Protein AF-A0A433J6X7-F1 (afdb_monomer_lite)

Sequence (1084 aa):
MSDTLIGTTTNDAATISTTDGSLLLVTGIETLIGNAIGTDVATLGGTSGNTILVDLIETLTGSATLDVVGTFSTVGATILVSSIETLIGNTGLDVYSVTAGSTMLVSALETLIGVGSSTDIITLGSAGSTIVVGALETLTGSAVTDVVTLAAGGNTSVVFSVETLTGGAGADTILLGGSVGSTILASNLESLVGGTGKDVVTFAAGGNSTVVVGIETLVGGTGNDAVTLTSGGTVLVSALETLIGGVATVDIVTLTGAGNTLLVSALETLVGSAGNDVVSLTGGSTLSVSAVETLIGAGAGFDIVTLTGTGSTTFVSALETLTGTAGSDVVTLGTIGNTLALNAIETLTGGLGLDAVWFGSAGNTVLVSGVETLGGNAGTDIVYVGSAGSTMVIGFVDVLVGSDTAIDAIALTNIAGPNTLVIRGVETLVGGSTAVDTITLANTGNTLLVASIETLVGGTATDIVTLGGTAGNTLLISSIETLTGSSATDVAVLSAAGNTLLASGIETITGGAGNDLVFLGTAGGALLVTGTEILVGGTGTDIVSLGSAGNSIIVRDLETLTGGVGTDLVTLGNTGNTLLVSSIESLVGGTATDAVTLGTLGNTLVVSALETLTGGVGTDVVSLGSAGSTLVVSALDTLTGGAGTDIIRIGVTTGSNLLASSIETLVGNTGADIVTLGSAGNTLLALVLETITGGAGTDLVFLGSAGSSLLVSAVELLIGGTGTDVVTLGGANNTIIVRDLETVTGSGGIDTVTLGNTGNTLVVSALETLVGGTGTDVVAIGTVGGALLVSSVETLTGNTGVDTITLGSAGNTLLTSALETITGGAGTDLVFLGTAGGALQVSAVELLIGNTGTDVVTLAGNGNTIVVRDLETLTGSAGNDLVTLGNTGNTLAVSALETLVGGTGTDAISINVTTGSNLLVSAIETLTGNTGADIVTLGSAGNTLVVSALETLTGGAGTDVIRIGVTTGSDLLVSSVETLVGNTGADIVTLGSAGNTLLALALETITGGAGTDLVFLGSAGNSLLVSAVELLIGGTGTDVVTLGGANNTIIVRDLETVTGSGGIDTVTLGNTGNTLVVSALETL

Radius of gyration: 75.36 Å; chains: 1; bounding box: 162×43×221 Å

Structure (mmCIF, N/CA/C/O backbone):
data_AF-A0A433J6X7-F1
#
_entry.id   AF-A0A433J6X7-F1
#
loop_
_atom_site.group_PDB
_atom_site.id
_atom_site.type_symbol
_atom_site.label_atom_id
_atom_site.label_alt_id
_atom_site.label_comp_id
_atom_site.label_asym_id
_atom_site.label_entity_id
_atom_site.label_seq_id
_atom_site.pdbx_PDB_ins_code
_atom_site.Cartn_x
_atom_site.Cartn_y
_atom_site.Cartn_z
_atom_site.occupancy
_atom_site.B_iso_or_equiv
_atom_site.auth_seq_id
_atom_site.auth_comp_id
_atom_site.auth_asym_id
_atom_site.auth_atom_id
_atom_site.pdbx_PDB_model_num
ATOM 1 N N . MET A 1 1 ? 90.018 -2.720 -103.490 1.00 42.97 1 MET A N 1
ATOM 2 C CA . MET A 1 1 ? 90.395 -2.564 -104.921 1.00 42.97 1 MET A CA 1
ATOM 3 C C . MET A 1 1 ? 90.869 -1.121 -105.059 1.00 42.97 1 MET A C 1
ATOM 5 O O . MET A 1 1 ? 91.549 -0.717 -104.139 1.00 42.97 1 MET A O 1
ATOM 9 N N . SER A 1 2 ? 90.629 -0.360 -106.129 1.00 43.78 2 SER A N 1
ATOM 10 C CA . SER A 1 2 ? 90.836 1.106 -106.087 1.00 43.78 2 SER A CA 1
ATOM 11 C C . SER A 1 2 ? 90.013 1.718 -104.940 1.00 43.78 2 SER A C 1
ATOM 13 O O . SER A 1 2 ? 88.855 1.324 -104.831 1.00 43.78 2 SER A O 1
ATOM 15 N N . ASP A 1 3 ? 90.561 2.683 -104.182 1.00 50.06 3 ASP A N 1
ATOM 16 C CA . ASP A 1 3 ? 89.903 3.426 -103.070 1.00 50.06 3 ASP A CA 1
ATOM 17 C C . ASP A 1 3 ? 88.594 4.137 -103.480 1.00 50.06 3 ASP A C 1
ATOM 19 O O . ASP A 1 3 ? 87.866 4.726 -102.692 1.00 50.06 3 ASP A O 1
ATOM 23 N N . THR A 1 4 ? 88.287 4.156 -104.769 1.00 52.91 4 THR A N 1
ATOM 24 C CA . THR A 1 4 ? 86.989 4.554 -105.301 1.00 52.91 4 THR A CA 1
ATOM 25 C C . THR A 1 4 ? 86.819 3.813 -106.615 1.00 52.91 4 THR A C 1
ATOM 27 O O . THR A 1 4 ? 87.676 3.925 -107.505 1.00 52.91 4 THR A O 1
ATOM 30 N N . LEU A 1 5 ? 85.743 3.041 -106.764 1.00 48.72 5 LEU A N 1
ATOM 31 C CA . LEU A 1 5 ? 85.405 2.419 -108.041 1.00 48.72 5 LEU A CA 1
ATOM 32 C C . LEU A 1 5 ? 84.326 3.258 -108.725 1.00 48.72 5 LEU A C 1
ATOM 34 O O . LEU A 1 5 ? 83.132 3.027 -108.572 1.00 48.72 5 LEU A O 1
ATOM 38 N N . ILE A 1 6 ? 84.777 4.257 -109.486 1.00 51.56 6 ILE A N 1
ATOM 39 C CA . ILE A 1 6 ? 83.922 5.060 -110.364 1.00 51.56 6 ILE A CA 1
ATOM 40 C C . ILE A 1 6 ? 83.945 4.405 -111.747 1.00 51.56 6 ILE A C 1
ATOM 42 O O . ILE A 1 6 ? 84.995 4.355 -112.392 1.00 51.56 6 ILE A O 1
ATOM 46 N N . GLY A 1 7 ? 82.804 3.898 -112.220 1.00 51.53 7 GLY A N 1
ATOM 47 C CA . GLY A 1 7 ? 82.701 3.316 -113.561 1.00 51.53 7 GLY A CA 1
ATOM 48 C C . GLY A 1 7 ? 83.131 4.313 -114.647 1.00 51.53 7 GLY A C 1
ATOM 49 O O . GLY A 1 7 ? 82.587 5.414 -114.736 1.00 51.53 7 GLY A O 1
ATOM 50 N N . THR A 1 8 ? 84.107 3.943 -115.487 1.00 43.16 8 THR A N 1
ATOM 51 C CA . THR A 1 8 ? 84.549 4.769 -116.628 1.00 43.16 8 THR A CA 1
ATOM 52 C C . THR A 1 8 ? 83.905 4.308 -117.937 1.00 43.16 8 THR A C 1
ATOM 54 O O . THR A 1 8 ? 83.460 3.173 -118.085 1.00 43.16 8 THR A O 1
ATOM 57 N N . THR A 1 9 ? 83.811 5.229 -118.894 1.00 43.25 9 THR A N 1
ATOM 58 C CA . THR A 1 9 ? 82.735 5.348 -119.893 1.00 43.25 9 THR A CA 1
ATOM 59 C C . THR A 1 9 ? 82.607 4.268 -120.979 1.00 43.25 9 THR A C 1
ATOM 61 O O . THR A 1 9 ? 81.863 4.505 -121.924 1.00 43.25 9 THR A O 1
ATOM 64 N N . THR A 1 10 ? 83.258 3.099 -120.905 1.00 44.28 10 THR A N 1
ATOM 65 C CA . THR A 1 10 ? 83.070 2.048 -121.942 1.00 44.28 10 THR A CA 1
ATOM 66 C C . THR A 1 10 ? 83.214 0.572 -121.511 1.00 44.28 10 THR A C 1
ATOM 68 O O . THR A 1 10 ? 83.176 -0.283 -122.391 1.00 44.28 10 THR A O 1
ATOM 71 N N . ASN A 1 11 ? 83.336 0.225 -120.219 1.00 39.50 11 ASN A N 1
ATOM 72 C CA . ASN A 1 11 ? 83.055 -1.143 -119.729 1.00 39.50 11 ASN A CA 1
ATOM 73 C C . ASN A 1 11 ? 82.967 -1.194 -118.187 1.00 39.50 11 ASN A C 1
ATOM 75 O O . ASN A 1 11 ? 83.739 -0.528 -117.501 1.00 39.50 11 ASN A O 1
ATOM 79 N N . ASP A 1 12 ? 82.018 -1.995 -117.707 1.00 38.94 12 ASP A N 1
ATOM 80 C CA . ASP A 1 12 ? 81.380 -2.085 -116.383 1.00 38.94 12 ASP A CA 1
ATOM 81 C C . ASP A 1 12 ? 82.255 -2.029 -115.114 1.00 38.94 12 ASP A C 1
ATOM 83 O O . ASP A 1 12 ? 83.321 -2.641 -115.023 1.00 38.94 12 ASP A O 1
ATOM 87 N N . ALA A 1 13 ? 81.687 -1.417 -114.064 1.00 42.56 13 ALA A N 1
ATOM 88 C CA . ALA A 1 13 ? 81.957 -1.769 -112.671 1.00 42.56 13 ALA A CA 1
ATOM 89 C C . ALA A 1 13 ? 80.937 -2.851 -112.249 1.00 42.56 13 ALA A C 1
ATOM 91 O O . ALA A 1 13 ? 79.881 -2.546 -111.718 1.00 42.56 13 ALA A O 1
ATOM 92 N N . ALA A 1 14 ? 81.268 -4.111 -112.552 1.00 46.28 14 ALA A N 1
ATOM 93 C CA . ALA A 1 14 ? 80.671 -5.336 -112.003 1.00 46.28 14 ALA A CA 1
ATOM 94 C C . ALA A 1 14 ? 79.199 -5.691 -112.344 1.00 46.28 14 ALA A C 1
ATOM 96 O O . ALA A 1 14 ? 78.417 -6.010 -111.456 1.00 46.28 14 ALA A O 1
ATOM 97 N N . THR A 1 15 ? 78.851 -5.848 -113.628 1.00 43.19 15 THR A N 1
ATOM 98 C CA . THR A 1 15 ? 77.709 -6.713 -113.998 1.00 43.19 15 THR A CA 1
ATOM 99 C C . THR A 1 15 ? 78.079 -8.180 -113.735 1.00 43.19 15 THR A C 1
ATOM 101 O O . THR A 1 15 ? 78.700 -8.832 -114.578 1.00 43.19 15 THR A O 1
ATOM 104 N N . ILE A 1 16 ? 77.750 -8.726 -112.560 1.00 49.72 16 ILE A N 1
ATOM 105 C CA . ILE A 1 16 ? 78.043 -10.131 -112.223 1.00 49.72 16 ILE A CA 1
ATOM 106 C C . ILE A 1 16 ? 76.757 -10.959 -112.316 1.00 49.72 16 ILE A C 1
ATOM 108 O O . ILE A 1 16 ? 76.089 -11.241 -111.327 1.00 49.72 16 ILE A O 1
ATOM 112 N N . SER A 1 17 ? 76.422 -11.384 -113.538 1.00 48.16 17 SER A N 1
ATOM 113 C CA . SER A 1 17 ? 75.384 -12.395 -113.770 1.00 48.16 17 SER A CA 1
ATOM 114 C C . SER A 1 17 ? 75.904 -13.755 -113.309 1.00 48.16 17 SER A C 1
ATOM 116 O O . SER A 1 17 ? 76.693 -14.395 -114.008 1.00 48.16 17 SER A O 1
ATOM 118 N N . THR A 1 18 ? 75.469 -14.211 -112.139 1.00 49.81 18 THR A N 1
ATOM 119 C CA . THR A 1 18 ? 75.793 -15.556 -111.652 1.00 49.81 18 THR A CA 1
ATOM 120 C C . THR A 1 18 ? 74.778 -16.590 -112.153 1.00 49.81 18 THR A C 1
ATOM 122 O O . THR A 1 18 ? 73.614 -16.278 -112.382 1.00 49.81 18 THR A O 1
ATOM 125 N N . THR A 1 19 ? 75.218 -17.828 -112.386 1.00 54.22 19 THR A N 1
ATOM 126 C CA . THR A 1 19 ? 74.332 -18.977 -112.658 1.00 54.22 19 THR A CA 1
ATOM 127 C C . THR A 1 19 ? 73.937 -19.664 -111.347 1.00 54.22 19 THR A C 1
ATOM 129 O O . THR A 1 19 ? 74.709 -19.611 -110.394 1.00 54.22 19 THR A O 1
ATOM 132 N N . ASP A 1 20 ? 72.761 -20.298 -111.308 1.00 56.09 20 ASP A N 1
ATOM 133 C CA . ASP A 1 20 ? 72.077 -20.858 -110.123 1.00 56.09 20 ASP A CA 1
ATOM 134 C C . ASP A 1 20 ? 72.981 -21.338 -108.957 1.00 56.09 20 ASP A C 1
ATOM 136 O O . ASP A 1 20 ? 73.880 -22.160 -109.146 1.00 56.09 20 ASP A O 1
ATOM 140 N N . GLY A 1 21 ? 72.682 -20.881 -107.731 1.00 55.00 21 GLY A N 1
ATOM 141 C CA . GLY A 1 21 ? 73.318 -21.342 -106.485 1.00 55.00 21 GLY A CA 1
ATOM 142 C C . GLY A 1 21 ? 74.651 -20.664 -106.152 1.00 55.00 21 GLY A C 1
ATOM 143 O O . GLY A 1 21 ? 75.475 -21.230 -105.434 1.00 55.00 21 GLY A O 1
ATOM 144 N N . SER A 1 22 ? 74.889 -19.474 -106.699 1.00 57.78 22 SER A N 1
ATOM 145 C CA . SER A 1 22 ? 76.156 -18.755 -106.548 1.00 57.78 22 SER A CA 1
ATOM 146 C C . SER A 1 22 ? 76.176 -17.824 -105.329 1.00 57.78 22 SER A C 1
ATOM 148 O O . SER A 1 22 ? 75.171 -17.191 -105.004 1.00 57.78 22 SER A O 1
ATOM 150 N N . LEU A 1 23 ? 77.353 -17.711 -104.697 1.00 60.97 23 LEU A N 1
ATOM 151 C CA . LEU A 1 23 ? 77.685 -16.677 -103.713 1.00 60.97 23 LEU A CA 1
ATOM 152 C C . LEU A 1 23 ? 78.416 -15.538 -104.428 1.00 60.97 23 LEU A C 1
ATOM 154 O O . LEU A 1 23 ? 79.509 -15.744 -104.962 1.00 60.97 23 LEU A O 1
ATOM 158 N N . LEU A 1 24 ? 77.830 -14.346 -104.416 1.00 60.50 24 LEU A N 1
ATOM 159 C CA . LEU A 1 24 ? 78.501 -13.128 -104.856 1.00 60.50 24 LEU A CA 1
ATOM 160 C C . LEU A 1 24 ? 79.017 -12.383 -103.624 1.00 60.50 24 LEU A C 1
ATOM 162 O O . LEU A 1 24 ? 78.221 -11.889 -102.832 1.00 60.50 24 LEU A O 1
ATOM 166 N N . LEU A 1 25 ? 80.342 -12.324 -103.475 1.00 59.25 25 LEU A N 1
ATOM 167 C CA . LEU A 1 25 ? 81.013 -11.558 -102.427 1.00 59.25 25 LEU A CA 1
ATOM 168 C C . LEU A 1 25 ? 81.534 -10.242 -103.010 1.00 59.25 25 LEU A C 1
ATOM 170 O O . LEU A 1 25 ? 82.442 -10.257 -103.846 1.00 59.25 25 LEU A O 1
ATOM 174 N N . VAL A 1 26 ? 80.985 -9.119 -102.556 1.00 61.56 26 VAL A N 1
ATOM 175 C CA . VAL A 1 26 ? 81.491 -7.774 -102.857 1.00 61.56 26 VAL A CA 1
ATOM 176 C C . VAL A 1 26 ? 82.130 -7.243 -101.581 1.00 61.56 26 VAL A C 1
ATOM 178 O O . VAL A 1 26 ? 81.411 -6.976 -100.627 1.00 61.56 26 VAL A O 1
ATOM 181 N N . THR A 1 27 ? 83.466 -7.138 -101.545 1.00 59.56 27 THR A N 1
ATOM 182 C CA . THR A 1 27 ? 84.178 -6.668 -100.347 1.00 59.56 27 THR A CA 1
ATOM 183 C C . THR A 1 27 ? 85.426 -5.827 -100.609 1.00 59.56 27 THR A C 1
ATOM 185 O O . THR A 1 27 ? 86.105 -6.011 -101.625 1.00 59.56 27 THR A O 1
ATOM 188 N N . GLY A 1 28 ? 85.730 -4.903 -99.687 1.00 56.72 28 GLY A N 1
ATOM 189 C CA . GLY A 1 28 ? 86.932 -4.061 -99.689 1.00 56.72 28 GLY A CA 1
ATOM 190 C C . GLY A 1 28 ? 86.891 -2.934 -100.724 1.00 56.72 28 GLY A C 1
ATOM 191 O O . GLY A 1 28 ? 87.849 -2.773 -101.498 1.00 56.72 28 GLY A O 1
ATOM 192 N N . ILE A 1 29 ? 85.757 -2.227 -100.795 1.00 61.44 29 ILE A N 1
ATOM 193 C CA . ILE A 1 29 ? 85.531 -1.078 -101.683 1.00 61.44 29 ILE A CA 1
ATOM 194 C C . ILE A 1 29 ? 85.068 0.101 -100.826 1.00 61.44 29 ILE A C 1
ATOM 196 O O . ILE A 1 29 ? 83.939 0.097 -100.371 1.00 61.44 29 ILE A O 1
ATOM 200 N N . GLU A 1 30 ? 85.890 1.133 -100.662 1.00 59.06 30 GLU A N 1
ATOM 201 C CA . GLU A 1 30 ? 85.561 2.311 -99.846 1.00 59.06 30 GLU A CA 1
ATOM 202 C C . GLU A 1 30 ? 84.332 3.058 -100.393 1.00 59.06 30 GLU A C 1
ATOM 204 O O . GLU A 1 30 ? 83.426 3.432 -99.660 1.00 59.06 30 GLU A O 1
ATOM 209 N N . THR A 1 31 ? 84.219 3.238 -101.709 1.00 58.09 31 THR A N 1
ATOM 210 C CA . THR A 1 31 ? 83.037 3.881 -102.304 1.00 58.09 31 THR A CA 1
ATOM 211 C C . THR A 1 31 ? 82.685 3.252 -103.645 1.00 58.09 31 THR A C 1
ATOM 213 O O . THR A 1 31 ? 83.509 3.218 -104.571 1.00 58.09 31 THR A O 1
ATOM 216 N N . LEU A 1 32 ? 81.440 2.780 -103.761 1.00 58.25 32 LEU A N 1
ATOM 217 C CA . LEU A 1 32 ? 80.873 2.234 -104.991 1.00 58.25 32 LEU A CA 1
ATOM 218 C C . LEU A 1 32 ? 79.751 3.151 -105.488 1.00 58.25 32 LEU A C 1
ATOM 220 O O . LEU A 1 32 ? 78.683 3.251 -104.888 1.00 58.25 32 LEU A O 1
ATOM 224 N N . ILE A 1 33 ? 80.012 3.838 -106.601 1.00 55.75 33 ILE A N 1
ATOM 225 C CA . ILE A 1 33 ? 79.071 4.779 -107.218 1.00 55.75 33 ILE A CA 1
ATOM 226 C C . ILE A 1 33 ? 78.652 4.210 -108.573 1.00 55.75 33 ILE A C 1
ATOM 228 O O . ILE A 1 33 ? 79.492 4.027 -109.461 1.00 55.75 33 ILE A O 1
ATOM 232 N N . GLY A 1 34 ? 77.354 3.948 -108.743 1.00 55.91 34 GLY A N 1
ATOM 233 C CA . GLY A 1 34 ? 76.790 3.498 -110.019 1.00 55.91 34 GLY A CA 1
ATOM 234 C C . GLY A 1 34 ? 77.022 4.518 -111.141 1.00 55.91 34 GLY A C 1
ATOM 235 O O . GLY A 1 34 ? 76.962 5.730 -110.924 1.00 55.91 34 GLY A O 1
ATOM 236 N N . ASN A 1 35 ? 77.307 4.050 -112.362 1.00 50.50 35 ASN A N 1
ATOM 237 C CA . ASN A 1 35 ? 77.487 4.953 -113.502 1.00 50.50 35 ASN A CA 1
ATOM 238 C C . ASN A 1 35 ? 76.128 5.556 -113.941 1.00 50.50 35 ASN A C 1
ATOM 240 O O . ASN A 1 35 ? 75.067 4.991 -113.694 1.00 50.50 35 ASN A O 1
ATOM 244 N N . ALA A 1 36 ? 76.150 6.703 -114.628 1.00 49.53 36 ALA A N 1
ATOM 245 C CA . ALA A 1 36 ? 74.934 7.389 -115.086 1.00 49.53 36 ALA A CA 1
ATOM 246 C C . ALA A 1 36 ? 74.251 6.750 -116.321 1.00 49.53 36 ALA A C 1
ATOM 248 O O . ALA A 1 36 ? 73.270 7.292 -116.826 1.00 49.53 36 ALA A O 1
ATOM 249 N N . ILE A 1 37 ? 74.804 5.667 -116.877 1.00 46.56 37 ILE A N 1
ATOM 250 C CA . ILE A 1 37 ? 74.426 5.077 -118.166 1.00 46.56 37 ILE A CA 1
ATOM 251 C C . ILE A 1 37 ? 74.623 3.537 -118.169 1.00 46.56 37 ILE A C 1
ATOM 253 O O . ILE A 1 37 ? 75.452 3.006 -118.907 1.00 46.56 37 ILE A O 1
ATOM 257 N N . GLY A 1 38 ? 73.820 2.822 -117.369 1.00 53.34 38 GLY A N 1
ATOM 258 C CA . GLY A 1 38 ? 73.194 1.566 -117.810 1.00 53.34 38 GLY A CA 1
ATOM 259 C C . GLY A 1 38 ? 73.732 0.203 -117.346 1.00 53.34 38 GLY A C 1
ATOM 260 O O . GLY A 1 38 ? 73.978 -0.615 -118.224 1.00 53.34 38 GLY A O 1
ATOM 261 N N . THR A 1 39 ? 73.763 -0.071 -116.034 1.00 52.22 39 THR A N 1
ATOM 262 C CA . THR A 1 39 ? 73.478 -1.379 -115.371 1.00 52.22 39 THR A CA 1
ATOM 263 C C . THR A 1 39 ? 73.326 -1.158 -113.851 1.00 52.22 39 THR A C 1
ATOM 265 O O . THR A 1 39 ? 73.968 -0.240 -113.334 1.00 52.22 39 THR A O 1
ATOM 268 N N . ASP A 1 40 ? 72.494 -1.948 -113.141 1.00 52.31 40 ASP A N 1
ATOM 269 C CA . ASP A 1 40 ? 72.389 -1.898 -111.662 1.00 52.31 40 ASP A CA 1
ATOM 270 C C . ASP A 1 40 ? 73.768 -2.136 -111.018 1.00 52.31 40 ASP A C 1
ATOM 272 O O . ASP A 1 40 ? 74.639 -2.762 -111.629 1.00 52.31 40 ASP A O 1
ATOM 276 N N . VAL A 1 41 ? 73.974 -1.683 -109.775 1.00 52.31 41 VAL A N 1
ATOM 277 C CA . VAL A 1 41 ? 75.239 -1.950 -109.063 1.00 52.31 41 VAL A CA 1
ATOM 278 C C . VAL A 1 41 ? 75.388 -3.445 -108.753 1.00 52.31 41 VAL A C 1
ATOM 280 O O . VAL A 1 41 ? 76.490 -3.987 -108.834 1.00 52.31 41 VAL A O 1
ATOM 283 N N . ALA A 1 42 ? 74.277 -4.127 -108.459 1.00 55.28 42 ALA A N 1
ATOM 284 C CA . ALA A 1 42 ? 74.218 -5.580 -108.374 1.00 55.28 42 ALA A CA 1
ATOM 285 C C . ALA A 1 42 ? 72.825 -6.107 -108.761 1.00 55.28 42 ALA A C 1
ATOM 287 O O . ALA A 1 42 ? 71.846 -5.884 -108.049 1.00 55.28 42 ALA A O 1
ATOM 288 N N . THR A 1 43 ? 72.746 -6.859 -109.863 1.00 52.44 43 THR A N 1
ATOM 289 C CA . THR A 1 43 ? 71.520 -7.543 -110.306 1.00 52.44 43 THR A CA 1
ATOM 290 C C . THR A 1 43 ? 71.638 -9.053 -110.103 1.00 52.44 43 THR A C 1
ATOM 292 O O . THR A 1 43 ? 72.563 -9.680 -110.624 1.00 52.44 43 THR A O 1
ATOM 295 N N . LEU A 1 44 ? 70.671 -9.678 -109.421 1.00 54.12 44 LEU A N 1
ATOM 296 C CA . LEU A 1 44 ? 70.545 -11.143 -109.391 1.00 54.12 44 LEU A CA 1
ATOM 297 C C . LEU A 1 44 ? 69.494 -11.638 -110.387 1.00 54.12 44 LEU A C 1
ATOM 299 O O . LEU A 1 44 ? 68.301 -11.375 -110.228 1.00 54.12 44 LEU A O 1
ATOM 303 N N . GLY A 1 45 ? 69.928 -12.455 -111.347 1.00 54.72 45 GLY A N 1
ATOM 304 C CA . GLY A 1 45 ? 69.056 -13.306 -112.159 1.00 54.72 45 GLY A CA 1
ATOM 305 C C . GLY A 1 45 ? 69.323 -14.787 -111.873 1.00 54.72 45 GLY A C 1
ATOM 306 O O . GLY A 1 45 ? 70.476 -15.194 -111.780 1.00 54.72 45 GLY A O 1
ATOM 307 N N . GLY A 1 46 ? 68.277 -15.602 -111.713 1.00 53.44 46 GLY A N 1
ATOM 308 C CA . GLY A 1 46 ? 68.393 -17.048 -111.476 1.00 53.44 46 GLY A CA 1
ATOM 309 C C . GLY A 1 46 ? 67.072 -17.676 -111.026 1.00 53.44 46 GLY A C 1
ATOM 310 O O . GLY A 1 46 ? 66.157 -16.962 -110.626 1.00 53.44 46 GLY A O 1
ATOM 311 N N . THR A 1 47 ? 66.957 -19.004 -111.112 1.00 52.47 47 THR A N 1
ATOM 312 C CA . THR A 1 47 ? 65.725 -19.743 -110.747 1.00 52.47 47 THR A CA 1
ATOM 313 C C . THR A 1 47 ? 65.811 -20.446 -109.387 1.00 52.47 47 THR A C 1
ATOM 315 O O . THR A 1 47 ? 64.862 -21.114 -108.983 1.00 52.47 47 THR A O 1
ATOM 318 N N . SER A 1 48 ? 66.941 -20.316 -108.680 1.00 58.00 48 SER A N 1
ATOM 319 C CA . SER A 1 48 ? 67.220 -20.944 -107.379 1.00 58.00 48 SER A CA 1
ATOM 320 C C . SER A 1 48 ? 67.958 -19.981 -106.435 1.00 58.00 48 SER A C 1
ATOM 322 O O . SER A 1 48 ? 68.639 -19.071 -106.903 1.00 58.00 48 SER A O 1
ATOM 324 N N . GLY A 1 49 ? 67.815 -20.188 -105.118 1.00 60.84 49 GLY A N 1
ATOM 325 C CA . GLY A 1 49 ? 68.232 -19.270 -104.049 1.00 60.84 49 GLY A CA 1
ATOM 326 C C . GLY A 1 49 ? 69.705 -18.865 -104.064 1.00 60.84 49 GLY A C 1
ATOM 327 O O . GLY A 1 49 ? 70.577 -19.598 -103.603 1.00 60.84 49 GLY A O 1
ATOM 328 N N . ASN A 1 50 ? 69.962 -17.674 -104.592 1.00 60.66 50 ASN A N 1
ATOM 329 C CA . ASN A 1 50 ? 71.281 -17.059 -104.637 1.00 60.66 50 ASN A CA 1
ATOM 330 C C . ASN A 1 50 ? 71.537 -16.243 -103.361 1.00 60.66 50 ASN A C 1
ATOM 332 O O . ASN A 1 50 ? 70.595 -15.698 -102.775 1.00 60.66 50 ASN A O 1
ATOM 336 N N . THR A 1 51 ? 72.810 -16.128 -102.970 1.00 60.94 51 THR A N 1
ATOM 337 C CA . THR A 1 51 ? 73.239 -15.291 -101.842 1.00 60.94 51 THR A CA 1
ATOM 338 C C . THR A 1 51 ? 74.171 -14.185 -102.323 1.00 60.94 51 THR A C 1
ATOM 340 O O . THR A 1 51 ? 75.206 -14.469 -102.928 1.00 60.94 51 THR A O 1
ATOM 343 N N . ILE A 1 52 ? 73.826 -12.928 -102.042 1.00 61.84 52 ILE A N 1
ATOM 344 C CA . ILE A 1 52 ? 74.790 -11.819 -102.103 1.00 61.84 52 ILE A CA 1
ATOM 345 C C . ILE A 1 52 ? 75.264 -11.541 -100.689 1.00 61.84 52 ILE A C 1
ATOM 347 O O . ILE A 1 52 ? 74.435 -11.424 -99.793 1.00 61.84 52 ILE A O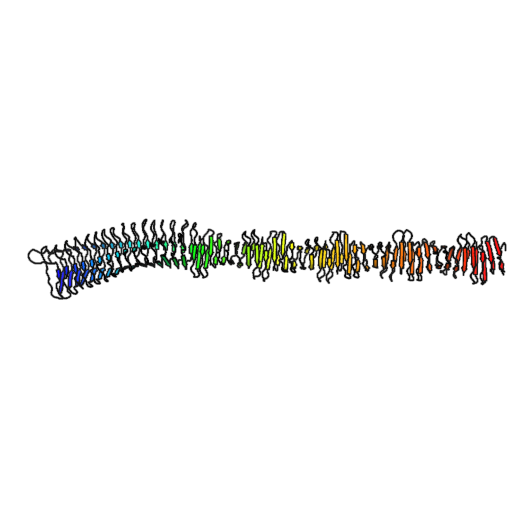 1
ATOM 351 N N . LEU A 1 53 ? 76.578 -11.421 -100.525 1.00 60.31 53 LEU A N 1
ATOM 352 C CA . LEU A 1 53 ? 77.197 -10.789 -99.372 1.00 60.31 53 LEU A CA 1
ATOM 353 C C . LEU A 1 53 ? 77.865 -9.493 -99.854 1.00 60.31 53 LEU A C 1
ATOM 355 O O . LEU A 1 53 ? 78.859 -9.538 -100.585 1.00 60.31 53 LEU A O 1
ATOM 359 N N . VAL A 1 54 ? 77.280 -8.353 -99.491 1.00 61.97 54 VAL A N 1
ATOM 360 C CA . VAL A 1 54 ? 77.907 -7.030 -99.632 1.00 61.97 54 VAL A CA 1
ATOM 361 C C . VAL A 1 54 ? 78.539 -6.706 -98.283 1.00 61.97 54 VAL A C 1
ATOM 363 O O . VAL A 1 54 ? 77.796 -6.632 -97.313 1.00 61.97 54 VAL A O 1
ATOM 366 N N . ASP A 1 55 ? 79.869 -6.598 -98.210 1.00 58.16 55 ASP A N 1
ATOM 367 C CA . ASP A 1 55 ? 80.615 -6.540 -96.939 1.00 58.16 55 ASP A CA 1
ATOM 368 C C . ASP A 1 55 ? 81.839 -5.602 -97.005 1.00 58.16 55 ASP A C 1
ATOM 370 O O . ASP A 1 55 ? 82.657 -5.762 -97.903 1.00 58.16 55 ASP A O 1
ATOM 374 N N . LEU A 1 56 ? 82.035 -4.662 -96.070 1.00 53.69 56 LEU A N 1
ATOM 375 C CA . LEU A 1 56 ? 83.050 -3.576 -96.110 1.00 53.69 56 LEU A CA 1
ATOM 376 C C . LEU A 1 56 ? 82.876 -2.586 -97.284 1.00 53.69 56 LEU A C 1
ATOM 378 O O . LEU A 1 56 ? 83.698 -2.576 -98.215 1.00 53.69 56 LEU A O 1
ATOM 382 N N . ILE A 1 57 ? 81.837 -1.742 -97.234 1.00 60.34 57 ILE A N 1
ATOM 383 C CA . ILE A 1 57 ? 81.670 -0.602 -98.159 1.00 60.34 57 ILE A CA 1
ATOM 384 C C . ILE A 1 57 ? 81.335 0.690 -97.398 1.00 60.34 57 ILE A C 1
ATOM 386 O O . ILE A 1 57 ? 80.225 0.798 -96.900 1.00 60.34 57 ILE A O 1
ATOM 390 N N . GLU A 1 58 ? 82.206 1.713 -97.382 1.00 57.81 58 GLU A N 1
ATOM 391 C CA . GLU A 1 58 ? 81.920 2.950 -96.613 1.00 57.81 58 GLU A CA 1
ATOM 392 C C . GLU A 1 58 ? 80.728 3.733 -97.188 1.00 57.81 58 GLU A C 1
ATOM 394 O O . GLU A 1 58 ? 79.948 4.346 -96.461 1.00 57.81 58 GLU A O 1
ATOM 399 N N . THR A 1 59 ? 80.562 3.773 -98.513 1.00 57.69 59 THR A N 1
ATOM 400 C CA . THR A 1 59 ? 79.407 4.448 -99.126 1.00 57.69 59 THR A CA 1
ATOM 401 C C . THR A 1 59 ? 78.957 3.782 -100.419 1.00 57.69 59 THR A C 1
ATOM 403 O O . THR A 1 59 ? 79.729 3.629 -101.373 1.00 57.69 59 THR A O 1
ATOM 406 N N . LEU A 1 60 ? 77.666 3.451 -100.479 1.00 59.88 60 LEU A N 1
ATOM 407 C CA . LEU A 1 60 ? 76.996 2.954 -101.677 1.00 59.88 60 LEU A CA 1
ATOM 408 C C . LEU A 1 60 ? 75.898 3.945 -102.094 1.00 59.88 60 LEU A C 1
ATOM 410 O O . LEU A 1 60 ? 75.041 4.334 -101.300 1.00 59.88 60 LEU A O 1
ATOM 414 N N . THR A 1 61 ? 75.947 4.411 -103.343 1.00 57.47 61 THR A N 1
ATOM 415 C CA . THR A 1 61 ? 75.007 5.417 -103.871 1.00 57.47 61 THR A CA 1
ATOM 416 C C . THR A 1 61 ? 74.460 4.979 -105.229 1.00 57.47 61 THR A C 1
ATOM 418 O O . THR A 1 61 ? 75.225 4.672 -106.150 1.00 57.47 61 THR A O 1
ATOM 421 N N . GLY A 1 62 ? 73.129 4.956 -105.359 1.00 57.31 62 GLY A N 1
ATOM 422 C CA . GLY A 1 62 ? 72.420 4.532 -106.573 1.00 57.31 62 GLY A CA 1
ATOM 423 C C . GLY A 1 62 ? 72.516 5.506 -107.753 1.00 57.31 62 GLY A C 1
ATOM 424 O O . GLY A 1 62 ? 72.766 6.704 -107.592 1.00 57.31 62 GLY A O 1
ATOM 425 N N . SER A 1 63 ? 72.278 4.993 -108.966 1.00 54.72 63 SER A N 1
ATOM 426 C CA . SER A 1 63 ? 72.206 5.802 -110.195 1.00 54.72 63 SER A CA 1
ATOM 427 C C . SER A 1 63 ? 70.805 6.398 -110.405 1.00 54.72 63 SER A C 1
ATOM 429 O O . SER A 1 63 ? 69.833 5.943 -109.814 1.00 54.72 63 SER A O 1
ATOM 431 N N . ALA A 1 64 ? 70.679 7.404 -111.277 1.00 53.41 64 ALA A N 1
ATOM 432 C CA . ALA A 1 64 ? 69.423 8.130 -111.514 1.00 53.41 64 ALA A CA 1
ATOM 433 C C . ALA A 1 64 ? 68.296 7.316 -112.183 1.00 53.41 64 ALA A C 1
ATOM 435 O O . ALA A 1 64 ? 67.226 7.868 -112.433 1.00 53.41 64 ALA A O 1
ATOM 436 N N . THR A 1 65 ? 68.531 6.050 -112.546 1.00 51.31 65 THR A N 1
ATOM 437 C CA . THR A 1 65 ? 67.599 5.281 -113.389 1.00 51.31 65 THR A CA 1
ATOM 438 C C . THR A 1 65 ? 67.350 3.836 -112.961 1.00 51.31 65 THR A C 1
ATOM 440 O O . THR A 1 65 ? 66.533 3.197 -113.616 1.00 51.31 65 THR A O 1
ATOM 443 N N . LEU A 1 66 ? 68.041 3.303 -111.943 1.00 55.16 66 LEU A N 1
ATOM 444 C CA . LEU A 1 66 ? 68.010 1.876 -111.558 1.00 55.16 66 LEU A CA 1
ATOM 445 C C . LEU A 1 66 ? 68.306 1.673 -110.051 1.00 55.16 66 LEU A C 1
ATOM 447 O O . LEU A 1 66 ? 69.075 2.467 -109.498 1.00 55.16 66 LEU A O 1
ATOM 451 N N . ASP A 1 67 ? 67.706 0.643 -109.425 1.00 55.97 67 ASP A N 1
ATOM 452 C CA . ASP A 1 67 ? 67.820 0.311 -107.984 1.00 55.97 67 ASP A CA 1
ATOM 453 C C . ASP A 1 67 ? 69.284 0.055 -107.565 1.00 55.97 67 ASP A C 1
ATOM 455 O O . ASP A 1 67 ? 70.129 -0.343 -108.376 1.00 55.97 67 ASP A O 1
ATOM 459 N N . VAL A 1 68 ? 69.609 0.250 -106.279 1.00 56.75 68 VAL A N 1
ATOM 460 C CA . VAL A 1 68 ? 70.960 -0.058 -105.765 1.00 56.75 68 VAL A CA 1
ATOM 461 C C . VAL A 1 68 ? 71.199 -1.570 -105.761 1.00 56.75 68 VAL A C 1
ATOM 463 O O . VAL A 1 68 ? 72.238 -2.036 -106.236 1.00 56.75 68 VAL A O 1
ATOM 466 N N . VAL A 1 69 ? 70.223 -2.338 -105.268 1.00 58.81 69 VAL A N 1
ATOM 467 C CA . VAL A 1 69 ? 70.226 -3.805 -105.304 1.00 58.81 69 VAL A CA 1
ATOM 468 C C . VAL A 1 69 ? 68.821 -4.308 -105.638 1.00 58.81 69 VAL A C 1
ATOM 470 O O . VAL A 1 69 ? 67.879 -4.139 -104.862 1.00 58.81 69 VAL A O 1
ATOM 473 N N . GLY A 1 70 ? 68.692 -4.972 -106.788 1.00 56.03 70 GLY A N 1
ATOM 474 C CA . GLY A 1 70 ? 67.432 -5.535 -107.278 1.00 56.03 70 GLY A CA 1
ATOM 475 C C . GLY A 1 70 ? 67.476 -7.061 -107.390 1.00 56.03 70 GLY A C 1
ATOM 476 O O . GLY A 1 70 ? 68.431 -7.643 -107.919 1.00 56.03 70 GLY A O 1
ATOM 477 N N . THR A 1 71 ? 66.417 -7.730 -106.925 1.00 56.97 71 THR A N 1
ATOM 478 C CA . THR A 1 71 ? 66.190 -9.163 -107.186 1.00 56.97 71 THR A CA 1
ATOM 479 C C . THR A 1 71 ? 65.058 -9.351 -108.181 1.00 56.97 71 THR A C 1
ATOM 481 O O . THR A 1 71 ? 63.966 -8.834 -107.992 1.00 56.97 71 THR A O 1
ATOM 484 N N . PHE A 1 72 ? 65.293 -10.149 -109.225 1.00 55.53 72 PHE A N 1
ATOM 485 C CA . PHE A 1 72 ? 64.245 -10.564 -110.167 1.00 55.53 72 PHE A CA 1
ATOM 486 C C . PHE A 1 72 ? 63.871 -12.053 -110.009 1.00 55.53 72 PHE A C 1
ATOM 488 O O . PHE A 1 72 ? 63.277 -12.647 -110.910 1.00 55.53 72 PHE A O 1
ATOM 495 N N . SER A 1 73 ? 64.243 -12.693 -108.890 1.00 54.34 73 SER A N 1
ATOM 496 C CA . SER A 1 73 ? 64.040 -14.136 -108.680 1.00 54.34 73 SER A CA 1
ATOM 497 C C . SER A 1 73 ? 62.644 -14.453 -108.146 1.00 54.34 73 SER A C 1
ATOM 499 O O . SER A 1 73 ? 62.134 -13.796 -107.241 1.00 54.34 73 SER A O 1
ATOM 501 N N . THR A 1 74 ? 62.033 -15.509 -108.682 1.00 52.00 74 THR A N 1
ATOM 502 C CA . THR A 1 74 ? 60.692 -15.966 -108.297 1.00 52.00 74 THR A CA 1
ATOM 503 C C . THR A 1 74 ? 60.670 -16.900 -107.083 1.00 52.00 74 THR A C 1
ATOM 505 O O . THR A 1 74 ? 59.576 -17.294 -106.688 1.00 52.00 74 THR A O 1
ATOM 508 N N . VAL A 1 75 ? 61.822 -17.296 -106.511 1.00 56.75 75 VAL A N 1
ATOM 509 C CA . VAL A 1 75 ? 61.884 -18.135 -105.292 1.00 56.75 75 VAL A CA 1
ATOM 510 C C . VAL A 1 75 ? 63.199 -17.926 -104.507 1.00 56.75 75 VAL A C 1
ATOM 512 O O . VAL A 1 75 ? 64.273 -18.271 -105.003 1.00 56.75 75 VAL A O 1
ATOM 515 N N . GLY A 1 76 ? 63.108 -17.450 -103.255 1.00 60.50 76 GLY A N 1
ATOM 516 C CA . GLY A 1 76 ? 64.055 -17.752 -102.165 1.00 60.50 76 GLY A CA 1
ATOM 517 C C . GLY A 1 76 ? 65.478 -17.191 -102.248 1.00 60.50 76 GLY A C 1
ATOM 518 O O . GLY A 1 76 ? 66.419 -17.942 -102.000 1.00 60.50 76 GLY A O 1
ATOM 519 N N . ALA A 1 77 ? 65.669 -15.913 -102.587 1.00 60.59 77 ALA A N 1
ATOM 520 C CA . ALA A 1 77 ? 66.993 -15.283 -102.506 1.00 60.59 77 ALA A CA 1
ATOM 521 C C . ALA A 1 77 ? 67.312 -14.825 -101.069 1.00 60.59 77 ALA A C 1
ATOM 523 O O . ALA A 1 77 ? 66.421 -14.342 -100.369 1.00 60.59 77 ALA A O 1
ATOM 524 N N . THR A 1 78 ? 68.577 -14.943 -100.648 1.00 62.28 78 THR A N 1
ATOM 525 C CA . THR A 1 78 ? 69.072 -14.323 -99.407 1.00 62.28 78 THR A CA 1
ATOM 526 C C . THR A 1 78 ? 70.005 -13.174 -99.760 1.00 62.28 78 THR A C 1
ATOM 528 O O . THR A 1 78 ? 71.079 -13.399 -100.312 1.00 62.28 78 THR A O 1
ATOM 531 N N . ILE A 1 79 ? 69.631 -11.942 -99.441 1.00 65.00 79 ILE A N 1
ATOM 532 C CA . ILE A 1 79 ? 70.550 -10.802 -99.534 1.00 65.00 79 ILE A CA 1
ATOM 533 C C . ILE A 1 79 ? 71.114 -10.560 -98.138 1.00 65.00 79 ILE A C 1
ATOM 535 O O . ILE A 1 79 ? 70.343 -10.280 -97.228 1.00 65.00 79 ILE A O 1
ATOM 539 N N . LEU A 1 80 ? 72.431 -10.693 -97.974 1.00 61.97 80 LEU A N 1
ATOM 540 C CA . LEU A 1 80 ? 73.158 -10.252 -96.789 1.00 61.97 80 LEU A CA 1
ATOM 541 C C . LEU A 1 80 ? 73.911 -8.963 -97.121 1.00 61.97 80 LEU A C 1
ATOM 543 O O . LEU A 1 80 ? 74.757 -8.929 -98.017 1.00 61.97 80 LEU A O 1
ATOM 547 N N . VAL A 1 81 ? 73.600 -7.912 -96.381 1.00 63.03 81 VAL A N 1
ATOM 548 C CA . VAL A 1 81 ? 74.280 -6.621 -96.447 1.00 63.03 81 VAL A CA 1
ATOM 549 C C . VAL A 1 81 ? 74.895 -6.390 -95.077 1.00 63.03 81 VAL A C 1
ATOM 551 O O . VAL A 1 81 ? 74.156 -6.295 -94.097 1.00 63.03 81 VAL A O 1
ATOM 554 N N . SER A 1 82 ? 76.226 -6.352 -95.002 1.00 61.81 82 SER A N 1
ATOM 555 C CA . SER A 1 82 ? 76.958 -6.125 -93.761 1.00 61.81 82 SER A CA 1
ATOM 556 C C . SER A 1 82 ? 78.080 -5.100 -93.864 1.00 61.81 82 SER A C 1
ATOM 558 O O . SER A 1 82 ? 78.630 -4.892 -94.938 1.00 61.81 82 SER A O 1
ATOM 560 N N . SER A 1 83 ? 78.416 -4.443 -92.750 1.00 58.66 83 SER A N 1
ATOM 561 C CA . SER A 1 83 ? 79.562 -3.523 -92.641 1.00 58.66 83 SER A CA 1
ATOM 562 C C . SER A 1 83 ? 79.575 -2.439 -93.728 1.00 58.66 83 SER A C 1
ATOM 564 O O . SER A 1 83 ? 80.509 -2.364 -94.534 1.00 58.66 83 SER A O 1
ATOM 566 N N . ILE A 1 84 ? 78.501 -1.647 -93.776 1.00 62.25 84 ILE A N 1
ATOM 567 C CA . ILE A 1 84 ? 78.370 -0.494 -94.676 1.00 62.25 84 ILE A CA 1
ATOM 568 C C . ILE A 1 84 ? 78.191 0.776 -93.840 1.00 62.25 84 ILE A C 1
ATOM 570 O O . ILE A 1 84 ? 77.188 0.879 -93.154 1.00 62.25 84 ILE A O 1
ATOM 574 N N . GLU A 1 85 ? 79.068 1.777 -93.931 1.00 60.00 85 GLU A N 1
ATOM 575 C CA . GLU A 1 85 ? 78.900 3.002 -93.129 1.00 60.00 85 GLU A CA 1
ATOM 576 C C . GLU A 1 85 ? 77.702 3.861 -93.574 1.00 60.00 85 GLU A C 1
ATOM 578 O O . GLU A 1 85 ? 76.988 4.439 -92.754 1.00 60.00 85 GLU A O 1
ATOM 583 N N . THR A 1 86 ? 77.434 4.012 -94.875 1.00 59.69 86 THR A N 1
ATOM 584 C CA . THR A 1 86 ? 76.282 4.814 -95.326 1.00 59.69 86 THR A CA 1
ATOM 585 C C . THR A 1 86 ? 75.681 4.325 -96.638 1.00 59.69 86 THR A C 1
ATOM 587 O O . THR A 1 86 ? 76.363 4.182 -97.657 1.00 59.69 86 THR A O 1
ATOM 590 N N . LEU A 1 87 ? 74.358 4.155 -96.646 1.00 62.31 87 LEU A N 1
ATOM 591 C CA . LEU A 1 87 ? 73.588 3.828 -97.843 1.00 62.31 87 LEU A CA 1
ATOM 592 C C . LEU A 1 87 ? 72.563 4.932 -98.137 1.00 62.31 87 LEU A C 1
ATOM 594 O O . LEU A 1 87 ? 71.718 5.260 -97.303 1.00 62.31 87 LEU A O 1
ATOM 598 N N . ILE A 1 88 ? 72.660 5.522 -99.332 1.00 58.34 88 ILE A N 1
ATOM 599 C CA . ILE A 1 88 ? 71.862 6.689 -99.737 1.00 58.34 88 ILE A CA 1
ATOM 600 C C . ILE A 1 88 ? 71.089 6.370 -101.023 1.00 58.34 88 ILE A C 1
ATOM 602 O O . ILE A 1 88 ? 71.688 6.032 -102.050 1.00 58.34 88 ILE A O 1
ATOM 606 N N . GLY A 1 89 ? 69.758 6.504 -100.970 1.00 58.22 89 GLY A N 1
ATOM 607 C CA . GLY A 1 89 ? 68.871 6.371 -102.137 1.00 58.22 89 GLY A CA 1
ATOM 608 C C . GLY A 1 89 ? 69.013 7.505 -103.166 1.00 58.22 89 GLY A C 1
ATOM 609 O O . GLY A 1 89 ? 69.730 8.475 -102.952 1.00 58.22 89 GLY A O 1
ATOM 610 N N . ASN A 1 90 ? 68.348 7.392 -104.316 1.00 52.00 90 ASN A N 1
ATOM 611 C CA . ASN A 1 90 ? 68.386 8.376 -105.408 1.00 52.00 90 ASN A CA 1
ATOM 612 C C . ASN A 1 90 ? 66.957 8.692 -105.898 1.00 52.00 90 ASN A C 1
ATOM 614 O O . ASN A 1 90 ? 66.058 7.870 -105.782 1.00 52.00 90 ASN A O 1
ATOM 618 N N . THR A 1 91 ? 66.779 9.880 -106.482 1.00 46.66 91 THR A N 1
ATOM 619 C CA . THR A 1 91 ? 65.600 10.504 -107.118 1.00 46.66 91 THR A CA 1
ATOM 620 C C . THR A 1 91 ? 64.761 9.706 -108.145 1.00 46.66 91 THR A C 1
ATOM 622 O O . THR A 1 91 ? 64.120 10.329 -108.992 1.00 46.66 91 THR A O 1
ATOM 625 N N . GLY A 1 92 ? 64.674 8.375 -108.097 1.00 53.22 92 GLY A N 1
ATOM 626 C CA . GLY A 1 92 ? 63.778 7.669 -109.018 1.00 53.22 92 GLY A CA 1
ATOM 627 C C . GLY A 1 92 ? 63.389 6.223 -108.730 1.00 53.22 92 GLY A C 1
ATOM 628 O O . GLY A 1 92 ? 62.413 5.805 -109.346 1.00 53.22 92 GLY A O 1
ATOM 629 N N . LEU A 1 93 ? 64.097 5.474 -107.876 1.00 55.31 93 LEU A N 1
ATOM 630 C CA . LEU A 1 93 ? 63.899 4.027 -107.663 1.00 55.31 93 LEU A CA 1
ATOM 631 C C . LEU A 1 93 ? 64.351 3.574 -106.250 1.00 55.31 93 LEU A C 1
ATOM 633 O O . LEU A 1 93 ? 65.013 4.353 -105.557 1.00 55.31 93 LEU A O 1
ATOM 637 N N . ASP A 1 94 ? 63.930 2.381 -105.806 1.00 55.84 94 ASP A N 1
ATOM 638 C CA . ASP A 1 94 ? 64.060 1.895 -104.419 1.00 55.84 94 ASP A CA 1
ATOM 639 C C . ASP A 1 94 ? 65.537 1.585 -104.070 1.00 55.84 94 ASP A C 1
ATOM 641 O O . ASP A 1 94 ? 66.354 1.243 -104.933 1.00 55.84 94 ASP A O 1
ATOM 645 N N . VAL A 1 95 ? 65.926 1.675 -102.788 1.00 57.69 95 VAL A N 1
ATOM 646 C CA . VAL A 1 95 ? 67.268 1.205 -102.365 1.00 57.69 95 VAL A CA 1
ATOM 647 C C . VAL A 1 95 ? 67.330 -0.323 -102.471 1.00 57.69 95 VAL A C 1
ATOM 649 O O . VAL A 1 95 ? 68.317 -0.872 -102.968 1.00 57.69 95 VAL A O 1
ATOM 652 N N . TYR A 1 96 ? 66.249 -0.995 -102.068 1.00 63.84 96 TYR A N 1
ATOM 653 C CA . TYR A 1 96 ? 66.080 -2.439 -102.162 1.00 63.84 96 TYR A CA 1
ATOM 654 C C . TYR A 1 96 ? 64.662 -2.823 -102.605 1.00 63.84 96 TYR A C 1
ATOM 656 O O . TYR A 1 96 ? 63.682 -2.498 -101.936 1.00 63.84 96 TYR A O 1
ATOM 664 N N . SER A 1 97 ? 64.555 -3.623 -103.669 1.00 57.09 97 SER A N 1
ATOM 665 C CA . SER A 1 97 ? 63.293 -4.247 -104.089 1.00 57.09 97 SER A CA 1
ATOM 666 C C . SER A 1 97 ? 63.400 -5.773 -104.047 1.00 57.09 97 SER A C 1
ATOM 668 O O . SER A 1 97 ? 64.271 -6.381 -104.687 1.00 57.09 97 SER A O 1
ATOM 670 N N . VAL A 1 98 ? 62.526 -6.408 -103.258 1.00 63.06 98 VAL A N 1
ATOM 671 C CA . VAL A 1 98 ? 62.553 -7.857 -103.017 1.00 63.06 98 VAL A CA 1
ATOM 672 C C . VAL A 1 98 ? 61.309 -8.538 -103.588 1.00 63.06 98 VAL A C 1
ATOM 674 O O . VAL A 1 98 ? 60.180 -8.308 -103.142 1.00 63.06 98 VAL A O 1
ATOM 677 N N . THR A 1 99 ? 61.517 -9.445 -104.547 1.00 58.94 99 THR A N 1
ATOM 678 C CA . THR A 1 99 ? 60.460 -10.292 -105.122 1.00 58.94 99 THR A CA 1
ATOM 679 C C . THR A 1 99 ? 60.152 -11.528 -104.257 1.00 58.94 99 THR A C 1
ATOM 681 O O . THR A 1 99 ? 60.963 -11.968 -103.439 1.00 58.94 99 THR A O 1
ATOM 684 N N . ALA A 1 100 ? 58.937 -12.065 -104.426 1.00 60.31 100 ALA A N 1
ATOM 685 C CA . ALA A 1 100 ? 58.259 -13.063 -103.583 1.00 60.31 100 ALA A CA 1
ATOM 686 C C . ALA A 1 100 ? 59.137 -14.168 -102.938 1.00 60.31 100 ALA A C 1
ATOM 688 O O . ALA A 1 100 ? 59.885 -14.869 -103.622 1.00 60.31 100 ALA A O 1
ATOM 689 N N . GLY A 1 101 ? 58.952 -14.387 -101.626 1.00 59.91 101 GLY A N 1
ATOM 690 C CA . GLY A 1 101 ? 59.492 -15.529 -100.874 1.00 59.91 101 GLY A CA 1
ATOM 691 C C . GLY A 1 101 ? 60.976 -15.439 -100.508 1.00 59.91 101 GLY A C 1
ATOM 692 O O . GLY A 1 101 ? 61.609 -16.474 -100.305 1.00 59.91 101 GLY A O 1
ATOM 693 N N . SER A 1 102 ? 61.543 -14.234 -100.472 1.00 65.88 102 SER A N 1
ATOM 694 C CA . SER A 1 102 ? 62.976 -13.993 -100.247 1.00 65.88 102 SER A CA 1
ATOM 695 C C . SER A 1 102 ? 63.255 -13.442 -98.840 1.00 65.88 102 SER A C 1
ATOM 697 O O . SER A 1 102 ? 62.364 -12.885 -98.191 1.00 65.88 102 SER A O 1
ATOM 699 N N . THR A 1 103 ? 64.497 -13.605 -98.371 1.00 64.31 103 THR A N 1
ATOM 700 C CA . THR A 1 103 ? 64.975 -13.085 -97.082 1.00 64.31 103 THR A CA 1
ATOM 701 C C . THR A 1 103 ? 66.040 -12.017 -97.296 1.00 64.31 103 THR A C 1
ATOM 703 O O . THR A 1 103 ? 67.036 -12.253 -97.974 1.00 64.31 103 THR A O 1
ATOM 706 N N . MET A 1 104 ? 65.866 -10.854 -96.684 1.00 69.62 104 MET A N 1
ATOM 707 C CA . MET A 1 104 ? 66.891 -9.813 -96.644 1.00 69.62 104 MET A CA 1
ATOM 708 C C . MET A 1 104 ? 67.402 -9.673 -95.217 1.00 69.62 104 MET A C 1
ATOM 710 O O . MET A 1 104 ? 66.602 -9.504 -94.304 1.00 69.62 104 MET A O 1
ATOM 714 N N . LEU A 1 105 ? 68.716 -9.770 -95.034 1.00 63.38 105 LEU A N 1
ATOM 715 C CA . LEU A 1 105 ? 69.406 -9.513 -93.778 1.00 63.38 105 LEU A CA 1
ATOM 716 C C . LEU A 1 105 ? 70.303 -8.287 -93.972 1.00 63.38 105 LEU A C 1
ATOM 718 O O . LEU A 1 105 ? 71.247 -8.331 -94.760 1.00 63.38 105 LEU A O 1
ATOM 722 N N . VAL A 1 106 ? 70.010 -7.206 -93.262 1.00 65.38 106 VAL A N 1
ATOM 723 C CA . VAL A 1 106 ? 70.863 -6.014 -93.188 1.00 65.38 106 VAL A CA 1
ATOM 724 C C . VAL A 1 106 ? 71.453 -5.984 -91.780 1.00 65.38 106 VAL A C 1
ATOM 726 O O . VAL A 1 106 ? 70.684 -6.047 -90.827 1.00 65.38 106 VAL A O 1
ATOM 729 N N . SER A 1 107 ? 72.780 -5.956 -91.621 1.00 59.28 107 SER A N 1
ATOM 730 C CA . SER A 1 107 ? 73.439 -5.950 -90.302 1.00 59.28 107 SER A CA 1
ATOM 731 C C . SER A 1 107 ? 74.684 -5.061 -90.255 1.00 59.28 107 SER A C 1
ATOM 733 O O . SER A 1 107 ? 75.502 -5.193 -91.150 1.00 59.28 107 SER A O 1
ATOM 735 N N . ALA A 1 108 ? 74.925 -4.272 -89.204 1.00 56.62 108 ALA A N 1
ATOM 736 C CA . ALA A 1 108 ? 76.111 -3.398 -89.085 1.00 56.62 108 ALA A CA 1
ATOM 737 C C . ALA A 1 108 ? 76.174 -2.338 -90.203 1.00 56.62 108 ALA A C 1
ATOM 739 O O . ALA A 1 108 ? 77.091 -2.334 -91.028 1.00 56.62 108 ALA A O 1
ATOM 740 N N . LEU A 1 109 ? 75.135 -1.504 -90.261 1.00 62.41 109 LEU A N 1
ATOM 741 C CA . LEU A 1 109 ? 75.019 -0.364 -91.171 1.00 62.41 109 LEU A CA 1
ATOM 742 C C . LEU A 1 109 ? 74.959 0.908 -90.317 1.00 62.41 109 LEU A C 1
ATOM 744 O O . LEU A 1 109 ? 74.010 1.016 -89.561 1.00 62.41 109 LEU A O 1
ATOM 748 N N . GLU A 1 110 ? 75.890 1.864 -90.401 1.00 59.19 110 GLU A N 1
ATOM 749 C CA . GLU A 1 110 ? 75.817 3.055 -89.524 1.00 59.19 110 GLU A CA 1
ATOM 750 C C . GLU A 1 110 ? 74.639 3.986 -89.884 1.00 59.19 110 GLU A C 1
ATOM 752 O O . GLU A 1 110 ? 73.971 4.541 -89.010 1.00 59.19 110 GLU A O 1
ATOM 757 N N . THR A 1 111 ? 74.343 4.225 -91.168 1.00 60.44 111 THR A N 1
ATOM 758 C CA . THR A 1 111 ? 73.242 5.138 -91.543 1.00 60.44 111 THR A CA 1
ATOM 759 C C . THR A 1 111 ? 72.558 4.766 -92.862 1.00 60.44 111 THR A C 1
ATOM 761 O O . THR A 1 111 ? 73.201 4.624 -93.905 1.00 60.44 111 THR A O 1
ATOM 764 N N . LEU A 1 112 ? 71.220 4.692 -92.844 1.00 63.56 112 LEU A N 1
ATOM 765 C CA . LEU A 1 112 ? 70.378 4.490 -94.031 1.00 63.56 112 LEU A CA 1
ATOM 766 C C . LEU A 1 112 ? 69.439 5.687 -94.239 1.00 63.56 112 LEU A C 1
ATOM 768 O O . LEU A 1 112 ? 68.588 5.974 -93.394 1.00 63.56 112 LEU A O 1
ATOM 772 N N . ILE A 1 113 ? 69.588 6.383 -95.373 1.00 59.34 113 ILE A N 1
ATOM 773 C CA . ILE A 1 113 ? 68.844 7.617 -95.681 1.00 59.34 113 ILE A CA 1
ATOM 774 C C . ILE A 1 113 ? 68.134 7.495 -97.034 1.00 59.34 113 ILE A C 1
ATOM 776 O O . ILE A 1 113 ? 68.768 7.355 -98.085 1.00 59.34 113 ILE A O 1
ATOM 780 N N . GLY A 1 114 ? 66.808 7.638 -97.028 1.00 58.94 114 GLY A N 1
ATOM 781 C CA . GLY A 1 114 ? 66.025 7.843 -98.247 1.00 58.94 114 GLY A CA 1
ATOM 782 C C . GLY A 1 114 ? 66.104 9.302 -98.702 1.00 58.94 114 GLY A C 1
ATOM 783 O O . GLY A 1 114 ? 65.712 10.204 -97.965 1.00 58.94 114 GLY A O 1
ATOM 784 N N . VAL A 1 115 ? 66.591 9.564 -99.919 1.00 49.88 115 VAL A N 1
ATOM 785 C CA . VAL A 1 115 ? 66.576 10.911 -100.519 1.00 49.88 115 VAL A CA 1
ATOM 786 C C . VAL A 1 115 ? 65.890 10.870 -101.887 1.00 49.88 115 VAL A C 1
ATOM 788 O O . VAL A 1 115 ? 66.464 10.454 -102.890 1.00 49.88 115 VAL A O 1
ATOM 791 N N . GLY A 1 116 ? 64.625 11.289 -101.950 1.00 54.38 116 GLY A N 1
ATOM 792 C CA . GLY A 1 116 ? 63.867 11.266 -103.202 1.00 54.38 116 GLY A CA 1
ATOM 793 C C . GLY A 1 116 ? 62.373 11.521 -103.027 1.00 54.38 116 GLY A C 1
ATOM 794 O O . GLY A 1 116 ? 61.865 11.547 -101.915 1.00 54.38 116 GLY A O 1
ATOM 795 N N . SER A 1 117 ? 61.674 11.762 -104.137 1.00 48.78 117 SER A N 1
ATOM 796 C CA . SER A 1 117 ? 60.286 12.246 -104.167 1.00 48.78 117 SER A CA 1
ATOM 797 C C . SER A 1 117 ? 59.247 11.222 -104.654 1.00 48.78 117 SER A C 1
ATOM 799 O O . SER A 1 117 ? 58.139 11.641 -104.987 1.00 48.78 117 SER A O 1
ATOM 801 N N . SER A 1 118 ? 59.577 9.927 -104.788 1.00 51.97 118 SER A N 1
ATOM 802 C CA . SER A 1 118 ? 58.636 8.971 -105.411 1.00 51.97 118 SER A CA 1
ATOM 803 C C . SER A 1 118 ? 58.812 7.464 -105.146 1.00 51.97 118 SER A C 1
ATOM 805 O O . SER A 1 118 ? 58.054 6.713 -105.756 1.00 51.97 118 SER A O 1
ATOM 807 N N . THR A 1 119 ? 59.758 6.995 -104.323 1.00 53.47 119 THR A N 1
ATOM 808 C CA . THR A 1 119 ? 60.058 5.547 -104.168 1.00 53.47 119 THR A CA 1
ATOM 809 C C . THR A 1 119 ? 60.574 5.196 -102.766 1.00 53.47 119 THR A C 1
ATOM 811 O O . THR A 1 119 ? 61.221 6.036 -102.141 1.00 53.47 119 THR A O 1
ATOM 814 N N . ASP A 1 120 ? 60.272 3.989 -102.278 1.00 56.47 120 ASP A N 1
ATOM 815 C CA . ASP A 1 120 ? 60.483 3.547 -100.889 1.00 56.47 120 ASP A CA 1
ATOM 816 C C . ASP A 1 120 ? 61.937 3.085 -100.664 1.00 56.47 120 ASP A C 1
ATOM 818 O O . ASP A 1 120 ? 62.657 2.740 -101.603 1.00 56.47 120 ASP A O 1
ATOM 822 N N . ILE A 1 121 ? 62.429 3.076 -99.417 1.00 58.22 121 ILE A N 1
ATOM 823 C CA . ILE A 1 121 ? 63.786 2.545 -99.154 1.00 58.22 121 ILE A CA 1
ATOM 824 C C . ILE A 1 121 ? 63.789 1.026 -99.374 1.00 58.22 121 ILE A C 1
ATOM 826 O O . ILE A 1 121 ? 64.695 0.500 -100.027 1.00 58.22 121 ILE A O 1
ATOM 830 N N . ILE A 1 122 ? 62.770 0.325 -98.867 1.00 64.31 122 ILE A N 1
ATOM 831 C CA . ILE A 1 122 ? 62.617 -1.123 -99.015 1.00 64.31 122 ILE A CA 1
ATOM 832 C C . ILE A 1 122 ? 61.167 -1.484 -99.349 1.00 64.31 122 ILE A C 1
ATOM 834 O O . ILE A 1 122 ? 60.267 -1.281 -98.532 1.00 64.31 122 ILE A O 1
ATOM 838 N N . THR A 1 123 ? 60.962 -2.145 -100.490 1.00 59.44 123 THR A N 1
ATOM 839 C CA . THR A 1 123 ? 59.657 -2.702 -100.883 1.00 59.44 123 THR A CA 1
ATOM 840 C C . THR A 1 123 ? 59.678 -4.231 -100.845 1.00 59.44 123 THR A C 1
ATOM 842 O O . THR A 1 123 ? 60.475 -4.879 -101.534 1.00 59.44 123 THR A O 1
ATOM 845 N N . LEU A 1 124 ? 58.762 -4.838 -100.082 1.00 62.44 124 LEU A N 1
ATOM 846 C CA . LEU A 1 124 ? 58.557 -6.293 -100.044 1.00 62.44 124 LEU A CA 1
ATOM 847 C C . LEU A 1 124 ? 57.322 -6.687 -100.863 1.00 62.44 124 LEU A C 1
ATOM 849 O O . LEU A 1 124 ? 56.199 -6.272 -100.568 1.00 62.44 124 LEU A O 1
ATOM 853 N N . GLY A 1 125 ? 57.525 -7.528 -101.883 1.00 58.62 125 GLY A N 1
ATOM 854 C CA . GLY A 1 125 ? 56.457 -8.044 -102.741 1.00 58.62 125 GLY A CA 1
ATOM 855 C C . GLY A 1 125 ? 55.459 -8.985 -102.044 1.00 58.62 125 GLY A C 1
ATOM 856 O O . GLY A 1 125 ? 55.606 -9.381 -100.888 1.00 58.62 125 GLY A O 1
ATOM 857 N N . SER A 1 126 ? 54.418 -9.379 -102.780 1.00 55.03 126 SER A N 1
ATOM 858 C CA . SER A 1 126 ? 53.334 -10.233 -102.278 1.00 55.03 126 SER A CA 1
ATOM 859 C C . SER A 1 126 ? 53.722 -11.721 -102.275 1.00 55.03 126 SER A C 1
ATOM 861 O O . SER A 1 126 ? 53.671 -12.347 -103.330 1.00 55.03 126 SER A O 1
ATOM 863 N N . ALA A 1 127 ? 54.135 -12.269 -101.114 1.00 60.81 127 ALA A N 1
ATOM 864 C CA . ALA A 1 127 ? 54.022 -13.689 -100.692 1.00 60.81 127 ALA A CA 1
ATOM 865 C C . ALA A 1 127 ? 55.044 -14.083 -99.591 1.00 60.81 127 ALA A C 1
ATOM 867 O O . ALA A 1 127 ? 55.997 -14.813 -99.868 1.00 60.81 127 ALA A O 1
ATOM 868 N N . GLY A 1 128 ? 54.832 -13.663 -98.339 1.00 60.91 128 GLY A N 1
ATOM 869 C CA . GLY A 1 128 ? 55.557 -14.192 -97.169 1.00 60.91 128 GLY A CA 1
ATOM 870 C C . GLY A 1 128 ? 57.068 -13.924 -97.128 1.00 60.91 128 GLY A C 1
ATOM 871 O O . GLY A 1 128 ? 57.827 -14.757 -96.633 1.00 60.91 128 GLY A O 1
ATOM 872 N N . SER A 1 129 ? 57.525 -12.795 -97.667 1.00 66.38 129 SER A N 1
ATOM 873 C CA . SER A 1 129 ? 58.930 -12.384 -97.595 1.00 66.38 129 SER A CA 1
ATOM 874 C C . SER A 1 129 ? 59.301 -11.944 -96.173 1.00 66.38 129 SER A C 1
ATOM 876 O O . SER A 1 129 ? 58.467 -11.407 -95.438 1.00 66.38 129 SER A O 1
ATOM 878 N N . THR A 1 130 ? 60.557 -12.179 -95.781 1.00 62.69 130 THR A N 1
ATOM 879 C CA . THR A 1 130 ? 61.089 -11.765 -94.472 1.00 62.69 130 THR A CA 1
ATOM 880 C C . THR A 1 130 ? 62.199 -10.743 -94.660 1.00 62.69 130 THR A C 1
ATOM 882 O O . THR A 1 130 ? 63.183 -11.029 -95.341 1.00 62.69 130 THR A O 1
ATOM 885 N N . ILE A 1 131 ? 62.082 -9.580 -94.031 1.00 67.94 131 ILE A N 1
ATOM 886 C CA . ILE A 1 131 ? 63.225 -8.686 -93.853 1.00 67.94 131 ILE A CA 1
ATOM 887 C C . ILE A 1 131 ? 63.666 -8.709 -92.401 1.00 67.94 131 ILE A C 1
ATOM 889 O O . ILE A 1 131 ? 62.834 -8.715 -91.498 1.00 67.94 131 ILE A O 1
ATOM 893 N N . VAL A 1 132 ? 64.974 -8.735 -92.190 1.00 62.88 132 VAL A N 1
ATOM 894 C CA . VAL A 1 132 ? 65.591 -8.579 -90.884 1.00 62.88 132 VAL A CA 1
ATOM 895 C C . VAL A 1 132 ? 66.612 -7.445 -90.989 1.00 62.88 132 VAL A C 1
ATOM 897 O O . VAL A 1 132 ? 67.603 -7.569 -91.707 1.00 62.88 132 VAL A O 1
ATOM 900 N N . VAL A 1 133 ? 66.356 -6.332 -90.310 1.00 64.75 133 VAL A N 1
ATOM 901 C CA . VAL A 1 133 ? 67.267 -5.184 -90.201 1.00 64.75 133 VAL A CA 1
ATOM 902 C C . VAL A 1 133 ? 67.836 -5.179 -88.786 1.00 64.75 133 VAL A C 1
ATOM 904 O O . VAL A 1 133 ? 67.071 -5.137 -87.830 1.00 64.75 133 VAL A O 1
ATOM 907 N N . GLY A 1 134 ? 69.156 -5.282 -88.660 1.00 60.19 134 GLY A N 1
ATOM 908 C CA . GLY A 1 134 ? 69.888 -5.474 -87.410 1.00 60.19 134 GLY A CA 1
ATOM 909 C C . GLY A 1 134 ? 71.045 -4.485 -87.234 1.00 60.19 134 GLY A C 1
ATOM 910 O O . GLY A 1 134 ? 71.694 -4.172 -88.225 1.00 60.19 134 GLY A O 1
ATOM 911 N N . ALA A 1 135 ? 71.383 -4.064 -86.011 1.00 54.94 135 ALA A N 1
ATOM 912 C CA . ALA A 1 135 ? 72.614 -3.304 -85.703 1.00 54.94 135 ALA A CA 1
ATOM 913 C C . ALA A 1 135 ? 72.818 -2.055 -86.598 1.00 54.94 135 ALA A C 1
ATOM 915 O O . ALA A 1 135 ? 73.730 -2.035 -87.427 1.00 54.94 135 ALA A O 1
ATOM 916 N N . LEU A 1 136 ? 71.928 -1.064 -86.464 1.00 59.72 136 LEU A N 1
ATOM 917 C CA . LEU A 1 136 ? 71.918 0.175 -87.261 1.00 59.72 136 LEU A CA 1
ATOM 918 C C . LEU A 1 136 ? 71.844 1.417 -86.361 1.00 59.72 136 LEU A C 1
ATOM 920 O O . LEU A 1 136 ? 70.890 1.541 -85.599 1.00 59.72 136 LEU A O 1
ATOM 924 N N . GLU A 1 137 ? 72.784 2.365 -86.453 1.00 59.59 137 GLU A N 1
ATOM 925 C CA . GLU A 1 137 ? 72.748 3.567 -85.601 1.00 59.59 137 GLU A CA 1
ATOM 926 C C . GLU A 1 137 ? 71.567 4.503 -85.921 1.00 59.59 137 GLU A C 1
ATOM 928 O O . GLU A 1 137 ? 70.924 5.025 -85.011 1.00 59.59 137 GLU A O 1
ATOM 933 N N . THR A 1 138 ? 71.244 4.772 -87.193 1.00 59.97 138 THR A N 1
ATOM 934 C CA . THR A 1 138 ? 70.127 5.684 -87.533 1.00 59.97 138 THR A CA 1
ATOM 935 C C . THR A 1 138 ? 69.415 5.313 -88.834 1.00 59.97 138 THR A C 1
ATOM 937 O O . THR A 1 138 ? 70.031 5.199 -89.898 1.00 59.97 138 THR A O 1
ATOM 940 N N . LEU A 1 139 ? 68.081 5.221 -88.767 1.00 63.97 139 LEU A N 1
ATOM 941 C CA . LEU A 1 139 ? 67.192 5.007 -89.913 1.00 63.97 139 LEU A CA 1
ATOM 942 C C . LEU A 1 139 ? 66.205 6.178 -90.050 1.00 63.97 139 LEU A C 1
ATOM 944 O O . LEU A 1 139 ? 65.437 6.462 -89.130 1.00 63.97 139 LEU A O 1
ATOM 948 N N . THR A 1 140 ? 66.241 6.891 -91.183 1.00 58.66 140 THR A N 1
ATOM 949 C CA . THR A 1 140 ? 65.452 8.126 -91.392 1.00 58.66 140 THR A CA 1
ATOM 950 C C . THR A 1 140 ? 64.671 8.102 -92.712 1.00 58.66 140 THR A C 1
ATOM 952 O O . THR A 1 140 ? 65.260 7.957 -93.787 1.00 58.66 140 THR A O 1
ATOM 955 N N . GLY A 1 141 ? 63.345 8.289 -92.638 1.00 58.28 141 GLY A N 1
ATOM 956 C CA . GLY A 1 141 ? 62.457 8.460 -93.801 1.00 58.28 141 GLY A CA 1
ATOM 957 C C . GLY A 1 141 ? 62.454 9.887 -94.377 1.00 58.28 141 GLY A C 1
ATOM 958 O O . GLY A 1 141 ? 62.865 10.841 -93.717 1.00 58.28 141 GLY A O 1
ATOM 959 N N . SER A 1 142 ? 61.981 10.061 -95.619 1.00 54.56 142 SER A N 1
ATOM 960 C CA . SER A 1 142 ? 61.911 11.374 -96.295 1.00 54.56 142 SER A CA 1
ATOM 961 C C . SER A 1 142 ? 60.488 11.963 -96.306 1.00 54.56 142 SER A C 1
ATOM 963 O O . SER A 1 142 ? 59.550 11.386 -95.767 1.00 54.56 142 SER A O 1
ATOM 965 N N . ALA A 1 143 ? 60.296 13.143 -96.907 1.00 49.69 143 ALA A N 1
ATOM 966 C CA . ALA A 1 143 ? 59.007 13.843 -96.937 1.00 49.69 143 ALA A CA 1
ATOM 967 C C . ALA A 1 143 ? 57.909 13.170 -97.795 1.00 49.69 143 ALA A C 1
ATOM 969 O O . ALA A 1 143 ? 56.783 13.658 -97.794 1.00 49.69 143 ALA A O 1
ATOM 970 N N . VAL A 1 144 ? 58.218 12.120 -98.570 1.00 50.38 144 VAL A N 1
ATOM 971 C CA . VAL A 1 144 ? 57.265 11.506 -99.524 1.00 50.38 144 VAL A CA 1
ATOM 972 C C . VAL A 1 144 ? 57.417 9.979 -99.663 1.00 50.38 144 VAL A C 1
ATOM 974 O O . VAL A 1 144 ? 56.725 9.390 -100.484 1.00 50.38 144 VAL A O 1
ATOM 977 N N . THR A 1 145 ? 58.340 9.341 -98.936 1.00 50.53 145 THR A N 1
ATOM 978 C CA . THR A 1 145 ? 58.774 7.950 -99.191 1.00 50.53 145 THR A CA 1
ATOM 979 C C . THR A 1 145 ? 58.785 7.137 -97.900 1.00 50.53 145 THR A C 1
ATOM 981 O O . THR A 1 145 ? 59.406 7.596 -96.933 1.00 50.53 145 THR A O 1
ATOM 984 N N . ASP A 1 146 ? 58.173 5.950 -97.904 1.00 54.81 146 ASP A N 1
ATOM 985 C CA . ASP A 1 146 ? 58.140 5.054 -96.745 1.00 54.81 146 ASP A CA 1
ATOM 986 C C . ASP A 1 146 ? 59.512 4.350 -96.584 1.00 54.81 146 ASP A C 1
ATOM 988 O O . ASP A 1 146 ? 60.229 4.101 -97.563 1.00 54.81 146 ASP A O 1
ATOM 992 N N . VAL A 1 147 ? 59.944 4.049 -95.349 1.00 57.31 147 VAL A N 1
ATOM 993 C CA . VAL A 1 147 ? 61.218 3.322 -95.132 1.00 57.31 147 VAL A CA 1
ATOM 994 C C . VAL A 1 147 ? 61.045 1.835 -95.451 1.00 57.31 147 VAL A C 1
ATOM 996 O O . VAL A 1 147 ? 61.884 1.245 -96.131 1.00 57.31 147 VAL A O 1
ATOM 999 N N . VAL A 1 148 ? 59.950 1.226 -94.995 1.00 61.56 148 VAL A N 1
ATOM 1000 C CA . VAL A 1 148 ? 59.589 -0.155 -95.342 1.00 61.56 148 VAL A CA 1
ATOM 1001 C C . VAL A 1 148 ? 58.112 -0.230 -95.725 1.00 61.56 148 VAL A C 1
ATOM 1003 O O . VAL A 1 148 ? 57.243 -0.011 -94.883 1.00 61.56 148 VAL A O 1
ATOM 1006 N N . THR A 1 149 ? 57.826 -0.651 -96.957 1.00 56.97 149 THR A N 1
ATOM 1007 C CA . THR A 1 149 ? 56.461 -0.961 -97.408 1.00 56.97 149 THR A CA 1
ATOM 1008 C C . THR A 1 149 ? 56.272 -2.471 -97.522 1.00 56.97 149 THR A C 1
ATOM 1010 O O . THR A 1 149 ? 56.935 -3.161 -98.305 1.00 56.97 149 THR A O 1
ATOM 1013 N N . LEU A 1 150 ? 55.331 -3.008 -96.743 1.00 59.59 150 LEU A N 1
ATOM 1014 C CA . LEU A 1 150 ? 54.939 -4.419 -96.770 1.00 59.59 150 LEU A CA 1
ATOM 1015 C C . LEU A 1 150 ? 53.660 -4.573 -97.604 1.00 59.59 150 LEU A C 1
ATOM 1017 O O . LEU A 1 150 ? 52.582 -4.169 -97.167 1.00 59.59 150 LEU A O 1
ATOM 1021 N N . ALA A 1 151 ? 53.745 -5.191 -98.787 1.00 55.03 151 ALA A N 1
ATOM 1022 C CA . ALA A 1 151 ? 52.555 -5.545 -99.568 1.00 55.03 151 ALA A CA 1
ATOM 1023 C C . ALA A 1 151 ? 51.772 -6.721 -98.937 1.00 55.03 151 ALA A C 1
ATOM 1025 O O . ALA A 1 151 ? 52.257 -7.413 -98.041 1.00 55.03 151 ALA A O 1
ATOM 1026 N N . ALA A 1 152 ? 50.558 -6.987 -99.426 1.00 53.59 152 ALA A N 1
ATOM 1027 C CA . ALA A 1 152 ? 49.683 -8.037 -98.900 1.00 53.59 152 ALA A CA 1
ATOM 1028 C C . ALA A 1 152 ? 50.290 -9.455 -99.023 1.00 53.59 152 ALA A C 1
ATOM 1030 O O . ALA A 1 152 ? 50.771 -9.825 -100.098 1.00 53.59 152 ALA A O 1
ATOM 1031 N N . GLY A 1 153 ? 50.186 -10.279 -97.963 1.00 57.38 153 GLY A N 1
ATOM 1032 C CA . GLY A 1 153 ? 50.511 -11.716 -98.027 1.00 57.38 153 GLY A CA 1
ATOM 1033 C C . GLY A 1 153 ? 51.262 -12.344 -96.842 1.00 57.38 153 GLY A C 1
ATOM 1034 O O . GLY A 1 153 ? 52.015 -13.284 -97.088 1.00 57.38 153 GLY A O 1
ATOM 1035 N N . GLY A 1 154 ? 51.085 -11.873 -95.598 1.00 57.12 154 GLY A N 1
ATOM 1036 C CA . GLY A 1 154 ? 51.716 -12.477 -94.410 1.00 57.12 154 GLY A CA 1
ATOM 1037 C C . GLY A 1 154 ? 53.227 -12.248 -94.307 1.00 57.12 154 GLY A C 1
ATOM 1038 O O . GLY A 1 154 ? 53.971 -13.171 -93.987 1.00 57.12 154 GLY A O 1
ATOM 1039 N N . ASN A 1 155 ? 53.686 -11.044 -94.650 1.00 62.81 155 ASN A N 1
ATOM 1040 C CA . ASN A 1 155 ? 55.104 -10.690 -94.614 1.00 62.81 155 ASN A CA 1
ATOM 1041 C C . ASN A 1 155 ? 55.570 -10.436 -93.169 1.00 62.81 155 ASN A C 1
ATOM 1043 O O . ASN A 1 155 ? 54.813 -9.892 -92.359 1.00 62.81 155 ASN A O 1
ATOM 1047 N N . THR A 1 156 ? 56.825 -10.789 -92.872 1.00 60.19 156 THR A N 1
ATOM 1048 C CA . THR A 1 156 ? 57.443 -10.559 -91.557 1.00 60.19 156 THR A CA 1
ATOM 1049 C C . THR A 1 156 ? 58.559 -9.529 -91.687 1.00 60.19 156 THR A C 1
ATOM 1051 O O . THR A 1 156 ? 59.534 -9.757 -92.403 1.00 60.19 156 THR A O 1
ATOM 1054 N N . SER A 1 157 ? 58.439 -8.406 -90.983 1.00 63.72 157 SER A N 1
ATOM 1055 C CA . SER A 1 157 ? 59.535 -7.447 -90.816 1.00 63.72 157 SER A CA 1
ATOM 1056 C C . SER A 1 157 ? 60.091 -7.574 -89.405 1.00 63.72 157 SER A C 1
ATOM 1058 O O . SER A 1 157 ? 59.340 -7.471 -88.439 1.00 63.72 157 SER A O 1
ATOM 1060 N N . VAL A 1 158 ? 61.387 -7.840 -89.280 1.00 60.44 158 VAL A N 1
ATOM 1061 C CA . VAL A 1 158 ? 62.097 -7.880 -88.002 1.00 60.44 158 VAL A CA 1
ATOM 1062 C C . VAL A 1 158 ? 63.100 -6.733 -87.988 1.00 60.44 158 VAL A C 1
ATOM 1064 O O . VAL A 1 158 ? 64.014 -6.706 -88.803 1.00 60.44 158 VAL A O 1
ATOM 1067 N N . VAL A 1 159 ? 62.949 -5.788 -87.071 1.00 65.25 159 VAL A N 1
ATOM 1068 C CA . VAL A 1 159 ? 63.921 -4.717 -86.825 1.00 65.25 159 VAL A CA 1
ATOM 1069 C C . VAL A 1 159 ? 64.515 -4.966 -85.446 1.00 65.25 159 VAL A C 1
ATOM 1071 O O . VAL A 1 159 ? 63.763 -5.072 -84.483 1.00 65.25 159 VAL A O 1
ATOM 1074 N N . PHE A 1 160 ? 65.832 -5.116 -85.324 1.00 59.03 160 PHE A N 1
ATOM 1075 C CA . PHE A 1 160 ? 66.462 -5.383 -84.034 1.00 59.03 160 PHE A CA 1
ATOM 1076 C C . PHE A 1 160 ? 67.770 -4.608 -83.818 1.00 59.03 160 PHE A C 1
ATOM 1078 O O . PHE A 1 160 ? 68.550 -4.457 -84.747 1.00 59.03 160 PHE A O 1
ATOM 1085 N N . SER A 1 161 ? 68.048 -4.130 -82.602 1.00 53.00 161 SER A N 1
ATOM 1086 C CA . SER A 1 161 ? 69.285 -3.388 -82.281 1.00 53.00 161 SER A CA 1
ATOM 1087 C C . SER A 1 161 ? 69.492 -2.151 -83.173 1.00 53.00 161 SER A C 1
ATOM 1089 O O . SER A 1 161 ? 70.491 -2.069 -83.885 1.00 53.00 161 SER A O 1
ATOM 1091 N N . VAL A 1 162 ? 68.530 -1.224 -83.188 1.00 60.41 162 VAL A N 1
ATOM 1092 C CA . VAL A 1 162 ? 68.629 0.038 -83.950 1.00 60.41 162 VAL A CA 1
ATOM 1093 C C . VAL A 1 162 ? 68.594 1.223 -82.974 1.00 60.41 162 VAL A C 1
ATOM 1095 O O . VAL A 1 162 ? 67.668 1.321 -82.184 1.00 60.41 162 VAL A O 1
ATOM 1098 N N . GLU A 1 163 ? 69.579 2.124 -82.988 1.00 60.38 163 GLU A N 1
ATOM 1099 C CA . GLU A 1 163 ? 69.691 3.171 -81.948 1.00 60.38 163 GLU A CA 1
ATOM 1100 C C . GLU A 1 163 ? 68.599 4.251 -82.098 1.00 60.38 163 GLU A C 1
ATOM 1102 O O . GLU A 1 163 ? 68.006 4.710 -81.129 1.00 60.38 163 GLU A O 1
ATOM 1107 N N . THR A 1 164 ? 68.279 4.703 -83.313 1.00 60.50 164 THR A N 1
ATOM 1108 C CA . THR A 1 164 ? 67.213 5.706 -83.500 1.00 60.50 164 THR A CA 1
ATOM 1109 C C . THR A 1 164 ? 66.453 5.517 -84.808 1.00 60.50 164 THR A C 1
ATOM 1111 O O . THR A 1 164 ? 67.035 5.504 -85.897 1.00 60.50 164 THR A O 1
ATOM 1114 N N . LEU A 1 165 ? 65.122 5.445 -84.708 1.00 63.25 165 LEU A N 1
ATOM 1115 C CA . LEU A 1 165 ? 64.198 5.411 -85.841 1.00 63.25 165 LEU A CA 1
ATOM 1116 C C . LEU A 1 165 ? 63.332 6.680 -85.835 1.00 63.25 165 LEU A C 1
ATOM 1118 O O . LEU A 1 165 ? 62.555 6.904 -84.911 1.00 63.25 165 LEU A O 1
ATOM 1122 N N . THR A 1 166 ? 63.479 7.533 -86.856 1.00 59.22 166 THR A N 1
ATOM 1123 C CA . THR A 1 166 ? 62.786 8.839 -86.930 1.00 59.22 166 THR A CA 1
ATOM 1124 C C . THR A 1 166 ? 61.873 8.930 -88.156 1.00 59.22 166 THR A C 1
ATOM 1126 O O . THR A 1 166 ? 62.313 8.687 -89.283 1.00 59.22 166 THR A O 1
ATOM 1129 N N . GLY A 1 167 ? 60.608 9.316 -87.945 1.00 58.09 167 GLY A N 1
ATOM 1130 C CA . GLY A 1 167 ? 59.628 9.553 -89.014 1.00 58.09 167 GLY A CA 1
ATOM 1131 C C . GLY A 1 167 ? 59.879 10.840 -89.816 1.00 58.09 167 GLY A C 1
ATOM 1132 O O . GLY A 1 167 ? 60.334 11.853 -89.282 1.00 58.09 167 GLY A O 1
ATOM 1133 N N . GLY A 1 168 ? 59.573 10.808 -91.117 1.00 51.97 168 GLY A N 1
ATOM 1134 C CA . GLY A 1 168 ? 59.726 11.936 -92.046 1.00 51.97 168 GLY A CA 1
ATOM 1135 C C . GLY A 1 168 ? 58.522 12.894 -92.095 1.00 51.97 168 GLY A C 1
ATOM 1136 O O . GLY A 1 168 ? 57.547 12.762 -91.362 1.00 51.97 168 GLY A O 1
ATOM 1137 N N . ALA A 1 169 ? 58.577 13.892 -92.985 1.00 49.44 169 ALA A N 1
ATOM 1138 C CA . ALA A 1 169 ? 57.588 14.977 -93.076 1.00 49.44 169 ALA A CA 1
ATOM 1139 C C . ALA A 1 169 ? 56.323 14.668 -93.915 1.00 49.44 169 ALA A C 1
ATOM 1141 O O . ALA A 1 169 ? 55.505 15.568 -94.108 1.00 49.44 169 ALA A O 1
ATOM 1142 N N . GLY A 1 170 ? 56.126 13.443 -94.427 1.00 52.03 170 GLY A N 1
ATOM 1143 C CA . GLY A 1 170 ? 54.929 13.161 -95.240 1.00 52.03 170 GLY A CA 1
ATOM 1144 C C . GLY A 1 170 ? 54.578 11.711 -95.600 1.00 52.03 170 GLY A C 1
ATOM 1145 O O . GLY A 1 170 ? 53.606 11.534 -96.334 1.00 52.03 170 GLY A O 1
ATOM 1146 N N . ALA A 1 171 ? 55.286 10.699 -95.092 1.00 52.28 171 ALA A N 1
ATOM 1147 C CA . ALA A 1 171 ? 54.973 9.278 -95.296 1.00 52.28 171 ALA A CA 1
ATOM 1148 C C . ALA A 1 171 ? 55.436 8.443 -94.082 1.00 52.28 171 ALA A C 1
ATOM 1150 O O . ALA A 1 171 ? 56.219 8.956 -93.274 1.00 52.28 171 ALA A O 1
ATOM 1151 N N . ASP A 1 172 ? 54.927 7.218 -93.947 1.00 53.16 172 ASP A N 1
ATOM 1152 C CA . ASP A 1 172 ? 55.061 6.390 -92.749 1.00 53.16 172 ASP A CA 1
ATOM 1153 C C . ASP A 1 172 ? 56.451 5.731 -92.690 1.00 53.16 172 ASP A C 1
ATOM 1155 O O . ASP A 1 172 ? 57.038 5.368 -93.710 1.00 53.16 172 ASP A O 1
ATOM 1159 N N . THR A 1 173 ? 57.025 5.525 -91.500 1.00 55.44 173 THR A N 1
ATOM 1160 C CA . THR A 1 173 ? 58.297 4.777 -91.416 1.00 55.44 173 THR A CA 1
ATOM 1161 C C . THR A 1 173 ? 58.080 3.316 -91.826 1.00 55.44 173 THR A C 1
ATOM 1163 O O . THR A 1 173 ? 58.887 2.748 -92.561 1.00 55.44 173 THR A O 1
ATOM 1166 N N . ILE A 1 174 ? 56.968 2.702 -91.413 1.00 60.16 174 ILE A N 1
ATOM 1167 C CA . ILE A 1 174 ? 56.558 1.377 -91.891 1.00 60.16 174 ILE A CA 1
ATOM 1168 C C . ILE A 1 174 ? 55.070 1.382 -92.256 1.00 60.16 174 ILE A C 1
ATOM 1170 O O . ILE A 1 174 ? 54.210 1.516 -91.385 1.00 60.16 174 ILE A O 1
ATOM 1174 N N . LEU A 1 175 ? 54.762 1.143 -93.533 1.00 55.72 175 LEU A N 1
ATOM 1175 C CA . LEU A 1 175 ? 53.394 1.012 -94.037 1.00 55.72 175 LEU A CA 1
ATOM 1176 C C . LEU A 1 175 ? 53.051 -0.459 -94.320 1.00 55.72 175 LEU A C 1
ATOM 1178 O O . LEU A 1 175 ? 53.708 -1.133 -95.121 1.00 55.72 175 LEU A O 1
ATOM 1182 N N . LEU A 1 176 ? 51.971 -0.968 -93.714 1.00 57.81 176 LEU A N 1
ATOM 1183 C CA . LEU A 1 176 ? 51.426 -2.296 -94.028 1.00 57.81 176 LEU A CA 1
ATOM 1184 C C . LEU A 1 176 ? 50.216 -2.192 -94.961 1.00 57.81 176 LEU A C 1
ATOM 1186 O O . LEU A 1 176 ? 49.084 -1.939 -94.537 1.00 57.81 176 LEU A O 1
ATOM 1190 N N . GLY A 1 177 ? 50.440 -2.443 -96.249 1.00 50.38 177 GLY A N 1
ATOM 1191 C CA . GLY A 1 177 ? 49.401 -2.431 -97.270 1.00 50.38 177 GLY A CA 1
ATOM 1192 C C . GLY A 1 177 ? 48.704 -3.785 -97.420 1.00 50.38 177 GLY A C 1
ATOM 1193 O O . GLY A 1 177 ? 49.200 -4.669 -98.114 1.00 50.38 177 GLY A O 1
ATOM 1194 N N . GLY A 1 178 ? 47.497 -3.933 -96.867 1.00 54.28 178 GLY A N 1
ATOM 1195 C CA . GLY A 1 178 ? 46.550 -4.978 -97.283 1.00 54.28 178 GLY A CA 1
ATOM 1196 C C . GLY A 1 178 ? 46.055 -5.946 -96.203 1.00 54.28 178 GLY A C 1
ATOM 1197 O O . GLY A 1 178 ? 46.429 -5.888 -95.037 1.00 54.28 178 GLY A O 1
ATOM 1198 N N . SER A 1 179 ? 45.148 -6.828 -96.626 1.00 48.00 179 SER A N 1
ATOM 1199 C CA . SER A 1 179 ? 44.095 -7.438 -95.805 1.00 48.00 179 SER A CA 1
ATOM 1200 C C . SER A 1 179 ? 44.404 -8.798 -95.157 1.00 48.00 179 SER A C 1
ATOM 1202 O O . SER A 1 179 ? 43.466 -9.537 -94.854 1.00 48.00 179 SER A O 1
ATOM 1204 N N . VAL A 1 180 ? 45.675 -9.171 -94.946 1.00 54.97 180 VAL A N 1
ATOM 1205 C CA . VAL A 1 180 ? 46.001 -10.449 -94.273 1.00 54.97 180 VAL A CA 1
ATOM 1206 C C . VAL A 1 180 ? 47.382 -10.477 -93.590 1.00 54.97 180 VAL A C 1
ATOM 1208 O O . VAL A 1 180 ? 48.403 -10.617 -94.266 1.00 54.97 180 VAL A O 1
ATOM 1211 N N . GLY A 1 181 ? 47.369 -10.464 -92.249 1.00 57.78 181 GLY A N 1
ATOM 1212 C CA . GLY A 1 181 ? 48.263 -11.230 -91.361 1.00 57.78 181 GLY A CA 1
ATOM 1213 C C . GLY A 1 181 ? 49.765 -10.932 -91.365 1.00 57.78 181 GLY A C 1
ATOM 1214 O O . GLY A 1 181 ? 50.539 -11.855 -91.122 1.00 57.78 181 GLY A O 1
ATOM 1215 N N . SER A 1 182 ? 50.192 -9.706 -91.662 1.00 61.25 182 SER A N 1
ATOM 1216 C CA . SER A 1 182 ? 51.615 -9.341 -91.583 1.00 61.25 182 SER A CA 1
ATOM 1217 C C . SER A 1 182 ? 52.046 -9.075 -90.133 1.00 61.25 182 SER A C 1
ATOM 1219 O O . SER A 1 182 ? 51.262 -8.531 -89.347 1.00 61.25 182 SER A O 1
ATOM 1221 N N . THR A 1 183 ? 53.293 -9.433 -89.799 1.00 60.66 183 THR A N 1
ATOM 1222 C CA . THR A 1 183 ? 53.869 -9.255 -88.454 1.00 60.66 183 THR A CA 1
ATOM 1223 C C . THR A 1 183 ? 55.092 -8.342 -88.493 1.00 60.66 183 THR A C 1
ATOM 1225 O O . THR A 1 183 ? 56.027 -8.601 -89.253 1.00 60.66 183 THR A O 1
ATOM 1228 N N . ILE A 1 184 ? 55.125 -7.307 -87.648 1.00 64.69 184 ILE A N 1
ATOM 1229 C CA . ILE A 1 184 ? 56.358 -6.551 -87.363 1.00 64.69 184 ILE A CA 1
ATOM 1230 C C . ILE A 1 184 ? 56.851 -6.935 -85.971 1.00 64.69 184 ILE A C 1
ATOM 1232 O O . ILE A 1 184 ? 56.095 -6.837 -85.004 1.00 64.69 184 ILE A O 1
ATOM 1236 N N . LEU A 1 185 ? 58.108 -7.366 -85.881 1.00 62.69 185 LEU A N 1
ATOM 1237 C CA . LEU A 1 185 ? 58.835 -7.537 -84.627 1.00 62.69 185 LEU A CA 1
ATOM 1238 C C . LEU A 1 185 ? 59.902 -6.442 -84.553 1.00 62.69 185 LEU A C 1
ATOM 1240 O O . LEU A 1 185 ? 60.850 -6.477 -85.332 1.00 62.69 185 LEU A O 1
ATOM 1244 N N . ALA A 1 186 ? 59.758 -5.484 -83.644 1.00 62.75 186 ALA A N 1
ATOM 1245 C CA . ALA A 1 186 ? 60.793 -4.495 -83.343 1.00 62.75 186 ALA A CA 1
ATOM 1246 C C . ALA A 1 186 ? 61.404 -4.819 -81.973 1.00 62.75 186 ALA A C 1
ATOM 1248 O O . ALA A 1 186 ? 60.641 -4.969 -81.018 1.00 62.75 186 ALA A O 1
ATOM 1249 N N . SER A 1 187 ? 62.734 -4.954 -81.854 1.00 57.62 187 SER A N 1
ATOM 1250 C CA . SER A 1 187 ? 63.364 -5.227 -80.553 1.00 57.62 187 SER A CA 1
ATOM 1251 C C . SER A 1 187 ? 64.746 -4.618 -80.290 1.00 57.62 187 SER A C 1
ATOM 1253 O O . SER A 1 187 ? 65.599 -4.697 -81.164 1.00 57.62 187 SER A O 1
ATOM 1255 N N . ASN A 1 188 ? 65.033 -4.137 -79.076 1.00 54.31 188 ASN A N 1
ATOM 1256 C CA . ASN A 1 188 ? 66.258 -3.391 -78.710 1.00 54.31 188 ASN A CA 1
ATOM 1257 C C . ASN A 1 188 ? 66.403 -2.089 -79.531 1.00 54.31 188 ASN A C 1
ATOM 1259 O O . ASN A 1 188 ? 67.278 -2.006 -80.396 1.00 54.31 188 ASN A O 1
ATOM 1263 N N . LEU A 1 189 ? 65.496 -1.126 -79.350 1.00 58.97 189 LEU A N 1
ATOM 1264 C CA . LEU A 1 189 ? 65.509 0.163 -80.050 1.00 58.97 189 LEU A CA 1
ATOM 1265 C C . LEU A 1 189 ? 65.659 1.335 -79.067 1.00 58.97 189 LEU A C 1
ATOM 1267 O O . LEU A 1 189 ? 64.678 1.677 -78.421 1.00 58.97 189 LEU A O 1
ATOM 1271 N N . GLU A 1 190 ? 66.794 2.039 -79.044 1.00 60.91 190 GLU A N 1
ATOM 1272 C CA . GLU A 1 190 ? 67.013 3.112 -78.048 1.00 60.91 190 GLU A CA 1
ATOM 1273 C C . GLU A 1 190 ? 65.980 4.252 -78.170 1.00 60.91 190 GLU A C 1
ATOM 1275 O O . GLU A 1 190 ? 65.465 4.757 -77.170 1.00 60.91 190 GLU A O 1
ATOM 1280 N N . SER A 1 191 ? 65.576 4.645 -79.387 1.00 61.84 191 SER A N 1
ATOM 1281 C CA . SER A 1 191 ? 64.463 5.589 -79.535 1.00 61.84 191 SER A CA 1
ATOM 1282 C C . SER A 1 191 ? 63.649 5.471 -80.827 1.00 61.84 191 SER A C 1
ATOM 1284 O O . SER A 1 191 ? 64.193 5.393 -81.932 1.00 61.84 191 SER A O 1
ATOM 1286 N N . LEU A 1 192 ? 62.319 5.540 -80.688 1.00 64.44 192 LEU A N 1
ATOM 1287 C CA . LEU A 1 192 ? 61.359 5.702 -81.784 1.00 64.44 192 LEU A CA 1
ATOM 1288 C C . LEU A 1 192 ? 60.715 7.094 -81.699 1.00 64.44 192 LEU A C 1
ATOM 1290 O O . LEU A 1 192 ? 60.009 7.394 -80.737 1.00 64.44 192 LEU A O 1
ATOM 1294 N N . VAL A 1 193 ? 60.941 7.949 -82.700 1.00 60.78 193 VAL A N 1
ATOM 1295 C CA . VAL A 1 193 ? 60.501 9.357 -82.673 1.00 60.78 193 VAL A CA 1
ATOM 1296 C C . VAL A 1 193 ? 59.582 9.673 -83.855 1.00 60.78 193 VAL A C 1
ATOM 1298 O O . VAL A 1 193 ? 59.958 9.512 -85.021 1.00 60.78 193 VAL A O 1
ATOM 1301 N N . GLY A 1 194 ? 58.376 10.166 -83.559 1.00 59.47 194 GLY A N 1
ATOM 1302 C CA . GLY A 1 194 ? 57.419 10.644 -84.559 1.00 59.47 194 GLY A CA 1
ATOM 1303 C C . GLY A 1 194 ? 57.890 11.889 -85.324 1.00 59.47 194 GLY A C 1
ATOM 1304 O O . GLY A 1 194 ? 58.547 12.774 -84.775 1.00 59.47 194 GLY A O 1
ATOM 1305 N N . GLY A 1 195 ? 57.541 11.966 -86.611 1.00 54.78 195 GLY A N 1
ATOM 1306 C CA . GLY A 1 195 ? 57.907 13.067 -87.509 1.00 54.78 195 GLY A CA 1
ATOM 1307 C C . GLY A 1 195 ? 56.922 14.247 -87.524 1.00 54.78 195 GLY A C 1
ATOM 1308 O O . GLY A 1 195 ? 56.020 14.374 -86.695 1.00 54.78 195 GLY A O 1
ATOM 1309 N N . THR A 1 196 ? 57.096 15.143 -88.501 1.00 49.66 196 THR A N 1
ATOM 1310 C CA . THR A 1 196 ? 56.163 16.250 -88.809 1.00 49.66 196 THR A CA 1
ATOM 1311 C C . THR A 1 196 ? 55.067 15.856 -89.822 1.00 49.66 196 THR A C 1
ATOM 1313 O O . THR A 1 196 ? 54.216 16.689 -90.130 1.00 49.66 196 THR A O 1
ATOM 1316 N N . GLY A 1 197 ? 55.110 14.625 -90.361 1.00 57.25 197 GLY A N 1
ATOM 1317 C CA . GLY A 1 197 ? 54.168 14.036 -91.331 1.00 57.25 197 GLY A CA 1
ATOM 1318 C C . GLY A 1 197 ? 53.295 12.914 -90.747 1.00 57.25 197 GLY A C 1
ATOM 1319 O O . GLY A 1 197 ? 52.976 12.984 -89.568 1.00 57.25 197 GLY A O 1
ATOM 1320 N N . LYS A 1 198 ? 52.907 11.921 -91.576 1.00 51.44 198 LYS A N 1
ATOM 1321 C CA . LYS A 1 198 ? 52.082 10.744 -91.201 1.00 51.44 198 LYS A CA 1
ATOM 1322 C C . LYS A 1 198 ? 52.796 9.750 -90.250 1.00 51.44 198 LYS A C 1
ATOM 1324 O O . LYS A 1 198 ? 53.974 9.941 -89.952 1.00 51.44 198 LYS A O 1
ATOM 1329 N N . ASP A 1 199 ? 52.047 8.757 -89.756 1.00 55.81 199 ASP A N 1
ATOM 1330 C CA . ASP A 1 199 ? 52.353 7.889 -88.608 1.00 55.81 199 ASP A CA 1
ATOM 1331 C C . ASP A 1 199 ? 53.680 7.109 -88.739 1.00 55.81 199 ASP A C 1
ATOM 1333 O O . ASP A 1 199 ? 54.099 6.718 -89.822 1.00 55.81 199 ASP A O 1
ATOM 1337 N N . VAL A 1 200 ? 54.358 6.801 -87.625 1.00 57.25 200 VAL A N 1
ATOM 1338 C CA . VAL A 1 200 ? 55.580 5.964 -87.673 1.00 57.25 200 VAL A CA 1
ATOM 1339 C C . VAL A 1 200 ? 55.249 4.535 -88.134 1.00 57.25 200 VAL A C 1
ATOM 1341 O O . VAL A 1 200 ? 56.018 3.936 -88.889 1.00 57.25 200 VAL A O 1
ATOM 1344 N N . VAL A 1 201 ? 54.089 4.004 -87.726 1.00 60.34 201 VAL A N 1
ATOM 1345 C CA . VAL A 1 201 ? 53.538 2.723 -88.197 1.00 60.34 201 VAL A CA 1
ATOM 1346 C C . VAL A 1 201 ? 52.021 2.829 -88.416 1.00 60.34 201 VAL A C 1
ATOM 1348 O O . VAL A 1 201 ? 51.269 3.021 -87.459 1.00 60.34 201 VAL A O 1
ATOM 1351 N N . THR A 1 202 ? 51.553 2.593 -89.649 1.00 55.00 202 THR A N 1
ATOM 1352 C CA . THR A 1 202 ? 50.113 2.555 -89.990 1.00 55.00 202 THR A CA 1
ATOM 1353 C C . THR A 1 202 ? 49.649 1.143 -90.354 1.00 55.00 202 THR A C 1
ATOM 1355 O O . THR A 1 202 ? 50.197 0.505 -91.261 1.00 55.00 202 THR A O 1
ATOM 1358 N N . PHE A 1 203 ? 48.561 0.667 -89.732 1.00 58.03 203 PHE A N 1
ATOM 1359 C CA . PHE A 1 203 ? 47.896 -0.588 -90.112 1.00 58.03 203 PHE A CA 1
ATOM 1360 C C . PHE A 1 203 ? 46.644 -0.365 -90.959 1.00 58.03 203 PHE A C 1
ATOM 1362 O O . PHE A 1 203 ? 45.664 0.234 -90.506 1.00 58.03 203 PHE A O 1
ATOM 1369 N N . ALA A 1 204 ? 46.598 -0.979 -92.142 1.00 53.16 204 ALA A N 1
ATOM 1370 C CA . ALA A 1 204 ? 45.345 -1.213 -92.858 1.00 53.16 204 ALA A CA 1
ATOM 1371 C C . ALA A 1 204 ? 44.528 -2.367 -92.226 1.00 53.16 204 ALA A C 1
ATOM 1373 O O . ALA A 1 204 ? 45.068 -3.239 -91.542 1.00 53.16 204 ALA A O 1
ATOM 1374 N N . ALA A 1 205 ? 43.218 -2.392 -92.489 1.00 50.16 205 ALA A N 1
ATOM 1375 C CA . ALA A 1 205 ? 42.282 -3.409 -91.999 1.00 50.16 205 ALA A CA 1
ATOM 1376 C C . ALA A 1 205 ? 42.686 -4.852 -92.388 1.00 50.16 205 ALA A C 1
ATOM 1378 O O . ALA A 1 205 ? 42.935 -5.108 -93.567 1.00 50.16 205 ALA A O 1
ATOM 1379 N N . GLY A 1 206 ? 42.673 -5.811 -91.440 1.00 55.34 206 GLY A N 1
ATOM 1380 C CA . GLY A 1 206 ? 42.861 -7.241 -91.769 1.00 55.34 206 GLY A CA 1
ATOM 1381 C C . GLY A 1 206 ? 43.584 -8.170 -90.775 1.00 55.34 206 GLY A C 1
ATOM 1382 O O . GLY A 1 206 ? 44.099 -9.195 -91.221 1.00 55.34 206 GLY A O 1
ATOM 1383 N N . GLY A 1 207 ? 43.639 -7.879 -89.467 1.00 55.53 207 GLY A N 1
ATOM 1384 C CA . GLY A 1 207 ? 44.212 -8.823 -88.485 1.00 55.53 207 GLY A CA 1
ATOM 1385 C C . GLY A 1 207 ? 45.738 -8.786 -88.339 1.00 55.53 207 GLY A C 1
ATOM 1386 O O . GLY A 1 207 ? 46.349 -9.816 -88.065 1.00 55.53 207 GLY A O 1
ATOM 1387 N N . ASN A 1 208 ? 46.361 -7.632 -88.580 1.00 61.09 208 ASN A N 1
ATOM 1388 C CA . ASN A 1 208 ? 47.812 -7.458 -88.469 1.00 61.09 208 ASN A CA 1
ATOM 1389 C C . ASN A 1 208 ? 48.255 -7.406 -86.994 1.00 61.09 208 ASN A C 1
ATOM 1391 O O . ASN A 1 208 ? 47.532 -6.870 -86.150 1.00 61.09 208 ASN A O 1
ATOM 1395 N N . SER A 1 209 ? 49.434 -7.961 -86.692 1.00 59.59 209 SER A N 1
ATOM 1396 C CA . SER A 1 209 ? 49.991 -7.983 -85.334 1.00 59.59 209 SER A CA 1
ATOM 1397 C C . SER A 1 209 ? 51.363 -7.330 -85.301 1.00 59.59 209 SER A C 1
ATOM 1399 O O . SER A 1 209 ? 52.211 -7.632 -86.138 1.00 59.59 209 SER A O 1
ATOM 1401 N N . THR A 1 210 ? 51.616 -6.482 -84.311 1.00 61.34 210 THR A N 1
ATOM 1402 C CA . THR A 1 210 ? 52.972 -6.003 -84.035 1.00 61.34 210 THR A CA 1
ATOM 1403 C C . THR A 1 210 ? 53.385 -6.232 -82.613 1.00 61.34 210 THR A C 1
ATOM 1405 O O . THR A 1 210 ? 52.588 -6.166 -81.681 1.00 61.34 210 THR A O 1
ATOM 1408 N N . VAL A 1 211 ? 54.664 -6.552 -82.486 1.00 59.03 211 VAL A N 1
ATOM 1409 C CA . VAL A 1 211 ? 55.325 -6.866 -81.236 1.00 59.03 211 VAL A CA 1
ATOM 1410 C C . VAL A 1 211 ? 56.535 -5.951 -81.152 1.00 59.03 211 VAL A C 1
ATOM 1412 O O . VAL A 1 211 ? 57.465 -6.059 -81.949 1.00 59.03 211 VAL A O 1
ATOM 1415 N N . VAL A 1 212 ? 56.477 -5.013 -80.220 1.00 62.88 212 VAL A N 1
ATOM 1416 C CA . VAL A 1 212 ? 57.510 -4.026 -79.921 1.00 62.88 212 VAL A CA 1
ATOM 1417 C C . VAL A 1 212 ? 58.093 -4.388 -78.553 1.00 62.88 212 VAL A C 1
ATOM 1419 O O . VAL A 1 212 ? 57.360 -4.387 -77.566 1.00 62.88 212 VAL A O 1
ATOM 1422 N N . VAL A 1 213 ? 59.372 -4.773 -78.490 1.00 56.00 213 VAL A N 1
ATOM 1423 C CA . VAL A 1 213 ? 60.002 -5.353 -77.285 1.00 56.00 213 VAL A CA 1
ATOM 1424 C C . VAL A 1 213 ? 61.372 -4.734 -76.999 1.00 56.00 213 VAL A C 1
ATOM 1426 O O . VAL A 1 213 ? 62.291 -4.961 -77.771 1.00 56.00 213 VAL A O 1
ATOM 1429 N N . GLY A 1 214 ? 61.576 -4.057 -75.868 1.00 53.25 214 GLY A N 1
ATOM 1430 C CA . GLY A 1 214 ? 62.886 -3.475 -75.532 1.00 53.25 214 GLY A CA 1
ATOM 1431 C C . GLY A 1 214 ? 63.141 -2.191 -76.313 1.00 53.25 214 GLY A C 1
ATOM 1432 O O . GLY A 1 214 ? 63.986 -2.197 -77.198 1.00 53.25 214 GLY A O 1
ATOM 1433 N N . ILE A 1 215 ? 62.339 -1.150 -76.095 1.00 59.69 215 ILE A N 1
ATOM 1434 C CA . ILE A 1 215 ? 62.574 0.182 -76.674 1.00 59.69 215 ILE A CA 1
ATOM 1435 C C . ILE A 1 215 ? 62.842 1.141 -75.522 1.00 59.69 215 ILE A C 1
ATOM 1437 O O . ILE A 1 215 ? 61.997 1.211 -74.651 1.00 59.69 215 ILE A O 1
ATOM 1441 N N . GLU A 1 216 ? 63.909 1.931 -75.523 1.00 59.19 216 GLU A N 1
ATOM 1442 C CA . GLU A 1 216 ? 64.224 2.778 -74.367 1.00 59.19 216 GLU A CA 1
ATOM 1443 C C . GLU A 1 216 ? 63.351 4.044 -74.288 1.00 59.19 216 GLU A C 1
ATOM 1445 O O . GLU A 1 216 ? 62.935 4.480 -73.212 1.00 59.19 216 GLU A O 1
ATOM 1450 N N . THR A 1 217 ? 62.989 4.661 -75.415 1.00 61.31 217 THR A N 1
ATOM 1451 C CA . THR A 1 217 ? 62.057 5.804 -75.414 1.00 61.31 217 THR A CA 1
ATOM 1452 C C . THR A 1 217 ? 61.228 5.901 -76.695 1.00 61.31 217 THR A C 1
ATOM 1454 O O . THR A 1 217 ? 61.767 6.028 -77.796 1.00 61.31 217 THR A O 1
ATOM 1457 N N . LEU A 1 218 ? 59.900 5.953 -76.562 1.00 64.19 218 LEU A N 1
ATOM 1458 C CA . LEU A 1 218 ? 58.969 6.222 -77.667 1.00 64.19 218 LEU A CA 1
ATOM 1459 C C . LEU A 1 218 ? 58.319 7.607 -77.484 1.00 64.19 218 LEU A C 1
ATOM 1461 O O . LEU A 1 218 ? 57.717 7.891 -76.448 1.00 64.19 218 LEU A O 1
ATOM 1465 N N . VAL A 1 219 ? 58.460 8.481 -78.487 1.00 60.56 219 VAL A N 1
ATOM 1466 C CA . VAL A 1 219 ? 58.001 9.885 -78.442 1.00 60.56 219 VAL A CA 1
ATOM 1467 C C . VAL A 1 219 ? 57.069 10.201 -79.616 1.00 60.56 219 VAL A C 1
ATOM 1469 O O . VAL A 1 219 ? 57.427 9.981 -80.777 1.00 60.56 219 VAL A O 1
ATOM 1472 N N . GLY A 1 220 ? 55.892 10.769 -79.328 1.00 58.50 220 GLY A N 1
ATOM 1473 C CA . GLY A 1 220 ? 54.947 11.255 -80.346 1.00 58.50 220 GLY A CA 1
ATOM 1474 C C . GLY A 1 220 ? 55.460 12.463 -81.154 1.00 58.50 220 GLY A C 1
ATOM 1475 O O . GLY A 1 220 ? 56.225 13.288 -80.653 1.00 58.50 220 GLY A O 1
ATOM 1476 N N . GLY A 1 221 ? 55.039 12.572 -82.420 1.00 52.44 221 GLY A N 1
ATOM 1477 C CA . GLY A 1 221 ? 55.442 13.639 -83.349 1.00 52.44 221 GLY A CA 1
ATOM 1478 C C . GLY A 1 221 ? 54.587 14.914 -83.264 1.00 52.44 221 GLY A C 1
ATOM 1479 O O . GLY A 1 221 ? 53.696 15.043 -82.431 1.00 52.44 221 GLY A O 1
ATOM 1480 N N . THR A 1 222 ? 54.849 15.886 -84.147 1.00 48.81 222 THR A N 1
ATOM 1481 C CA . THR A 1 222 ? 54.076 17.156 -84.221 1.00 48.81 222 THR A CA 1
ATOM 1482 C C . THR A 1 222 ? 52.960 17.140 -85.274 1.00 48.81 222 THR A C 1
ATOM 1484 O O . THR A 1 222 ? 52.204 18.107 -85.368 1.00 48.81 222 THR A O 1
ATOM 1487 N N . GLY A 1 223 ? 52.883 16.073 -86.080 1.00 52.25 223 GLY A N 1
ATOM 1488 C CA . GLY A 1 223 ? 51.958 15.933 -87.205 1.00 52.25 223 GLY A CA 1
ATOM 1489 C C . GLY A 1 223 ? 50.892 14.856 -87.020 1.00 52.25 223 GLY A C 1
ATOM 1490 O O . GLY A 1 223 ? 49.736 15.164 -87.288 1.00 52.25 223 GLY A O 1
ATOM 1491 N N . ASN A 1 224 ? 51.261 13.649 -86.559 1.00 54.59 224 ASN A N 1
ATOM 1492 C CA . ASN A 1 224 ? 50.395 12.460 -86.488 1.00 54.59 224 ASN A CA 1
ATOM 1493 C C . ASN A 1 224 ? 50.889 11.379 -85.473 1.00 54.59 224 ASN A C 1
ATOM 1495 O O . ASN A 1 224 ? 51.963 11.557 -84.887 1.00 54.59 224 ASN A O 1
ATOM 1499 N N . ASP A 1 225 ? 50.096 10.309 -85.255 1.00 56.16 225 ASP A N 1
ATOM 1500 C CA . ASP A 1 225 ? 50.243 9.283 -84.202 1.00 56.16 225 ASP A CA 1
ATOM 1501 C C . ASP A 1 225 ? 51.527 8.441 -84.361 1.00 56.16 225 ASP A C 1
ATOM 1503 O O . ASP A 1 225 ? 52.038 8.240 -85.463 1.00 56.16 225 ASP A O 1
ATOM 1507 N N . ALA A 1 226 ? 52.078 7.883 -83.275 1.00 56.03 226 ALA A N 1
ATOM 1508 C CA . ALA A 1 226 ? 53.188 6.929 -83.411 1.00 56.03 226 ALA A CA 1
ATOM 1509 C C . ALA A 1 226 ? 52.705 5.585 -83.989 1.00 56.03 226 ALA A C 1
ATOM 1511 O O . ALA A 1 226 ? 53.423 4.949 -84.766 1.00 56.03 226 ALA A O 1
ATOM 1512 N N . VAL A 1 227 ? 51.486 5.160 -83.629 1.00 62.28 227 VAL A N 1
ATOM 1513 C CA . VAL A 1 227 ? 50.869 3.915 -84.105 1.00 62.28 227 VAL A CA 1
ATOM 1514 C C . VAL A 1 227 ? 49.360 4.090 -84.327 1.00 62.28 227 VAL A C 1
ATOM 1516 O O . VAL A 1 227 ? 48.622 4.324 -83.371 1.00 62.28 227 VAL A O 1
ATOM 1519 N N . THR A 1 228 ? 48.871 3.857 -85.552 1.00 56.81 228 THR A N 1
ATOM 1520 C CA . THR A 1 228 ? 47.425 3.895 -85.873 1.00 56.81 228 THR A CA 1
ATOM 1521 C C . THR A 1 228 ? 46.889 2.535 -86.317 1.00 56.81 228 THR A C 1
ATOM 1523 O O . THR A 1 228 ? 47.364 1.937 -87.287 1.00 56.81 228 THR A O 1
ATOM 1526 N N . LEU A 1 229 ? 45.829 2.058 -85.656 1.00 62.34 229 LEU A N 1
ATOM 1527 C CA . LEU A 1 229 ? 45.094 0.833 -86.002 1.00 62.34 229 LEU A CA 1
ATOM 1528 C C . LEU A 1 229 ? 43.719 1.176 -86.597 1.00 62.34 229 LEU A C 1
ATOM 1530 O O . LEU A 1 229 ? 43.004 1.999 -86.034 1.00 62.34 229 LEU A O 1
ATOM 1534 N N . THR A 1 230 ? 43.323 0.541 -87.711 1.00 55.69 230 THR A N 1
ATOM 1535 C CA . THR A 1 230 ? 42.056 0.854 -88.423 1.00 55.69 230 THR A CA 1
ATOM 1536 C C . THR A 1 230 ? 40.952 -0.217 -88.354 1.00 55.69 230 THR A C 1
ATOM 1538 O O . THR A 1 230 ? 39.782 0.123 -88.539 1.00 55.69 230 THR A O 1
ATOM 1541 N N . SER A 1 231 ? 41.276 -1.499 -88.089 1.00 58.94 231 SER A N 1
ATOM 1542 C CA . SER A 1 231 ? 40.334 -2.531 -87.587 1.00 58.94 231 SER A CA 1
ATOM 1543 C C . SER A 1 231 ? 41.005 -3.897 -87.334 1.00 58.94 231 SER A C 1
ATOM 1545 O O . SER A 1 231 ? 41.707 -4.410 -88.218 1.00 58.94 231 SER A O 1
ATOM 1547 N N . GLY A 1 232 ? 40.667 -4.554 -86.219 1.00 58.66 232 GLY A N 1
ATOM 1548 C CA . GLY A 1 232 ? 41.010 -5.947 -85.906 1.00 58.66 232 GLY A CA 1
ATOM 1549 C C . GLY A 1 232 ? 42.489 -6.259 -85.644 1.00 58.66 232 GLY A C 1
ATOM 1550 O O . GLY A 1 232 ? 42.861 -7.422 -85.771 1.00 58.66 232 GLY A O 1
ATOM 1551 N N . GLY A 1 233 ? 43.342 -5.269 -85.361 1.00 63.53 233 GLY A N 1
ATOM 1552 C CA . GLY A 1 233 ? 44.782 -5.483 -85.140 1.00 63.53 233 GLY A CA 1
ATOM 1553 C C . GLY A 1 233 ? 45.179 -5.615 -83.665 1.00 63.53 233 GLY A C 1
ATOM 1554 O O . GLY A 1 233 ? 44.460 -5.149 -82.779 1.00 63.53 233 GLY A O 1
ATOM 1555 N N . THR A 1 234 ? 46.335 -6.235 -83.405 1.00 63.09 234 THR A N 1
ATOM 1556 C CA . THR A 1 234 ? 46.927 -6.345 -82.058 1.00 63.09 234 THR A CA 1
ATOM 1557 C C . THR A 1 234 ? 48.305 -5.696 -82.011 1.00 63.09 234 THR A C 1
ATOM 1559 O O . THR A 1 234 ? 49.195 -6.110 -82.753 1.00 63.09 234 THR A O 1
ATOM 1562 N N . VAL A 1 235 ? 48.500 -4.730 -81.113 1.00 67.75 235 VAL A N 1
ATOM 1563 C CA . VAL A 1 235 ? 49.813 -4.137 -80.809 1.00 67.75 235 VAL A CA 1
ATOM 1564 C C . VAL A 1 235 ? 50.223 -4.592 -79.414 1.00 67.75 235 VAL A C 1
ATOM 1566 O O . VAL A 1 235 ? 49.458 -4.425 -78.468 1.00 67.75 235 VAL A O 1
ATOM 1569 N N . LEU A 1 236 ? 51.409 -5.181 -79.290 1.00 65.88 236 LEU A N 1
ATOM 1570 C CA . LEU A 1 236 ? 52.051 -5.506 -78.020 1.00 65.88 236 LEU A CA 1
ATOM 1571 C C . LEU A 1 236 ? 53.276 -4.607 -77.841 1.00 65.88 236 LEU A C 1
ATOM 1573 O O . LEU A 1 236 ? 54.168 -4.631 -78.685 1.00 65.88 236 LEU A O 1
ATOM 1577 N N . VAL A 1 237 ? 53.323 -3.859 -76.743 1.00 67.00 237 VAL A N 1
ATOM 1578 C CA . VAL A 1 237 ? 54.470 -3.060 -76.299 1.00 67.00 237 VAL A CA 1
ATOM 1579 C C . VAL A 1 237 ? 54.971 -3.653 -74.988 1.00 67.00 237 VAL A C 1
ATOM 1581 O O . VAL A 1 237 ? 54.196 -3.763 -74.037 1.00 67.00 237 VAL A O 1
ATOM 1584 N N . SER A 1 238 ? 56.241 -4.056 -74.924 1.00 58.62 238 SER A N 1
ATOM 1585 C CA . SER A 1 238 ? 56.822 -4.573 -73.682 1.00 58.62 238 SER A CA 1
ATOM 1586 C C . SER A 1 238 ? 58.277 -4.191 -73.443 1.00 58.62 238 SER A C 1
ATOM 1588 O O . SER A 1 238 ? 59.029 -4.151 -74.412 1.00 58.62 238 SER A O 1
ATOM 1590 N N . ALA A 1 239 ? 58.678 -4.011 -72.177 1.00 56.31 239 ALA A N 1
ATOM 1591 C CA . ALA A 1 239 ? 60.025 -3.571 -71.782 1.00 56.31 239 ALA A CA 1
ATOM 1592 C C . ALA A 1 239 ? 60.384 -2.223 -72.429 1.00 56.31 239 ALA A C 1
ATOM 1594 O O . ALA A 1 239 ? 61.245 -2.167 -73.302 1.00 56.31 239 ALA A O 1
ATOM 1595 N N . LEU A 1 240 ? 59.627 -1.178 -72.093 1.00 61.91 240 LEU A N 1
ATOM 1596 C CA . LEU A 1 240 ? 59.836 0.180 -72.603 1.00 61.91 240 LEU A CA 1
ATOM 1597 C C . LEU A 1 240 ? 60.097 1.119 -71.428 1.00 61.91 240 LEU A C 1
ATOM 1599 O O . LEU A 1 240 ? 59.203 1.253 -70.608 1.00 61.91 240 LEU A O 1
ATOM 1603 N N . GLU A 1 241 ? 61.241 1.802 -71.350 1.00 62.59 241 GLU A N 1
ATOM 1604 C CA . GLU A 1 241 ? 61.540 2.653 -70.187 1.00 62.59 241 GLU A CA 1
ATOM 1605 C C . GLU A 1 241 ? 60.644 3.892 -70.106 1.00 62.59 241 GLU A C 1
ATOM 1607 O O . GLU A 1 241 ? 60.197 4.288 -69.026 1.00 62.59 241 GLU A O 1
ATOM 1612 N N . THR A 1 242 ? 60.371 4.576 -71.221 1.00 62.72 242 THR A N 1
ATOM 1613 C CA . THR A 1 242 ? 59.521 5.776 -71.175 1.00 62.72 242 THR A CA 1
ATOM 1614 C C . THR A 1 242 ? 58.696 5.995 -72.441 1.00 62.72 242 THR A C 1
ATOM 1616 O O . THR A 1 242 ? 59.209 5.992 -73.561 1.00 62.72 242 THR A O 1
ATOM 1619 N N . LEU A 1 243 ? 57.403 6.275 -72.254 1.00 65.62 243 LEU A N 1
ATOM 1620 C CA . LEU A 1 243 ? 56.478 6.698 -73.306 1.00 65.62 243 LEU A CA 1
ATOM 1621 C C . LEU A 1 243 ? 56.002 8.138 -73.044 1.00 65.62 243 LEU A C 1
ATOM 1623 O O . LEU A 1 243 ? 55.439 8.417 -71.984 1.00 65.62 243 LEU A O 1
ATOM 1627 N N . ILE A 1 244 ? 56.245 9.063 -73.984 1.00 61.44 244 ILE A N 1
ATOM 1628 C CA . ILE A 1 244 ? 55.946 10.503 -73.820 1.00 61.44 244 ILE A CA 1
ATOM 1629 C C . ILE A 1 244 ? 55.074 11.023 -74.972 1.00 61.44 244 ILE A C 1
ATOM 1631 O O . ILE A 1 244 ? 55.421 10.867 -76.147 1.00 61.44 244 ILE A O 1
ATOM 1635 N N . GLY A 1 245 ? 53.966 11.695 -74.640 1.00 59.94 245 GLY A N 1
ATOM 1636 C CA . GLY A 1 245 ? 53.083 12.351 -75.616 1.00 59.94 245 GLY A CA 1
ATOM 1637 C C . GLY A 1 245 ? 53.736 13.519 -76.376 1.00 59.94 245 GLY A C 1
ATOM 1638 O O . GLY A 1 245 ? 54.646 14.188 -75.879 1.00 59.94 245 GLY A O 1
ATOM 1639 N N . GLY A 1 246 ? 53.263 13.792 -77.598 1.00 55.56 246 GLY A N 1
ATOM 1640 C CA . GLY A 1 246 ? 53.751 14.884 -78.458 1.00 55.56 246 GLY A CA 1
ATOM 1641 C C . GLY A 1 246 ? 53.206 16.274 -78.083 1.00 55.56 246 GLY A C 1
ATOM 1642 O O . GLY A 1 246 ? 52.255 16.414 -77.325 1.00 55.56 246 GLY A O 1
ATOM 1643 N N . VAL A 1 247 ? 53.796 17.352 -78.611 1.00 50.72 247 VAL A N 1
ATOM 1644 C CA . VAL A 1 247 ? 53.427 18.754 -78.283 1.00 50.72 247 VAL A CA 1
ATOM 1645 C C . VAL A 1 247 ? 52.315 19.357 -79.174 1.00 50.72 247 VAL A C 1
ATOM 1647 O O . VAL A 1 247 ? 52.135 20.576 -79.184 1.00 50.72 247 VAL A O 1
ATOM 1650 N N . ALA A 1 248 ? 51.593 18.542 -79.954 1.00 53.50 248 ALA A N 1
ATOM 1651 C CA . ALA A 1 248 ? 50.527 18.966 -80.877 1.00 53.50 248 ALA A CA 1
ATOM 1652 C C . ALA A 1 248 ? 49.364 17.945 -80.927 1.00 53.50 248 ALA A C 1
ATOM 1654 O O . ALA A 1 248 ? 49.457 16.898 -80.306 1.00 53.50 248 ALA A O 1
ATOM 1655 N N . THR A 1 249 ? 48.292 18.280 -81.661 1.00 49.00 249 THR A N 1
ATOM 1656 C CA . THR A 1 249 ? 46.914 17.726 -81.642 1.00 49.00 249 THR A CA 1
ATOM 1657 C C . THR A 1 249 ? 46.731 16.241 -82.018 1.00 49.00 249 THR A C 1
ATOM 1659 O O . THR A 1 249 ? 45.776 15.927 -82.737 1.00 49.00 249 THR A O 1
ATOM 1662 N N . VAL A 1 250 ? 47.607 15.322 -81.609 1.00 50.72 250 VAL A N 1
ATOM 1663 C CA . VAL A 1 250 ? 47.524 13.906 -82.005 1.00 50.72 250 VAL A CA 1
ATOM 1664 C C . VAL A 1 250 ? 47.951 12.961 -80.878 1.00 50.72 250 VAL A C 1
ATOM 1666 O O . VAL A 1 250 ? 48.823 13.317 -80.086 1.00 50.72 250 VAL A O 1
ATOM 1669 N N . ASP A 1 251 ? 47.315 11.788 -80.814 1.00 58.72 251 ASP A N 1
ATOM 1670 C CA . ASP A 1 251 ? 47.507 10.776 -79.773 1.00 58.72 251 ASP A CA 1
ATOM 1671 C C . ASP A 1 251 ? 48.794 9.946 -80.037 1.00 58.72 251 ASP A C 1
ATOM 1673 O O . ASP A 1 251 ? 49.390 10.009 -81.114 1.00 58.72 251 ASP A O 1
ATOM 1677 N N . ILE A 1 252 ? 49.310 9.179 -79.062 1.00 58.69 252 ILE A N 1
ATOM 1678 C CA . ILE A 1 252 ? 50.465 8.279 -79.321 1.00 58.69 252 ILE A CA 1
ATOM 1679 C C . ILE A 1 252 ? 49.993 7.020 -80.053 1.00 58.69 252 ILE A C 1
ATOM 1681 O O . ILE A 1 252 ? 50.631 6.576 -81.014 1.00 58.69 252 ILE A O 1
ATOM 1685 N N . VAL A 1 253 ? 48.891 6.433 -79.577 1.00 62.41 253 VAL A N 1
ATOM 1686 C CA . VAL A 1 253 ? 48.258 5.262 -80.184 1.00 62.41 253 VAL A CA 1
ATOM 1687 C C . VAL A 1 253 ? 46.768 5.515 -80.390 1.00 62.41 253 VAL A C 1
ATOM 1689 O O . VAL A 1 253 ? 45.994 5.536 -79.429 1.00 62.41 253 VAL A O 1
ATOM 1692 N N . THR A 1 254 ? 46.348 5.602 -81.651 1.00 59.97 254 THR A N 1
ATOM 1693 C CA . THR A 1 254 ? 44.931 5.717 -82.015 1.00 59.97 254 THR A CA 1
ATOM 1694 C C . THR A 1 254 ? 44.394 4.388 -82.541 1.00 59.97 254 THR A C 1
ATOM 1696 O O . THR A 1 254 ? 44.853 3.834 -83.544 1.00 59.97 254 THR A O 1
ATOM 1699 N N . LEU A 1 255 ? 43.354 3.871 -81.884 1.00 63.19 255 LEU A N 1
ATOM 1700 C CA . LEU A 1 255 ? 42.628 2.672 -82.297 1.00 63.19 255 LEU A CA 1
ATOM 1701 C C . LEU A 1 255 ? 41.291 3.074 -82.927 1.00 63.19 255 LEU A C 1
ATOM 1703 O O . LEU A 1 255 ? 40.289 3.255 -82.231 1.00 63.19 255 LEU A O 1
ATOM 1707 N N . THR A 1 256 ? 41.267 3.196 -84.254 1.00 54.69 256 THR A N 1
ATOM 1708 C CA . THR A 1 256 ? 40.039 3.385 -85.036 1.00 54.69 256 THR A CA 1
ATOM 1709 C C . THR A 1 256 ? 39.448 2.035 -85.452 1.00 54.69 256 THR A C 1
ATOM 1711 O O . THR A 1 256 ? 40.147 1.162 -85.955 1.00 54.69 256 THR A O 1
ATOM 1714 N N . GLY A 1 257 ? 38.159 1.803 -85.183 1.00 58.31 257 GLY A N 1
ATOM 1715 C CA . GLY A 1 257 ? 37.441 0.583 -85.581 1.00 58.31 257 GLY A CA 1
ATOM 1716 C C . GLY A 1 257 ? 37.289 -0.489 -84.489 1.00 58.31 257 GLY A C 1
ATOM 1717 O O . GLY A 1 257 ? 37.905 -0.434 -83.427 1.00 58.31 257 GLY A O 1
ATOM 1718 N N . ALA A 1 258 ? 36.424 -1.477 -84.751 1.00 59.25 258 ALA A N 1
ATOM 1719 C CA . ALA A 1 258 ? 36.070 -2.520 -83.784 1.00 59.25 258 ALA A CA 1
ATOM 1720 C C . ALA A 1 258 ? 37.065 -3.686 -83.737 1.00 59.25 258 ALA A C 1
ATOM 1722 O O . ALA A 1 258 ? 37.601 -4.101 -84.768 1.00 59.25 258 ALA A O 1
ATOM 1723 N N . GLY A 1 259 ? 37.254 -4.250 -82.537 1.00 62.62 259 GLY A N 1
ATOM 1724 C CA . GLY A 1 259 ? 38.034 -5.470 -82.316 1.00 62.62 259 GLY A CA 1
ATOM 1725 C C . GLY A 1 259 ? 39.553 -5.290 -82.315 1.00 62.62 259 GLY A C 1
ATOM 1726 O O . GLY A 1 259 ? 40.258 -6.278 -82.503 1.00 62.62 259 GLY A O 1
ATOM 1727 N N . ASN A 1 260 ? 40.069 -4.070 -82.137 1.00 68.06 260 ASN A N 1
ATOM 1728 C CA . ASN A 1 260 ? 41.503 -3.874 -81.938 1.00 68.06 260 ASN A CA 1
ATOM 1729 C C . ASN A 1 260 ? 41.912 -4.179 -80.482 1.00 68.06 260 ASN A C 1
ATOM 1731 O O . ASN A 1 260 ? 41.116 -3.997 -79.557 1.00 68.06 260 ASN A O 1
ATOM 1735 N N . THR A 1 261 ? 43.157 -4.613 -80.268 1.00 65.50 261 THR A N 1
ATOM 1736 C CA . THR A 1 261 ? 43.730 -4.854 -78.931 1.00 65.50 261 THR A CA 1
ATOM 1737 C C . THR A 1 261 ? 45.103 -4.194 -78.792 1.00 65.50 261 THR A C 1
ATOM 1739 O O . THR A 1 261 ? 46.013 -4.521 -79.548 1.00 65.50 261 THR A O 1
ATOM 1742 N N . LEU A 1 262 ? 45.277 -3.301 -77.815 1.00 72.75 262 LEU A N 1
ATOM 1743 C CA . LEU A 1 262 ? 46.587 -2.780 -77.404 1.00 72.75 262 LEU A CA 1
ATOM 1744 C C . LEU A 1 262 ? 46.977 -3.424 -76.070 1.00 72.75 262 LEU A C 1
ATOM 1746 O O . LEU A 1 262 ? 46.235 -3.314 -75.097 1.00 72.75 262 LEU A O 1
ATOM 1750 N N . LEU A 1 263 ? 48.116 -4.109 -76.034 1.00 69.25 263 LEU A N 1
ATOM 1751 C CA . LEU A 1 263 ? 48.710 -4.698 -74.837 1.00 69.25 263 LEU A CA 1
ATOM 1752 C C . LEU A 1 263 ? 49.995 -3.929 -74.512 1.00 69.25 263 LEU A C 1
ATOM 1754 O O . LEU A 1 263 ? 50.901 -3.890 -75.338 1.00 69.25 263 LEU A O 1
ATOM 1758 N N . VAL A 1 264 ? 50.085 -3.336 -73.327 1.00 72.19 264 VAL A N 1
ATOM 1759 C CA . VAL A 1 264 ? 51.277 -2.649 -72.813 1.00 72.19 264 VAL A CA 1
ATOM 1760 C C . VAL A 1 264 ? 51.715 -3.363 -71.540 1.00 72.19 264 VAL A C 1
ATOM 1762 O O . VAL A 1 264 ? 50.892 -3.555 -70.645 1.00 72.19 264 VAL A O 1
ATOM 1765 N N . SER A 1 265 ? 52.976 -3.786 -71.442 1.00 63.88 265 SER A N 1
ATOM 1766 C CA . SER A 1 265 ? 53.468 -4.467 -70.239 1.00 63.88 265 SER A CA 1
ATOM 1767 C C . SER A 1 265 ? 54.930 -4.201 -69.893 1.00 63.88 265 SER A C 1
ATOM 1769 O O . SER A 1 265 ? 55.736 -4.222 -70.810 1.00 63.88 265 SER A O 1
ATOM 1771 N N . ALA A 1 266 ? 55.309 -4.088 -68.614 1.00 61.00 266 ALA A N 1
ATOM 1772 C CA . ALA A 1 266 ? 56.693 -3.784 -68.197 1.00 61.00 266 ALA A CA 1
ATOM 1773 C C . ALA A 1 266 ? 57.177 -2.437 -68.772 1.00 61.00 266 ALA A C 1
ATOM 1775 O O . ALA A 1 266 ? 58.019 -2.417 -69.668 1.00 61.00 266 ALA A O 1
ATOM 1776 N N . LEU A 1 267 ? 56.550 -1.342 -68.334 1.00 64.06 267 LEU A N 1
ATOM 1777 C CA . LEU A 1 267 ? 56.849 0.030 -68.768 1.00 64.06 267 LEU A CA 1
ATOM 1778 C C . LEU A 1 267 ? 57.123 0.909 -67.543 1.00 64.06 267 LEU A C 1
ATOM 1780 O O . LEU A 1 267 ? 56.213 1.105 -66.745 1.00 64.06 267 LEU A O 1
ATOM 1784 N N . GLU A 1 268 ? 58.321 1.481 -67.419 1.00 63.41 268 GLU A N 1
ATOM 1785 C CA . GLU A 1 268 ? 58.714 2.229 -66.218 1.00 63.41 268 GLU A CA 1
ATOM 1786 C C . GLU A 1 268 ? 57.937 3.541 -66.052 1.00 63.41 268 GLU A C 1
ATOM 1788 O O . GLU A 1 268 ? 57.485 3.887 -64.959 1.00 63.41 268 GLU A O 1
ATOM 1793 N N . THR A 1 269 ? 57.761 4.336 -67.109 1.00 64.31 269 THR A N 1
ATOM 1794 C CA . THR A 1 269 ? 56.999 5.588 -66.988 1.00 64.31 269 THR A CA 1
ATOM 1795 C C . THR A 1 269 ? 56.225 5.931 -68.249 1.00 64.31 269 THR A C 1
ATOM 1797 O O . THR A 1 269 ? 56.768 6.001 -69.351 1.00 64.31 269 THR A O 1
ATOM 1800 N N . LEU A 1 270 ? 54.944 6.247 -68.074 1.00 67.00 270 LEU A N 1
ATOM 1801 C CA . LEU A 1 270 ? 54.096 6.782 -69.129 1.00 67.00 270 LEU A CA 1
ATOM 1802 C C . LEU A 1 270 ? 53.579 8.175 -68.740 1.00 67.00 270 LEU A C 1
ATOM 1804 O O . LEU A 1 270 ? 52.942 8.352 -67.700 1.00 67.00 270 LEU A O 1
ATOM 1808 N N . VAL A 1 271 ? 53.881 9.175 -69.574 1.00 62.22 271 VAL A N 1
ATOM 1809 C CA . VAL A 1 271 ? 53.587 10.593 -69.309 1.00 62.22 271 VAL A CA 1
ATOM 1810 C C . VAL A 1 271 ? 52.739 11.184 -70.437 1.00 62.22 271 VAL A C 1
ATOM 1812 O O . VAL A 1 271 ? 53.143 11.166 -71.603 1.00 62.22 271 VAL A O 1
ATOM 1815 N N . GLY A 1 272 ? 51.579 11.755 -70.092 1.00 58.88 272 GLY A N 1
ATOM 1816 C CA . GLY A 1 272 ? 50.787 12.580 -71.017 1.00 58.88 272 GLY A CA 1
ATOM 1817 C C . GLY A 1 272 ? 51.505 13.885 -71.399 1.00 58.88 272 GLY A C 1
ATOM 1818 O O . GLY A 1 272 ? 52.493 14.265 -70.776 1.00 58.88 272 GLY A O 1
ATOM 1819 N N . SER A 1 273 ? 51.036 14.603 -72.418 1.00 52.12 273 SER A N 1
ATOM 1820 C CA . SER A 1 273 ? 51.627 15.879 -72.854 1.00 52.12 273 SER A CA 1
ATOM 1821 C C . SER A 1 273 ? 50.566 16.957 -73.080 1.00 52.12 273 SER A C 1
ATOM 1823 O O . SER A 1 273 ? 49.370 16.691 -73.120 1.00 52.12 273 SER A O 1
ATOM 1825 N N . ALA A 1 274 ? 51.009 18.208 -73.239 1.00 51.25 274 ALA A N 1
ATOM 1826 C CA . ALA A 1 274 ? 50.152 19.397 -73.262 1.00 51.25 274 ALA A CA 1
ATOM 1827 C C . ALA A 1 274 ? 49.300 19.580 -74.542 1.00 51.25 274 ALA A C 1
ATOM 1829 O O . ALA A 1 274 ? 49.146 20.713 -75.007 1.00 51.25 274 ALA A O 1
ATOM 1830 N N . GLY A 1 275 ? 48.748 18.518 -75.132 1.00 52.47 275 GLY A N 1
ATOM 1831 C CA . GLY A 1 275 ? 47.990 18.683 -76.368 1.00 52.47 275 GLY A CA 1
ATOM 1832 C C . GLY A 1 275 ? 47.214 17.516 -76.965 1.00 52.47 275 GLY A C 1
ATOM 1833 O O . GLY A 1 275 ? 46.755 17.774 -78.073 1.00 52.47 275 GLY A O 1
ATOM 1834 N N . ASN A 1 276 ? 47.094 16.330 -76.330 1.00 55.25 276 ASN A N 1
ATOM 1835 C CA . ASN A 1 276 ? 46.102 15.252 -76.597 1.00 55.25 276 ASN A CA 1
ATOM 1836 C C . ASN A 1 276 ? 46.432 13.938 -75.827 1.00 55.25 276 ASN A C 1
ATOM 1838 O O . ASN A 1 276 ? 47.421 13.905 -75.091 1.00 55.25 276 ASN A O 1
ATOM 1842 N N . ASP A 1 277 ? 45.603 12.890 -75.980 1.00 57.81 277 ASP A N 1
ATOM 1843 C CA . ASP A 1 277 ? 45.589 11.669 -75.158 1.00 57.81 277 ASP A CA 1
ATOM 1844 C C . ASP A 1 277 ? 46.726 10.680 -75.511 1.00 57.81 277 ASP A C 1
ATOM 1846 O O . ASP A 1 277 ? 47.209 10.620 -76.639 1.00 57.81 277 ASP A O 1
ATOM 1850 N N . VAL A 1 278 ? 47.179 9.837 -74.570 1.00 58.66 278 VAL A N 1
ATOM 1851 C CA . VAL A 1 278 ? 48.187 8.794 -74.886 1.00 58.66 278 VAL A CA 1
ATOM 1852 C C . VAL A 1 278 ? 47.559 7.691 -75.742 1.00 58.66 278 VAL A C 1
ATOM 1854 O O . VAL A 1 278 ? 48.156 7.248 -76.728 1.00 58.66 278 VAL A O 1
ATOM 1857 N N . VAL A 1 279 ? 46.367 7.224 -75.356 1.00 64.56 279 VAL A N 1
ATOM 1858 C CA . VAL A 1 279 ? 45.635 6.169 -76.068 1.00 64.56 279 VAL A CA 1
ATOM 1859 C C . VAL A 1 279 ? 44.180 6.574 -76.276 1.00 64.56 279 VAL A C 1
ATOM 1861 O O . VAL A 1 279 ? 43.432 6.748 -75.312 1.00 64.56 279 VAL A O 1
ATOM 1864 N N . SER A 1 280 ? 43.751 6.611 -77.539 1.00 61.06 280 SER A N 1
ATOM 1865 C CA . SER A 1 280 ? 42.368 6.900 -77.931 1.00 61.06 280 SER A CA 1
ATOM 1866 C C . SER A 1 280 ? 41.691 5.670 -78.543 1.00 61.06 280 SER A C 1
ATOM 1868 O O . SER A 1 280 ? 42.179 5.061 -79.501 1.00 61.06 280 SER A O 1
ATOM 1870 N N . LEU A 1 281 ? 40.546 5.268 -77.977 1.00 65.81 281 LEU A N 1
ATOM 1871 C CA . LEU A 1 281 ? 39.803 4.056 -78.356 1.00 65.81 281 LEU A CA 1
ATOM 1872 C C . LEU A 1 281 ? 38.449 4.411 -78.997 1.00 65.81 281 LEU A C 1
ATOM 1874 O O . LEU A 1 281 ? 37.472 4.710 -78.300 1.00 65.81 281 LEU A O 1
ATOM 1878 N N . THR A 1 282 ? 38.337 4.277 -80.324 1.00 58.28 282 THR A N 1
ATOM 1879 C CA . THR A 1 282 ? 37.081 4.504 -81.066 1.00 58.28 282 THR A CA 1
ATOM 1880 C C . THR A 1 282 ? 36.518 3.189 -81.634 1.00 58.28 282 THR A C 1
ATOM 1882 O O . THR A 1 282 ? 36.935 2.696 -82.678 1.00 58.28 282 THR A O 1
ATOM 1885 N N . GLY A 1 283 ? 35.511 2.615 -80.957 1.00 61.56 283 GLY A N 1
ATOM 1886 C CA . GLY A 1 283 ? 34.618 1.595 -81.538 1.00 61.56 283 GLY A CA 1
ATOM 1887 C C . GLY A 1 283 ? 34.664 0.166 -80.975 1.00 61.56 283 GLY A C 1
ATOM 1888 O O . GLY A 1 283 ? 34.583 -0.761 -81.769 1.00 61.56 283 GLY A O 1
ATOM 1889 N N . GLY A 1 284 ? 34.728 -0.059 -79.656 1.00 63.38 284 GLY A N 1
ATOM 1890 C CA . GLY A 1 284 ? 34.658 -1.414 -79.076 1.00 63.38 284 GLY A CA 1
ATOM 1891 C C . GLY A 1 284 ? 35.996 -2.158 -79.114 1.00 63.38 284 GLY A C 1
ATOM 1892 O O . GLY A 1 284 ? 36.065 -3.314 -79.532 1.00 63.38 284 GLY A O 1
ATOM 1893 N N . SER A 1 285 ? 37.068 -1.454 -78.748 1.00 71.12 285 SER A N 1
ATOM 1894 C CA . SER A 1 285 ? 38.445 -1.967 -78.702 1.00 71.12 285 SER A CA 1
ATOM 1895 C C . SER A 1 285 ? 38.878 -2.265 -77.260 1.00 71.12 285 SER A C 1
ATOM 1897 O O . SER A 1 285 ? 38.271 -1.759 -76.312 1.00 71.12 285 SER A O 1
ATOM 1899 N N . THR A 1 286 ? 39.921 -3.084 -77.093 1.00 69.00 286 THR A N 1
ATOM 1900 C CA . THR A 1 286 ? 40.473 -3.461 -75.782 1.00 69.00 286 THR A CA 1
ATOM 1901 C C . THR A 1 286 ? 41.863 -2.859 -75.568 1.00 69.00 286 THR A C 1
ATOM 1903 O O . THR A 1 286 ? 42.763 -3.098 -76.368 1.00 69.00 286 THR A O 1
ATOM 1906 N N . LEU A 1 287 ? 42.059 -2.126 -74.473 1.00 74.25 287 LEU A N 1
ATOM 1907 C CA . LEU A 1 287 ? 43.378 -1.727 -73.969 1.00 74.25 287 LEU A CA 1
ATOM 1908 C C . LEU A 1 287 ? 43.703 -2.563 -72.729 1.00 74.25 287 LEU A C 1
ATOM 1910 O O . LEU A 1 287 ? 42.870 -2.666 -71.836 1.00 74.25 287 LEU A O 1
ATOM 1914 N N . SER A 1 288 ? 44.888 -3.159 -72.657 1.00 71.62 288 SER A N 1
ATOM 1915 C CA . SER A 1 288 ? 45.394 -3.822 -71.455 1.00 71.62 288 SER A CA 1
ATOM 1916 C C . SER A 1 288 ? 46.764 -3.258 -71.112 1.00 71.62 288 SER A C 1
ATOM 1918 O O . SER A 1 288 ? 47.681 -3.372 -71.917 1.00 71.62 288 SER A O 1
ATOM 1920 N N . VAL A 1 289 ? 46.914 -2.696 -69.921 1.00 71.12 289 VAL A N 1
ATOM 1921 C CA . VAL A 1 289 ? 48.175 -2.189 -69.372 1.00 71.12 289 VAL A CA 1
ATOM 1922 C C . VAL A 1 289 ? 48.526 -3.037 -68.151 1.00 71.12 289 VAL A C 1
ATOM 1924 O O . VAL A 1 289 ? 47.664 -3.238 -67.299 1.00 71.12 289 VAL A O 1
ATOM 1927 N N . SER A 1 290 ? 49.741 -3.581 -68.057 1.00 63.31 290 SER A N 1
ATOM 1928 C CA . SER A 1 290 ? 50.137 -4.415 -66.915 1.00 63.31 290 SER A CA 1
ATOM 1929 C C . SER A 1 290 ? 51.586 -4.220 -66.472 1.00 63.31 290 SER A C 1
ATOM 1931 O O . SER A 1 290 ? 52.453 -4.165 -67.327 1.00 63.31 290 SER A O 1
ATOM 1933 N N . ALA A 1 291 ? 51.891 -4.266 -65.170 1.00 60.59 291 ALA A N 1
ATOM 1934 C CA . ALA A 1 291 ? 53.274 -4.171 -64.667 1.00 60.59 291 ALA A CA 1
ATOM 1935 C C . ALA A 1 291 ? 53.961 -2.876 -65.139 1.00 60.59 291 ALA A C 1
ATOM 1937 O O . ALA A 1 291 ? 54.894 -2.921 -65.931 1.00 60.59 291 ALA A O 1
ATOM 1938 N N . VAL A 1 292 ? 53.416 -1.729 -64.743 1.00 64.75 292 VAL A N 1
ATOM 1939 C CA . VAL A 1 292 ? 53.916 -0.391 -65.104 1.00 64.75 292 VAL A CA 1
ATOM 1940 C C . VAL A 1 292 ? 54.220 0.350 -63.807 1.00 64.75 292 VAL A C 1
ATOM 1942 O O . VAL A 1 292 ? 53.402 0.302 -62.897 1.00 64.75 292 VAL A O 1
ATOM 1945 N N . GLU A 1 293 ? 55.356 1.024 -63.676 1.00 64.06 293 GLU A N 1
ATOM 1946 C CA . GLU A 1 293 ? 55.738 1.651 -62.405 1.00 64.06 293 GLU A CA 1
ATOM 1947 C C . GLU A 1 293 ? 54.962 2.959 -62.174 1.00 64.06 293 GLU A C 1
ATOM 1949 O O . GLU A 1 293 ? 54.340 3.145 -61.129 1.00 64.06 293 GLU A O 1
ATOM 1954 N N . THR A 1 294 ? 54.918 3.895 -63.130 1.00 63.75 294 THR A N 1
ATOM 1955 C CA . THR A 1 294 ? 54.192 5.166 -62.919 1.00 63.75 294 THR A CA 1
ATOM 1956 C C . THR A 1 294 ? 53.486 5.697 -64.165 1.00 63.75 294 THR A C 1
ATOM 1958 O O . THR A 1 294 ? 54.057 5.777 -65.252 1.00 63.75 294 THR A O 1
ATOM 1961 N N . LEU A 1 295 ? 52.241 6.147 -63.980 1.00 66.12 295 LEU A N 1
ATOM 1962 C CA . LEU A 1 295 ? 51.418 6.779 -65.008 1.00 66.12 295 LEU A CA 1
ATOM 1963 C C . LEU A 1 295 ? 50.969 8.182 -64.552 1.00 66.12 295 LEU A C 1
ATOM 1965 O O . LEU A 1 295 ? 50.271 8.322 -63.544 1.00 66.12 295 LEU A O 1
ATOM 1969 N N . ILE A 1 296 ? 51.395 9.227 -65.276 1.00 61.81 296 ILE A N 1
ATOM 1970 C CA . ILE A 1 296 ? 51.209 10.641 -64.891 1.00 61.81 296 ILE A CA 1
ATOM 1971 C C . ILE A 1 296 ? 50.534 11.426 -66.024 1.00 61.81 296 ILE A C 1
ATOM 1973 O O . ILE A 1 296 ? 51.069 11.514 -67.131 1.00 61.81 296 ILE A O 1
ATOM 1977 N N . GLY A 1 297 ? 49.394 12.068 -65.753 1.00 59.44 297 GLY A N 1
ATOM 1978 C CA . GLY A 1 297 ? 48.806 13.039 -66.691 1.00 59.44 297 GLY A CA 1
ATOM 1979 C C . GLY A 1 297 ? 49.603 14.343 -66.639 1.00 59.44 297 GLY A C 1
ATOM 1980 O O . GLY A 1 297 ? 49.958 14.762 -65.544 1.00 59.44 297 GLY A O 1
ATOM 1981 N N . ALA A 1 298 ? 49.909 15.022 -67.750 1.00 51.88 298 ALA A N 1
ATOM 1982 C CA . ALA A 1 298 ? 50.651 16.292 -67.701 1.00 51.88 298 ALA A CA 1
ATOM 1983 C C . ALA A 1 298 ? 50.001 17.401 -68.542 1.00 51.88 298 ALA A C 1
ATOM 1985 O O . ALA A 1 298 ? 49.895 17.293 -69.759 1.00 51.88 298 ALA A O 1
ATOM 1986 N N . GLY A 1 299 ? 49.669 18.522 -67.891 1.00 53.84 299 GLY A N 1
ATOM 1987 C CA . GLY A 1 299 ? 49.141 19.732 -68.537 1.00 53.84 299 GLY A CA 1
ATOM 1988 C C . GLY A 1 299 ? 47.625 19.889 -68.396 1.00 53.84 299 GLY A C 1
ATOM 1989 O O . GLY A 1 299 ? 46.945 18.976 -67.944 1.00 53.84 299 GLY A O 1
ATOM 1990 N N . ALA A 1 300 ? 47.109 21.071 -68.747 1.00 49.03 300 ALA A N 1
ATOM 1991 C CA . ALA A 1 300 ? 45.697 21.419 -68.596 1.00 49.03 300 ALA A CA 1
ATOM 1992 C C . ALA A 1 300 ? 44.880 21.033 -69.842 1.00 49.03 300 ALA A C 1
ATOM 1994 O O . ALA A 1 300 ? 45.053 21.664 -70.888 1.00 49.03 300 ALA A O 1
ATOM 1995 N N . GLY A 1 301 ? 43.965 20.068 -69.704 1.00 51.88 301 GLY A N 1
ATOM 1996 C CA . GLY A 1 301 ? 42.790 19.896 -70.563 1.00 51.88 301 GLY A CA 1
ATOM 1997 C C . GLY A 1 301 ? 42.557 18.531 -71.225 1.00 51.88 301 GLY A C 1
ATOM 1998 O O . GLY A 1 301 ? 41.603 18.478 -71.998 1.00 51.88 301 GLY A O 1
ATOM 1999 N N . PHE A 1 302 ? 43.386 17.492 -71.020 1.00 53.34 302 PHE A N 1
ATOM 2000 C CA . PHE A 1 302 ? 43.384 16.268 -71.860 1.00 53.34 302 PHE A CA 1
ATOM 2001 C C . PHE A 1 302 ? 43.846 14.991 -71.128 1.00 53.34 302 PHE A C 1
ATOM 2003 O O . PHE A 1 302 ? 44.784 15.052 -70.334 1.00 53.34 302 PHE A O 1
ATOM 2010 N N . ASP A 1 303 ? 43.246 13.836 -71.436 1.00 57.62 303 ASP A N 1
ATOM 2011 C CA . ASP A 1 303 ? 43.251 12.638 -70.584 1.00 57.62 303 ASP A CA 1
ATOM 2012 C C . ASP A 1 303 ? 44.342 11.617 -70.972 1.00 57.62 303 ASP A C 1
ATOM 2014 O O . ASP A 1 303 ? 44.845 11.609 -72.088 1.00 57.62 303 ASP A O 1
ATOM 2018 N N . ILE A 1 304 ? 44.761 10.703 -70.084 1.00 58.53 304 ILE A N 1
ATOM 2019 C CA . ILE A 1 304 ? 45.744 9.662 -70.483 1.00 58.53 304 ILE A CA 1
ATOM 2020 C C . ILE A 1 304 ? 45.082 8.613 -71.390 1.00 58.53 304 ILE A C 1
ATOM 2022 O O . ILE A 1 304 ? 45.665 8.187 -72.391 1.00 58.53 304 ILE A O 1
ATOM 2026 N N . VAL A 1 305 ? 43.868 8.180 -71.038 1.00 64.19 305 VAL A N 1
ATOM 2027 C CA . VAL A 1 305 ? 43.090 7.203 -71.808 1.00 64.19 305 VAL A CA 1
ATOM 2028 C C . VAL A 1 305 ? 41.666 7.711 -72.012 1.00 64.19 305 VAL A C 1
ATOM 2030 O O . VAL A 1 305 ? 40.898 7.803 -71.052 1.00 64.19 305 VAL A O 1
ATOM 2033 N N . THR A 1 306 ? 41.264 7.909 -73.269 1.00 60.31 306 THR A N 1
ATOM 2034 C CA . THR A 1 306 ? 39.899 8.341 -73.616 1.00 60.31 306 THR A CA 1
ATOM 2035 C C . THR A 1 306 ? 39.146 7.256 -74.380 1.00 60.31 306 THR A C 1
ATOM 2037 O O . THR A 1 306 ? 39.534 6.808 -75.464 1.00 60.31 306 THR A O 1
ATOM 2040 N N . LEU A 1 307 ? 38.003 6.834 -73.830 1.00 64.38 307 LEU A N 1
ATOM 2041 C CA . LEU A 1 307 ? 37.097 5.856 -74.431 1.00 64.38 307 LEU A CA 1
ATOM 2042 C C . LEU A 1 307 ? 35.877 6.575 -75.019 1.00 64.38 307 LEU A C 1
ATOM 2044 O O . LEU A 1 307 ? 34.882 6.806 -74.332 1.00 64.38 307 LEU A O 1
ATOM 2048 N N . THR A 1 308 ? 35.917 6.914 -76.309 1.00 57.31 308 THR A N 1
ATOM 2049 C CA . THR A 1 308 ? 34.806 7.621 -76.979 1.00 57.31 308 THR A CA 1
ATOM 2050 C C . THR A 1 308 ? 33.818 6.686 -77.692 1.00 57.31 308 THR A C 1
ATOM 2052 O O . THR A 1 308 ? 32.673 7.071 -77.930 1.00 57.31 308 THR A O 1
ATOM 2055 N N . GLY A 1 309 ? 34.198 5.440 -78.007 1.00 59.72 309 GLY A N 1
ATOM 2056 C CA . GLY A 1 309 ? 33.316 4.448 -78.651 1.00 59.72 309 GLY A CA 1
ATOM 2057 C C . GLY A 1 309 ? 32.413 3.660 -77.689 1.00 59.72 309 GLY A C 1
ATOM 2058 O O . GLY A 1 309 ? 32.697 3.579 -76.504 1.00 59.72 309 GLY A O 1
ATOM 2059 N N . THR A 1 310 ? 31.341 3.037 -78.199 1.00 62.62 310 THR A N 1
ATOM 2060 C CA . THR A 1 310 ? 30.467 2.144 -77.408 1.00 62.62 310 THR A CA 1
ATOM 2061 C C . THR A 1 310 ? 31.115 0.772 -77.201 1.00 62.62 310 THR A C 1
ATOM 2063 O O . THR A 1 310 ? 31.523 0.154 -78.188 1.00 62.62 310 THR A O 1
ATOM 2066 N N . GLY A 1 311 ? 31.122 0.245 -75.972 1.00 64.94 311 GLY A N 1
ATOM 2067 C CA . GLY A 1 311 ? 31.528 -1.141 -75.689 1.00 64.94 311 GLY A CA 1
ATOM 2068 C C . GLY A 1 311 ? 33.037 -1.398 -75.618 1.00 64.94 311 GLY A C 1
ATOM 2069 O O . GLY A 1 311 ? 33.452 -2.548 -75.745 1.00 64.94 311 GLY A O 1
ATOM 2070 N N . SER A 1 312 ? 33.862 -0.360 -75.473 1.00 73.06 312 SER A N 1
ATOM 2071 C CA . SER A 1 312 ? 35.312 -0.501 -75.299 1.00 73.06 312 SER A CA 1
ATOM 2072 C C . SER A 1 312 ? 35.653 -0.962 -73.873 1.00 73.06 312 SER A C 1
ATOM 2074 O O . SER A 1 312 ? 34.942 -0.652 -72.913 1.00 73.06 312 SER A O 1
ATOM 2076 N N . THR A 1 313 ? 36.747 -1.713 -73.725 1.00 68.00 313 THR A N 1
ATOM 2077 C CA . THR A 1 313 ? 37.194 -2.262 -72.433 1.00 68.00 313 THR A CA 1
ATOM 2078 C C . THR A 1 313 ? 38.650 -1.897 -72.152 1.00 68.00 313 THR A C 1
ATOM 2080 O O . THR A 1 313 ? 39.514 -2.241 -72.956 1.00 68.00 313 THR A O 1
ATOM 2083 N N . THR A 1 314 ? 38.946 -1.298 -71.003 1.00 73.50 314 THR A N 1
ATOM 2084 C CA . THR A 1 314 ? 40.324 -1.046 -70.555 1.00 73.50 314 THR A CA 1
ATOM 2085 C C . THR A 1 314 ? 40.622 -1.868 -69.304 1.00 73.50 314 THR A C 1
ATOM 2087 O O . THR A 1 314 ? 39.870 -1.807 -68.337 1.00 73.50 314 THR A O 1
ATOM 2090 N N . PHE A 1 315 ? 41.712 -2.630 -69.315 1.00 68.88 315 PHE A N 1
ATOM 2091 C CA . PHE A 1 315 ? 42.255 -3.352 -68.166 1.00 68.88 315 PHE A CA 1
ATOM 2092 C C . PHE A 1 315 ? 43.586 -2.712 -67.765 1.00 68.88 315 PHE A C 1
ATOM 2094 O O . PHE A 1 315 ? 44.463 -2.559 -68.608 1.00 68.88 315 PHE A O 1
ATOM 2101 N N . VAL A 1 316 ? 43.753 -2.350 -66.499 1.00 70.50 316 VAL A N 1
ATOM 2102 C CA . VAL A 1 316 ? 45.023 -1.887 -65.928 1.00 70.50 316 VAL A CA 1
ATOM 2103 C C . VAL A 1 316 ? 45.329 -2.776 -64.731 1.00 70.50 316 VAL A C 1
ATOM 2105 O O . VAL A 1 316 ? 44.493 -2.877 -63.835 1.00 70.50 316 VAL A O 1
ATOM 2108 N N . SER A 1 317 ? 46.479 -3.448 -64.716 1.00 62.56 317 SER A N 1
ATOM 2109 C CA . SER A 1 317 ? 46.864 -4.349 -63.625 1.00 62.56 317 SER A CA 1
ATOM 2110 C C . SER A 1 317 ? 48.308 -4.166 -63.151 1.00 62.56 317 SER A C 1
ATOM 2112 O O . SER A 1 317 ? 49.177 -3.919 -63.974 1.00 62.56 317 SER A O 1
ATOM 2114 N N . ALA A 1 318 ? 48.612 -4.371 -61.866 1.00 58.56 318 ALA A N 1
ATOM 2115 C CA . ALA A 1 318 ? 49.992 -4.321 -61.349 1.00 58.56 318 ALA A CA 1
ATOM 2116 C C . ALA A 1 318 ? 50.689 -2.973 -61.651 1.00 58.56 318 ALA A C 1
ATOM 2118 O O . ALA A 1 318 ? 51.706 -2.950 -62.338 1.00 58.56 318 ALA A O 1
ATOM 2119 N N . LEU A 1 319 ? 50.097 -1.854 -61.223 1.00 65.31 319 LEU A N 1
ATOM 2120 C CA . LEU A 1 319 ? 50.617 -0.495 -61.453 1.00 65.31 319 LEU A CA 1
ATOM 2121 C C . LEU A 1 319 ? 51.012 0.155 -60.120 1.00 65.31 319 LEU A C 1
ATOM 2123 O O . LEU A 1 319 ? 50.156 0.261 -59.253 1.00 65.31 319 LEU A O 1
ATOM 2127 N N . GLU A 1 320 ? 52.243 0.642 -59.931 1.00 64.69 320 GLU A N 1
ATOM 2128 C CA . GLU A 1 320 ? 52.622 1.178 -58.605 1.00 64.69 320 GLU A CA 1
ATOM 2129 C C . GLU A 1 320 ? 51.931 2.526 -58.310 1.00 64.69 320 GLU A C 1
ATOM 2131 O O . GLU A 1 320 ? 51.430 2.762 -57.210 1.00 64.69 320 GLU A O 1
ATOM 2136 N N . THR A 1 321 ? 51.875 3.459 -59.269 1.00 65.31 321 THR A N 1
ATOM 2137 C CA . THR A 1 321 ? 51.242 4.775 -59.043 1.00 65.31 321 THR A CA 1
ATOM 2138 C C . THR A 1 321 ? 50.514 5.329 -60.268 1.00 65.31 321 THR A C 1
ATOM 2140 O O . THR A 1 321 ? 51.078 5.432 -61.359 1.00 65.31 321 THR A O 1
ATOM 2143 N N . LEU A 1 322 ? 49.268 5.769 -60.057 1.00 68.81 322 LEU A N 1
ATOM 2144 C CA . LEU A 1 322 ? 48.432 6.470 -61.033 1.00 68.81 322 LEU A CA 1
ATOM 2145 C C . LEU A 1 322 ? 48.035 7.859 -60.498 1.00 68.81 322 LEU A C 1
ATOM 2147 O O . LEU A 1 322 ? 47.332 7.956 -59.489 1.00 68.81 322 LEU A O 1
ATOM 2151 N N . THR A 1 323 ? 48.472 8.933 -61.167 1.00 64.38 323 THR A N 1
ATOM 2152 C CA . THR A 1 323 ? 48.320 10.314 -60.661 1.00 64.38 323 THR A CA 1
ATOM 2153 C C . THR A 1 323 ? 47.782 11.277 -61.723 1.00 64.38 323 THR A C 1
ATOM 2155 O O . THR A 1 323 ? 48.392 11.457 -62.782 1.00 64.38 323 THR A O 1
ATOM 2158 N N . GLY A 1 324 ? 46.672 11.960 -61.417 1.00 59.19 324 GLY A N 1
ATOM 2159 C CA . GLY A 1 324 ? 46.157 13.090 -62.207 1.00 59.19 324 GLY A CA 1
ATOM 2160 C C . GLY A 1 324 ? 46.900 14.404 -61.914 1.00 59.19 324 GLY A C 1
ATOM 2161 O O . GLY A 1 324 ? 47.385 14.620 -60.803 1.00 59.19 324 GLY A O 1
ATOM 2162 N N . THR A 1 325 ? 46.994 15.320 -62.887 1.00 52.56 325 THR A N 1
ATOM 2163 C CA . THR A 1 325 ? 47.536 16.682 -62.668 1.00 52.56 325 THR A CA 1
ATOM 2164 C C . THR A 1 325 ? 46.523 17.767 -63.039 1.00 52.56 325 THR A C 1
ATOM 2166 O O . THR A 1 325 ? 45.358 17.482 -63.294 1.00 52.56 325 THR A O 1
ATOM 2169 N N . ALA A 1 326 ? 46.919 19.042 -62.961 1.00 52.00 326 ALA A N 1
ATOM 2170 C CA . ALA A 1 326 ? 45.978 20.152 -63.017 1.00 52.00 326 ALA A CA 1
ATOM 2171 C C . ALA A 1 326 ? 45.269 20.279 -64.379 1.00 52.00 326 ALA A C 1
ATOM 2173 O O . ALA A 1 326 ? 45.877 20.734 -65.348 1.00 52.00 326 ALA A O 1
ATOM 2174 N N . GLY A 1 327 ? 43.968 19.962 -64.399 1.00 54.84 327 GLY A N 1
ATOM 2175 C CA . GLY A 1 327 ? 43.054 20.181 -65.522 1.00 54.84 327 GLY A CA 1
ATOM 2176 C C . GLY A 1 327 ? 42.845 19.003 -66.478 1.00 54.84 327 GLY A C 1
ATOM 2177 O O . GLY A 1 327 ? 42.364 19.268 -67.573 1.00 54.84 327 GLY A O 1
ATOM 2178 N N . SER A 1 328 ? 43.191 17.766 -66.108 1.00 52.44 328 SER A N 1
ATOM 2179 C CA . SER A 1 328 ? 43.105 16.582 -66.984 1.00 52.44 328 SER A CA 1
ATOM 2180 C C . SER A 1 328 ? 42.717 15.322 -66.201 1.00 52.44 328 SER A C 1
ATOM 2182 O O . SER A 1 328 ? 43.317 15.091 -65.146 1.00 52.44 328 SER A O 1
ATOM 2184 N N . ASP A 1 329 ? 41.775 14.515 -66.710 1.00 58.03 329 ASP A N 1
ATOM 2185 C CA . ASP A 1 329 ? 41.388 13.243 -66.094 1.00 58.03 329 ASP A CA 1
ATOM 2186 C C . ASP A 1 329 ? 42.385 12.131 -66.479 1.00 58.03 329 ASP A C 1
ATOM 2188 O O . ASP A 1 329 ? 43.054 12.176 -67.510 1.00 58.03 329 ASP A O 1
ATOM 2192 N N . VAL A 1 330 ? 42.552 11.093 -65.656 1.00 58.66 330 VAL A N 1
ATOM 2193 C CA . VAL A 1 330 ? 43.457 9.984 -66.022 1.00 58.66 330 VAL A CA 1
ATOM 2194 C C . VAL A 1 330 ? 42.772 9.002 -66.981 1.00 58.66 330 VAL A C 1
ATOM 2196 O O . VAL A 1 330 ? 43.391 8.534 -67.938 1.00 58.66 330 VAL A O 1
ATOM 2199 N N . VAL A 1 331 ? 41.487 8.709 -66.768 1.00 65.81 331 VAL A N 1
ATOM 2200 C CA . VAL A 1 331 ? 40.668 7.914 -67.695 1.00 65.81 331 VAL A CA 1
ATOM 2201 C C . VAL A 1 331 ? 39.289 8.546 -67.884 1.00 65.81 331 VAL A C 1
ATOM 2203 O O . VAL A 1 331 ? 38.535 8.668 -66.920 1.00 65.81 331 VAL A O 1
ATOM 2206 N N . THR A 1 332 ? 38.899 8.815 -69.132 1.00 62.03 332 THR A N 1
ATOM 2207 C CA . THR A 1 332 ? 37.570 9.355 -69.474 1.00 62.03 332 THR A CA 1
ATOM 2208 C C . THR A 1 332 ? 36.720 8.354 -70.250 1.00 62.03 332 THR A C 1
ATOM 2210 O O . THR A 1 332 ? 37.109 7.825 -71.295 1.00 62.03 332 THR A O 1
ATOM 2213 N N . LEU A 1 333 ? 35.500 8.111 -69.762 1.00 65.44 333 LEU A N 1
ATOM 2214 C CA . LEU A 1 333 ? 34.506 7.209 -70.358 1.00 65.44 333 LEU A CA 1
ATOM 2215 C C . LEU A 1 333 ? 33.382 8.028 -71.026 1.00 65.44 333 LEU A C 1
ATOM 2217 O O . LEU A 1 333 ? 32.451 8.492 -70.364 1.00 65.44 333 LEU A O 1
ATOM 2221 N N . GLY A 1 334 ? 33.456 8.218 -72.348 1.00 58.19 334 GLY A N 1
ATOM 2222 C CA . GLY A 1 334 ? 32.648 9.200 -73.088 1.00 58.19 334 GLY A CA 1
ATOM 2223 C C . GLY A 1 334 ? 31.259 8.755 -73.584 1.00 58.19 334 GLY A C 1
ATOM 2224 O O . GLY A 1 334 ? 30.377 9.599 -73.723 1.00 58.19 334 GLY A O 1
ATOM 2225 N N . THR A 1 335 ? 31.013 7.466 -73.862 1.00 62.16 335 THR A N 1
ATOM 2226 C CA . THR A 1 335 ? 29.705 6.951 -74.357 1.00 62.16 335 THR A CA 1
ATOM 2227 C C . THR A 1 335 ? 29.218 5.718 -73.573 1.00 62.16 335 THR A C 1
ATOM 2229 O O . THR A 1 335 ? 29.878 5.303 -72.628 1.00 62.16 335 THR A O 1
ATOM 2232 N N . ILE A 1 336 ? 28.037 5.166 -73.904 1.00 63.25 336 ILE A N 1
ATOM 2233 C CA . ILE A 1 336 ? 27.357 4.074 -73.168 1.00 63.25 336 ILE A CA 1
ATOM 2234 C C . ILE A 1 336 ? 28.079 2.721 -73.347 1.00 63.25 336 ILE A C 1
ATOM 2236 O O . ILE A 1 336 ? 28.359 2.312 -74.478 1.00 63.25 336 ILE A O 1
ATOM 2240 N N . GLY A 1 337 ? 28.258 1.973 -72.249 1.00 63.88 337 GLY A N 1
ATOM 2241 C CA . GLY A 1 337 ? 28.614 0.546 -72.254 1.00 63.88 337 GLY A CA 1
ATOM 2242 C C . GLY A 1 337 ? 30.109 0.229 -72.181 1.00 63.88 337 GLY A C 1
ATOM 2243 O O . GLY A 1 337 ? 30.496 -0.887 -72.517 1.00 63.88 337 GLY A O 1
ATOM 2244 N N . ASN A 1 338 ? 30.945 1.186 -71.783 1.00 71.25 338 ASN A N 1
ATOM 2245 C CA . ASN A 1 338 ? 32.380 0.983 -71.598 1.00 71.25 338 ASN A CA 1
ATOM 2246 C C . ASN A 1 338 ? 32.693 0.347 -70.234 1.00 71.25 338 ASN A C 1
ATOM 2248 O O . ASN A 1 338 ? 32.004 0.616 -69.244 1.00 71.25 338 ASN A O 1
ATOM 2252 N N . THR A 1 339 ? 33.749 -0.473 -70.184 1.00 70.25 339 THR A N 1
ATOM 2253 C CA . THR A 1 339 ? 34.228 -1.126 -68.952 1.00 70.25 339 THR A CA 1
ATOM 2254 C C . THR A 1 339 ? 35.679 -0.747 -68.666 1.00 70.25 339 THR A C 1
ATOM 2256 O O . THR A 1 339 ? 36.544 -1.002 -69.499 1.00 70.25 339 THR A O 1
ATOM 2259 N N . LEU A 1 340 ? 35.968 -0.210 -67.480 1.00 74.81 340 LEU A N 1
ATOM 2260 C CA . LEU A 1 340 ? 37.334 -0.036 -66.966 1.00 74.81 340 LEU A CA 1
ATOM 2261 C C . LEU A 1 340 ? 37.552 -0.995 -65.792 1.00 74.81 340 LEU A C 1
ATOM 2263 O O . LEU A 1 340 ? 36.764 -1.012 -64.852 1.00 74.81 340 LEU A O 1
ATOM 2267 N N . ALA A 1 341 ? 38.614 -1.788 -65.826 1.00 71.38 341 ALA A N 1
ATOM 2268 C CA . ALA A 1 341 ? 39.011 -2.655 -64.727 1.00 71.38 341 ALA A CA 1
ATOM 2269 C C . ALA A 1 341 ? 40.429 -2.294 -64.271 1.00 71.38 341 ALA A C 1
ATOM 2271 O O . ALA A 1 341 ? 41.372 -2.434 -65.041 1.00 71.38 341 ALA A O 1
ATOM 2272 N N . LEU A 1 342 ? 40.564 -1.840 -63.029 1.00 71.81 342 LEU A N 1
ATOM 2273 C CA . LEU A 1 342 ? 41.818 -1.531 -62.348 1.00 71.81 342 LEU A CA 1
ATOM 2274 C C . LEU A 1 342 ? 42.107 -2.646 -61.333 1.00 71.81 342 LEU A C 1
ATOM 2276 O O . LEU A 1 342 ? 41.232 -2.980 -60.532 1.00 71.81 342 LEU A O 1
ATOM 2280 N N . ASN A 1 343 ? 43.298 -3.244 -61.348 1.00 66.69 343 ASN A N 1
ATOM 2281 C CA . ASN A 1 343 ? 43.654 -4.330 -60.438 1.00 66.69 343 ASN A CA 1
ATOM 2282 C C . ASN A 1 343 ? 45.087 -4.223 -59.893 1.00 66.69 343 ASN A C 1
ATOM 2284 O O . ASN A 1 343 ? 45.980 -3.893 -60.657 1.00 66.69 343 ASN A O 1
ATOM 2288 N N . ALA A 1 344 ? 45.339 -4.570 -58.627 1.00 63.81 344 ALA A N 1
ATOM 2289 C CA . ALA A 1 344 ? 46.704 -4.609 -58.072 1.00 63.81 344 ALA A CA 1
ATOM 2290 C C . ALA A 1 344 ? 47.460 -3.276 -58.284 1.00 63.81 344 ALA A C 1
ATOM 2292 O O . ALA A 1 344 ? 48.476 -3.263 -58.968 1.00 63.81 344 ALA A O 1
ATOM 2293 N N . ILE A 1 345 ? 46.911 -2.149 -57.815 1.00 67.31 345 ILE A N 1
ATOM 2294 C CA . ILE A 1 345 ? 47.542 -0.821 -57.966 1.00 67.31 345 ILE A CA 1
ATOM 2295 C C . ILE A 1 345 ? 47.989 -0.324 -56.587 1.00 67.31 345 ILE A C 1
ATOM 2297 O O . ILE A 1 345 ? 47.138 -0.254 -55.716 1.00 67.31 345 ILE A O 1
ATOM 2301 N N . GLU A 1 346 ? 49.240 0.083 -56.357 1.00 65.88 346 GLU A N 1
ATOM 2302 C CA . GLU A 1 346 ? 49.633 0.545 -55.008 1.00 65.88 346 GLU A CA 1
ATOM 2303 C C . GLU A 1 346 ? 48.959 1.873 -54.615 1.00 65.88 346 GLU A C 1
ATOM 2305 O O . GLU A 1 346 ? 48.485 2.041 -53.489 1.00 65.88 346 GLU A O 1
ATOM 2310 N N . THR A 1 347 ? 48.922 2.873 -55.503 1.00 65.25 347 THR A N 1
ATOM 2311 C CA . THR A 1 347 ? 48.347 4.191 -55.171 1.00 65.25 347 THR A CA 1
ATOM 2312 C C . THR A 1 347 ? 47.652 4.866 -56.356 1.00 65.25 347 THR A C 1
ATOM 2314 O O . THR A 1 347 ? 48.243 5.052 -57.420 1.00 65.25 347 THR A O 1
ATOM 2317 N N . LEU A 1 348 ? 46.403 5.306 -56.149 1.00 68.94 348 LEU A N 1
ATOM 2318 C CA . LEU A 1 348 ? 45.629 6.140 -57.078 1.00 68.94 348 LEU A CA 1
ATOM 2319 C C . LEU A 1 348 ? 45.319 7.502 -56.438 1.00 68.94 348 LEU A C 1
ATOM 2321 O O . LEU A 1 348 ? 44.685 7.554 -55.382 1.00 68.94 348 LEU A O 1
ATOM 2325 N N . THR A 1 349 ? 45.730 8.602 -57.081 1.00 63.75 349 THR A N 1
ATOM 2326 C CA . THR A 1 349 ? 45.482 9.971 -56.582 1.00 63.75 349 THR A CA 1
ATOM 2327 C C . THR A 1 349 ? 44.951 10.932 -57.653 1.00 63.75 349 THR A C 1
ATOM 2329 O O . THR A 1 349 ? 45.428 10.945 -58.790 1.00 63.75 349 THR A O 1
ATOM 2332 N N . GLY A 1 350 ? 43.960 11.756 -57.285 1.00 59.47 350 GLY A N 1
ATOM 2333 C CA . GLY A 1 350 ? 43.439 12.856 -58.118 1.00 59.47 350 GLY A CA 1
ATOM 2334 C C . GLY A 1 350 ? 44.379 14.073 -58.162 1.00 59.47 350 GLY A C 1
ATOM 2335 O O . GLY A 1 350 ? 45.280 14.192 -57.332 1.00 59.47 350 GLY A O 1
ATOM 2336 N N . GLY A 1 351 ? 44.199 14.983 -59.128 1.00 53.06 351 GLY A N 1
ATOM 2337 C CA . GLY A 1 351 ? 45.006 16.206 -59.314 1.00 53.06 351 GLY A CA 1
ATOM 2338 C C . GLY A 1 351 ? 44.223 17.505 -59.070 1.00 53.06 351 GLY A C 1
ATOM 2339 O O . GLY A 1 351 ? 43.008 17.484 -58.953 1.00 53.06 351 GLY A O 1
ATOM 2340 N N . LEU A 1 352 ? 44.893 18.668 -59.041 1.00 50.38 352 LEU A N 1
ATOM 2341 C CA . LEU A 1 352 ? 44.245 19.979 -58.838 1.00 50.38 352 LEU A CA 1
ATOM 2342 C C . LEU A 1 352 ? 43.334 20.384 -60.023 1.00 50.38 352 LEU A C 1
ATOM 2344 O O . LEU A 1 352 ? 43.770 21.102 -60.922 1.00 50.38 352 LEU A O 1
ATOM 2348 N N . GLY A 1 353 ? 42.063 19.986 -60.016 1.00 52.62 353 GLY A N 1
ATOM 2349 C CA . GLY A 1 353 ? 41.001 20.587 -60.837 1.00 52.62 353 GLY A CA 1
ATOM 2350 C C . GLY A 1 353 ? 40.213 19.693 -61.809 1.00 52.62 353 GLY A C 1
ATOM 2351 O O . GLY A 1 353 ? 39.250 20.233 -62.339 1.00 52.62 353 GLY A O 1
ATOM 2352 N N . LEU A 1 354 ? 40.565 18.412 -62.029 1.00 55.03 354 LEU A N 1
ATOM 2353 C CA . LEU A 1 354 ? 39.696 17.329 -62.560 1.00 55.03 354 LEU A CA 1
ATOM 2354 C C . LEU A 1 354 ? 40.041 15.927 -61.956 1.00 55.03 354 LEU A C 1
ATOM 2356 O O . LEU A 1 354 ? 41.055 15.797 -61.260 1.00 55.03 354 LEU A O 1
ATOM 2360 N N . ASP A 1 355 ? 39.185 14.920 -62.180 1.00 56.91 355 ASP A N 1
ATOM 2361 C CA . ASP A 1 355 ? 39.076 13.636 -61.456 1.00 56.91 355 ASP A CA 1
ATOM 2362 C C . ASP A 1 355 ? 40.054 12.552 -61.978 1.00 56.91 355 ASP A C 1
ATOM 2364 O O . ASP A 1 355 ? 40.559 12.622 -63.092 1.00 56.91 355 ASP A O 1
ATOM 2368 N N . ALA A 1 356 ? 40.372 11.490 -61.220 1.00 56.59 356 ALA A N 1
ATOM 2369 C CA . ALA A 1 356 ? 41.217 10.409 -61.771 1.00 56.59 356 ALA A CA 1
ATOM 2370 C C . ALA A 1 356 ? 40.447 9.533 -62.788 1.00 56.59 356 ALA A C 1
ATOM 2372 O O . ALA A 1 356 ? 41.026 9.004 -63.735 1.00 56.59 356 ALA A O 1
ATOM 2373 N N . VAL A 1 357 ? 39.129 9.388 -62.636 1.00 62.50 357 VAL A N 1
ATOM 2374 C CA . VAL A 1 357 ? 38.262 8.710 -63.614 1.00 62.50 357 VAL A CA 1
ATOM 2375 C C . VAL A 1 357 ? 36.958 9.495 -63.801 1.00 62.50 357 VAL A C 1
ATOM 2377 O O . VAL A 1 357 ? 36.191 9.645 -62.849 1.00 62.50 357 VAL A O 1
ATOM 2380 N N . TRP A 1 358 ? 36.655 9.916 -65.034 1.00 59.59 358 TRP A N 1
ATOM 2381 C CA . TRP A 1 358 ? 35.462 10.709 -65.372 1.00 59.59 358 TRP A CA 1
ATOM 2382 C C . TRP A 1 358 ? 34.413 9.926 -66.182 1.00 59.59 358 TRP A C 1
ATOM 2384 O O . TRP A 1 358 ? 34.723 9.234 -67.159 1.00 59.59 358 TRP A O 1
ATOM 2394 N N . PHE A 1 359 ? 33.127 10.082 -65.833 1.00 62.00 359 PHE A N 1
ATOM 2395 C CA . PHE A 1 359 ? 31.991 9.480 -66.547 1.00 62.00 359 PHE A CA 1
ATOM 2396 C C . PHE A 1 359 ? 31.165 10.521 -67.323 1.00 62.00 359 PHE A C 1
ATOM 2398 O O . PHE A 1 359 ? 30.389 11.282 -66.744 1.00 62.00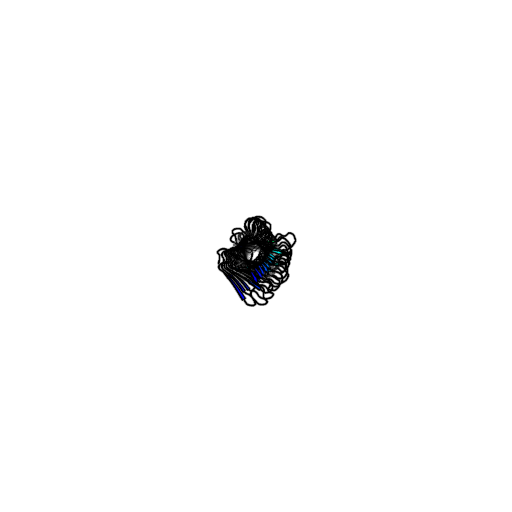 359 PHE A O 1
ATOM 2405 N N . GLY A 1 360 ? 31.221 10.484 -68.658 1.00 55.41 360 GLY A N 1
ATOM 2406 C CA . GLY A 1 360 ? 30.480 11.411 -69.525 1.00 55.41 360 GLY A CA 1
ATOM 2407 C C . GLY A 1 360 ? 29.044 10.997 -69.897 1.00 55.41 360 GLY A C 1
ATOM 2408 O O . GLY A 1 360 ? 28.298 11.824 -70.421 1.00 55.41 360 GLY A O 1
ATOM 2409 N N . SER A 1 361 ? 28.629 9.733 -69.700 1.00 58.66 361 SER A N 1
ATOM 2410 C CA . SER A 1 361 ? 27.317 9.197 -70.142 1.00 58.66 361 SER A CA 1
ATOM 2411 C C . SER A 1 361 ? 26.878 7.917 -69.398 1.00 58.66 361 SER A C 1
ATOM 2413 O O . SER A 1 361 ? 27.702 7.234 -68.796 1.00 58.66 361 SER A O 1
ATOM 2415 N N . ALA A 1 362 ? 25.574 7.594 -69.451 1.00 60.31 362 ALA A N 1
ATOM 2416 C CA . ALA A 1 362 ? 24.931 6.510 -68.689 1.00 60.31 362 ALA A CA 1
ATOM 2417 C C . ALA A 1 362 ? 25.414 5.093 -69.073 1.00 60.31 362 ALA A C 1
ATOM 2419 O O . ALA A 1 362 ? 25.663 4.825 -70.245 1.00 60.31 362 ALA A O 1
ATOM 2420 N N . GLY A 1 363 ? 25.444 4.149 -68.120 1.00 61.72 363 GLY A N 1
ATOM 2421 C CA . GLY A 1 363 ? 25.610 2.709 -68.395 1.00 61.72 363 GLY A CA 1
ATOM 2422 C C . GLY A 1 363 ? 27.051 2.194 -68.516 1.00 61.72 363 GLY A C 1
ATOM 2423 O O . GLY A 1 363 ? 27.270 1.170 -69.162 1.00 61.72 363 GLY A O 1
ATOM 2424 N N . ASN A 1 364 ? 28.027 2.889 -67.929 1.00 68.25 364 ASN A N 1
ATOM 2425 C CA . ASN A 1 364 ? 29.427 2.447 -67.859 1.00 68.25 364 ASN A CA 1
ATOM 2426 C C . ASN A 1 364 ? 29.702 1.633 -66.580 1.00 68.25 364 ASN A C 1
ATOM 2428 O O . ASN A 1 364 ? 29.031 1.826 -65.562 1.00 68.25 364 ASN A O 1
ATOM 2432 N N . THR A 1 365 ? 30.680 0.720 -66.633 1.00 67.44 365 THR A N 1
ATOM 2433 C CA . THR A 1 365 ? 31.065 -0.143 -65.498 1.00 67.44 365 THR A CA 1
ATOM 2434 C C . THR A 1 365 ? 32.536 0.057 -65.131 1.00 67.44 365 THR A C 1
ATOM 2436 O O . THR A 1 365 ? 33.399 -0.038 -65.999 1.00 67.44 365 THR A O 1
ATOM 2439 N N . VAL A 1 366 ? 32.841 0.277 -63.849 1.00 71.25 366 VAL A N 1
ATOM 2440 C CA . VAL A 1 366 ? 34.225 0.319 -63.343 1.00 71.25 366 VAL A CA 1
ATOM 2441 C C . VAL A 1 366 ? 34.419 -0.727 -62.252 1.00 71.25 366 VAL A C 1
ATOM 2443 O O . VAL A 1 366 ? 33.611 -0.818 -61.328 1.00 71.25 366 VAL A O 1
ATOM 2446 N N . LEU A 1 367 ? 35.479 -1.526 -62.364 1.00 68.94 367 LEU A N 1
ATOM 2447 C CA . LEU A 1 367 ? 35.889 -2.515 -61.371 1.00 68.94 367 LEU A CA 1
ATOM 2448 C C . LEU A 1 367 ? 37.276 -2.137 -60.859 1.00 68.94 367 LEU A C 1
ATOM 2450 O O . LEU A 1 367 ? 38.239 -2.248 -61.602 1.00 68.94 367 LEU A O 1
ATOM 2454 N N . VAL A 1 368 ? 37.395 -1.724 -59.604 1.00 70.00 368 VAL A N 1
ATOM 2455 C CA . VAL A 1 368 ? 38.683 -1.492 -58.938 1.00 70.00 368 VAL A CA 1
ATOM 2456 C C . VAL A 1 368 ? 38.904 -2.638 -57.962 1.00 70.00 368 VAL A C 1
ATOM 2458 O O . VAL A 1 368 ? 38.008 -2.930 -57.176 1.00 70.00 368 VAL A O 1
ATOM 2461 N N . SER A 1 369 ? 40.036 -3.341 -58.019 1.00 63.12 369 SER A N 1
ATOM 2462 C CA . SER A 1 369 ? 40.285 -4.471 -57.121 1.00 63.12 369 SER A CA 1
ATOM 2463 C C . SER A 1 369 ? 41.741 -4.615 -56.680 1.00 63.12 369 SER A C 1
ATOM 2465 O O . SER A 1 369 ? 42.597 -4.772 -57.535 1.00 63.12 369 SER A O 1
ATOM 2467 N N . GLY A 1 370 ? 42.032 -4.746 -55.387 1.00 57.81 370 GLY A N 1
ATOM 2468 C CA . GLY A 1 370 ? 43.409 -4.937 -54.909 1.00 57.81 370 GLY A CA 1
ATOM 2469 C C . GLY A 1 370 ? 44.212 -3.647 -55.027 1.00 57.81 370 GLY A C 1
ATOM 2470 O O . GLY A 1 370 ? 45.181 -3.631 -55.765 1.00 57.81 370 GLY A O 1
ATOM 2471 N N . VAL A 1 371 ? 43.750 -2.551 -54.431 1.00 65.75 371 VAL A N 1
ATOM 2472 C CA . VAL A 1 371 ? 44.453 -1.257 -54.498 1.00 65.75 371 VAL A CA 1
ATOM 2473 C C . VAL A 1 371 ? 44.804 -0.807 -53.087 1.00 65.75 371 VAL A C 1
ATOM 2475 O O . VAL A 1 371 ? 43.893 -0.644 -52.290 1.00 65.75 371 VAL A O 1
ATOM 2478 N N . GLU A 1 372 ? 46.074 -0.612 -52.734 1.00 63.66 372 GLU A N 1
ATOM 2479 C CA . GLU A 1 372 ? 46.445 -0.306 -51.342 1.00 63.66 372 GLU A CA 1
ATOM 2480 C C . GLU A 1 372 ? 45.912 1.064 -50.873 1.00 63.66 372 GLU A C 1
ATOM 2482 O O . GLU A 1 372 ? 45.466 1.203 -49.734 1.00 63.66 372 GLU A O 1
ATOM 2487 N N . THR A 1 373 ? 45.925 2.112 -51.706 1.00 63.69 373 THR A N 1
ATOM 2488 C CA . THR A 1 373 ? 45.384 3.431 -51.310 1.00 63.69 373 THR A CA 1
ATOM 2489 C C . THR A 1 373 ? 44.737 4.205 -52.465 1.00 63.69 373 THR A C 1
ATOM 2491 O O . THR A 1 373 ? 45.367 4.470 -53.489 1.00 63.69 373 THR A O 1
ATOM 2494 N N . LEU A 1 374 ? 43.493 4.657 -52.261 1.00 66.50 374 LEU A N 1
ATOM 2495 C CA . LEU A 1 374 ? 42.813 5.689 -53.060 1.00 66.50 374 LEU A CA 1
ATOM 2496 C C . LEU A 1 374 ? 42.739 6.988 -52.241 1.00 66.50 374 LEU A C 1
ATOM 2498 O O . LEU A 1 374 ? 42.015 7.040 -51.245 1.00 66.50 374 LEU A O 1
ATOM 2502 N N . GLY A 1 375 ? 43.470 8.032 -52.648 1.00 58.84 375 GLY A N 1
ATOM 2503 C CA . GLY A 1 375 ? 43.526 9.314 -51.927 1.00 58.84 375 GLY A CA 1
ATOM 2504 C C . GLY A 1 375 ? 43.150 10.528 -52.785 1.00 58.84 375 GLY A C 1
ATOM 2505 O O . GLY A 1 375 ? 43.772 10.781 -53.816 1.00 58.84 375 GLY A O 1
ATOM 2506 N N . GLY A 1 376 ? 42.153 11.306 -52.350 1.00 56.00 376 GLY A N 1
ATOM 2507 C CA . GLY A 1 376 ? 41.791 12.593 -52.963 1.00 56.00 376 GLY A CA 1
ATOM 2508 C C . GLY A 1 376 ? 42.691 13.751 -52.502 1.00 56.00 376 GLY A C 1
ATOM 2509 O O . GLY A 1 376 ? 43.318 13.684 -51.442 1.00 56.00 376 GLY A O 1
ATOM 2510 N N . ASN A 1 377 ? 42.753 14.841 -53.274 1.00 49.09 377 ASN A N 1
ATOM 2511 C CA . ASN A 1 377 ? 43.388 16.101 -52.863 1.00 49.09 377 ASN A CA 1
ATOM 2512 C C . ASN A 1 377 ? 42.428 17.296 -53.015 1.00 49.09 377 ASN A C 1
ATOM 2514 O O . ASN A 1 377 ? 41.294 17.153 -53.462 1.00 49.09 377 ASN A O 1
ATOM 2518 N N . ALA A 1 378 ? 42.863 18.479 -52.569 1.00 45.22 378 ALA A N 1
ATOM 2519 C CA . ALA A 1 378 ? 42.023 19.673 -52.526 1.00 45.22 378 ALA A CA 1
ATOM 2520 C C . ALA A 1 378 ? 41.629 20.150 -53.940 1.00 45.22 378 ALA A C 1
ATOM 2522 O O . ALA A 1 378 ? 42.389 20.862 -54.599 1.00 45.22 378 ALA A O 1
ATOM 2523 N N . GLY A 1 379 ? 40.422 19.793 -54.378 1.00 50.78 379 GLY A N 1
ATOM 2524 C CA . GLY A 1 379 ? 39.768 20.337 -55.570 1.00 50.78 379 GLY A CA 1
ATOM 2525 C C . GLY A 1 379 ? 38.956 19.361 -56.435 1.00 50.78 379 GLY A C 1
ATOM 2526 O O . GLY A 1 379 ? 38.252 19.873 -57.304 1.00 50.78 379 GLY A O 1
ATOM 2527 N N . THR A 1 380 ? 39.063 18.031 -56.260 1.00 50.03 380 THR A N 1
ATOM 2528 C CA . THR A 1 380 ? 38.561 17.008 -57.215 1.00 50.03 380 THR A CA 1
ATOM 2529 C C . THR A 1 380 ? 38.260 15.631 -56.610 1.00 50.03 380 THR A C 1
ATOM 2531 O O . THR A 1 380 ? 38.972 15.179 -55.710 1.00 50.03 380 THR A O 1
ATOM 2534 N N . ASP A 1 381 ? 37.248 14.937 -57.142 1.00 56.44 381 ASP A N 1
ATOM 2535 C CA . ASP A 1 381 ? 36.865 13.579 -56.739 1.00 56.44 381 ASP A CA 1
ATOM 2536 C C . ASP A 1 381 ? 37.822 12.551 -57.401 1.00 56.44 381 ASP A C 1
ATOM 2538 O O . ASP A 1 381 ? 38.336 12.770 -58.495 1.00 56.44 381 ASP A O 1
ATOM 2542 N N . ILE A 1 382 ? 38.121 11.393 -56.787 1.00 55.91 382 ILE A N 1
ATOM 2543 C CA . ILE A 1 382 ? 38.981 10.387 -57.468 1.00 55.91 382 ILE A CA 1
ATOM 2544 C C . ILE A 1 382 ? 38.213 9.777 -58.641 1.00 55.91 382 ILE A C 1
ATOM 2546 O O . ILE A 1 382 ? 38.780 9.517 -59.701 1.00 55.91 382 ILE A O 1
ATOM 2550 N N . VAL A 1 383 ? 36.912 9.550 -58.455 1.00 59.31 383 VAL A N 1
ATOM 2551 C CA . VAL A 1 383 ? 36.037 9.038 -59.503 1.00 59.31 383 VAL A CA 1
ATOM 2552 C C . VAL A 1 383 ? 34.679 9.736 -59.476 1.00 59.31 383 VAL A C 1
ATOM 2554 O O . VAL A 1 383 ? 33.957 9.651 -58.481 1.00 59.31 383 VAL A O 1
ATOM 2557 N N . TYR A 1 384 ? 34.304 10.359 -60.595 1.00 56.38 384 TYR A N 1
ATOM 2558 C CA . TYR A 1 384 ? 33.053 11.105 -60.754 1.00 56.38 384 TYR A CA 1
ATOM 2559 C C . TYR A 1 384 ? 32.015 10.336 -61.574 1.00 56.38 384 TYR A C 1
ATOM 2561 O O . TYR A 1 384 ? 32.192 10.117 -62.771 1.00 56.38 384 TYR A O 1
ATOM 2569 N N . VAL A 1 385 ? 30.875 9.976 -60.973 1.00 58.62 385 VAL A N 1
ATOM 2570 C CA . VAL A 1 385 ? 29.794 9.239 -61.660 1.00 58.62 385 VAL A CA 1
ATOM 2571 C C . VAL A 1 385 ? 28.586 10.149 -61.933 1.00 58.62 385 VAL A C 1
ATOM 2573 O O . VAL A 1 385 ? 27.621 10.175 -61.171 1.00 58.62 385 VAL A O 1
ATOM 2576 N N . GLY A 1 386 ? 28.600 10.882 -63.052 1.00 50.19 386 GLY A N 1
ATOM 2577 C CA . GLY A 1 386 ? 27.611 11.940 -63.336 1.00 50.19 386 GLY A CA 1
ATOM 2578 C C . GLY A 1 386 ? 26.265 11.534 -63.964 1.00 50.19 386 GLY A C 1
ATOM 2579 O O . GLY A 1 386 ? 25.419 12.398 -64.202 1.00 50.19 386 GLY A O 1
ATOM 2580 N N . SER A 1 387 ? 26.017 10.258 -64.296 1.00 54.50 387 SER A N 1
ATOM 2581 C CA . SER A 1 387 ? 24.799 9.862 -65.038 1.00 54.50 387 SER A CA 1
ATOM 2582 C C . SER A 1 387 ? 24.219 8.499 -64.641 1.00 54.50 387 SER A C 1
ATOM 2584 O O . SER A 1 387 ? 24.951 7.571 -64.302 1.00 54.50 387 SER A O 1
ATOM 2586 N N . ALA A 1 388 ? 22.882 8.403 -64.686 1.00 54.78 388 ALA A N 1
ATOM 2587 C CA . ALA A 1 388 ? 22.088 7.296 -64.147 1.00 54.78 388 ALA A CA 1
ATOM 2588 C C . ALA A 1 388 ? 22.416 5.925 -64.769 1.00 54.78 388 ALA A C 1
ATOM 2590 O O . ALA A 1 388 ? 22.535 5.802 -65.987 1.00 54.78 388 ALA A O 1
ATOM 2591 N N . GLY A 1 389 ? 22.464 4.877 -63.940 1.00 57.19 389 GLY A N 1
ATOM 2592 C CA . GLY A 1 389 ? 22.638 3.485 -64.379 1.00 57.19 389 GLY A CA 1
ATOM 2593 C C . GLY A 1 389 ? 24.092 3.041 -64.570 1.00 57.19 389 GLY A C 1
ATOM 2594 O O . GLY A 1 389 ? 24.328 1.980 -65.145 1.00 57.19 389 GLY A O 1
ATOM 2595 N N . SER A 1 390 ? 25.059 3.831 -64.103 1.00 62.34 390 SER A N 1
ATOM 2596 C CA . SER A 1 390 ? 26.474 3.441 -64.053 1.00 62.34 390 SER A CA 1
ATOM 2597 C C . SER A 1 390 ? 26.759 2.624 -62.782 1.00 62.34 390 SER A C 1
ATOM 2599 O O . SER A 1 390 ? 26.163 2.879 -61.733 1.00 62.34 390 SER A O 1
ATOM 2601 N N . THR A 1 391 ? 27.638 1.619 -62.872 1.00 60.81 391 THR A N 1
ATOM 2602 C CA . THR A 1 391 ? 27.996 0.734 -61.743 1.00 60.81 391 THR A CA 1
ATOM 2603 C C . THR A 1 391 ? 29.488 0.832 -61.444 1.00 60.81 391 THR A C 1
ATOM 2605 O O . THR A 1 391 ? 30.310 0.593 -62.329 1.00 60.81 391 THR A O 1
ATOM 2608 N N . MET A 1 392 ? 29.838 1.125 -60.193 1.00 70.19 392 MET A N 1
ATOM 2609 C CA . MET A 1 392 ? 31.207 1.034 -59.692 1.00 70.19 392 MET A CA 1
ATOM 2610 C C . MET A 1 392 ? 31.298 -0.066 -58.639 1.00 70.19 392 MET A C 1
ATOM 2612 O O . MET A 1 392 ? 30.512 -0.101 -57.692 1.00 70.19 392 MET A O 1
ATOM 2616 N N . VAL A 1 393 ? 32.275 -0.954 -58.792 1.00 65.38 393 VAL A N 1
ATOM 2617 C CA . VAL A 1 393 ? 32.611 -1.976 -57.800 1.00 65.38 393 VAL A CA 1
ATOM 2618 C C . VAL A 1 393 ? 34.053 -1.769 -57.368 1.00 65.38 393 VAL A C 1
ATOM 2620 O O . VAL A 1 393 ? 34.948 -1.805 -58.206 1.00 65.38 393 VAL A O 1
ATOM 2623 N N . ILE A 1 394 ? 34.278 -1.589 -56.072 1.00 67.56 394 ILE A N 1
ATOM 2624 C CA . ILE A 1 394 ? 35.604 -1.517 -55.457 1.00 67.56 394 ILE A CA 1
ATOM 2625 C C . ILE A 1 394 ? 35.777 -2.751 -54.579 1.00 67.56 394 ILE A C 1
ATOM 2627 O O . ILE A 1 394 ? 34.889 -3.073 -53.797 1.00 67.56 394 ILE A O 1
ATOM 2631 N N . GLY A 1 395 ? 36.877 -3.480 -54.727 1.00 61.94 395 GLY A N 1
ATOM 2632 C CA . GLY A 1 395 ? 37.168 -4.696 -53.976 1.00 61.94 395 GLY A CA 1
ATOM 2633 C C . GLY A 1 395 ? 38.586 -4.710 -53.416 1.00 61.94 395 GLY A C 1
ATOM 2634 O O . GLY A 1 395 ? 39.506 -4.352 -54.129 1.00 61.94 395 GLY A O 1
ATOM 2635 N N . PHE A 1 396 ? 38.806 -5.195 -52.197 1.00 57.66 396 PHE A N 1
ATOM 2636 C CA . PHE A 1 396 ? 40.147 -5.387 -51.631 1.00 57.66 396 PHE A CA 1
ATOM 2637 C C . PHE A 1 396 ? 40.995 -4.097 -51.699 1.00 57.66 396 PHE A C 1
ATOM 2639 O O . PHE A 1 396 ? 42.021 -4.081 -52.374 1.00 57.66 396 PHE A O 1
ATOM 2646 N N . VAL A 1 397 ? 40.511 -2.998 -51.111 1.00 62.72 397 VAL A N 1
ATOM 2647 C CA . VAL A 1 397 ? 41.230 -1.709 -51.079 1.00 62.72 397 VAL A CA 1
ATOM 2648 C C . VAL A 1 397 ? 41.499 -1.315 -49.636 1.00 62.72 397 VAL A C 1
ATOM 2650 O O . VAL A 1 397 ? 40.546 -1.005 -48.934 1.00 62.72 397 VAL A O 1
ATOM 2653 N N . ASP A 1 398 ? 42.759 -1.274 -49.198 1.00 58.16 398 ASP A N 1
ATOM 2654 C CA . ASP A 1 398 ? 43.066 -1.089 -47.768 1.00 58.16 398 ASP A CA 1
ATOM 2655 C C . ASP A 1 398 ? 42.553 0.267 -47.234 1.00 58.16 398 ASP A C 1
ATOM 2657 O O . ASP A 1 398 ? 42.009 0.360 -46.127 1.00 58.16 398 ASP A O 1
ATOM 2661 N N . VAL A 1 399 ? 42.708 1.345 -48.018 1.00 60.16 399 VAL A N 1
ATOM 2662 C CA . VAL A 1 399 ? 42.382 2.719 -47.595 1.00 60.16 399 VAL A CA 1
ATOM 2663 C C . VAL A 1 399 ? 41.712 3.530 -48.717 1.00 60.16 399 VAL A C 1
ATOM 2665 O O . VAL A 1 399 ? 42.302 3.745 -49.776 1.00 60.16 399 VAL A O 1
ATOM 2668 N N . LEU A 1 400 ? 40.506 4.055 -48.458 1.00 67.56 400 LEU A N 1
ATOM 2669 C CA . LEU A 1 400 ? 39.779 5.009 -49.309 1.00 67.56 400 LEU A CA 1
ATOM 2670 C C . LEU A 1 400 ? 39.570 6.338 -48.555 1.00 67.56 400 LEU A C 1
ATOM 2672 O O . LEU A 1 400 ? 38.821 6.388 -47.578 1.00 67.56 400 LEU A O 1
ATOM 2676 N N . VAL A 1 401 ? 40.240 7.414 -48.985 1.00 58.62 401 VAL A N 1
ATOM 2677 C CA . VAL A 1 401 ? 40.297 8.708 -48.267 1.00 58.62 401 VAL A CA 1
ATOM 2678 C C . VAL A 1 401 ? 39.819 9.871 -49.144 1.00 58.62 401 VAL A C 1
ATOM 2680 O O . VAL A 1 401 ? 40.426 10.162 -50.177 1.00 58.62 401 VAL A O 1
ATOM 2683 N N . GLY A 1 402 ? 38.762 10.562 -48.703 1.00 55.94 402 GLY A N 1
ATOM 2684 C CA . GLY A 1 402 ? 38.304 11.860 -49.221 1.00 55.94 402 GLY A CA 1
ATOM 2685 C C . GLY A 1 402 ? 39.081 13.045 -48.627 1.00 55.94 402 GLY A C 1
ATOM 2686 O O . GLY A 1 402 ? 39.869 12.875 -47.693 1.00 55.94 402 GLY A O 1
ATOM 2687 N N . SER A 1 403 ? 38.893 14.256 -49.168 1.00 47.19 403 SER A N 1
ATOM 2688 C CA . SER A 1 403 ? 39.609 15.460 -48.702 1.00 47.19 403 SER A CA 1
ATOM 2689 C C . SER A 1 403 ? 38.725 16.398 -47.868 1.00 47.19 403 SER A C 1
ATOM 2691 O O . SER A 1 403 ? 37.499 16.388 -47.938 1.00 47.19 403 SER A O 1
ATOM 2693 N N . ASP A 1 404 ? 39.360 17.245 -47.058 1.00 41.88 404 ASP A N 1
ATOM 2694 C CA . ASP A 1 404 ? 38.740 18.091 -46.029 1.00 41.88 404 ASP A CA 1
ATOM 2695 C C . ASP A 1 404 ? 37.909 19.276 -46.564 1.00 41.88 404 ASP A C 1
ATOM 2697 O O . ASP A 1 404 ? 37.281 19.997 -45.779 1.00 41.88 404 ASP A O 1
ATOM 2701 N N . THR A 1 405 ? 37.845 19.459 -47.886 1.00 44.91 405 THR A N 1
ATOM 2702 C CA . THR A 1 405 ? 37.147 20.569 -48.547 1.00 44.91 405 THR A CA 1
ATOM 2703 C C . THR A 1 405 ? 36.114 20.070 -49.562 1.00 44.91 405 THR A C 1
ATOM 2705 O O . THR A 1 405 ? 36.355 20.099 -50.753 1.00 44.91 405 THR A O 1
ATOM 2708 N N . ALA A 1 406 ? 34.925 19.677 -49.097 1.00 45.66 406 ALA A N 1
ATOM 2709 C CA . ALA A 1 406 ? 33.734 19.449 -49.936 1.00 45.66 406 ALA A CA 1
ATOM 2710 C C . ALA A 1 406 ? 33.799 18.355 -51.022 1.00 45.66 406 ALA A C 1
ATOM 2712 O O . ALA A 1 406 ? 32.998 18.407 -51.955 1.00 45.66 406 ALA A O 1
ATOM 2713 N N . ILE A 1 407 ? 34.739 17.416 -50.923 1.00 46.41 407 ILE A N 1
ATOM 2714 C CA . ILE A 1 407 ? 35.107 16.513 -52.019 1.00 46.41 407 ILE A CA 1
ATOM 2715 C C . ILE A 1 407 ? 35.233 15.083 -51.499 1.00 46.41 407 ILE A C 1
ATOM 2717 O O . ILE A 1 407 ? 35.996 14.823 -50.558 1.00 46.41 407 ILE A O 1
ATOM 2721 N N . ASP A 1 408 ? 34.524 14.172 -52.157 1.00 50.91 408 ASP A N 1
ATOM 2722 C CA . ASP A 1 408 ? 34.405 12.773 -51.770 1.00 50.91 408 ASP A CA 1
ATOM 2723 C C . ASP A 1 408 ? 35.524 11.973 -52.458 1.00 50.91 408 ASP A C 1
ATOM 2725 O O . ASP A 1 408 ? 35.985 12.307 -53.552 1.00 50.91 408 ASP A O 1
ATOM 2729 N N . ALA A 1 409 ? 35.983 10.867 -51.863 1.00 51.88 409 ALA A N 1
ATOM 2730 C CA . ALA A 1 409 ? 36.884 9.968 -52.595 1.00 51.88 409 ALA A CA 1
ATOM 2731 C C . ALA A 1 409 ? 36.193 9.419 -53.862 1.00 51.88 409 ALA A C 1
ATOM 2733 O O . ALA A 1 409 ? 36.847 9.117 -54.856 1.00 51.88 409 ALA A O 1
ATOM 2734 N N . ILE A 1 410 ? 34.861 9.296 -53.828 1.00 56.06 410 ILE A N 1
ATOM 2735 C CA . ILE A 1 410 ? 34.004 8.871 -54.936 1.00 56.06 410 ILE A CA 1
ATOM 2736 C C . ILE A 1 410 ? 32.709 9.683 -54.863 1.00 56.06 410 ILE A C 1
ATOM 2738 O O . ILE A 1 410 ? 31.893 9.438 -53.976 1.00 56.06 410 ILE A O 1
ATOM 2742 N N . ALA A 1 411 ? 32.474 10.587 -55.813 1.00 50.25 411 ALA A N 1
ATOM 2743 C CA . ALA A 1 411 ? 31.239 11.365 -55.854 1.00 50.25 411 ALA A CA 1
ATOM 2744 C C . ALA A 1 411 ? 30.162 10.693 -56.721 1.00 50.25 411 ALA A C 1
ATOM 2746 O O . ALA A 1 411 ? 30.336 10.433 -57.919 1.00 50.25 411 ALA A O 1
ATOM 2747 N N . LEU A 1 412 ? 28.984 10.473 -56.128 1.00 51.12 412 LEU A N 1
ATOM 2748 C CA . LEU A 1 412 ? 27.771 10.014 -56.814 1.00 51.12 412 LEU A CA 1
ATOM 2749 C C . LEU A 1 412 ? 26.757 11.166 -56.933 1.00 51.12 412 LEU A C 1
ATOM 2751 O O . LEU A 1 412 ? 25.766 11.216 -56.203 1.00 51.12 412 LEU A O 1
ATOM 2755 N N . THR A 1 413 ? 26.952 12.105 -57.864 1.00 44.56 413 THR A N 1
ATOM 2756 C CA . THR A 1 413 ? 25.984 13.207 -58.042 1.00 44.56 413 THR A CA 1
ATOM 2757 C C . THR A 1 413 ? 24.753 12.764 -58.853 1.00 44.56 413 THR A C 1
ATOM 2759 O O . THR A 1 413 ? 24.829 12.317 -59.997 1.00 44.56 413 THR A O 1
ATOM 2762 N N . ASN A 1 414 ? 23.566 12.858 -58.246 1.00 42.88 414 ASN A N 1
ATOM 2763 C CA . ASN A 1 414 ? 22.301 12.405 -58.832 1.00 42.88 414 ASN A CA 1
ATOM 2764 C C . ASN A 1 414 ? 21.687 13.471 -59.755 1.00 42.88 414 ASN A C 1
ATOM 2766 O O . ASN A 1 414 ? 21.041 14.401 -59.272 1.00 42.88 414 ASN A O 1
ATOM 2770 N N . ILE A 1 415 ? 21.826 13.320 -61.078 1.00 39.34 415 ILE A N 1
ATOM 2771 C CA . ILE A 1 415 ? 21.078 14.157 -62.038 1.00 39.34 415 ILE A CA 1
ATOM 2772 C C . ILE A 1 415 ? 19.886 13.416 -62.686 1.00 39.34 415 ILE A C 1
ATOM 2774 O O . ILE A 1 415 ? 18.992 14.087 -63.200 1.00 39.34 415 ILE A O 1
ATOM 2778 N N . ALA A 1 416 ? 19.759 12.075 -62.619 1.00 41.47 416 ALA A N 1
ATOM 2779 C CA . ALA A 1 416 ? 18.584 11.396 -63.212 1.00 41.47 416 ALA A CA 1
ATOM 2780 C C . ALA A 1 416 ? 18.287 9.918 -62.819 1.00 41.47 416 ALA A C 1
ATOM 2782 O O . ALA A 1 416 ? 17.645 9.223 -63.609 1.00 41.47 416 ALA A O 1
ATOM 2783 N N . GLY A 1 417 ? 18.709 9.384 -61.662 1.00 47.16 417 GLY A N 1
ATOM 2784 C CA . GLY A 1 417 ? 18.397 7.988 -61.264 1.00 47.16 417 GLY A CA 1
ATOM 2785 C C . GLY A 1 417 ? 19.446 7.327 -60.352 1.00 47.16 417 GLY A C 1
ATOM 2786 O O . GLY A 1 417 ? 20.506 7.917 -60.158 1.00 47.16 417 GLY A O 1
ATOM 2787 N N . PRO A 1 418 ? 19.176 6.134 -59.771 1.00 46.75 418 PRO A N 1
ATOM 2788 C CA . PRO A 1 418 ? 20.091 5.502 -58.817 1.00 46.75 418 PRO A CA 1
ATOM 2789 C C . PRO A 1 418 ? 21.371 4.998 -59.503 1.00 46.75 418 PRO A C 1
ATOM 2791 O O . PRO A 1 418 ? 21.303 4.222 -60.458 1.00 46.75 418 PRO A O 1
ATOM 2794 N N . ASN A 1 419 ? 22.526 5.422 -58.987 1.00 48.78 419 ASN A N 1
ATOM 2795 C CA . ASN A 1 419 ? 23.844 4.845 -59.264 1.00 48.78 419 ASN A CA 1
ATOM 2796 C C . ASN A 1 419 ? 24.221 3.907 -58.106 1.00 48.78 419 ASN A C 1
ATOM 2798 O O . ASN A 1 419 ? 23.804 4.141 -56.972 1.00 48.78 419 ASN A O 1
ATOM 2802 N N . THR A 1 420 ? 24.977 2.840 -58.370 1.00 52.50 420 THR A N 1
ATOM 2803 C CA . THR A 1 420 ? 25.376 1.861 -57.342 1.00 52.50 420 THR A CA 1
ATOM 2804 C C . THR A 1 420 ? 26.898 1.844 -57.197 1.00 52.50 420 THR A C 1
ATOM 2806 O O . THR A 1 420 ? 27.595 1.458 -58.137 1.00 52.50 420 THR A O 1
ATOM 2809 N N . LEU A 1 421 ? 27.393 2.241 -56.018 1.00 63.59 421 LEU A N 1
ATOM 2810 C CA . LEU A 1 421 ? 28.761 1.997 -55.551 1.00 63.59 421 LEU A CA 1
ATOM 2811 C C . LEU A 1 421 ? 28.732 0.789 -54.614 1.00 63.59 421 LEU A C 1
ATOM 2813 O O . LEU A 1 421 ? 28.067 0.829 -53.583 1.00 63.59 421 LEU A O 1
ATOM 2817 N N . VAL A 1 422 ? 29.426 -0.282 -54.992 1.00 61.12 422 VAL A N 1
ATOM 2818 C CA . VAL A 1 422 ? 29.564 -1.497 -54.182 1.00 61.12 422 VAL A CA 1
ATOM 2819 C C . VAL A 1 422 ? 31.004 -1.607 -53.713 1.00 61.12 422 VAL A C 1
ATOM 2821 O O . VAL A 1 422 ? 31.901 -1.759 -54.539 1.00 61.12 422 VAL A O 1
ATOM 2824 N N . ILE A 1 423 ? 31.222 -1.586 -52.402 1.00 66.38 423 ILE A N 1
ATOM 2825 C CA . ILE A 1 423 ? 32.553 -1.738 -51.804 1.00 66.38 423 ILE A CA 1
ATOM 2826 C C . ILE A 1 423 ? 32.696 -3.142 -51.188 1.00 66.38 423 ILE A C 1
ATOM 2828 O O . ILE A 1 423 ? 31.774 -3.634 -50.537 1.00 66.38 423 ILE A O 1
ATOM 2832 N N . ARG A 1 424 ? 33.834 -3.813 -51.404 1.00 62.34 424 ARG A N 1
ATOM 2833 C CA . ARG A 1 424 ? 34.188 -5.129 -50.839 1.00 62.34 424 ARG A CA 1
ATOM 2834 C C . ARG A 1 424 ? 35.572 -5.051 -50.211 1.00 62.34 424 ARG A C 1
ATOM 2836 O O . ARG A 1 424 ? 36.478 -4.587 -50.884 1.00 62.34 424 ARG A O 1
ATOM 2843 N N . GLY A 1 425 ? 35.759 -5.581 -49.002 1.00 58.91 425 GLY A N 1
ATOM 2844 C CA . GLY A 1 425 ? 37.092 -5.687 -48.385 1.00 58.91 425 GLY A CA 1
ATOM 2845 C C . GLY A 1 425 ? 37.842 -4.356 -48.371 1.00 58.91 425 GLY A C 1
ATOM 2846 O O . GLY A 1 425 ? 38.921 -4.282 -48.940 1.00 58.91 425 GLY A O 1
ATOM 2847 N N . VAL A 1 426 ? 37.191 -3.310 -47.857 1.00 66.44 426 VAL A N 1
ATOM 2848 C CA . VAL A 1 426 ? 37.821 -2.010 -47.619 1.00 66.44 426 VAL A CA 1
ATOM 2849 C C . VAL A 1 426 ? 37.890 -1.774 -46.131 1.00 66.44 426 VAL A C 1
ATOM 2851 O O . VAL A 1 426 ? 36.857 -1.774 -45.468 1.00 66.44 426 VAL A O 1
ATOM 2854 N N . GLU A 1 427 ? 39.099 -1.602 -45.615 1.00 68.12 427 GLU A N 1
ATOM 2855 C CA . GLU A 1 427 ? 39.369 -1.541 -44.186 1.00 68.12 427 GLU A CA 1
ATOM 2856 C C . GLU A 1 427 ? 39.168 -0.129 -43.629 1.00 68.12 427 GLU A C 1
ATOM 2858 O O . GLU A 1 427 ? 38.723 0.003 -42.491 1.00 68.12 427 GLU A O 1
ATOM 2863 N N . THR A 1 428 ? 39.466 0.927 -44.396 1.00 69.44 428 THR A N 1
ATOM 2864 C CA . THR A 1 428 ? 39.291 2.330 -43.968 1.00 69.44 428 THR A CA 1
ATOM 2865 C C . THR A 1 428 ? 38.573 3.171 -45.021 1.00 69.44 428 THR A C 1
ATOM 2867 O O . THR A 1 428 ? 38.963 3.183 -46.186 1.00 69.44 428 THR A O 1
ATOM 2870 N N . LEU A 1 429 ? 37.560 3.921 -44.589 1.00 72.56 429 LEU A N 1
ATOM 2871 C CA . LEU A 1 429 ? 36.710 4.778 -45.403 1.00 72.56 429 LEU A CA 1
ATOM 2872 C C . LEU A 1 429 ? 36.551 6.152 -44.743 1.00 72.56 429 LEU A C 1
ATOM 2874 O O . LEU A 1 429 ? 36.028 6.263 -43.636 1.00 72.56 429 LEU A O 1
ATOM 2878 N N . VAL A 1 430 ? 36.988 7.210 -45.416 1.00 67.69 430 VAL A N 1
ATOM 2879 C CA . VAL A 1 430 ? 36.869 8.585 -44.911 1.00 67.69 430 VAL A CA 1
ATOM 2880 C C . VAL A 1 430 ? 36.174 9.449 -45.959 1.00 67.69 430 VAL A C 1
ATOM 2882 O O . VAL A 1 430 ? 36.672 9.532 -47.081 1.00 67.69 430 VAL A O 1
ATOM 2885 N N . GLY A 1 431 ? 35.044 10.067 -45.609 1.00 65.88 431 GLY A N 1
ATOM 2886 C CA . GLY A 1 431 ? 34.282 10.963 -46.489 1.00 65.88 431 GLY A CA 1
ATOM 2887 C C . GLY A 1 431 ? 34.632 12.446 -46.353 1.00 65.88 431 GLY A C 1
ATOM 2888 O O . GLY A 1 431 ? 35.604 12.821 -45.682 1.00 65.88 431 GLY A O 1
ATOM 2889 N N . GLY A 1 432 ? 33.849 13.285 -47.035 1.00 57.38 432 GLY A N 1
ATOM 2890 C CA . GLY A 1 432 ? 34.029 14.736 -47.127 1.00 57.38 432 GLY A CA 1
ATOM 2891 C C . GLY A 1 432 ? 33.286 15.515 -46.031 1.00 57.38 432 GLY A C 1
ATOM 2892 O O . GLY A 1 432 ? 32.385 15.021 -45.374 1.00 57.38 432 GLY A O 1
ATOM 2893 N N . SER A 1 433 ? 33.654 16.780 -45.794 1.00 53.88 433 SER A N 1
ATOM 2894 C CA . SER A 1 433 ? 33.107 17.572 -44.669 1.00 53.88 433 SER A CA 1
ATOM 2895 C C . SER A 1 433 ? 31.815 18.358 -44.964 1.00 53.88 433 SER A C 1
ATOM 2897 O O . SER A 1 433 ? 31.295 19.025 -44.064 1.00 53.88 433 SER A O 1
ATOM 2899 N N . THR A 1 434 ? 31.310 18.364 -46.207 1.00 53.62 434 THR A N 1
ATOM 2900 C CA . THR A 1 434 ? 30.170 19.231 -46.590 1.00 53.62 434 THR A CA 1
ATOM 2901 C C . THR A 1 434 ? 29.135 18.627 -47.544 1.00 53.62 434 THR A C 1
ATOM 2903 O O . THR A 1 434 ? 28.093 19.257 -47.742 1.00 53.62 434 THR A O 1
ATOM 2906 N N . ALA A 1 435 ? 29.414 17.489 -48.183 1.00 56.53 435 ALA A N 1
ATOM 2907 C CA . ALA A 1 435 ? 28.444 16.759 -49.002 1.00 56.53 435 ALA A CA 1
ATOM 2908 C C . ALA A 1 435 ? 27.754 15.679 -48.149 1.00 56.53 435 ALA A C 1
ATOM 2910 O O . ALA A 1 435 ? 28.143 15.470 -47.011 1.00 56.53 435 ALA A O 1
ATOM 2911 N N . VAL A 1 436 ? 26.675 15.074 -48.655 1.00 63.50 436 VAL A N 1
ATOM 2912 C CA . VAL A 1 436 ? 26.021 13.938 -47.983 1.00 63.50 436 VAL A CA 1
ATOM 2913 C C . VAL A 1 436 ? 26.503 12.670 -48.669 1.00 63.50 436 VAL A C 1
ATOM 2915 O O . VAL A 1 436 ? 26.027 12.344 -49.760 1.00 63.50 436 VAL A O 1
ATOM 2918 N N . ASP A 1 437 ? 27.410 11.958 -48.021 1.00 68.69 437 ASP A N 1
ATOM 2919 C CA . ASP A 1 437 ? 27.963 10.705 -48.508 1.00 68.69 437 ASP A CA 1
ATOM 2920 C C . ASP A 1 437 ? 26.970 9.554 -48.304 1.00 68.69 437 ASP A C 1
ATOM 2922 O O . ASP A 1 437 ? 26.414 9.362 -47.222 1.00 68.69 437 ASP A O 1
ATOM 2926 N N . THR A 1 438 ? 26.717 8.764 -49.354 1.00 75.38 438 THR A N 1
ATOM 2927 C CA . THR A 1 438 ? 25.906 7.533 -49.281 1.00 75.38 438 THR A CA 1
ATOM 2928 C C . THR A 1 438 ? 26.669 6.351 -49.859 1.00 75.38 438 THR A C 1
ATOM 2930 O O . THR A 1 438 ? 26.948 6.312 -51.057 1.00 75.38 438 THR A O 1
ATOM 2933 N N . ILE A 1 439 ? 26.946 5.346 -49.027 1.00 77.31 439 ILE A N 1
ATOM 2934 C CA . ILE A 1 439 ? 27.751 4.176 -49.399 1.00 77.31 439 ILE A CA 1
ATOM 2935 C C . ILE A 1 439 ? 26.962 2.889 -49.181 1.00 77.31 439 ILE A C 1
ATOM 2937 O O . ILE A 1 439 ? 26.278 2.740 -48.175 1.00 77.31 439 ILE A O 1
ATOM 2941 N N . THR A 1 440 ? 27.056 1.948 -50.126 1.00 79.31 440 THR A N 1
ATOM 2942 C CA . THR A 1 440 ? 26.481 0.601 -49.999 1.00 79.31 440 THR A CA 1
ATOM 2943 C C . THR A 1 440 ? 27.584 -0.457 -49.969 1.00 79.31 440 THR A C 1
ATOM 2945 O O . THR A 1 440 ? 28.397 -0.572 -50.889 1.00 79.31 440 THR A O 1
ATOM 2948 N N . LEU A 1 441 ? 27.614 -1.247 -48.903 1.00 79.94 441 LEU A N 1
ATOM 2949 C CA . LEU A 1 441 ? 28.535 -2.356 -48.721 1.00 79.94 441 LEU A CA 1
ATOM 2950 C C . LEU A 1 441 ? 28.053 -3.588 -49.492 1.00 79.94 441 LEU A C 1
ATOM 2952 O O . LEU A 1 441 ? 26.864 -3.789 -49.748 1.00 79.94 441 LEU A O 1
ATOM 2956 N N . ALA A 1 442 ? 28.992 -4.434 -49.896 1.00 71.81 442 ALA A N 1
ATOM 2957 C CA . ALA A 1 442 ? 28.656 -5.681 -50.561 1.00 71.81 442 ALA A CA 1
ATOM 2958 C C . ALA A 1 442 ? 28.073 -6.724 -49.603 1.00 71.81 442 ALA A C 1
ATOM 2960 O O . ALA A 1 442 ? 28.337 -6.720 -48.409 1.00 71.81 442 ALA A O 1
ATOM 2961 N N . ASN A 1 443 ? 27.386 -7.719 -50.173 1.00 76.94 443 ASN A N 1
ATOM 2962 C CA . ASN A 1 443 ? 26.774 -8.861 -49.474 1.00 76.94 443 ASN A CA 1
ATOM 2963 C C . ASN A 1 443 ? 27.778 -9.889 -48.891 1.00 76.94 443 ASN A C 1
ATOM 2965 O O . ASN A 1 443 ? 27.492 -11.086 -48.827 1.00 76.94 443 ASN A O 1
ATOM 2969 N N . THR A 1 444 ? 28.975 -9.447 -48.521 1.00 75.19 444 THR A N 1
ATOM 2970 C CA . THR A 1 444 ? 29.997 -10.192 -47.770 1.00 75.19 444 THR A CA 1
ATOM 2971 C C . THR A 1 444 ? 30.125 -9.592 -46.380 1.00 75.19 444 THR A C 1
ATOM 2973 O O . THR A 1 444 ? 29.720 -8.459 -46.205 1.00 75.19 444 THR A O 1
ATOM 2976 N N . GLY A 1 445 ? 30.658 -10.318 -45.393 1.00 74.94 445 GLY A N 1
ATOM 2977 C CA . GLY A 1 445 ? 30.883 -9.694 -44.088 1.00 74.94 445 GLY A CA 1
ATOM 2978 C C . GLY A 1 445 ? 31.996 -8.655 -44.192 1.00 74.94 445 GLY A C 1
ATOM 2979 O O . GLY A 1 445 ? 33.091 -9.007 -44.641 1.00 74.94 445 GLY A O 1
ATOM 2980 N N . ASN A 1 446 ? 31.712 -7.403 -43.840 1.00 79.19 446 ASN A N 1
ATOM 2981 C CA . ASN A 1 446 ? 32.666 -6.304 -43.958 1.00 79.19 446 ASN A CA 1
ATOM 2982 C C . ASN A 1 446 ? 33.120 -5.820 -42.569 1.00 79.19 446 ASN A C 1
ATOM 2984 O O . ASN A 1 446 ? 32.323 -5.769 -41.639 1.00 79.19 446 ASN A O 1
ATOM 2988 N N . THR A 1 447 ? 34.395 -5.442 -42.430 1.00 83.19 447 THR A N 1
ATOM 2989 C CA . THR A 1 447 ? 34.943 -4.810 -41.216 1.00 83.19 447 THR A CA 1
ATOM 2990 C C . THR A 1 447 ? 35.616 -3.501 -41.616 1.00 83.19 447 THR A C 1
ATOM 2992 O O . THR A 1 447 ? 36.601 -3.553 -42.346 1.00 83.19 447 THR A O 1
ATOM 2995 N N . LEU A 1 448 ? 35.101 -2.353 -41.165 1.00 82.69 448 LEU A N 1
ATOM 2996 C CA . LEU A 1 448 ? 35.523 -1.029 -41.638 1.00 82.69 448 LEU A CA 1
ATOM 2997 C C . LEU A 1 448 ? 35.803 -0.048 -40.495 1.00 82.69 448 LEU A C 1
ATOM 2999 O O . LEU A 1 448 ? 35.092 -0.034 -39.492 1.00 82.69 448 LEU A O 1
ATOM 3003 N N . LEU A 1 449 ? 36.773 0.839 -40.700 1.00 84.31 449 LEU A N 1
ATOM 3004 C CA . LEU A 1 449 ? 36.922 2.116 -40.009 1.00 84.31 449 LEU A CA 1
ATOM 3005 C C . LEU A 1 449 ? 36.299 3.218 -40.879 1.00 84.31 449 LEU A C 1
ATOM 3007 O O . LEU A 1 449 ? 36.752 3.427 -41.997 1.00 84.31 449 LEU A O 1
ATOM 3011 N N . VAL A 1 450 ? 35.283 3.922 -40.386 1.00 84.94 450 VAL A N 1
ATOM 3012 C CA . VAL A 1 450 ? 34.523 4.949 -41.111 1.00 84.94 450 VAL A CA 1
ATOM 3013 C C . VAL A 1 450 ? 34.679 6.305 -40.424 1.00 84.94 450 VAL A C 1
ATOM 3015 O O . VAL A 1 450 ? 34.553 6.388 -39.209 1.00 84.94 450 VAL A O 1
ATOM 3018 N N . ALA A 1 451 ? 34.916 7.382 -41.166 1.00 81.88 451 ALA A N 1
ATOM 3019 C CA . ALA A 1 451 ? 34.872 8.747 -40.635 1.00 81.88 451 ALA A CA 1
ATOM 3020 C C . ALA A 1 451 ? 34.244 9.705 -41.653 1.00 81.88 451 ALA A C 1
ATOM 3022 O O . ALA A 1 451 ? 34.443 9.522 -42.851 1.00 81.88 451 ALA A O 1
ATOM 3023 N N . SER A 1 452 ? 33.523 10.728 -41.184 1.00 75.75 452 SER A N 1
ATOM 3024 C CA . SER A 1 452 ? 32.917 11.759 -42.050 1.00 75.75 452 SER A CA 1
ATOM 3025 C C . SER A 1 452 ? 32.014 11.191 -43.161 1.00 75.75 452 SER A C 1
ATOM 3027 O O . SER A 1 452 ? 32.151 11.586 -44.305 1.00 75.75 452 SER A O 1
ATOM 3029 N N . ILE A 1 453 ? 31.148 10.220 -42.848 1.00 79.12 453 ILE A N 1
ATOM 3030 C CA . ILE A 1 453 ? 30.148 9.670 -43.783 1.00 79.12 453 ILE A CA 1
ATOM 3031 C C . ILE A 1 453 ? 28.753 9.874 -43.191 1.00 79.12 453 ILE A C 1
ATOM 3033 O O . ILE A 1 453 ? 28.539 9.560 -42.019 1.00 79.12 453 ILE A O 1
ATOM 3037 N N . GLU A 1 454 ? 27.791 10.332 -43.996 1.00 85.31 454 GLU A N 1
ATOM 3038 C CA . GLU A 1 454 ? 26.421 10.597 -43.539 1.00 85.31 454 GLU A CA 1
ATOM 3039 C C . GLU A 1 454 ? 25.482 9.399 -43.675 1.00 85.31 454 GLU A C 1
ATOM 3041 O O . GLU A 1 454 ? 24.557 9.278 -42.878 1.00 85.31 454 GLU A O 1
ATOM 3046 N N . THR A 1 455 ? 25.641 8.531 -44.680 1.00 86.56 455 THR A N 1
ATOM 3047 C CA . THR A 1 455 ? 24.768 7.364 -44.904 1.00 86.56 455 THR A CA 1
ATOM 3048 C C . THR A 1 455 ? 25.559 6.112 -45.290 1.00 86.56 455 THR A C 1
ATOM 3050 O O . THR A 1 455 ? 26.277 6.090 -46.289 1.00 86.56 455 THR A O 1
ATOM 3053 N N . LEU A 1 456 ? 25.360 5.022 -44.546 1.00 88.69 456 LEU A N 1
ATOM 3054 C CA . LEU A 1 456 ? 25.977 3.720 -44.788 1.00 88.69 456 LEU A CA 1
ATOM 3055 C C . LEU A 1 456 ? 24.924 2.607 -44.826 1.00 88.69 456 LEU A C 1
ATOM 3057 O O . LEU A 1 456 ? 24.186 2.370 -43.873 1.00 88.69 456 LEU A O 1
ATOM 3061 N N . VAL A 1 457 ? 24.868 1.894 -45.942 1.00 88.50 457 VAL A N 1
ATOM 3062 C CA . VAL A 1 457 ? 23.966 0.766 -46.174 1.00 88.50 457 VAL A CA 1
ATOM 3063 C C . VAL A 1 457 ? 24.798 -0.507 -46.213 1.00 88.50 457 VAL A C 1
ATOM 3065 O O . VAL A 1 457 ? 25.638 -0.660 -47.091 1.00 88.50 457 VAL A O 1
ATOM 3068 N N . GLY A 1 458 ? 24.586 -1.412 -45.271 1.00 85.62 458 GLY A N 1
ATOM 3069 C CA . GLY A 1 458 ? 25.235 -2.712 -45.223 1.00 85.62 458 GLY A CA 1
ATOM 3070 C C . GLY A 1 458 ? 24.697 -3.714 -46.243 1.00 85.62 458 GLY A C 1
ATOM 3071 O O . GLY A 1 458 ? 23.712 -3.475 -46.952 1.00 85.62 458 GLY A O 1
ATOM 3072 N N . GLY A 1 459 ? 25.384 -4.847 -46.323 1.00 80.56 459 GLY A N 1
ATOM 3073 C CA . GLY A 1 459 ? 25.017 -5.992 -47.142 1.00 80.56 459 GLY A CA 1
ATOM 3074 C C . GLY A 1 459 ? 24.108 -6.982 -46.407 1.00 80.56 459 GLY A C 1
ATOM 3075 O O . GLY A 1 459 ? 23.550 -6.721 -45.350 1.00 80.56 459 GLY A O 1
ATOM 3076 N N . THR A 1 460 ? 23.929 -8.174 -46.980 1.00 82.75 460 THR A N 1
ATOM 3077 C CA . THR A 1 460 ? 23.152 -9.261 -46.341 1.00 82.75 460 THR A CA 1
ATOM 3078 C C . THR A 1 460 ? 23.931 -10.081 -45.304 1.00 82.75 460 THR A C 1
ATOM 3080 O O . THR A 1 460 ? 23.385 -11.033 -44.746 1.00 82.75 460 THR A O 1
ATOM 3083 N N . ALA A 1 461 ? 25.227 -9.828 -45.154 1.00 85.25 461 ALA A N 1
ATOM 3084 C CA . ALA A 1 461 ? 26.114 -10.535 -44.235 1.00 85.25 461 ALA A CA 1
ATOM 3085 C C . ALA A 1 461 ? 26.560 -9.573 -43.128 1.00 85.25 461 ALA A C 1
ATOM 3087 O O . ALA A 1 461 ? 26.349 -8.381 -43.252 1.00 85.25 461 ALA A O 1
ATOM 3088 N N . THR A 1 462 ? 27.163 -10.100 -42.062 1.00 87.62 462 THR A N 1
ATOM 3089 C CA . THR A 1 462 ? 27.504 -9.304 -40.877 1.00 87.62 462 THR A CA 1
ATOM 3090 C C . THR A 1 462 ? 28.525 -8.209 -41.175 1.00 87.62 462 THR A C 1
ATOM 3092 O O . THR A 1 462 ? 29.668 -8.518 -41.518 1.00 87.62 462 THR A O 1
ATOM 3095 N N . ASP A 1 463 ? 28.126 -6.967 -40.935 1.00 89.75 463 ASP A N 1
ATOM 3096 C CA . ASP A 1 463 ? 28.930 -5.765 -41.099 1.00 89.75 463 ASP A CA 1
ATOM 3097 C C . ASP A 1 463 ? 29.340 -5.171 -39.743 1.00 89.75 463 ASP A C 1
ATOM 3099 O O . ASP A 1 463 ? 28.516 -4.936 -38.855 1.00 89.75 463 ASP A O 1
ATOM 3103 N N . ILE A 1 464 ? 30.644 -4.935 -39.584 1.00 91.38 464 ILE A N 1
ATOM 3104 C CA . ILE A 1 464 ? 31.288 -4.379 -38.392 1.00 91.38 464 ILE A CA 1
ATOM 3105 C C . ILE A 1 464 ? 31.924 -3.041 -38.761 1.00 91.38 464 ILE A C 1
ATOM 3107 O O . ILE A 1 464 ? 32.897 -2.982 -39.505 1.00 91.38 464 ILE A O 1
ATOM 3111 N N . VAL A 1 465 ? 31.406 -1.955 -38.203 1.00 92.62 465 VAL A N 1
ATOM 3112 C CA . VAL A 1 465 ? 31.845 -0.587 -38.481 1.00 92.62 465 VAL A CA 1
ATOM 3113 C C . VAL A 1 465 ? 32.414 0.028 -37.208 1.00 92.62 465 VAL A C 1
ATOM 3115 O O . VAL A 1 465 ? 31.808 -0.047 -36.146 1.00 92.62 465 VAL A O 1
ATOM 3118 N N . THR A 1 466 ? 33.585 0.644 -37.302 1.00 91.94 466 THR A N 1
ATOM 3119 C CA . THR A 1 466 ? 34.199 1.459 -36.249 1.00 91.94 466 THR A CA 1
ATOM 3120 C C . THR A 1 466 ? 34.249 2.901 -36.725 1.00 91.94 466 THR A C 1
ATOM 3122 O O . THR A 1 466 ? 34.708 3.145 -37.830 1.00 91.94 466 THR A O 1
ATOM 3125 N N . LEU A 1 467 ? 33.799 3.859 -35.926 1.00 90.75 467 LEU A N 1
ATOM 3126 C CA . LEU A 1 467 ? 33.841 5.277 -36.242 1.00 90.75 467 LEU A CA 1
ATOM 3127 C C . LEU A 1 467 ? 35.195 5.854 -35.821 1.00 90.75 467 LEU A C 1
ATOM 3129 O O . LEU A 1 467 ? 35.658 5.663 -34.696 1.00 90.75 467 LEU A O 1
ATOM 3133 N N . GLY A 1 468 ? 35.858 6.525 -36.755 1.00 82.00 468 GLY A N 1
ATOM 3134 C CA . GLY A 1 468 ? 37.154 7.164 -36.576 1.00 82.00 468 GLY A CA 1
ATOM 3135 C C . GLY A 1 468 ? 37.057 8.685 -36.479 1.00 82.00 468 GLY A C 1
ATOM 3136 O O . GLY A 1 468 ? 35.988 9.280 -36.582 1.00 82.00 468 GLY A O 1
ATOM 3137 N N . GLY A 1 469 ? 38.219 9.323 -36.321 1.00 77.12 469 GLY A N 1
ATOM 3138 C CA . GLY A 1 469 ? 38.349 10.781 -36.295 1.00 77.12 469 GLY A CA 1
ATOM 3139 C C . GLY A 1 469 ? 38.342 11.397 -34.891 1.00 77.12 469 GLY A C 1
ATOM 3140 O O . GLY A 1 469 ? 38.140 10.729 -33.881 1.00 77.12 469 GLY A O 1
ATOM 3141 N N . THR A 1 470 ? 38.640 12.699 -34.827 1.00 78.50 470 THR A N 1
ATOM 3142 C CA . THR A 1 470 ? 38.614 13.497 -33.583 1.00 78.50 470 THR A CA 1
ATOM 3143 C C . THR A 1 470 ? 37.350 14.350 -33.443 1.00 78.50 470 THR A C 1
ATOM 3145 O O . THR A 1 470 ? 37.182 15.024 -32.428 1.00 78.50 470 THR A O 1
ATOM 3148 N N . ALA A 1 471 ? 36.505 14.384 -34.477 1.00 80.31 471 ALA A N 1
ATOM 3149 C CA . ALA A 1 471 ? 35.205 15.046 -34.481 1.00 80.31 471 ALA A CA 1
ATOM 3150 C C . ALA A 1 471 ? 34.100 13.993 -34.320 1.00 80.31 471 ALA A C 1
ATOM 3152 O O . ALA A 1 471 ? 34.308 12.838 -34.673 1.00 80.31 471 ALA A O 1
ATOM 3153 N N . GLY A 1 472 ? 32.954 14.398 -33.774 1.00 84.12 472 GLY A N 1
ATOM 3154 C CA . GLY A 1 472 ? 31.799 13.514 -33.635 1.00 84.12 472 GLY A CA 1
ATOM 3155 C C . GLY A 1 472 ? 31.181 13.180 -34.989 1.00 84.12 472 GLY A C 1
ATOM 3156 O O . GLY A 1 472 ? 31.034 14.072 -35.827 1.00 84.12 472 GLY A O 1
ATOM 3157 N N . ASN A 1 473 ? 30.818 11.918 -35.200 1.00 88.19 473 ASN A N 1
ATOM 3158 C CA . ASN A 1 473 ? 30.198 11.437 -36.431 1.00 88.19 473 ASN A CA 1
ATOM 3159 C C . ASN A 1 473 ? 28.665 11.463 -36.311 1.00 88.19 473 ASN A C 1
ATOM 3161 O O . ASN A 1 473 ? 28.106 11.274 -35.234 1.00 88.19 473 ASN A O 1
ATOM 3165 N N . THR A 1 474 ? 27.955 11.681 -37.417 1.00 90.25 474 THR A N 1
ATOM 3166 C CA . THR A 1 474 ? 26.496 11.498 -37.498 1.00 90.25 474 THR A CA 1
ATOM 3167 C C . THR A 1 474 ? 26.181 10.644 -38.715 1.00 90.25 474 THR A C 1
ATOM 3169 O O . THR A 1 474 ? 26.341 11.111 -39.836 1.00 90.25 474 THR A O 1
ATOM 3172 N N . LEU A 1 475 ? 25.744 9.404 -38.491 1.00 91.38 475 LEU A N 1
ATOM 3173 C CA . LEU A 1 475 ? 25.640 8.384 -39.532 1.00 91.38 475 LEU A CA 1
ATOM 3174 C C . LEU A 1 475 ? 24.240 7.758 -39.578 1.00 91.38 475 LEU A C 1
ATOM 3176 O O . LEU A 1 475 ? 23.793 7.148 -38.607 1.00 91.38 475 LEU A O 1
ATOM 3180 N N . LEU A 1 476 ? 23.568 7.855 -40.725 1.00 92.44 476 LEU A N 1
ATOM 3181 C CA . LEU A 1 476 ? 22.386 7.068 -41.067 1.00 92.44 476 LEU A CA 1
ATOM 3182 C C . LEU A 1 476 ? 22.818 5.667 -41.510 1.00 92.44 476 LEU A C 1
ATOM 3184 O O . LEU A 1 476 ? 23.462 5.517 -42.544 1.00 92.44 476 LEU A O 1
ATOM 3188 N N . ILE A 1 477 ? 22.435 4.635 -40.767 1.00 93.69 477 ILE A N 1
ATOM 3189 C CA . ILE A 1 477 ? 22.767 3.245 -41.069 1.00 93.69 477 ILE A CA 1
ATOM 3190 C C . ILE A 1 477 ? 21.542 2.432 -41.482 1.00 93.69 477 ILE A C 1
ATOM 3192 O O . ILE A 1 477 ? 20.450 2.565 -40.930 1.00 93.69 477 ILE A O 1
ATOM 3196 N N . SER A 1 478 ? 21.740 1.533 -42.439 1.00 91.75 478 SER A N 1
ATOM 3197 C CA . SER A 1 478 ? 20.791 0.480 -42.808 1.00 91.75 478 SER A CA 1
ATOM 3198 C C . SER A 1 478 ? 21.544 -0.835 -42.859 1.00 91.75 478 SER A C 1
ATOM 3200 O O . SER A 1 478 ? 22.600 -0.870 -43.472 1.00 91.75 478 SER A O 1
ATOM 3202 N N . SER A 1 479 ? 21.004 -1.916 -42.293 1.00 91.00 479 SER A N 1
ATOM 3203 C CA . SER A 1 479 ? 21.615 -3.257 -42.399 1.00 91.00 479 SER A CA 1
ATOM 3204 C C . SER A 1 479 ? 23.071 -3.340 -41.901 1.00 91.00 479 SER A C 1
ATOM 3206 O O . SER A 1 479 ? 23.871 -4.040 -42.496 1.00 91.00 479 SER A O 1
ATOM 3208 N N . ILE A 1 480 ? 23.418 -2.608 -40.836 1.00 93.31 480 ILE A N 1
ATOM 3209 C CA . ILE A 1 480 ? 24.721 -2.710 -40.157 1.00 93.31 480 ILE A CA 1
ATOM 3210 C C . ILE A 1 480 ? 24.520 -3.410 -38.812 1.00 93.31 480 ILE A C 1
ATOM 3212 O O . ILE A 1 480 ? 23.728 -2.945 -37.992 1.00 93.31 480 ILE A O 1
ATOM 3216 N N . GLU A 1 481 ? 25.242 -4.506 -38.567 1.00 95.31 481 GLU A N 1
ATOM 3217 C CA . GLU A 1 481 ? 25.066 -5.326 -37.361 1.00 95.31 481 GLU A CA 1
ATOM 3218 C C . GLU A 1 481 ? 25.920 -4.882 -36.174 1.00 95.31 481 GLU A C 1
ATOM 3220 O O . GLU A 1 481 ? 25.554 -5.153 -35.032 1.00 95.31 481 GLU A O 1
ATOM 3225 N N . THR A 1 482 ? 27.076 -4.253 -36.386 1.00 95.06 482 THR A N 1
ATOM 3226 C CA . THR A 1 482 ? 27.935 -3.765 -35.297 1.00 95.06 482 THR A CA 1
ATOM 3227 C C . THR A 1 482 ? 28.478 -2.381 -35.614 1.00 95.06 482 THR A C 1
ATOM 3229 O O . THR A 1 482 ? 29.093 -2.182 -36.656 1.00 95.06 482 THR A O 1
ATOM 3232 N N . LEU A 1 483 ? 28.296 -1.440 -34.690 1.00 95.44 483 LEU A N 1
ATOM 3233 C CA . LEU A 1 483 ? 28.813 -0.079 -34.765 1.00 95.44 483 LEU A CA 1
ATOM 3234 C C . LEU A 1 483 ? 29.578 0.256 -33.481 1.00 95.44 483 LEU A C 1
ATOM 3236 O O . LEU A 1 483 ? 29.023 0.249 -32.385 1.00 95.44 483 LEU A O 1
ATOM 3240 N N . THR A 1 484 ? 30.861 0.560 -33.614 1.00 94.19 484 THR A N 1
ATOM 3241 C CA . THR A 1 484 ? 31.715 1.027 -32.518 1.00 94.19 484 THR A CA 1
ATOM 3242 C C . THR A 1 484 ? 32.017 2.500 -32.736 1.00 94.19 484 THR A C 1
ATOM 3244 O O . THR A 1 484 ? 32.476 2.849 -33.812 1.00 94.19 484 THR A O 1
ATOM 3247 N N . GLY A 1 485 ? 31.754 3.363 -31.765 1.00 92.12 485 GLY A N 1
ATOM 3248 C CA . GLY A 1 485 ? 32.053 4.784 -31.842 1.00 92.12 485 GLY A CA 1
ATOM 3249 C C . GLY A 1 485 ? 33.524 5.119 -31.610 1.00 92.12 485 GLY A C 1
ATOM 3250 O O . GLY A 1 485 ? 34.366 4.267 -31.308 1.00 92.12 485 GLY A O 1
ATOM 3251 N N . SER A 1 486 ? 33.805 6.400 -31.771 1.00 90.12 486 SER A N 1
ATOM 3252 C CA . SER A 1 486 ? 35.072 7.072 -31.542 1.00 90.12 486 SER A CA 1
ATOM 3253 C C . SER A 1 486 ? 35.167 7.578 -30.091 1.00 90.12 486 SER A C 1
ATOM 3255 O O . SER A 1 486 ? 34.402 7.197 -29.213 1.00 90.12 486 SER A O 1
ATOM 3257 N N . SER A 1 487 ? 36.152 8.434 -29.797 1.00 87.19 487 SER A N 1
ATOM 3258 C CA . SER A 1 487 ? 36.215 9.154 -28.514 1.00 87.19 487 SER A CA 1
ATOM 3259 C C . SER A 1 487 ? 35.412 10.463 -28.495 1.00 87.19 487 SER A C 1
ATOM 3261 O O . SER A 1 487 ? 35.401 11.155 -27.475 1.00 87.19 487 SER A O 1
ATOM 3263 N N . ALA A 1 488 ? 34.866 10.875 -29.640 1.00 89.69 488 ALA A N 1
ATOM 3264 C CA . ALA A 1 488 ? 34.025 12.058 -29.777 1.00 89.69 488 ALA A CA 1
ATOM 3265 C C . ALA A 1 488 ? 32.540 11.673 -29.665 1.00 89.69 488 ALA A C 1
ATOM 3267 O O . ALA A 1 488 ? 32.215 10.505 -29.556 1.00 89.69 488 ALA A O 1
ATOM 3268 N N . THR A 1 489 ? 31.641 12.661 -29.656 1.00 91.56 489 THR A N 1
ATOM 3269 C CA . THR A 1 489 ? 30.194 12.409 -29.561 1.00 91.56 489 THR A CA 1
ATOM 3270 C C . THR A 1 489 ? 29.644 11.906 -30.890 1.00 91.56 489 THR A C 1
ATOM 3272 O O . THR A 1 489 ? 29.517 12.689 -31.830 1.00 91.56 489 THR A O 1
ATOM 3275 N N . ASP A 1 490 ? 29.276 10.635 -30.948 1.00 93.62 490 ASP A N 1
ATOM 3276 C CA . ASP A 1 490 ? 28.775 9.969 -32.140 1.00 93.62 490 ASP A CA 1
ATOM 3277 C C . ASP A 1 490 ? 27.252 9.766 -32.100 1.00 93.62 490 ASP A C 1
ATOM 3279 O O . ASP A 1 490 ? 26.645 9.449 -31.073 1.00 93.62 490 ASP A O 1
ATOM 3283 N N . VAL A 1 491 ? 26.625 9.950 -33.262 1.00 95.19 491 VAL A N 1
ATOM 3284 C CA . VAL A 1 491 ? 25.183 9.827 -33.485 1.00 95.19 491 VAL A CA 1
ATOM 3285 C C . VAL A 1 491 ? 24.931 8.771 -34.558 1.00 95.19 491 VAL A C 1
ATOM 3287 O O . VAL A 1 491 ? 25.385 8.911 -35.692 1.00 95.19 491 VAL A O 1
ATOM 3290 N N . ALA A 1 492 ? 24.155 7.743 -34.230 1.00 95.88 492 ALA A N 1
ATOM 3291 C CA . ALA A 1 492 ? 23.664 6.752 -35.179 1.00 95.88 492 ALA A CA 1
ATOM 3292 C C . ALA A 1 492 ? 22.161 6.948 -35.417 1.00 95.88 492 ALA A C 1
ATOM 3294 O O . ALA A 1 492 ? 21.362 6.954 -34.482 1.00 95.88 492 ALA A O 1
ATOM 3295 N N . VAL A 1 493 ? 21.760 7.089 -36.675 1.00 96.12 493 VAL A N 1
ATOM 3296 C CA . VAL A 1 493 ? 20.356 7.128 -37.095 1.00 96.12 493 VAL A CA 1
ATOM 3297 C C . VAL A 1 493 ? 20.058 5.824 -37.823 1.00 96.12 493 VAL A C 1
ATOM 3299 O O . VAL A 1 493 ? 20.785 5.457 -38.733 1.00 96.12 493 VAL A O 1
ATOM 3302 N N . LEU A 1 494 ? 19.020 5.096 -37.436 1.00 95.44 494 LEU A N 1
ATOM 3303 C CA . LEU A 1 494 ? 18.655 3.823 -38.045 1.00 95.44 494 LEU A CA 1
ATOM 3304 C C . LEU A 1 494 ? 17.669 4.049 -39.196 1.00 95.44 494 LEU A C 1
ATOM 3306 O O . LEU A 1 494 ? 16.830 4.954 -39.175 1.00 95.44 494 LEU A O 1
ATOM 3310 N N . SER A 1 495 ? 17.783 3.227 -40.234 1.00 92.69 495 SER A N 1
ATOM 3311 C CA . SER A 1 495 ? 16.893 3.276 -41.392 1.00 92.69 495 SER A CA 1
ATOM 3312 C C . SER A 1 495 ? 15.442 2.953 -41.022 1.00 92.69 495 SER A C 1
ATOM 3314 O O . SER A 1 495 ? 15.163 2.358 -39.990 1.00 92.69 495 SER A O 1
ATOM 3316 N N . ALA A 1 496 ? 14.494 3.260 -41.912 1.00 92.12 496 ALA A N 1
ATOM 3317 C CA . ALA A 1 496 ? 13.080 2.935 -41.697 1.00 92.12 496 ALA A CA 1
ATOM 3318 C C . ALA A 1 496 ? 12.745 1.425 -41.742 1.00 92.12 496 ALA A C 1
ATOM 3320 O O . ALA A 1 496 ? 11.593 1.058 -41.505 1.00 92.12 496 ALA A O 1
ATOM 3321 N N . ALA A 1 497 ? 13.702 0.556 -42.092 1.00 89.94 497 ALA A N 1
ATOM 3322 C CA . ALA A 1 497 ? 13.553 -0.890 -41.932 1.00 89.94 497 ALA A CA 1
ATOM 3323 C C . ALA A 1 497 ? 13.677 -1.282 -40.447 1.00 89.94 497 ALA A C 1
ATOM 3325 O O . ALA A 1 497 ? 14.041 -0.456 -39.627 1.00 89.94 497 ALA A O 1
ATOM 3326 N N . GLY A 1 498 ? 13.356 -2.527 -40.083 1.00 90.44 498 GLY A N 1
ATOM 3327 C CA . GLY A 1 498 ? 13.685 -3.020 -38.740 1.00 90.44 498 GLY A CA 1
ATOM 3328 C C . GLY A 1 498 ? 15.167 -3.369 -38.669 1.00 90.44 498 GLY A C 1
ATOM 3329 O O . GLY A 1 498 ? 15.627 -4.190 -39.469 1.00 90.44 498 GLY A O 1
ATOM 3330 N N . ASN A 1 499 ? 15.907 -2.751 -37.751 1.00 93.19 499 ASN A N 1
ATOM 3331 C CA . ASN A 1 499 ? 17.353 -2.922 -37.631 1.00 93.19 499 ASN A CA 1
ATOM 3332 C C . ASN A 1 499 ? 17.706 -3.794 -36.411 1.00 93.19 499 ASN A C 1
ATOM 3334 O O . ASN A 1 499 ? 16.985 -3.844 -35.416 1.00 93.19 499 ASN A O 1
ATOM 3338 N N . THR A 1 500 ? 18.825 -4.518 -36.479 1.00 95.00 500 THR A N 1
ATOM 3339 C CA . THR A 1 500 ? 19.418 -5.216 -35.326 1.00 95.00 500 THR A CA 1
ATOM 3340 C C . THR A 1 500 ? 20.879 -4.809 -35.218 1.00 95.00 500 THR A C 1
ATOM 3342 O O . THR A 1 500 ? 21.664 -5.158 -36.093 1.00 95.00 500 THR A O 1
ATOM 3345 N N . LEU A 1 501 ? 21.230 -4.069 -34.166 1.00 96.31 501 LEU A N 1
ATOM 3346 C CA . LEU A 1 501 ? 22.522 -3.394 -34.031 1.00 96.31 501 LEU A CA 1
ATOM 3347 C C . LEU A 1 501 ? 23.189 -3.722 -32.692 1.00 96.31 501 LEU A C 1
ATOM 3349 O O . LEU A 1 501 ? 22.558 -3.599 -31.650 1.00 96.31 501 LEU A O 1
ATOM 3353 N N . LEU A 1 502 ? 24.480 -4.044 -32.702 1.00 96.44 502 LEU A N 1
ATOM 3354 C CA . LEU A 1 502 ? 25.364 -3.958 -31.539 1.00 96.44 502 LEU A CA 1
ATOM 3355 C C . LEU A 1 502 ? 26.097 -2.610 -31.561 1.00 96.44 502 LEU A C 1
ATOM 3357 O O . LEU A 1 502 ? 26.958 -2.397 -32.410 1.00 96.44 502 LEU A O 1
ATOM 3361 N N . ALA A 1 503 ? 25.772 -1.710 -30.637 1.00 95.88 503 ALA A N 1
ATOM 3362 C CA . ALA A 1 503 ? 26.360 -0.379 -30.524 1.00 95.88 503 ALA A CA 1
ATOM 3363 C C . ALA A 1 503 ? 27.320 -0.296 -29.327 1.00 95.88 503 ALA A C 1
ATOM 3365 O O . ALA A 1 503 ? 26.957 -0.629 -28.202 1.00 95.88 503 ALA A O 1
ATOM 3366 N N . SER A 1 504 ? 28.546 0.180 -29.535 1.00 94.31 504 SER A N 1
ATOM 3367 C CA . SER A 1 504 ? 29.536 0.366 -28.465 1.00 94.31 504 SER A CA 1
ATOM 3368 C C . SER A 1 504 ? 30.154 1.752 -28.555 1.00 94.31 504 SER A C 1
ATOM 3370 O O . SER A 1 504 ? 30.713 2.076 -29.589 1.00 94.31 504 SER A O 1
ATOM 3372 N N . GLY A 1 505 ? 30.115 2.552 -27.486 1.00 92.00 505 GLY A N 1
ATOM 3373 C CA . GLY A 1 505 ? 30.698 3.904 -27.495 1.00 92.00 505 GLY A CA 1
ATOM 3374 C C . GLY A 1 505 ? 29.970 4.893 -28.413 1.00 92.00 505 GLY A C 1
ATOM 3375 O O . GLY A 1 505 ? 30.618 5.738 -29.004 1.00 92.00 505 GLY A O 1
ATOM 3376 N N . ILE A 1 506 ? 28.653 4.739 -28.582 1.00 94.69 506 ILE A N 1
ATOM 3377 C CA . ILE A 1 506 ? 27.793 5.674 -29.322 1.00 94.69 506 ILE A CA 1
ATOM 3378 C C . ILE A 1 506 ? 26.979 6.478 -28.307 1.00 94.69 506 ILE A C 1
ATOM 3380 O O . ILE A 1 506 ? 26.333 5.888 -27.442 1.00 94.69 506 ILE A O 1
ATOM 3384 N N . GLU A 1 507 ? 26.974 7.806 -28.415 1.00 95.75 507 GLU A N 1
ATOM 3385 C CA . GLU A 1 507 ? 26.296 8.696 -27.463 1.00 95.75 507 GLU A CA 1
ATOM 3386 C C . GLU A 1 507 ? 24.835 8.969 -27.823 1.00 95.75 507 GLU A C 1
ATOM 3388 O O . GLU A 1 507 ? 24.049 9.346 -26.952 1.00 95.75 507 GLU A O 1
ATOM 3393 N N . THR A 1 508 ? 24.434 8.832 -29.089 1.00 96.31 508 THR A N 1
ATOM 3394 C CA . THR A 1 508 ? 23.036 9.023 -29.507 1.00 96.31 508 THR A CA 1
ATOM 3395 C C . THR A 1 508 ? 22.603 7.994 -30.541 1.00 96.31 508 THR A C 1
ATOM 3397 O O . THR A 1 508 ? 23.254 7.828 -31.567 1.00 96.31 508 THR A O 1
ATOM 3400 N N . ILE A 1 509 ? 21.457 7.352 -30.310 1.00 96.69 509 ILE A N 1
ATOM 3401 C CA . ILE A 1 509 ? 20.787 6.471 -31.269 1.00 96.69 509 ILE A CA 1
ATOM 3402 C C . ILE A 1 509 ? 19.381 7.005 -31.552 1.00 96.69 509 ILE A C 1
ATOM 3404 O O . ILE A 1 509 ? 18.590 7.266 -30.644 1.00 96.69 509 ILE A O 1
ATOM 3408 N N . THR A 1 510 ? 19.063 7.171 -32.831 1.00 95.81 510 THR A N 1
ATOM 3409 C CA . THR A 1 510 ? 17.720 7.510 -33.315 1.00 95.81 510 THR A CA 1
ATOM 3410 C C . THR A 1 510 ? 17.211 6.365 -34.173 1.00 95.81 510 THR A C 1
ATOM 3412 O O . THR A 1 510 ? 17.729 6.154 -35.262 1.00 95.81 510 THR A O 1
ATOM 3415 N N . GLY A 1 511 ? 16.225 5.620 -33.693 1.00 93.88 511 GLY A N 1
ATOM 3416 C CA . GLY A 1 511 ? 15.560 4.563 -34.442 1.00 93.88 511 GLY A CA 1
ATOM 3417 C C . GLY A 1 511 ? 14.704 5.085 -35.598 1.00 93.88 511 GLY A C 1
ATOM 3418 O O . GLY A 1 511 ? 14.394 6.278 -35.701 1.00 93.88 511 GLY A O 1
ATOM 3419 N N . GLY A 1 512 ? 14.364 4.168 -36.495 1.00 90.81 512 GLY A N 1
ATOM 3420 C CA . GLY A 1 512 ? 13.521 4.395 -37.655 1.00 90.81 512 GLY A CA 1
ATOM 3421 C C . GLY A 1 512 ? 12.042 4.119 -37.374 1.00 90.81 512 GLY A C 1
ATOM 3422 O O . GLY A 1 512 ? 11.562 4.170 -36.252 1.00 90.81 512 GLY A O 1
ATOM 3423 N N . ALA A 1 513 ? 11.278 3.864 -38.438 1.00 90.12 513 ALA A N 1
ATOM 3424 C CA . ALA A 1 513 ? 9.865 3.480 -38.338 1.00 90.12 513 ALA A CA 1
ATOM 3425 C C . ALA A 1 513 ? 9.649 1.957 -38.222 1.00 90.12 513 ALA A C 1
ATOM 3427 O O . ALA A 1 513 ? 8.512 1.511 -38.048 1.00 90.12 513 ALA A O 1
ATOM 3428 N N . GLY A 1 514 ? 10.704 1.165 -38.433 1.00 90.44 514 GLY A N 1
ATOM 3429 C CA . GLY A 1 514 ? 10.686 -0.284 -38.273 1.00 90.44 514 GLY A CA 1
ATOM 3430 C C . GLY A 1 514 ? 10.947 -0.683 -36.824 1.00 90.44 514 GLY A C 1
ATOM 3431 O O . GLY A 1 514 ? 11.255 0.160 -36.002 1.00 90.44 514 GLY A O 1
ATOM 3432 N N . ASN A 1 515 ? 10.825 -1.977 -36.519 1.00 93.25 515 ASN A N 1
ATOM 3433 C CA . ASN A 1 515 ? 11.145 -2.477 -35.183 1.00 93.25 515 ASN A CA 1
ATOM 3434 C C . ASN A 1 515 ? 12.664 -2.584 -35.023 1.00 93.25 515 ASN A C 1
ATOM 3436 O O . ASN A 1 515 ? 13.275 -3.487 -35.605 1.00 93.25 515 ASN A O 1
ATOM 3440 N N . ASP A 1 516 ? 13.236 -1.714 -34.207 1.00 96.31 516 ASP A N 1
ATOM 3441 C CA . ASP A 1 516 ? 14.663 -1.654 -33.942 1.00 96.31 516 ASP A CA 1
ATOM 3442 C C . ASP A 1 516 ? 15.034 -2.394 -32.653 1.00 96.31 516 ASP A C 1
ATOM 3444 O O . ASP A 1 516 ? 14.445 -2.199 -31.587 1.00 96.31 516 ASP A O 1
ATOM 3448 N N . LEU A 1 517 ? 16.041 -3.262 -32.764 1.00 96.31 517 LEU A N 1
ATOM 3449 C CA . LEU A 1 517 ? 16.658 -3.995 -31.663 1.00 96.31 517 LEU A CA 1
ATOM 3450 C C . LEU A 1 517 ? 18.120 -3.567 -31.527 1.00 96.31 517 LEU A C 1
ATOM 3452 O O . LEU A 1 517 ? 18.946 -3.872 -32.386 1.00 96.31 517 LEU A O 1
ATOM 3456 N N . VAL A 1 518 ? 18.451 -2.906 -30.425 1.00 97.12 518 VAL A N 1
ATOM 3457 C CA . VAL A 1 518 ? 19.802 -2.417 -30.140 1.00 97.12 518 VAL A CA 1
ATOM 3458 C C . VAL A 1 518 ? 20.375 -3.154 -28.932 1.00 97.12 518 VAL A C 1
ATOM 3460 O O . VAL A 1 518 ? 19.741 -3.231 -27.884 1.00 97.12 518 VAL A O 1
ATOM 3463 N N . PHE A 1 519 ? 21.587 -3.679 -29.071 1.00 96.88 519 PHE A N 1
ATOM 3464 C CA . PHE A 1 519 ? 22.412 -4.220 -27.995 1.00 96.88 519 PHE A CA 1
ATOM 3465 C C . PHE A 1 519 ? 23.539 -3.238 -27.684 1.00 96.88 519 PHE A C 1
ATOM 3467 O O . PHE A 1 519 ? 24.172 -2.732 -28.609 1.00 96.88 519 PHE A O 1
ATOM 3474 N N . LEU A 1 520 ? 23.827 -2.997 -26.410 1.00 95.88 520 LEU A N 1
ATOM 3475 C CA . LEU A 1 520 ? 24.959 -2.183 -25.980 1.00 95.88 520 LEU A CA 1
ATOM 3476 C C . LEU A 1 520 ? 26.206 -3.044 -25.761 1.00 95.88 520 LEU A C 1
ATOM 3478 O O . LEU A 1 520 ? 26.147 -4.198 -25.333 1.00 95.88 520 LEU A O 1
ATOM 3482 N N . GLY A 1 521 ? 27.359 -2.479 -26.110 1.00 92.12 521 GLY A N 1
ATOM 3483 C CA . GLY A 1 521 ? 28.662 -3.106 -25.929 1.00 92.12 521 GLY A CA 1
ATOM 3484 C C . GLY A 1 521 ? 29.070 -3.243 -24.459 1.00 92.12 521 GLY A C 1
ATOM 3485 O O . GLY A 1 521 ? 28.442 -2.734 -23.539 1.00 92.12 521 GLY A O 1
ATOM 3486 N N . THR A 1 522 ? 30.199 -3.905 -24.211 1.00 92.44 522 THR A N 1
ATOM 3487 C CA . THR A 1 522 ? 30.668 -4.205 -22.844 1.00 92.44 522 THR A CA 1
ATOM 3488 C C . THR A 1 522 ? 31.274 -3.012 -22.097 1.00 92.44 522 THR A C 1
ATOM 3490 O O . THR A 1 522 ? 31.612 -3.149 -20.924 1.00 92.44 522 THR A O 1
ATOM 3493 N N . ALA A 1 523 ? 31.502 -1.881 -22.771 1.00 87.25 523 ALA A N 1
ATOM 3494 C CA . ALA A 1 523 ? 32.177 -0.720 -22.191 1.00 87.25 523 ALA A CA 1
ATOM 3495 C C . ALA A 1 523 ? 31.292 0.064 -21.203 1.00 87.25 523 ALA A C 1
ATOM 3497 O O . ALA A 1 523 ? 31.828 0.736 -20.320 1.00 87.25 523 ALA A O 1
ATOM 3498 N N . GLY A 1 524 ? 29.965 -0.050 -21.328 1.00 85.50 524 GLY A N 1
ATOM 3499 C CA . GLY A 1 524 ? 29.022 0.868 -20.692 1.00 85.50 524 GLY A CA 1
ATOM 3500 C C . GLY A 1 524 ? 29.098 2.271 -21.303 1.00 85.50 524 GLY A C 1
ATOM 3501 O O . GLY A 1 524 ? 29.903 2.534 -22.202 1.00 85.50 524 GLY A O 1
ATOM 3502 N N . GLY A 1 525 ? 28.279 3.194 -20.807 1.00 88.25 525 GLY A N 1
ATOM 3503 C CA . GLY A 1 525 ? 28.293 4.582 -21.267 1.00 88.25 525 GLY A CA 1
ATOM 3504 C C . GLY A 1 525 ? 26.969 5.309 -21.084 1.00 88.25 525 GLY A C 1
ATOM 3505 O O . GLY A 1 525 ? 25.959 4.715 -20.710 1.00 88.25 525 GLY A O 1
ATOM 3506 N N . ALA A 1 526 ? 27.000 6.618 -21.340 1.00 93.12 526 ALA A N 1
ATOM 3507 C CA . ALA A 1 526 ? 25.801 7.439 -21.417 1.00 93.12 526 ALA A CA 1
ATOM 3508 C C . ALA A 1 526 ? 25.274 7.440 -22.858 1.00 93.12 526 ALA A C 1
ATOM 3510 O O . ALA A 1 526 ? 26.015 7.789 -23.773 1.00 93.12 526 ALA A O 1
ATOM 3511 N N . LEU A 1 527 ? 24.005 7.085 -23.046 1.00 96.44 527 LEU A N 1
ATOM 3512 C CA . LEU A 1 527 ? 23.365 6.989 -24.356 1.00 96.44 527 LEU A CA 1
ATOM 3513 C C . LEU A 1 527 ? 22.023 7.728 -24.360 1.00 96.44 527 LEU A C 1
ATOM 3515 O O . LEU A 1 527 ? 21.172 7.486 -23.507 1.00 96.44 527 LEU A O 1
ATOM 3519 N N . LEU A 1 528 ? 21.805 8.583 -25.358 1.00 96.94 528 LEU A N 1
ATOM 3520 C CA . LEU A 1 528 ? 20.497 9.148 -25.683 1.00 96.94 528 LEU A CA 1
ATOM 3521 C C . LEU A 1 528 ? 19.805 8.286 -26.747 1.00 96.94 528 LEU A C 1
ATOM 3523 O O . LEU A 1 528 ? 20.342 8.118 -27.838 1.00 96.94 528 LEU A O 1
ATOM 3527 N N . VAL A 1 529 ? 18.605 7.780 -26.465 1.00 96.88 529 VAL A N 1
ATOM 3528 C CA . VAL A 1 529 ? 17.833 6.936 -27.393 1.00 96.88 529 VAL A CA 1
ATOM 3529 C C . VAL A 1 529 ? 16.505 7.586 -27.748 1.00 96.88 529 VAL A C 1
ATOM 3531 O O . VAL A 1 529 ? 15.768 8.056 -26.885 1.00 96.88 529 VAL A O 1
ATOM 3534 N N . THR A 1 530 ? 16.166 7.577 -29.032 1.00 94.94 530 THR A N 1
ATOM 3535 C CA . THR A 1 530 ? 14.840 7.951 -29.543 1.00 94.94 530 THR A CA 1
ATOM 3536 C C . THR A 1 530 ? 14.359 6.908 -30.531 1.00 94.94 530 THR A C 1
ATOM 3538 O O . THR A 1 530 ? 15.163 6.410 -31.302 1.00 94.94 530 THR A O 1
ATOM 3541 N N . GLY A 1 531 ? 13.065 6.581 -30.533 1.00 92.12 531 GLY A N 1
ATOM 3542 C CA . GLY A 1 531 ? 12.459 5.761 -31.593 1.00 92.12 531 GLY A CA 1
ATOM 3543 C C . GLY A 1 531 ? 12.955 4.313 -31.701 1.00 92.12 531 GLY A C 1
ATOM 3544 O O . GLY A 1 531 ? 12.804 3.730 -32.758 1.00 92.12 531 GLY A O 1
ATOM 3545 N N . THR A 1 532 ? 13.574 3.750 -30.657 1.00 94.88 532 THR A N 1
ATOM 3546 C CA . THR A 1 532 ? 13.983 2.334 -30.610 1.00 94.88 532 THR A CA 1
ATOM 3547 C C . THR A 1 532 ? 12.985 1.510 -29.798 1.00 94.88 532 THR A C 1
ATOM 3549 O O . THR A 1 532 ? 12.631 1.895 -28.684 1.00 94.88 532 THR A O 1
ATOM 3552 N N . GLU A 1 533 ? 12.577 0.349 -30.315 1.00 96.00 533 GLU A N 1
ATOM 3553 C CA . GLU A 1 533 ? 11.579 -0.524 -29.681 1.00 96.00 533 GLU A CA 1
ATOM 3554 C C . GLU A 1 533 ? 12.174 -1.449 -28.621 1.00 96.00 533 GLU A C 1
ATOM 3556 O O . GLU A 1 533 ? 11.509 -1.734 -27.624 1.00 96.00 533 GLU A O 1
ATOM 3561 N N . ILE A 1 534 ? 13.389 -1.965 -28.834 1.00 96.50 534 ILE A N 1
ATOM 3562 C CA . ILE A 1 534 ? 14.052 -2.877 -27.898 1.00 96.50 534 ILE A CA 1
ATOM 3563 C C . ILE A 1 534 ? 15.504 -2.456 -27.691 1.00 96.50 534 ILE A C 1
ATOM 3565 O O . ILE A 1 534 ? 16.283 -2.403 -28.639 1.00 96.50 534 ILE A O 1
ATOM 3569 N N . LEU A 1 535 ? 15.883 -2.236 -26.434 1.00 96.88 535 LEU A N 1
ATOM 3570 C CA . LEU A 1 535 ? 17.243 -1.913 -26.025 1.00 96.88 535 LEU A CA 1
ATOM 3571 C C . LEU A 1 535 ? 17.734 -2.909 -24.973 1.00 96.88 535 LEU A C 1
ATOM 3573 O O . LEU A 1 535 ? 17.081 -3.141 -23.959 1.00 96.88 535 LEU A O 1
ATOM 3577 N N . VAL A 1 536 ? 18.888 -3.510 -25.216 1.00 96.50 536 VAL A N 1
ATOM 3578 C CA . VAL A 1 536 ? 19.503 -4.500 -24.332 1.00 96.50 536 VAL A CA 1
ATOM 3579 C C . VAL A 1 536 ? 20.876 -3.985 -23.929 1.00 96.50 536 VAL A C 1
ATOM 3581 O O . VAL A 1 536 ? 21.694 -3.704 -24.799 1.00 96.50 536 VAL A O 1
ATOM 3584 N N . GLY A 1 537 ? 21.118 -3.845 -22.632 1.00 94.56 537 GLY A N 1
ATOM 3585 C CA . GLY A 1 537 ? 22.407 -3.447 -22.084 1.00 94.56 537 GLY A CA 1
ATOM 3586 C C . GLY A 1 537 ? 23.485 -4.519 -22.247 1.00 94.56 537 GLY A C 1
ATOM 3587 O O . GLY A 1 537 ? 23.226 -5.665 -22.633 1.00 94.56 537 GLY A O 1
ATOM 3588 N N . GLY A 1 538 ? 24.721 -4.112 -21.997 1.00 92.06 538 GLY A N 1
ATOM 3589 C CA . GLY A 1 538 ? 25.900 -4.960 -21.965 1.00 92.06 538 GLY A CA 1
ATOM 3590 C C . GLY A 1 538 ? 26.283 -5.349 -20.537 1.00 92.06 538 GLY A C 1
ATOM 3591 O O . GLY A 1 538 ? 25.487 -5.360 -19.612 1.00 92.06 538 GLY A O 1
ATOM 3592 N N . THR A 1 539 ? 27.550 -5.717 -20.343 1.00 91.50 539 THR A N 1
ATOM 3593 C CA . THR A 1 539 ? 28.103 -5.999 -19.001 1.00 91.50 539 THR A CA 1
ATOM 3594 C C . THR A 1 539 ? 28.679 -4.761 -18.309 1.00 91.50 539 THR A C 1
ATOM 3596 O O . THR A 1 539 ? 29.178 -4.867 -17.187 1.00 91.50 539 THR A O 1
ATOM 3599 N N . GLY A 1 540 ? 28.768 -3.641 -19.031 1.00 91.44 540 GLY A N 1
ATOM 3600 C CA . GLY A 1 540 ? 29.229 -2.365 -18.492 1.00 91.44 540 GLY A CA 1
ATOM 3601 C C . GLY A 1 540 ? 28.104 -1.664 -17.737 1.00 91.44 540 GLY A C 1
ATOM 3602 O O . GLY A 1 540 ? 26.998 -2.169 -17.685 1.00 91.44 540 GLY A O 1
ATOM 3603 N N . THR A 1 541 ? 28.384 -0.507 -17.135 1.00 93.88 541 THR A N 1
ATOM 3604 C CA . THR A 1 541 ? 27.316 0.316 -16.549 1.00 93.88 541 THR A CA 1
ATOM 3605 C C . THR A 1 541 ? 26.653 1.137 -17.648 1.00 93.88 541 THR A C 1
ATOM 3607 O O . THR A 1 541 ? 27.254 2.085 -18.162 1.00 93.88 541 THR A O 1
ATOM 3610 N N . ASP A 1 542 ? 25.423 0.781 -17.985 1.00 95.69 542 ASP A N 1
ATOM 3611 C CA . ASP A 1 542 ? 24.625 1.409 -19.026 1.00 95.69 542 ASP A CA 1
ATOM 3612 C C . ASP A 1 542 ? 23.710 2.484 -18.432 1.00 95.69 542 ASP A C 1
ATOM 3614 O O . ASP A 1 542 ? 22.849 2.229 -17.583 1.00 95.69 542 ASP A O 1
ATOM 3618 N N . ILE A 1 543 ? 23.915 3.725 -18.882 1.00 96.69 543 ILE A N 1
ATOM 3619 C CA . ILE A 1 543 ? 23.152 4.903 -18.467 1.00 96.69 543 ILE A CA 1
ATOM 3620 C C . ILE A 1 543 ? 22.402 5.427 -19.688 1.00 96.69 543 ILE A C 1
ATOM 3622 O O . ILE A 1 543 ? 22.975 6.078 -20.557 1.00 96.69 543 ILE A O 1
ATOM 3626 N N . VAL A 1 544 ? 21.102 5.173 -19.752 1.00 97.50 544 VAL A N 1
ATOM 3627 C CA . VAL A 1 544 ? 20.277 5.519 -20.911 1.00 97.50 544 VAL A CA 1
ATOM 3628 C C . VAL A 1 544 ? 19.348 6.674 -20.576 1.00 97.50 544 VAL A C 1
ATOM 3630 O O . VAL A 1 544 ? 18.706 6.699 -19.529 1.00 97.50 544 VAL A O 1
ATOM 3633 N N . SER A 1 545 ? 19.257 7.642 -21.480 1.00 97.25 545 SER A N 1
ATOM 3634 C CA . SER A 1 545 ? 18.237 8.687 -21.472 1.00 97.25 545 SER A CA 1
ATOM 3635 C C . SER A 1 545 ? 17.344 8.532 -22.696 1.00 97.25 545 SER A C 1
ATOM 3637 O O . SER A 1 545 ? 17.843 8.365 -23.806 1.00 97.25 545 SER A O 1
ATOM 3639 N N . LEU A 1 546 ? 16.032 8.593 -22.513 1.00 97.00 546 LEU A N 1
ATOM 3640 C CA . LEU A 1 546 ? 15.075 8.612 -23.610 1.00 97.00 546 LEU A CA 1
ATOM 3641 C C . LEU A 1 546 ? 14.907 10.050 -24.112 1.00 97.00 546 LEU A C 1
ATOM 3643 O O . LEU A 1 546 ? 15.017 11.015 -23.352 1.00 97.00 546 LEU A O 1
ATOM 3647 N N . GLY A 1 547 ? 14.685 10.219 -25.413 1.00 93.56 547 GLY A N 1
ATOM 3648 C CA . GLY A 1 547 ? 14.495 11.549 -25.978 1.00 93.56 547 GLY A CA 1
ATOM 3649 C C . GLY A 1 547 ? 13.140 12.164 -25.645 1.00 93.56 547 GLY A C 1
ATOM 3650 O O . GLY A 1 547 ? 12.296 11.585 -24.975 1.00 93.56 547 GLY A O 1
ATOM 3651 N N . SER A 1 548 ? 12.924 13.384 -26.134 1.00 92.50 548 SER A N 1
ATOM 3652 C CA . SER A 1 548 ? 11.819 14.251 -25.706 1.00 92.50 548 SER A CA 1
ATOM 3653 C C . SER A 1 548 ? 10.426 13.874 -26.226 1.00 92.50 548 SER A C 1
ATOM 3655 O O . SER A 1 548 ? 9.443 14.467 -25.781 1.00 92.50 548 SER A O 1
ATOM 3657 N N . ALA A 1 549 ? 10.323 12.937 -27.171 1.00 90.00 549 ALA A N 1
ATOM 3658 C CA . ALA A 1 549 ? 9.042 12.363 -27.580 1.00 90.00 549 ALA A CA 1
ATOM 3659 C C . ALA A 1 549 ? 8.483 11.447 -26.474 1.00 90.00 549 ALA A C 1
ATOM 3661 O O . ALA A 1 549 ? 9.194 11.118 -25.537 1.00 90.00 549 ALA A O 1
ATOM 3662 N N . GLY A 1 550 ? 7.214 11.040 -26.566 1.00 91.31 550 GLY A N 1
ATOM 3663 C CA . GLY A 1 550 ? 6.720 9.946 -25.723 1.00 91.31 550 GLY A CA 1
ATOM 3664 C C . GLY A 1 550 ? 7.257 8.622 -26.252 1.00 91.31 550 GLY A C 1
ATOM 3665 O O . GLY A 1 550 ? 7.030 8.309 -27.424 1.00 91.31 550 GLY A O 1
ATOM 3666 N N . ASN A 1 551 ? 7.988 7.878 -25.426 1.00 94.38 551 ASN A N 1
ATOM 3667 C CA . ASN A 1 551 ? 8.670 6.657 -25.841 1.00 94.38 551 ASN A CA 1
ATOM 3668 C C . ASN A 1 551 ? 7.880 5.408 -25.419 1.00 94.38 551 ASN A C 1
ATOM 3670 O O . ASN A 1 551 ? 7.212 5.392 -24.389 1.00 94.38 551 ASN A O 1
ATOM 3674 N N . SER A 1 552 ? 7.963 4.340 -26.213 1.00 95.12 552 SER A N 1
ATOM 3675 C CA . SER A 1 552 ? 7.432 3.016 -25.870 1.00 95.12 552 SER A CA 1
ATOM 3676 C C . SER A 1 552 ? 8.510 1.980 -26.160 1.00 95.12 552 SER A C 1
ATOM 3678 O O . SER A 1 552 ? 8.696 1.615 -27.317 1.00 95.12 552 SER A O 1
ATOM 3680 N N . ILE A 1 553 ? 9.221 1.522 -25.130 1.00 96.31 553 ILE A N 1
ATOM 3681 C CA . ILE A 1 553 ? 10.454 0.736 -25.284 1.00 96.31 553 ILE A CA 1
ATOM 3682 C C . ILE A 1 553 ? 10.475 -0.486 -24.364 1.00 96.31 553 ILE A C 1
ATOM 3684 O O . ILE A 1 553 ? 10.023 -0.438 -23.218 1.00 96.31 553 ILE A O 1
ATOM 3688 N N . ILE A 1 554 ? 11.030 -1.590 -24.862 1.00 97.06 554 ILE A N 1
ATOM 3689 C CA . ILE A 1 554 ? 11.394 -2.759 -24.064 1.00 97.06 554 ILE A CA 1
ATOM 3690 C C . ILE A 1 554 ? 12.876 -2.655 -23.705 1.00 97.06 554 ILE A C 1
ATOM 3692 O O . ILE A 1 554 ? 13.715 -2.585 -24.600 1.00 97.06 554 ILE A O 1
ATOM 3696 N N . VAL A 1 555 ? 13.209 -2.704 -22.418 1.00 97.12 555 VAL A N 1
ATOM 3697 C CA . VAL A 1 555 ? 14.598 -2.638 -21.937 1.00 97.12 555 VAL A CA 1
ATOM 3698 C C . VAL A 1 555 ? 15.008 -3.917 -21.212 1.00 97.12 555 VAL A C 1
ATOM 3700 O O . VAL A 1 555 ? 14.174 -4.585 -20.598 1.00 97.12 555 VAL A O 1
ATOM 3703 N N . ARG A 1 556 ? 16.287 -4.286 -21.289 1.00 95.25 556 ARG A N 1
ATOM 3704 C CA . ARG A 1 556 ? 16.876 -5.416 -20.549 1.00 95.25 556 ARG A CA 1
ATOM 3705 C C . ARG A 1 556 ? 18.281 -5.079 -20.118 1.00 95.25 556 ARG A C 1
ATOM 3707 O O . ARG A 1 556 ? 19.017 -4.551 -20.936 1.00 95.25 556 ARG A O 1
ATOM 3714 N N . ASP A 1 557 ? 18.659 -5.479 -18.912 1.00 93.38 557 ASP A N 1
ATOM 3715 C CA . ASP A 1 557 ? 20.054 -5.433 -18.456 1.00 93.38 557 ASP A CA 1
ATOM 3716 C C . ASP A 1 557 ? 20.648 -4.003 -18.475 1.00 93.38 557 ASP A C 1
ATOM 3718 O O . ASP A 1 557 ? 21.815 -3.824 -18.783 1.00 93.38 557 ASP A O 1
ATOM 3722 N N . LEU A 1 558 ? 19.835 -2.979 -18.170 1.00 95.50 558 LEU A N 1
ATOM 3723 C CA . LEU A 1 558 ? 20.281 -1.589 -17.969 1.00 95.50 558 LEU A CA 1
ATOM 3724 C C . LEU A 1 558 ? 20.424 -1.290 -16.469 1.00 95.50 558 LEU A C 1
ATOM 3726 O O . LEU A 1 558 ? 19.562 -1.688 -15.682 1.00 95.50 558 LEU A O 1
ATOM 3730 N N . GLU A 1 559 ? 21.418 -0.487 -16.079 1.00 96.19 559 GLU A N 1
ATOM 3731 C CA . GLU A 1 559 ? 21.568 -0.010 -14.694 1.00 96.19 559 GLU A CA 1
ATOM 3732 C C . GLU A 1 559 ? 20.839 1.306 -14.421 1.00 96.19 559 GLU A C 1
ATOM 3734 O O . GLU A 1 559 ? 20.366 1.529 -13.304 1.00 96.19 559 GLU A O 1
ATOM 3739 N N . THR A 1 560 ? 20.767 2.222 -15.391 1.00 97.19 560 THR A N 1
ATOM 3740 C CA . THR A 1 560 ? 20.094 3.520 -15.221 1.00 97.19 560 THR A CA 1
ATOM 3741 C C . THR A 1 560 ? 19.299 3.904 -16.461 1.00 97.19 560 THR A C 1
ATOM 3743 O O . THR A 1 560 ? 19.825 3.900 -17.570 1.00 97.19 560 THR A O 1
ATOM 3746 N N . LEU A 1 561 ? 18.041 4.302 -16.264 1.00 97.50 561 LEU A N 1
ATOM 3747 C CA . LEU A 1 561 ? 17.146 4.780 -17.312 1.00 97.50 561 LEU A CA 1
ATOM 3748 C C . LEU A 1 561 ? 16.471 6.088 -16.890 1.00 97.50 561 LEU A C 1
ATOM 3750 O O . LEU A 1 561 ? 15.787 6.155 -15.873 1.00 97.50 561 LEU A O 1
ATOM 3754 N N . THR A 1 562 ? 16.635 7.136 -17.686 1.00 96.94 562 THR A N 1
ATOM 3755 C CA . THR A 1 562 ? 15.970 8.429 -17.482 1.00 96.94 562 THR A CA 1
ATOM 3756 C C . THR A 1 562 ? 15.024 8.703 -18.641 1.00 96.94 562 THR A C 1
ATOM 3758 O O . THR A 1 562 ? 15.443 8.643 -19.792 1.00 96.94 562 THR A O 1
ATOM 3761 N N . GLY A 1 563 ? 13.760 8.995 -18.360 1.00 95.50 563 GLY A N 1
ATOM 3762 C CA . GLY A 1 563 ? 12.797 9.399 -19.378 1.00 95.50 563 GLY A CA 1
ATOM 3763 C C . GLY A 1 563 ? 12.961 10.839 -19.854 1.00 95.50 563 GLY A C 1
ATOM 3764 O O . GLY A 1 563 ? 13.747 11.628 -19.314 1.00 95.50 563 GLY A O 1
ATOM 3765 N N . GLY A 1 564 ? 12.209 11.162 -20.899 1.00 91.75 564 GLY A N 1
ATOM 3766 C CA . GLY A 1 564 ? 12.128 12.475 -21.516 1.00 91.75 564 GLY A CA 1
ATOM 3767 C C . GLY A 1 564 ? 11.020 13.345 -20.918 1.00 91.75 564 GLY A C 1
ATOM 3768 O O . GLY A 1 564 ? 10.630 13.218 -19.766 1.00 91.75 564 GLY A O 1
ATOM 3769 N N . VAL A 1 565 ? 10.535 14.305 -21.711 1.00 91.06 565 VAL A N 1
ATOM 3770 C CA . VAL A 1 565 ? 9.388 15.169 -21.349 1.00 91.06 565 VAL A CA 1
ATOM 3771 C C . VAL A 1 565 ? 8.050 14.640 -21.879 1.00 91.06 565 VAL A C 1
ATOM 3773 O O . VAL A 1 565 ? 6.999 15.197 -21.556 1.00 91.06 565 VAL A O 1
ATOM 3776 N N . GLY A 1 566 ? 8.090 13.644 -22.768 1.00 90.81 566 GLY A N 1
ATOM 3777 C CA . GLY A 1 566 ? 6.913 12.950 -23.275 1.00 90.81 566 GLY A CA 1
ATOM 3778 C C . GLY A 1 566 ? 6.459 11.860 -22.309 1.00 90.81 566 GLY A C 1
ATOM 3779 O O . GLY A 1 566 ? 7.137 11.578 -21.337 1.00 90.81 566 GLY A O 1
ATOM 3780 N N . THR A 1 567 ? 5.300 11.253 -22.572 1.00 94.44 567 THR A N 1
ATOM 3781 C CA . THR A 1 567 ? 4.832 10.113 -21.774 1.00 94.44 567 THR A CA 1
ATOM 3782 C C . THR A 1 567 ? 5.607 8.860 -22.155 1.00 94.44 567 THR A C 1
ATOM 3784 O O . THR A 1 567 ? 5.434 8.360 -23.272 1.00 94.44 567 THR A O 1
ATOM 3787 N N . ASP A 1 568 ? 6.396 8.347 -21.226 1.00 96.88 568 ASP A N 1
ATOM 3788 C CA . ASP A 1 568 ? 7.249 7.188 -21.425 1.00 96.88 568 ASP A CA 1
ATOM 3789 C C . ASP A 1 568 ? 6.610 5.916 -20.859 1.00 96.88 568 ASP A C 1
ATOM 3791 O O . ASP A 1 568 ? 6.246 5.826 -19.684 1.00 96.88 568 ASP A O 1
ATOM 3795 N N . LEU A 1 569 ? 6.479 4.913 -21.728 1.00 97.06 569 LEU A N 1
ATOM 3796 C CA . LEU A 1 569 ? 6.066 3.551 -21.415 1.00 97.06 569 LEU A CA 1
ATOM 3797 C C . LEU A 1 569 ? 7.271 2.620 -21.561 1.00 97.06 569 LEU A C 1
ATOM 3799 O O . LEU A 1 569 ? 7.705 2.299 -22.668 1.00 97.06 569 LEU A O 1
ATOM 3803 N N . VAL A 1 570 ? 7.790 2.147 -20.436 1.00 97.88 570 VAL A N 1
ATOM 3804 C CA . VAL A 1 570 ? 8.924 1.224 -20.389 1.00 97.88 570 VAL A CA 1
ATOM 3805 C C . VAL A 1 570 ? 8.432 -0.151 -19.973 1.00 97.88 570 VAL A C 1
ATOM 3807 O O . VAL A 1 570 ? 7.752 -0.303 -18.962 1.00 97.88 570 VAL A O 1
ATOM 3810 N N . THR A 1 571 ? 8.791 -1.173 -20.741 1.00 97.56 571 THR A N 1
ATOM 3811 C CA . THR A 1 571 ? 8.585 -2.574 -20.364 1.00 97.56 571 THR A CA 1
ATOM 3812 C C . THR A 1 571 ? 9.932 -3.229 -20.092 1.00 97.56 571 THR A C 1
ATOM 3814 O O . THR A 1 571 ? 10.813 -3.235 -20.946 1.00 97.56 571 THR A O 1
ATOM 3817 N N . LEU A 1 572 ? 10.103 -3.803 -18.912 1.00 97.06 572 LEU A N 1
ATOM 3818 C CA . LEU A 1 572 ? 11.249 -4.630 -18.578 1.00 97.06 572 LEU A CA 1
ATOM 3819 C C . LEU A 1 572 ? 11.096 -5.984 -19.279 1.00 97.06 572 LEU A C 1
ATOM 3821 O O . LEU A 1 572 ? 10.016 -6.576 -19.320 1.00 97.06 572 LEU A O 1
ATOM 3825 N N . GLY A 1 573 ? 12.162 -6.442 -19.930 1.00 92.94 573 GLY A N 1
ATOM 3826 C CA . GLY A 1 573 ? 12.142 -7.682 -20.692 1.00 92.94 573 GLY A CA 1
ATOM 3827 C C . GLY A 1 573 ? 12.110 -8.934 -19.813 1.00 92.94 573 GLY A C 1
ATOM 3828 O O . GLY A 1 573 ? 11.701 -8.930 -18.664 1.00 92.94 573 GLY A O 1
ATOM 3829 N N . ASN A 1 574 ? 12.530 -10.067 -20.366 1.00 91.25 574 ASN A N 1
ATOM 3830 C CA . ASN A 1 574 ? 12.443 -11.363 -19.684 1.00 91.25 574 ASN A CA 1
ATOM 3831 C C . ASN A 1 574 ? 13.686 -11.730 -18.846 1.00 91.25 574 ASN A C 1
ATOM 3833 O O . ASN A 1 574 ? 13.789 -12.875 -18.402 1.00 91.25 574 ASN A O 1
ATOM 3837 N N . THR A 1 575 ? 14.630 -10.804 -18.670 1.00 89.94 575 THR A N 1
ATOM 3838 C CA . THR A 1 575 ? 15.747 -10.923 -17.720 1.00 89.94 575 THR A CA 1
ATOM 3839 C C . THR A 1 575 ? 15.340 -10.307 -16.382 1.00 89.94 575 THR A C 1
ATOM 3841 O O . THR A 1 575 ? 14.385 -9.544 -16.342 1.00 89.94 575 THR A O 1
ATOM 3844 N N . GLY A 1 576 ? 15.985 -10.692 -15.276 1.00 91.31 576 GLY A N 1
ATOM 3845 C CA . GLY A 1 576 ? 15.718 -10.053 -13.983 1.00 91.31 576 GLY A CA 1
ATOM 3846 C C . GLY A 1 576 ? 16.467 -8.730 -13.910 1.00 91.31 576 GLY A C 1
ATOM 3847 O O . GLY A 1 576 ? 17.697 -8.741 -13.974 1.00 91.31 576 GLY A O 1
ATOM 3848 N N . ASN A 1 577 ? 15.753 -7.612 -13.807 1.00 93.19 577 ASN A N 1
ATOM 3849 C CA . ASN A 1 577 ? 16.354 -6.285 -13.929 1.00 93.19 577 ASN A CA 1
ATOM 3850 C C . ASN A 1 577 ? 16.631 -5.671 -12.553 1.00 93.19 577 ASN A C 1
ATOM 3852 O O . ASN A 1 577 ? 15.821 -5.776 -11.635 1.00 93.19 577 ASN A O 1
ATOM 3856 N N . THR A 1 578 ? 17.772 -4.995 -12.406 1.00 95.19 578 THR A N 1
ATOM 3857 C CA . THR A 1 578 ? 18.057 -4.110 -11.266 1.00 95.19 578 THR A CA 1
ATOM 3858 C C . THR A 1 578 ? 18.340 -2.714 -11.804 1.00 95.19 578 THR A C 1
ATOM 3860 O O . THR A 1 578 ? 19.430 -2.468 -12.306 1.00 95.19 578 THR A O 1
ATOM 3863 N N . LEU A 1 579 ? 17.350 -1.821 -11.733 1.00 96.38 579 LEU A N 1
ATOM 3864 C CA . LEU A 1 579 ? 17.330 -0.586 -12.523 1.00 96.38 579 LEU A CA 1
ATOM 3865 C C . LEU A 1 579 ? 17.058 0.649 -11.656 1.00 96.38 579 LEU A C 1
ATOM 3867 O O . LEU A 1 579 ? 16.109 0.669 -10.871 1.00 96.38 579 LEU A O 1
ATOM 3871 N N . LEU A 1 580 ? 17.849 1.706 -11.843 1.00 97.44 580 LEU A N 1
ATOM 3872 C CA . LEU A 1 580 ? 17.525 3.056 -11.381 1.00 97.44 580 LEU A CA 1
ATOM 3873 C C . LEU A 1 580 ? 16.714 3.780 -12.463 1.00 97.44 580 LEU A C 1
ATOM 3875 O O . LEU A 1 580 ? 17.215 3.969 -13.569 1.00 97.44 580 LEU A O 1
ATOM 3879 N N . VAL A 1 581 ? 15.493 4.217 -12.151 1.00 97.62 581 VAL A N 1
ATOM 3880 C CA . VAL A 1 581 ? 14.634 4.956 -13.090 1.00 97.62 581 VAL A CA 1
ATOM 3881 C C . VAL A 1 581 ? 14.371 6.385 -12.635 1.00 97.62 581 VAL A C 1
ATOM 3883 O O . VAL A 1 581 ? 14.298 6.676 -11.445 1.00 97.62 581 VAL A O 1
ATOM 3886 N N . SER A 1 582 ? 14.215 7.309 -13.575 1.00 96.06 582 SER A N 1
ATOM 3887 C CA . SER A 1 582 ? 13.797 8.694 -13.313 1.00 96.06 582 SER A CA 1
ATOM 3888 C C . SER A 1 582 ? 12.943 9.202 -14.464 1.00 96.06 582 SER A C 1
ATOM 3890 O O . SER A 1 582 ? 13.209 8.842 -15.605 1.00 96.06 582 SER A O 1
ATOM 3892 N N . SER A 1 583 ? 11.955 10.054 -14.183 1.00 95.19 583 SER A N 1
ATOM 3893 C CA . SER A 1 583 ? 11.106 10.679 -15.215 1.00 95.19 583 SER A CA 1
ATOM 3894 C C . SER A 1 583 ? 10.396 9.680 -16.148 1.00 95.19 583 SER A C 1
ATOM 3896 O O . SER A 1 583 ? 10.320 9.926 -17.339 1.00 95.19 583 SER A O 1
ATOM 3898 N N . ILE A 1 584 ? 9.922 8.540 -15.629 1.00 96.69 584 ILE A N 1
ATOM 3899 C CA . ILE A 1 584 ? 9.144 7.547 -16.394 1.00 96.69 584 ILE A CA 1
ATOM 3900 C C . ILE A 1 584 ? 7.704 7.533 -15.883 1.00 96.69 584 ILE A C 1
ATOM 3902 O O . ILE A 1 584 ? 7.494 7.358 -14.685 1.00 96.69 584 ILE A O 1
ATOM 3906 N N . GLU A 1 585 ? 6.716 7.657 -16.772 1.00 96.81 585 GLU A N 1
ATOM 3907 C CA . GLU A 1 585 ? 5.293 7.684 -16.400 1.00 96.81 585 GLU A CA 1
ATOM 3908 C C . GLU A 1 585 ? 4.673 6.292 -16.252 1.00 96.81 585 GLU A C 1
ATOM 3910 O O . GLU A 1 585 ? 3.761 6.111 -15.441 1.00 96.81 585 GLU A O 1
ATOM 3915 N N . SER A 1 586 ? 5.123 5.301 -17.027 1.00 97.25 586 SER A N 1
ATOM 3916 C CA . SER A 1 586 ? 4.622 3.929 -16.936 1.00 97.25 586 SER A CA 1
ATOM 3917 C C . SER A 1 586 ? 5.740 2.902 -17.044 1.00 97.25 586 SER A C 1
ATOM 3919 O O . SER A 1 586 ? 6.514 2.900 -17.998 1.00 97.25 586 SER A O 1
ATOM 3921 N N . LEU A 1 587 ? 5.791 1.998 -16.067 1.00 97.94 587 LEU A N 1
ATOM 3922 C CA . LEU A 1 587 ? 6.778 0.932 -15.991 1.00 97.94 587 LEU A CA 1
ATOM 3923 C C . LEU A 1 587 ? 6.088 -0.422 -15.810 1.00 97.94 587 LEU A C 1
ATOM 3925 O O . LEU A 1 587 ? 5.347 -0.652 -14.855 1.00 97.94 587 LEU A O 1
ATOM 3929 N N . VAL A 1 588 ? 6.342 -1.336 -16.732 1.00 97.38 588 VAL A N 1
ATOM 3930 C CA . VAL A 1 588 ? 5.804 -2.696 -16.713 1.00 97.38 588 VAL A CA 1
ATOM 3931 C C . VAL A 1 588 ? 6.961 -3.657 -16.503 1.00 97.38 588 VAL A C 1
ATOM 3933 O O . VAL A 1 588 ? 7.919 -3.623 -17.265 1.00 97.38 588 VAL A O 1
ATOM 3936 N N . GLY A 1 589 ? 6.893 -4.491 -15.475 1.00 95.75 589 GLY A N 1
ATOM 3937 C CA . GLY A 1 589 ? 7.873 -5.538 -15.223 1.00 95.75 589 GLY A CA 1
ATOM 3938 C C . GLY A 1 589 ? 7.724 -6.726 -16.172 1.00 95.75 589 GLY A C 1
ATOM 3939 O O . GLY A 1 589 ? 6.735 -6.868 -16.902 1.00 95.75 589 GLY A O 1
ATOM 3940 N N . GLY A 1 590 ? 8.743 -7.570 -16.173 1.00 92.88 590 GLY A N 1
ATOM 3941 C CA . GLY A 1 590 ? 8.843 -8.780 -16.961 1.00 92.88 590 GLY A CA 1
ATOM 3942 C C . GLY A 1 590 ? 8.314 -10.018 -16.242 1.00 92.88 590 GLY A C 1
ATOM 3943 O O . GLY A 1 590 ? 7.533 -9.971 -15.301 1.00 92.88 590 GLY A O 1
ATOM 3944 N N . THR A 1 591 ? 8.734 -11.188 -16.726 1.00 91.38 591 THR A N 1
ATOM 3945 C CA . THR A 1 591 ? 8.422 -12.484 -16.088 1.00 91.38 591 THR A CA 1
ATOM 3946 C C . THR A 1 591 ? 9.464 -12.921 -15.059 1.00 91.38 591 THR A C 1
ATOM 3948 O O . THR A 1 591 ? 9.305 -13.966 -14.427 1.00 91.38 591 THR A O 1
ATOM 3951 N N . ALA A 1 592 ? 10.589 -12.214 -14.997 1.00 94.31 592 ALA A N 1
ATOM 3952 C CA . ALA A 1 592 ? 11.681 -12.469 -14.071 1.00 94.31 592 ALA A CA 1
ATOM 3953 C C . ALA A 1 592 ? 11.630 -11.443 -12.935 1.00 94.31 592 ALA A C 1
ATOM 3955 O O . ALA A 1 592 ? 10.896 -10.473 -13.021 1.00 94.31 592 ALA A O 1
ATOM 3956 N N . THR A 1 593 ? 12.395 -11.676 -11.869 1.00 94.88 593 THR A N 1
ATOM 3957 C CA . THR A 1 593 ? 12.385 -10.788 -10.704 1.00 94.88 593 THR A CA 1
ATOM 3958 C C . THR A 1 593 ? 12.998 -9.435 -11.037 1.00 94.88 593 THR A C 1
ATOM 3960 O O . THR A 1 593 ? 14.202 -9.353 -11.283 1.00 94.88 593 THR A O 1
ATOM 3963 N N . ASP A 1 594 ? 12.178 -8.395 -10.956 1.00 97.12 594 ASP A N 1
ATOM 3964 C CA . ASP A 1 594 ? 12.557 -7.013 -11.194 1.00 97.12 594 ASP A CA 1
ATOM 3965 C C . ASP A 1 594 ? 12.653 -6.224 -9.882 1.00 97.12 594 ASP A C 1
ATOM 3967 O O . ASP A 1 594 ? 11.757 -6.235 -9.030 1.00 97.12 594 ASP A O 1
ATOM 3971 N N . ALA A 1 595 ? 13.768 -5.513 -9.731 1.00 96.81 595 ALA A N 1
ATOM 3972 C CA . ALA A 1 595 ? 14.052 -4.615 -8.624 1.00 96.81 595 ALA A CA 1
ATOM 3973 C C . ALA A 1 595 ? 14.342 -3.209 -9.156 1.00 96.81 595 ALA A C 1
ATOM 3975 O O . ALA A 1 595 ? 15.394 -2.943 -9.735 1.00 96.81 595 ALA A O 1
ATOM 3976 N N . VAL A 1 596 ? 13.406 -2.289 -8.942 1.00 98.06 596 VAL A N 1
ATOM 3977 C CA . VAL A 1 596 ? 13.499 -0.918 -9.450 1.00 98.06 596 VAL A CA 1
ATOM 3978 C C . VAL A 1 596 ? 13.692 0.055 -8.296 1.00 98.06 596 VAL A C 1
ATOM 3980 O O . VAL A 1 596 ? 13.005 -0.018 -7.277 1.00 98.06 596 VAL A O 1
ATOM 3983 N N . THR A 1 597 ? 14.629 0.982 -8.462 1.00 97.94 597 THR A N 1
ATOM 3984 C CA . THR A 1 597 ? 14.823 2.130 -7.572 1.00 97.94 597 THR A CA 1
ATOM 3985 C C . THR A 1 597 ? 14.449 3.404 -8.315 1.00 97.94 597 THR A C 1
ATOM 3987 O O . THR A 1 597 ? 14.831 3.577 -9.468 1.00 97.94 597 THR A O 1
ATOM 3990 N N . LEU A 1 598 ? 13.702 4.296 -7.674 1.00 97.62 598 LEU A N 1
ATOM 3991 C CA . LEU A 1 598 ? 13.330 5.589 -8.228 1.00 97.62 598 LEU A CA 1
ATOM 3992 C C . LEU A 1 598 ? 14.414 6.636 -7.931 1.00 97.62 598 LEU A C 1
ATOM 3994 O O . LEU A 1 598 ? 15.120 6.573 -6.922 1.00 97.62 598 LEU A O 1
ATOM 3998 N N . GLY A 1 599 ? 14.572 7.593 -8.841 1.00 95.06 599 GLY A N 1
ATOM 3999 C CA . GLY A 1 599 ? 15.559 8.661 -8.737 1.00 95.06 599 GLY A CA 1
ATOM 4000 C C . GLY A 1 599 ? 15.278 9.653 -7.615 1.00 95.06 599 GLY A C 1
ATOM 4001 O O . GLY A 1 599 ? 14.265 9.604 -6.933 1.00 95.06 599 GLY A O 1
ATOM 4002 N N . THR A 1 600 ? 16.182 10.616 -7.448 1.00 94.00 600 THR A N 1
ATOM 4003 C CA . THR A 1 600 ? 16.161 11.592 -6.342 1.00 94.00 600 THR A CA 1
ATOM 4004 C C . THR A 1 600 ? 15.198 12.771 -6.536 1.00 94.00 600 THR A C 1
ATOM 4006 O O . THR A 1 600 ? 15.286 13.765 -5.815 1.00 94.00 600 THR A O 1
ATOM 4009 N N . LEU A 1 601 ? 14.380 12.749 -7.583 1.00 91.88 601 LEU A N 1
ATOM 4010 C CA . LEU A 1 601 ? 13.292 13.707 -7.771 1.00 91.88 601 LEU A CA 1
ATOM 4011 C C . LEU A 1 601 ? 12.007 13.058 -7.256 1.00 91.88 601 LEU A C 1
ATOM 4013 O O . LEU A 1 601 ? 11.944 11.842 -7.181 1.00 91.88 601 LEU A O 1
ATOM 4017 N N . GLY A 1 602 ? 10.977 13.842 -6.932 1.00 92.62 602 GLY A N 1
ATOM 4018 C CA . GLY A 1 602 ? 9.665 13.249 -6.660 1.00 92.62 602 GLY A CA 1
ATOM 4019 C C . GLY A 1 602 ? 9.110 12.599 -7.926 1.00 92.62 602 GLY A C 1
ATOM 4020 O O . GLY A 1 602 ? 9.004 13.273 -8.954 1.00 92.62 602 GLY A O 1
ATOM 4021 N N . ASN A 1 603 ? 8.788 11.309 -7.863 1.00 95.94 603 ASN A N 1
ATOM 4022 C CA . ASN A 1 603 ? 8.323 10.545 -9.015 1.00 95.94 603 ASN A CA 1
ATOM 4023 C C . ASN A 1 603 ? 6.796 10.413 -9.006 1.00 95.94 603 ASN A C 1
ATOM 4025 O O . ASN A 1 603 ? 6.159 10.342 -7.958 1.00 95.94 603 ASN A O 1
ATOM 4029 N N . THR A 1 604 ? 6.178 10.366 -10.184 1.00 96.38 604 THR A N 1
ATOM 4030 C CA . THR A 1 604 ? 4.759 10.015 -10.334 1.00 96.38 604 THR A CA 1
ATOM 4031 C C . THR A 1 604 ? 4.627 9.015 -11.468 1.00 96.38 604 THR A C 1
ATOM 4033 O O . THR A 1 604 ? 4.830 9.396 -12.617 1.00 96.38 604 THR A O 1
ATOM 4036 N N . LEU A 1 605 ? 4.314 7.751 -11.163 1.00 97.12 605 LEU A N 1
ATOM 4037 C CA . LEU A 1 605 ? 4.251 6.715 -12.197 1.00 97.12 605 LEU A CA 1
ATOM 4038 C C . LEU A 1 605 ? 3.230 5.604 -11.943 1.00 97.12 605 LEU A C 1
ATOM 4040 O O . LEU A 1 605 ? 2.805 5.356 -10.813 1.00 97.12 605 LEU A O 1
ATOM 4044 N N . VAL A 1 606 ? 2.878 4.904 -13.021 1.00 98.00 606 VAL A N 1
ATOM 4045 C CA . VAL A 1 606 ? 2.060 3.689 -13.000 1.00 98.00 606 VAL A CA 1
ATOM 4046 C C . VAL A 1 606 ? 2.956 2.464 -13.162 1.00 98.00 606 VAL A C 1
ATOM 4048 O O . VAL A 1 606 ? 3.606 2.316 -14.197 1.00 98.00 606 VAL A O 1
ATOM 4051 N N . VAL A 1 607 ? 2.958 1.564 -12.178 1.00 98.06 607 VAL A N 1
ATOM 4052 C CA . VAL A 1 607 ? 3.717 0.304 -12.218 1.00 98.06 607 VAL A CA 1
ATOM 4053 C C . VAL A 1 607 ? 2.813 -0.909 -12.368 1.00 98.06 607 VAL A C 1
ATOM 4055 O O . VAL A 1 607 ? 1.697 -0.945 -11.856 1.00 98.06 607 VAL A O 1
ATOM 4058 N N . SER A 1 608 ? 3.301 -1.956 -13.022 1.00 97.00 608 SER A N 1
ATOM 4059 C CA . SER A 1 608 ? 2.652 -3.270 -12.996 1.00 97.00 608 SER A CA 1
ATOM 4060 C C . SER A 1 608 ? 3.679 -4.381 -13.147 1.00 97.00 608 SER A C 1
ATOM 4062 O O . SER A 1 608 ? 4.707 -4.158 -13.771 1.00 97.00 608 SER A O 1
ATOM 4064 N N . ALA A 1 609 ? 3.396 -5.562 -12.595 1.00 95.81 609 ALA A N 1
ATOM 4065 C CA . ALA A 1 609 ? 4.261 -6.744 -12.699 1.00 95.81 609 ALA A CA 1
ATOM 4066 C C . ALA A 1 609 ? 5.703 -6.563 -12.164 1.00 95.81 609 ALA A C 1
ATOM 4068 O O . ALA A 1 609 ? 6.609 -7.214 -12.657 1.00 95.81 609 ALA A O 1
ATOM 4069 N N . LEU A 1 610 ? 5.918 -5.697 -11.163 1.00 96.75 610 LEU A N 1
ATOM 4070 C CA . LEU A 1 610 ? 7.200 -5.572 -10.451 1.00 96.75 610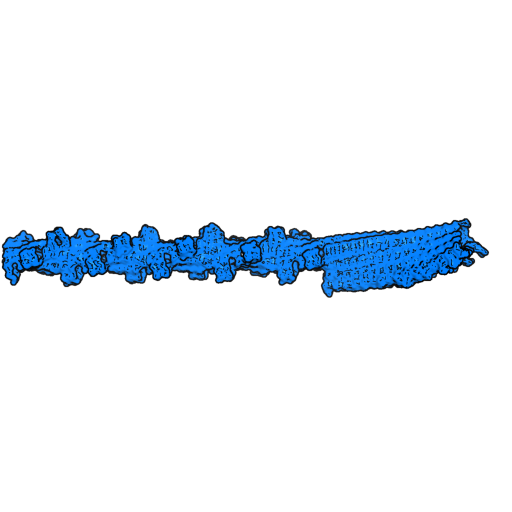 LEU A CA 1
ATOM 4071 C C . LEU A 1 610 ? 7.185 -6.389 -9.152 1.00 96.75 610 LEU A C 1
ATOM 4073 O O . LEU A 1 610 ? 6.169 -6.416 -8.454 1.00 96.75 610 LEU A O 1
ATOM 4077 N N . GLU A 1 611 ? 8.334 -6.947 -8.761 1.00 97.12 611 GLU A N 1
ATOM 4078 C CA . GLU A 1 611 ? 8.512 -7.611 -7.462 1.00 97.12 611 GLU A CA 1
ATOM 4079 C C . GLU A 1 611 ? 9.036 -6.674 -6.372 1.00 97.12 611 GLU A C 1
ATOM 4081 O O . GLU A 1 611 ? 8.658 -6.819 -5.206 1.00 97.12 611 GLU A O 1
ATOM 4086 N N . THR A 1 612 ? 9.927 -5.734 -6.707 1.00 97.75 612 THR A N 1
ATOM 4087 C CA . THR A 1 612 ? 10.492 -4.772 -5.745 1.00 97.75 612 THR A CA 1
ATOM 4088 C C . THR A 1 612 ? 10.543 -3.361 -6.319 1.00 97.75 612 THR A C 1
ATOM 4090 O O . THR A 1 612 ? 11.083 -3.138 -7.401 1.00 97.75 612 THR A O 1
ATOM 4093 N N . LEU A 1 613 ? 10.039 -2.395 -5.550 1.00 98.12 613 LEU A N 1
ATOM 4094 C CA . LEU A 1 613 ? 10.078 -0.974 -5.870 1.00 98.12 613 LEU A CA 1
ATOM 4095 C C . LEU A 1 613 ? 10.578 -0.168 -4.669 1.00 98.12 613 LEU A C 1
ATOM 4097 O O . LEU A 1 613 ? 9.995 -0.206 -3.587 1.00 98.12 613 LEU A O 1
ATOM 4101 N N . THR A 1 614 ? 11.658 0.577 -4.857 1.00 97.44 614 THR A N 1
ATOM 4102 C CA . THR A 1 614 ? 12.231 1.457 -3.833 1.00 97.44 614 THR A CA 1
ATOM 4103 C C . THR A 1 614 ? 12.128 2.901 -4.295 1.00 97.44 614 THR A C 1
ATOM 4105 O O . THR A 1 614 ? 12.628 3.229 -5.364 1.00 97.44 614 THR A O 1
ATOM 4108 N N . GLY A 1 615 ? 11.481 3.756 -3.512 1.00 96.19 615 GLY A N 1
ATOM 4109 C CA . GLY A 1 615 ? 11.445 5.198 -3.728 1.00 96.19 615 GLY A CA 1
ATOM 4110 C C . GLY A 1 615 ? 12.804 5.859 -3.523 1.00 96.19 615 GLY A C 1
ATOM 4111 O O . GLY A 1 615 ? 13.731 5.278 -2.948 1.00 96.19 615 GLY A O 1
ATOM 4112 N N . GLY A 1 616 ? 12.915 7.077 -4.031 1.00 93.44 616 GLY A N 1
ATOM 4113 C CA . GLY A 1 616 ? 14.090 7.916 -3.898 1.00 93.44 616 GLY A CA 1
ATOM 4114 C C . GLY A 1 616 ? 13.944 8.922 -2.762 1.00 93.44 616 GLY A C 1
ATOM 4115 O O . GLY A 1 616 ? 13.212 8.738 -1.794 1.00 93.44 616 GLY A O 1
ATOM 4116 N N . VAL A 1 617 ? 14.690 10.020 -2.870 1.00 90.00 617 VAL A N 1
ATOM 4117 C CA . VAL A 1 617 ? 14.392 11.226 -2.089 1.00 90.00 617 VAL A CA 1
ATOM 4118 C C . VAL A 1 617 ? 13.407 12.077 -2.889 1.00 90.00 617 VAL A C 1
ATOM 4120 O O . VAL A 1 617 ? 13.565 12.209 -4.096 1.00 90.00 617 VAL A O 1
ATOM 4123 N N . GLY A 1 618 ? 12.423 12.687 -2.237 1.00 93.06 618 GLY A N 1
ATOM 4124 C CA . GLY A 1 618 ? 11.352 13.418 -2.922 1.00 93.06 618 GLY A CA 1
ATOM 4125 C C . GLY A 1 618 ? 9.988 12.904 -2.486 1.00 93.06 618 GLY A C 1
ATOM 4126 O O . GLY A 1 618 ? 9.912 12.186 -1.501 1.00 93.06 618 GLY A O 1
ATOM 4127 N N . THR A 1 619 ? 8.931 13.331 -3.179 1.00 95.94 619 THR A N 1
ATOM 4128 C CA . THR A 1 619 ? 7.584 12.781 -2.987 1.00 95.94 619 THR A CA 1
ATOM 4129 C C . THR A 1 619 ? 7.298 11.780 -4.095 1.00 95.94 619 THR A C 1
ATOM 4131 O O . THR A 1 619 ? 7.109 12.190 -5.240 1.00 95.94 619 THR A O 1
ATOM 4134 N N . ASP A 1 620 ? 7.262 10.500 -3.752 1.00 97.75 620 ASP A N 1
ATOM 4135 C CA . ASP A 1 620 ? 7.030 9.400 -4.680 1.00 97.75 620 ASP A CA 1
ATOM 4136 C C . ASP A 1 620 ? 5.569 8.945 -4.645 1.00 97.75 620 ASP A C 1
ATOM 4138 O O . ASP A 1 620 ? 5.067 8.436 -3.639 1.00 97.75 620 ASP A O 1
ATOM 4142 N N . VAL A 1 621 ? 4.881 9.133 -5.772 1.00 98.06 621 VAL A N 1
ATOM 4143 C CA . VAL A 1 621 ? 3.470 8.802 -5.982 1.00 98.06 621 VAL A CA 1
ATOM 4144 C C . VAL A 1 621 ? 3.359 7.675 -7.002 1.00 98.06 621 VAL A C 1
ATOM 4146 O O . VAL A 1 621 ? 3.559 7.869 -8.200 1.00 98.06 621 VAL A O 1
ATOM 4149 N N . VAL A 1 622 ? 3.005 6.482 -6.538 1.00 98.38 622 VAL A N 1
ATOM 4150 C CA . VAL A 1 622 ? 2.927 5.280 -7.371 1.00 98.38 622 VAL A CA 1
ATOM 4151 C C . VAL A 1 622 ? 1.487 4.793 -7.454 1.00 98.38 622 VAL A C 1
ATOM 4153 O O . VAL A 1 622 ? 0.789 4.689 -6.448 1.00 98.38 622 VAL A O 1
ATOM 4156 N N . SER A 1 623 ? 1.036 4.475 -8.664 1.00 98.06 623 SER A N 1
ATOM 4157 C CA . SER A 1 623 ? -0.225 3.765 -8.899 1.00 98.06 623 SER A CA 1
ATOM 4158 C C . SER A 1 623 ? 0.049 2.381 -9.477 1.00 98.06 623 SER A C 1
ATOM 4160 O O . SER A 1 623 ? 0.903 2.233 -10.346 1.00 98.06 623 SER A O 1
ATOM 4162 N N . LEU A 1 624 ? -0.670 1.365 -9.017 1.00 98.00 624 LEU A N 1
ATOM 4163 C CA . LEU A 1 624 ? -0.579 0.010 -9.549 1.00 98.00 624 LEU A CA 1
ATOM 4164 C C . LEU A 1 624 ? -1.495 -0.146 -10.770 1.00 98.00 624 LEU A C 1
ATOM 4166 O O . LEU A 1 624 ? -2.531 0.510 -10.900 1.00 98.00 624 LEU A O 1
ATOM 4170 N N . GLY A 1 625 ? -1.096 -1.011 -11.699 1.00 95.38 625 GLY A N 1
ATOM 4171 C CA . GLY A 1 625 ? -1.904 -1.371 -12.858 1.00 95.38 625 GLY A CA 1
ATOM 4172 C C . GLY A 1 625 ? -3.193 -2.106 -12.474 1.00 95.38 625 GLY A C 1
ATOM 4173 O O . GLY A 1 625 ? -3.413 -2.500 -11.340 1.00 95.38 625 GLY A O 1
ATOM 4174 N N . SER A 1 626 ? -4.071 -2.338 -13.453 1.00 94.75 626 SER A N 1
ATOM 4175 C CA . SER A 1 626 ? -5.379 -2.972 -13.195 1.00 94.75 626 SER A CA 1
ATOM 4176 C C . SER A 1 626 ? -5.327 -4.441 -12.743 1.00 94.75 626 SER A C 1
ATOM 4178 O O . SER A 1 626 ? -6.323 -4.949 -12.228 1.00 94.75 626 SER A O 1
ATOM 4180 N N . ALA A 1 627 ? -4.204 -5.131 -12.964 1.00 94.12 627 ALA A N 1
ATOM 4181 C CA . ALA A 1 627 ? -3.987 -6.493 -12.486 1.00 94.12 627 ALA A CA 1
ATOM 4182 C C . ALA A 1 627 ? -3.520 -6.470 -11.025 1.00 94.12 627 ALA A C 1
ATOM 4184 O O . ALA A 1 627 ? -2.829 -5.541 -10.626 1.00 94.12 627 ALA A O 1
ATOM 4185 N N . GLY A 1 628 ? -3.864 -7.504 -10.254 1.00 94.12 628 GLY A N 1
ATOM 4186 C CA . GLY A 1 628 ? -3.420 -7.607 -8.864 1.00 94.12 628 GLY A CA 1
ATOM 4187 C C . GLY A 1 628 ? -1.901 -7.738 -8.763 1.00 94.12 628 GLY A C 1
ATOM 4188 O O . GLY A 1 628 ? -1.285 -8.474 -9.541 1.00 94.12 628 GLY A O 1
ATOM 4189 N N . SER A 1 629 ? -1.311 -7.030 -7.806 1.00 96.44 629 SER A N 1
ATOM 4190 C CA . SER A 1 629 ? 0.135 -6.944 -7.607 1.00 96.44 629 SER A CA 1
ATOM 4191 C C . SER A 1 629 ? 0.584 -7.710 -6.366 1.00 96.44 629 SER A C 1
ATOM 4193 O O . SER A 1 629 ? -0.115 -7.770 -5.360 1.00 96.44 629 SER A O 1
ATOM 4195 N N . THR A 1 630 ? 1.786 -8.284 -6.400 1.00 96.88 630 THR A N 1
ATOM 4196 C CA . THR A 1 630 ? 2.494 -8.744 -5.194 1.00 96.88 630 THR A CA 1
ATOM 4197 C C . THR A 1 630 ? 3.841 -8.043 -5.152 1.00 96.88 630 THR A C 1
ATOM 4199 O O . THR A 1 630 ? 4.773 -8.468 -5.827 1.00 96.88 630 THR A O 1
ATOM 4202 N N . LEU A 1 631 ? 3.923 -6.944 -4.402 1.00 97.88 631 LEU A N 1
ATOM 4203 C CA . LEU A 1 631 ? 5.016 -5.978 -4.510 1.00 97.88 631 LEU A CA 1
ATOM 4204 C C . LEU A 1 631 ? 5.646 -5.686 -3.147 1.00 97.88 631 LEU A C 1
ATOM 4206 O O . LEU A 1 631 ? 4.962 -5.421 -2.156 1.00 97.88 631 LEU A O 1
ATOM 4210 N N . VAL A 1 632 ? 6.975 -5.687 -3.112 1.00 98.12 632 VAL A N 1
ATOM 4211 C CA . VAL A 1 632 ? 7.749 -5.170 -1.983 1.00 98.12 632 VAL A CA 1
ATOM 4212 C C . VAL A 1 632 ? 8.051 -3.701 -2.241 1.00 98.12 632 VAL A C 1
ATOM 4214 O O . VAL A 1 632 ? 8.741 -3.380 -3.205 1.00 98.12 632 VAL A O 1
ATOM 4217 N N . VAL A 1 633 ? 7.567 -2.815 -1.375 1.00 98.06 633 VAL A N 1
ATOM 4218 C CA . VAL A 1 633 ? 7.780 -1.367 -1.497 1.00 98.06 633 VAL A CA 1
ATOM 4219 C C . VAL A 1 633 ? 8.671 -0.840 -0.388 1.00 98.06 633 VAL A C 1
ATOM 4221 O O . VAL A 1 633 ? 8.627 -1.314 0.743 1.00 98.06 633 VAL A O 1
ATOM 4224 N N . SER A 1 634 ? 9.499 0.150 -0.686 1.00 96.56 634 SER A N 1
ATOM 4225 C CA . SER A 1 634 ? 10.333 0.841 0.300 1.00 96.56 634 SER A CA 1
ATOM 4226 C C . SER A 1 634 ? 10.377 2.323 -0.024 1.00 96.56 634 SER A C 1
ATOM 4228 O O . SER A 1 634 ? 10.447 2.664 -1.195 1.00 96.56 634 SER A O 1
ATOM 4230 N N . ALA A 1 635 ? 10.361 3.189 0.992 1.00 95.38 635 ALA A N 1
ATOM 4231 C CA . ALA A 1 635 ? 10.528 4.639 0.831 1.00 95.38 635 ALA A CA 1
ATOM 4232 C C . ALA A 1 635 ? 9.568 5.315 -0.179 1.00 95.38 635 ALA A C 1
ATOM 4234 O O . ALA A 1 635 ? 9.951 6.288 -0.810 1.00 95.38 635 ALA A O 1
ATOM 4235 N N . LEU A 1 636 ? 8.338 4.812 -0.335 1.00 97.25 636 LEU A N 1
ATOM 4236 C CA . LEU A 1 636 ? 7.292 5.485 -1.117 1.00 97.25 636 LEU A CA 1
ATOM 4237 C C . LEU A 1 636 ? 6.423 6.353 -0.205 1.00 97.25 636 LEU A C 1
ATOM 4239 O O . LEU A 1 636 ? 6.088 5.917 0.895 1.00 97.25 636 LEU A O 1
ATOM 4243 N N . ASP A 1 637 ? 5.998 7.523 -0.684 1.00 97.50 637 ASP A N 1
ATOM 4244 C CA . ASP A 1 637 ? 5.085 8.399 0.060 1.00 97.50 637 ASP A CA 1
ATOM 4245 C C . ASP A 1 637 ? 3.619 8.061 -0.197 1.00 97.50 637 ASP A C 1
ATOM 4247 O O . ASP A 1 637 ? 2.794 8.122 0.712 1.00 97.50 637 ASP A O 1
ATOM 4251 N N . THR A 1 638 ? 3.262 7.746 -1.444 1.00 97.94 638 THR A N 1
ATOM 4252 C CA . THR A 1 638 ? 1.886 7.434 -1.844 1.00 97.94 638 THR A CA 1
ATOM 4253 C C . THR A 1 638 ? 1.845 6.200 -2.731 1.00 97.94 638 THR A C 1
ATOM 4255 O O . THR A 1 638 ? 2.538 6.130 -3.744 1.00 97.94 638 THR A O 1
ATOM 4258 N N . LEU A 1 639 ? 0.977 5.251 -2.382 1.00 98.31 639 LEU A N 1
ATOM 4259 C CA . LEU A 1 639 ? 0.698 4.055 -3.163 1.00 98.31 639 LEU A CA 1
ATOM 4260 C C . LEU A 1 639 ? -0.810 3.884 -3.350 1.00 98.31 639 LEU A C 1
ATOM 4262 O O . LEU A 1 639 ? -1.562 3.734 -2.388 1.00 98.31 639 LEU A O 1
ATOM 4266 N N . THR A 1 640 ? -1.252 3.885 -4.602 1.00 97.88 640 THR A N 1
ATOM 4267 C CA . THR A 1 640 ? -2.644 3.607 -4.974 1.00 97.88 640 THR A CA 1
ATOM 4268 C C . THR A 1 640 ? -2.720 2.270 -5.695 1.00 97.88 640 THR A C 1
ATOM 4270 O O . THR A 1 640 ? -2.026 2.079 -6.689 1.00 97.88 640 THR A O 1
ATOM 4273 N N . GLY A 1 641 ? -3.542 1.351 -5.203 1.00 96.81 641 GLY A N 1
ATOM 4274 C CA . GLY A 1 641 ? -3.786 0.064 -5.841 1.00 96.81 641 GLY A CA 1
ATOM 4275 C C . GLY A 1 641 ? -4.656 0.141 -7.091 1.00 96.81 641 GLY A C 1
ATOM 4276 O O . GLY A 1 641 ? -5.208 1.188 -7.446 1.00 96.81 641 GLY A O 1
ATOM 4277 N N . GLY A 1 642 ? -4.734 -0.994 -7.772 1.00 94.94 642 GLY A N 1
ATOM 4278 C CA . GLY A 1 642 ? -5.527 -1.217 -8.968 1.00 94.94 642 GLY A CA 1
ATOM 4279 C C . GLY A 1 642 ? -6.909 -1.796 -8.663 1.00 94.94 642 GLY A C 1
ATOM 4280 O O . GLY A 1 642 ? -7.456 -1.665 -7.578 1.00 94.94 642 GLY A O 1
ATOM 4281 N N . ALA A 1 643 ? -7.516 -2.424 -9.673 1.00 94.31 643 ALA A N 1
ATOM 4282 C CA . ALA A 1 643 ? -8.802 -3.117 -9.523 1.00 94.31 643 ALA A CA 1
ATOM 4283 C C . ALA A 1 643 ? -8.649 -4.599 -9.128 1.00 94.31 643 ALA A C 1
ATOM 4285 O O . ALA A 1 643 ? -9.629 -5.244 -8.750 1.00 94.31 643 ALA A O 1
ATOM 4286 N N . GLY A 1 644 ? -7.455 -5.165 -9.317 1.00 95.12 644 GLY A N 1
ATOM 4287 C CA . GLY A 1 644 ? -7.118 -6.514 -8.882 1.00 95.12 644 GLY A CA 1
ATOM 4288 C C . GLY A 1 644 ? -6.679 -6.533 -7.422 1.00 95.12 644 GLY A C 1
ATOM 4289 O O . GLY A 1 644 ? -6.444 -5.491 -6.837 1.00 95.12 644 GLY A O 1
ATOM 4290 N N . THR A 1 645 ? -6.558 -7.727 -6.840 1.00 96.81 645 THR A N 1
ATOM 4291 C CA . THR A 1 645 ? -6.109 -7.876 -5.449 1.00 96.81 645 THR A CA 1
ATOM 4292 C C . THR A 1 645 ? -4.626 -7.552 -5.314 1.00 96.81 645 THR A C 1
ATOM 4294 O O . THR A 1 645 ? -3.787 -8.292 -5.832 1.00 96.81 645 THR A O 1
ATOM 4297 N N . ASP A 1 646 ? -4.320 -6.495 -4.575 1.00 98.19 646 ASP A N 1
ATOM 4298 C CA . ASP A 1 646 ? -2.973 -6.018 -4.309 1.00 98.19 646 ASP A CA 1
ATOM 4299 C C . ASP A 1 646 ? -2.479 -6.464 -2.925 1.00 98.19 646 ASP A C 1
ATOM 4301 O O . ASP A 1 646 ? -3.105 -6.235 -1.887 1.00 98.19 646 ASP A O 1
ATOM 4305 N N . ILE A 1 647 ? -1.316 -7.118 -2.921 1.00 98.19 647 ILE A N 1
ATOM 4306 C CA . ILE A 1 647 ? -0.601 -7.594 -1.737 1.00 98.19 647 ILE A CA 1
ATOM 4307 C C . ILE A 1 647 ? 0.728 -6.852 -1.660 1.00 98.19 647 ILE A C 1
ATOM 4309 O O . ILE A 1 647 ? 1.662 -7.124 -2.418 1.00 98.19 647 ILE A O 1
ATOM 4313 N N . ILE A 1 648 ? 0.825 -5.925 -0.715 1.00 98.38 648 ILE A N 1
ATOM 4314 C CA . ILE A 1 648 ? 1.972 -5.037 -0.566 1.00 98.38 648 ILE A CA 1
ATOM 4315 C C . ILE A 1 648 ? 2.708 -5.353 0.724 1.00 98.38 648 ILE A C 1
ATOM 4317 O O . ILE A 1 648 ? 2.102 -5.495 1.785 1.00 98.38 648 ILE A O 1
ATOM 4321 N N . ARG A 1 649 ? 4.036 -5.436 0.643 1.00 98.06 649 ARG A N 1
ATOM 4322 C CA . ARG A 1 649 ? 4.903 -5.582 1.812 1.00 98.06 649 ARG A CA 1
ATOM 4323 C C . ARG A 1 649 ? 5.880 -4.422 1.908 1.00 98.06 649 ARG A C 1
ATOM 4325 O O . ARG A 1 649 ? 6.616 -4.159 0.961 1.00 98.06 649 ARG A O 1
ATOM 4332 N N . ILE A 1 650 ? 5.961 -3.796 3.074 1.00 97.06 650 ILE A N 1
ATOM 4333 C CA . ILE A 1 650 ? 6.971 -2.783 3.372 1.00 97.06 650 ILE A CA 1
ATOM 4334 C C . ILE A 1 650 ? 8.331 -3.484 3.544 1.00 97.06 650 ILE A C 1
ATOM 4336 O O . ILE A 1 650 ? 8.494 -4.454 4.289 1.00 97.06 650 ILE A O 1
ATOM 4340 N N . GLY A 1 651 ? 9.318 -3.057 2.761 1.00 93.50 651 GLY A N 1
ATOM 4341 C CA . GLY A 1 651 ? 10.627 -3.701 2.647 1.00 93.50 651 GLY A CA 1
ATOM 4342 C C . GLY A 1 651 ? 11.653 -3.228 3.675 1.00 93.50 651 GLY A C 1
ATOM 4343 O O . GLY A 1 651 ? 12.549 -3.997 4.023 1.00 93.50 651 GLY A O 1
ATOM 4344 N N . VAL A 1 652 ? 11.513 -2.001 4.184 1.00 92.31 652 VAL A N 1
ATOM 4345 C CA . VAL A 1 652 ? 12.448 -1.393 5.145 1.00 92.31 652 VAL A CA 1
ATOM 4346 C C . VAL A 1 652 ? 12.239 -1.915 6.564 1.00 92.31 652 VAL A C 1
ATOM 4348 O O . VAL A 1 652 ? 11.135 -2.282 6.937 1.00 92.31 652 VAL A O 1
ATOM 4351 N N . THR A 1 653 ? 13.303 -1.921 7.372 1.00 92.75 653 THR A N 1
ATOM 4352 C CA . THR A 1 653 ? 13.267 -2.343 8.789 1.00 92.75 653 THR A CA 1
ATOM 4353 C C . THR A 1 653 ? 13.268 -1.168 9.777 1.00 92.75 653 THR A C 1
ATOM 4355 O O . THR A 1 653 ? 13.430 -1.361 10.980 1.00 92.75 653 THR A O 1
ATOM 4358 N N . THR A 1 654 ? 13.211 0.067 9.278 1.00 92.00 654 THR A N 1
ATOM 4359 C CA . THR A 1 654 ? 13.234 1.298 10.088 1.00 92.00 654 THR A CA 1
ATOM 4360 C C . THR A 1 654 ? 11.843 1.879 10.330 1.00 92.00 654 THR A C 1
ATOM 4362 O O . THR A 1 654 ? 11.731 2.866 11.052 1.00 92.00 654 THR A O 1
ATOM 4365 N N . GLY A 1 655 ? 10.806 1.284 9.738 1.00 92.06 655 GLY A N 1
ATOM 4366 C CA . GLY A 1 655 ? 9.480 1.879 9.608 1.00 92.06 655 GLY A CA 1
ATOM 4367 C C . GLY A 1 655 ? 9.329 2.696 8.322 1.00 92.06 655 GLY A C 1
ATOM 4368 O O . GLY A 1 655 ? 10.323 3.137 7.728 1.00 92.06 655 GLY A O 1
ATOM 4369 N N . SER A 1 656 ? 8.085 2.896 7.899 1.00 94.62 656 SER A N 1
ATOM 4370 C CA . SER A 1 656 ? 7.689 3.660 6.714 1.00 94.62 656 SER A CA 1
ATOM 4371 C C . SER A 1 656 ? 6.474 4.540 7.012 1.00 94.62 656 SER A C 1
ATOM 4373 O O . SER A 1 656 ? 5.605 4.154 7.784 1.00 94.62 656 SER A O 1
ATOM 4375 N N . ASN A 1 657 ? 6.403 5.711 6.372 1.00 95.81 657 ASN A N 1
ATOM 4376 C CA . ASN A 1 657 ? 5.192 6.528 6.322 1.00 95.81 657 ASN A CA 1
ATOM 4377 C C . ASN A 1 657 ? 4.585 6.384 4.926 1.00 95.81 657 ASN A C 1
ATOM 4379 O O . ASN A 1 657 ? 5.225 6.804 3.965 1.00 95.81 657 ASN A O 1
ATOM 4383 N N . LEU A 1 658 ? 3.385 5.819 4.810 1.00 97.81 658 LEU A N 1
ATOM 4384 C CA . LEU A 1 658 ? 2.760 5.539 3.516 1.00 97.81 658 LEU A CA 1
ATOM 4385 C C . LEU A 1 658 ? 1.309 6.024 3.478 1.00 97.81 658 LEU A C 1
ATOM 4387 O O . LEU A 1 658 ? 0.491 5.622 4.304 1.00 97.81 658 LEU A O 1
ATOM 4391 N N . LEU A 1 659 ? 0.968 6.837 2.479 1.00 98.19 659 LEU A N 1
ATOM 4392 C CA . LEU A 1 659 ? -0.417 7.076 2.081 1.00 98.19 659 LEU A CA 1
ATOM 4393 C C . LEU A 1 659 ? -0.861 5.944 1.145 1.00 98.19 659 LEU A C 1
ATOM 4395 O O . LEU A 1 659 ? -0.430 5.886 -0.005 1.00 98.19 659 LEU A O 1
ATOM 4399 N N . ALA A 1 660 ? -1.716 5.047 1.626 1.00 97.94 660 ALA A N 1
ATOM 4400 C CA . ALA A 1 660 ? -2.207 3.895 0.877 1.00 97.94 660 ALA A CA 1
ATOM 4401 C C . ALA A 1 660 ? -3.675 4.084 0.474 1.00 97.94 660 ALA A C 1
ATOM 4403 O O . ALA A 1 660 ? -4.492 4.570 1.250 1.00 97.94 660 ALA A O 1
ATOM 4404 N N . SER A 1 661 ? -4.044 3.709 -0.746 1.00 96.88 661 SER A N 1
ATOM 4405 C CA . SER A 1 661 ? -5.438 3.732 -1.214 1.00 96.88 661 SER A CA 1
ATOM 4406 C C . SER A 1 661 ? -5.726 2.509 -2.061 1.00 96.88 661 SER A C 1
ATOM 4408 O O . SER A 1 661 ? -4.892 2.151 -2.883 1.00 96.88 661 SER A O 1
ATOM 4410 N N . SER A 1 662 ? -6.912 1.913 -1.925 1.00 96.19 662 SER A N 1
ATOM 4411 C CA . SER A 1 662 ? -7.325 0.744 -2.731 1.00 96.19 662 SER A CA 1
ATOM 4412 C C . SER A 1 662 ? -6.325 -0.427 -2.686 1.00 96.19 662 SER A C 1
ATOM 4414 O O . SER A 1 662 ? -6.059 -1.035 -3.708 1.00 96.19 662 SER A O 1
ATOM 4416 N N . ILE A 1 663 ? -5.728 -0.700 -1.521 1.00 97.81 663 ILE A N 1
ATOM 4417 C CA . ILE A 1 663 ? -4.841 -1.855 -1.301 1.00 97.81 663 ILE A CA 1
ATOM 4418 C C . ILE A 1 663 ? -5.567 -2.867 -0.415 1.00 97.81 663 ILE A C 1
ATOM 4420 O O . ILE A 1 663 ? -5.973 -2.522 0.695 1.00 97.81 663 ILE A O 1
ATOM 4424 N N . GLU A 1 664 ? -5.693 -4.116 -0.867 1.00 97.81 664 GLU A N 1
ATOM 4425 C CA . GLU A 1 664 ? -6.413 -5.156 -0.120 1.00 97.81 664 GLU A CA 1
ATOM 4426 C C . GLU A 1 664 ? -5.592 -5.753 1.021 1.00 97.81 664 GLU A C 1
ATOM 4428 O O . GLU A 1 664 ? -6.155 -6.138 2.044 1.00 97.81 664 GLU A O 1
ATOM 4433 N N . THR A 1 665 ? -4.274 -5.897 0.864 1.00 98.31 665 THR A N 1
ATOM 4434 C CA . THR A 1 665 ? -3.394 -6.441 1.909 1.00 98.31 665 THR A CA 1
ATOM 4435 C C . THR A 1 665 ? -2.119 -5.622 2.023 1.00 98.31 665 THR A C 1
ATOM 4437 O O . THR A 1 665 ? -1.365 -5.504 1.058 1.00 98.31 665 THR A O 1
ATOM 4440 N N . LEU A 1 666 ? -1.844 -5.112 3.224 1.00 98.31 666 LEU A N 1
ATOM 4441 C CA . LEU A 1 666 ? -0.619 -4.384 3.539 1.00 98.31 666 LEU A CA 1
ATOM 4442 C C . LEU A 1 666 ? 0.078 -5.029 4.734 1.00 98.31 666 LEU A C 1
ATOM 4444 O O . LEU A 1 666 ? -0.484 -5.154 5.823 1.00 98.31 666 LEU A O 1
ATOM 4448 N N . VAL A 1 667 ? 1.316 -5.446 4.501 1.00 97.69 667 VAL A N 1
ATOM 4449 C CA . VAL A 1 667 ? 2.176 -6.105 5.480 1.00 97.69 667 VAL A CA 1
ATOM 4450 C C . VAL A 1 667 ? 3.319 -5.160 5.826 1.00 97.69 667 VAL A C 1
ATOM 4452 O O . VAL A 1 667 ? 4.120 -4.820 4.953 1.00 97.69 667 VAL A O 1
ATOM 4455 N N . GLY A 1 668 ? 3.404 -4.745 7.084 1.00 95.81 668 GLY A N 1
ATOM 4456 C CA . GLY A 1 668 ? 4.555 -4.020 7.605 1.00 95.81 668 GLY A CA 1
ATOM 4457 C C . GLY A 1 668 ? 5.766 -4.921 7.827 1.00 95.81 668 GLY A C 1
ATOM 4458 O O . GLY A 1 668 ? 5.831 -6.078 7.393 1.00 95.81 668 GLY A O 1
ATOM 4459 N N . ASN A 1 669 ? 6.764 -4.378 8.501 1.00 94.81 669 ASN A N 1
ATOM 4460 C CA . ASN A 1 669 ? 7.995 -5.063 8.860 1.00 94.81 669 ASN A CA 1
ATOM 4461 C C . ASN A 1 669 ? 8.401 -4.651 10.281 1.00 94.81 669 ASN A C 1
ATOM 4463 O O . ASN A 1 669 ? 7.630 -4.077 11.035 1.00 94.81 669 ASN A O 1
ATOM 4467 N N . THR A 1 670 ? 9.623 -4.961 10.701 1.00 91.81 670 THR A N 1
ATOM 4468 C CA . THR A 1 670 ? 10.156 -4.371 11.929 1.00 91.81 670 THR A CA 1
ATOM 4469 C C . THR A 1 670 ? 10.287 -2.858 11.755 1.00 91.81 670 THR A C 1
ATOM 4471 O O . THR A 1 670 ? 10.789 -2.413 10.725 1.00 91.81 670 THR A O 1
ATOM 4474 N N . GLY A 1 671 ? 9.946 -2.080 12.774 1.00 92.44 671 GLY A N 1
ATOM 4475 C CA . GLY A 1 671 ? 9.980 -0.621 12.704 1.00 92.44 671 GLY A CA 1
ATOM 4476 C C . GLY A 1 671 ? 8.659 -0.048 13.187 1.00 92.44 671 GLY A C 1
ATOM 4477 O O . GLY A 1 671 ? 7.883 -0.767 13.796 1.00 92.44 671 GLY A O 1
ATOM 4478 N N . ALA A 1 672 ? 8.448 1.249 12.980 1.00 94.81 672 ALA A N 1
ATOM 4479 C CA . ALA A 1 672 ? 7.136 1.857 13.159 1.00 94.81 672 ALA A CA 1
ATOM 4480 C C . ALA A 1 672 ? 6.577 2.193 11.776 1.00 94.81 672 ALA A C 1
ATOM 4482 O O . ALA A 1 672 ? 6.985 3.184 11.169 1.00 94.81 672 ALA A O 1
ATOM 4483 N N . ASP A 1 673 ? 5.692 1.344 11.274 1.00 97.19 673 ASP A N 1
ATOM 4484 C CA . ASP A 1 673 ? 4.979 1.538 10.023 1.00 97.19 673 ASP A CA 1
ATOM 4485 C C . ASP A 1 673 ? 3.703 2.350 10.276 1.00 97.19 673 ASP A C 1
ATOM 4487 O O . ASP A 1 673 ? 2.776 1.928 10.974 1.00 97.19 673 ASP A O 1
ATOM 4491 N N . ILE A 1 674 ? 3.687 3.560 9.717 1.00 97.50 674 ILE A N 1
ATOM 4492 C CA . ILE A 1 674 ? 2.607 4.537 9.813 1.00 97.50 674 ILE A CA 1
ATOM 4493 C C . ILE A 1 674 ? 1.901 4.600 8.464 1.00 97.50 674 ILE A C 1
ATOM 4495 O O . ILE A 1 674 ? 2.422 5.134 7.483 1.00 97.50 674 ILE A O 1
ATOM 4499 N N . VAL A 1 675 ? 0.675 4.094 8.423 1.00 98.25 675 VAL A N 1
ATOM 4500 C CA . VAL A 1 675 ? -0.147 4.069 7.216 1.00 98.25 675 VAL A CA 1
ATOM 4501 C C . VAL A 1 675 ? -1.299 5.047 7.367 1.00 98.25 675 VAL A C 1
ATOM 4503 O O . VAL A 1 675 ? -2.064 4.994 8.326 1.00 98.25 675 VAL A O 1
ATOM 4506 N N . THR A 1 676 ? -1.437 5.951 6.405 1.00 98.19 676 THR A N 1
ATOM 4507 C CA . THR A 1 676 ? -2.640 6.771 6.247 1.00 98.19 676 THR A CA 1
ATOM 4508 C C . THR A 1 676 ? -3.441 6.218 5.081 1.00 98.19 676 THR A C 1
ATOM 4510 O O . THR A 1 676 ? -2.879 5.974 4.016 1.00 98.19 676 THR A O 1
ATOM 4513 N N . LEU A 1 677 ? -4.737 6.005 5.261 1.00 98.12 677 LEU A N 1
ATOM 4514 C CA . LEU A 1 677 ? -5.627 5.564 4.198 1.00 98.12 677 LEU A CA 1
ATOM 4515 C C . LEU A 1 677 ? -6.132 6.776 3.408 1.00 98.12 677 LEU A C 1
ATOM 4517 O O . LEU A 1 677 ? -6.332 7.867 3.948 1.00 98.12 677 LEU A O 1
ATOM 4521 N N . GLY A 1 678 ? -6.297 6.607 2.098 1.00 96.38 678 GLY A N 1
ATOM 4522 C CA . GLY A 1 678 ? -6.792 7.666 1.225 1.00 96.38 678 GLY A CA 1
ATOM 4523 C C . GLY A 1 678 ? -8.233 8.066 1.515 1.00 96.38 678 GLY A C 1
ATOM 4524 O O . GLY A 1 678 ? -8.949 7.425 2.269 1.00 96.38 678 GLY A O 1
ATOM 4525 N N . SER A 1 679 ? -8.698 9.123 0.850 1.00 94.94 679 SER A N 1
ATOM 4526 C CA . SER A 1 679 ? -10.037 9.687 1.068 1.00 94.94 679 SER A CA 1
ATOM 4527 C C . SER A 1 679 ? -11.202 8.844 0.530 1.00 94.94 679 SER A C 1
ATOM 4529 O O . SER A 1 679 ? -12.356 9.161 0.825 1.00 94.94 679 SER A O 1
ATOM 4531 N N . ALA A 1 680 ? -10.930 7.807 -0.268 1.00 92.62 680 ALA A N 1
ATOM 4532 C CA . ALA A 1 680 ? -11.924 6.798 -0.629 1.00 92.62 680 ALA A CA 1
ATOM 4533 C C . ALA A 1 680 ? -12.264 5.922 0.591 1.00 92.62 680 ALA A C 1
ATOM 4535 O O . ALA A 1 680 ? -11.529 5.928 1.565 1.00 92.62 680 ALA A O 1
ATOM 4536 N N . GLY A 1 681 ? -13.372 5.174 0.559 1.00 93.81 681 GLY A N 1
ATOM 4537 C CA . GLY A 1 681 ? -13.604 4.142 1.577 1.00 93.81 681 GLY A CA 1
ATOM 4538 C C . GLY A 1 681 ? -12.704 2.943 1.304 1.00 93.81 681 GLY A C 1
ATOM 4539 O O . GLY A 1 681 ? -12.782 2.374 0.212 1.00 93.81 681 GLY A O 1
ATOM 4540 N N . ASN A 1 682 ? -11.843 2.585 2.253 1.00 96.75 682 ASN A N 1
ATOM 4541 C CA . ASN A 1 682 ? -10.858 1.523 2.077 1.00 96.75 682 ASN A CA 1
ATOM 4542 C C . ASN A 1 682 ? -11.315 0.230 2.760 1.00 96.75 682 ASN A C 1
ATOM 4544 O O . ASN A 1 682 ? -11.981 0.242 3.791 1.00 96.75 682 ASN A O 1
ATOM 4548 N N . THR A 1 683 ? -10.947 -0.914 2.186 1.00 97.25 683 THR A N 1
ATOM 4549 C CA . THR A 1 683 ? -11.062 -2.222 2.843 1.00 97.25 683 THR A CA 1
ATOM 4550 C C . THR A 1 683 ? -9.685 -2.864 2.847 1.00 97.25 683 THR A C 1
ATOM 4552 O O . THR A 1 683 ? -9.193 -3.238 1.788 1.00 97.25 683 THR A O 1
ATOM 4555 N N . LEU A 1 684 ? -9.067 -2.966 4.023 1.00 98.38 684 LEU A N 1
ATOM 4556 C CA . LEU A 1 684 ? -7.665 -3.349 4.172 1.00 98.38 684 LEU A CA 1
ATOM 4557 C C . LEU A 1 684 ? -7.506 -4.516 5.147 1.00 98.38 684 LEU A C 1
ATOM 4559 O O . LEU A 1 684 ? -7.994 -4.459 6.272 1.00 98.38 684 LEU A O 1
ATOM 4563 N N . LEU A 1 685 ? -6.743 -5.533 4.755 1.00 98.38 685 LEU A N 1
ATOM 4564 C CA . LEU A 1 685 ? -6.128 -6.483 5.676 1.00 98.38 685 LEU A CA 1
ATOM 4565 C C . LEU A 1 685 ? -4.732 -5.971 6.072 1.00 98.38 685 LEU A C 1
ATOM 4567 O O . LEU A 1 685 ? -3.803 -5.966 5.263 1.00 98.38 685 LEU A O 1
ATOM 4571 N N . ALA A 1 686 ? -4.598 -5.542 7.322 1.00 98.06 686 ALA A N 1
ATOM 4572 C CA . ALA A 1 686 ? -3.384 -4.999 7.911 1.00 98.06 686 ALA A CA 1
ATOM 4573 C C . ALA A 1 686 ? -2.641 -6.066 8.726 1.00 98.06 686 ALA A C 1
ATOM 4575 O O . ALA A 1 686 ? -3.197 -6.687 9.635 1.00 98.06 686 ALA A O 1
ATOM 4576 N N . LEU A 1 687 ? -1.360 -6.273 8.420 1.00 97.00 687 LEU A N 1
ATOM 4577 C CA . LEU A 1 687 ? -0.491 -7.182 9.164 1.00 97.00 687 LEU A CA 1
ATOM 4578 C C . LEU A 1 687 ? 0.752 -6.434 9.624 1.00 97.00 687 LEU A C 1
ATOM 4580 O O . LEU A 1 687 ? 1.447 -5.858 8.795 1.00 97.00 687 LEU A O 1
ATOM 4584 N N . VAL A 1 688 ? 1.079 -6.536 10.914 1.00 95.06 688 VAL A N 1
ATOM 4585 C CA . VAL A 1 688 ? 2.333 -5.994 11.472 1.00 95.06 688 VAL A CA 1
ATOM 4586 C C . VAL A 1 688 ? 2.480 -4.491 11.176 1.00 95.06 688 VAL A C 1
ATOM 4588 O O . VAL A 1 688 ? 3.527 -4.049 10.733 1.00 95.06 688 VAL A O 1
ATOM 4591 N N . LEU A 1 689 ? 1.397 -3.722 11.339 1.00 96.94 689 LEU A N 1
ATOM 4592 C CA . LEU A 1 689 ? 1.417 -2.259 11.247 1.00 96.94 689 LEU A CA 1
ATOM 4593 C C . LEU A 1 689 ? 1.255 -1.661 12.646 1.00 96.94 689 LEU A C 1
ATOM 4595 O O . LEU A 1 689 ? 0.419 -2.129 13.421 1.00 96.94 689 LEU A O 1
ATOM 4599 N N . GLU A 1 690 ? 2.011 -0.608 12.953 1.00 97.19 690 GLU A N 1
ATOM 4600 C CA . GLU A 1 690 ? 1.976 0.056 14.262 1.00 97.19 690 GLU A CA 1
ATOM 4601 C C . GLU A 1 690 ? 0.988 1.221 14.310 1.00 97.19 690 GLU A C 1
ATOM 4603 O O . GLU A 1 690 ? 0.485 1.564 15.382 1.00 97.19 690 GLU A O 1
ATOM 4608 N N . THR A 1 691 ? 0.704 1.873 13.181 1.00 97.94 691 THR A N 1
ATOM 4609 C CA . THR A 1 691 ? -0.257 2.983 13.126 1.00 97.94 691 THR A CA 1
ATOM 4610 C C . THR A 1 691 ? -1.070 2.965 11.840 1.00 97.94 691 THR A C 1
ATOM 4612 O O . THR A 1 691 ? -0.511 2.915 10.747 1.00 97.94 691 THR A O 1
ATOM 4615 N N . ILE A 1 692 ? -2.394 3.077 11.971 1.00 98.38 692 ILE A N 1
ATOM 4616 C CA . ILE A 1 692 ? -3.320 3.275 10.853 1.00 98.38 692 ILE A CA 1
ATOM 4617 C C . ILE A 1 692 ? -4.180 4.508 11.129 1.00 98.38 692 ILE A C 1
ATOM 4619 O O . ILE A 1 692 ? -4.869 4.596 12.142 1.00 98.38 692 ILE A O 1
ATOM 4623 N N . THR A 1 693 ? -4.158 5.465 10.209 1.00 97.88 693 THR A N 1
ATOM 4624 C CA . THR A 1 693 ? -5.074 6.611 10.205 1.00 97.88 693 THR A CA 1
ATOM 4625 C C . THR A 1 693 ? -5.994 6.499 8.999 1.00 97.88 693 THR A C 1
ATOM 4627 O O . THR A 1 693 ? -5.501 6.430 7.879 1.00 97.88 693 THR A O 1
ATOM 4630 N N . GLY A 1 694 ? -7.306 6.460 9.208 1.00 96.81 694 GLY A N 1
ATOM 4631 C CA . GLY A 1 694 ? -8.279 6.450 8.120 1.00 96.81 694 GLY A CA 1
ATOM 4632 C C . GLY A 1 694 ? -8.445 7.811 7.436 1.00 96.81 694 GLY A C 1
ATOM 4633 O O . GLY A 1 694 ? -7.906 8.837 7.870 1.00 96.81 694 GLY A O 1
ATOM 4634 N N . GLY A 1 695 ? -9.160 7.793 6.317 1.00 94.81 695 GLY A N 1
ATOM 4635 C CA . GLY A 1 695 ? -9.482 8.942 5.486 1.00 94.81 695 GLY A CA 1
ATOM 4636 C C . GLY A 1 695 ? -10.876 9.508 5.770 1.00 94.81 695 GLY A C 1
ATOM 4637 O O . GLY A 1 695 ? -11.430 9.384 6.851 1.00 94.81 695 GLY A O 1
ATOM 4638 N N . ALA A 1 696 ? -11.451 10.199 4.782 1.00 93.44 696 ALA A N 1
ATOM 4639 C CA . ALA A 1 696 ? -12.821 10.722 4.866 1.00 93.44 696 ALA A CA 1
ATOM 4640 C C . ALA A 1 696 ? -13.894 9.704 4.424 1.00 93.44 696 ALA A C 1
ATOM 4642 O O . ALA A 1 696 ? -15.091 9.975 4.553 1.00 93.44 696 ALA A O 1
ATOM 4643 N N . GLY A 1 697 ? -13.468 8.597 3.807 1.00 94.12 697 GLY A N 1
ATOM 4644 C CA . GLY A 1 697 ? -14.331 7.498 3.394 1.00 94.12 697 GLY A CA 1
ATOM 4645 C C . GLY A 1 697 ? -14.759 6.635 4.579 1.00 94.12 697 GLY A C 1
ATOM 4646 O O . GLY A 1 697 ? -14.439 6.938 5.714 1.00 94.12 697 GLY A O 1
ATOM 4647 N N . THR A 1 698 ? -15.516 5.570 4.308 1.00 96.25 698 THR A N 1
ATOM 4648 C CA . THR A 1 698 ? -15.784 4.539 5.325 1.00 96.25 698 THR A CA 1
ATOM 4649 C C . THR A 1 698 ? -14.697 3.486 5.233 1.00 96.25 698 THR A C 1
ATOM 4651 O O . THR A 1 698 ? -14.638 2.751 4.246 1.00 96.25 698 THR A O 1
ATOM 4654 N N . ASP A 1 699 ? -13.847 3.434 6.246 1.00 98.12 699 ASP A N 1
ATOM 4655 C CA . ASP A 1 699 ? -12.705 2.543 6.309 1.00 98.12 699 ASP A CA 1
ATOM 4656 C C . ASP A 1 699 ? -13.022 1.292 7.131 1.00 98.12 699 ASP A C 1
ATOM 4658 O O . ASP A 1 699 ? -13.485 1.344 8.274 1.00 98.12 699 ASP A O 1
ATOM 4662 N N . LEU A 1 700 ? -12.759 0.143 6.513 1.00 98.00 700 LEU A N 1
ATOM 4663 C CA . LEU A 1 700 ? -12.863 -1.188 7.090 1.00 98.00 700 LEU A CA 1
ATOM 4664 C C . LEU A 1 700 ? -11.469 -1.810 7.158 1.00 98.00 700 LEU A C 1
ATOM 4666 O O . LEU A 1 700 ? -10.864 -2.112 6.129 1.00 98.00 700 LEU A O 1
ATOM 4670 N N . VAL A 1 701 ? -10.979 -2.050 8.369 1.00 98.56 701 VAL A N 1
ATOM 4671 C CA . VAL A 1 701 ? -9.665 -2.653 8.604 1.00 98.56 701 VAL A CA 1
ATOM 4672 C C . VAL A 1 701 ? -9.825 -4.001 9.300 1.00 98.56 701 VAL A C 1
ATOM 4674 O O . VAL A 1 701 ? -10.490 -4.109 10.329 1.00 98.56 701 VAL A O 1
ATOM 4677 N N . PHE A 1 702 ? -9.188 -5.027 8.744 1.00 98.38 702 PHE A N 1
ATOM 4678 C CA . PHE A 1 702 ? -9.015 -6.341 9.354 1.00 98.38 702 PHE A CA 1
ATOM 4679 C C . PHE A 1 702 ? -7.581 -6.489 9.848 1.00 98.38 702 PHE A C 1
ATOM 4681 O O . PHE A 1 702 ? -6.646 -6.130 9.132 1.00 98.38 702 PHE A O 1
ATOM 4688 N N . LEU A 1 703 ? -7.399 -7.066 11.030 1.00 97.88 703 LEU A N 1
ATOM 4689 C CA . LEU A 1 703 ? -6.089 -7.405 11.574 1.00 97.88 703 LEU A CA 1
ATOM 4690 C C . LEU A 1 703 ? -5.716 -8.860 11.268 1.00 97.88 703 LEU A C 1
ATOM 4692 O O . LEU A 1 703 ? -6.564 -9.737 11.085 1.00 97.88 703 LEU A O 1
ATOM 4696 N N . GLY A 1 704 ? -4.412 -9.117 11.175 1.00 94.19 704 GLY A N 1
ATOM 4697 C CA . GLY A 1 704 ? -3.870 -10.455 10.943 1.00 94.19 704 GLY A CA 1
ATOM 4698 C C . GLY A 1 704 ? -3.982 -11.391 12.155 1.00 94.19 704 GLY A C 1
ATOM 4699 O O . GLY A 1 704 ? -4.196 -10.985 13.289 1.00 94.19 704 GLY A O 1
ATOM 4700 N N . SER A 1 705 ? -3.737 -12.687 11.944 1.00 94.50 705 SER A N 1
ATOM 4701 C CA . SER A 1 705 ? -3.846 -13.713 12.998 1.00 94.50 705 SER A CA 1
ATOM 4702 C C . SER A 1 705 ? -2.715 -13.717 14.039 1.00 94.50 705 SER A C 1
ATOM 4704 O O . SER A 1 705 ? -2.750 -14.528 14.963 1.00 94.50 705 SER A O 1
ATOM 4706 N N . ALA A 1 706 ? -1.672 -12.897 13.865 1.00 91.69 706 ALA A N 1
ATOM 4707 C CA . ALA A 1 706 ? -0.489 -12.881 14.733 1.00 91.69 706 ALA A CA 1
ATOM 4708 C C . ALA A 1 706 ? -0.688 -12.081 16.037 1.00 91.69 706 ALA A C 1
ATOM 4710 O O . ALA A 1 706 ? 0.173 -12.150 16.915 1.00 91.69 706 ALA A O 1
ATOM 4711 N N . GLY A 1 707 ? -1.817 -11.376 16.167 1.00 93.06 707 GLY A N 1
ATOM 4712 C CA . GLY A 1 707 ? -2.035 -10.357 17.189 1.00 93.06 707 GLY A CA 1
ATOM 4713 C C . GLY A 1 707 ? -1.354 -9.044 16.807 1.00 93.06 707 GLY A C 1
ATOM 4714 O O . GLY A 1 707 ? -0.304 -9.038 16.156 1.00 93.06 707 GLY A O 1
ATOM 4715 N N . SER A 1 708 ? -1.963 -7.934 17.199 1.00 95.81 708 SER A N 1
ATOM 4716 C CA . SER A 1 708 ? -1.563 -6.591 16.779 1.00 95.81 708 SER A CA 1
ATOM 4717 C C . SER A 1 708 ? -1.429 -5.660 17.976 1.00 95.81 708 SER A C 1
ATOM 4719 O O . SER A 1 708 ? -2.167 -5.770 18.948 1.00 95.81 708 SER A O 1
ATOM 4721 N N . SER A 1 709 ? -0.505 -4.706 17.895 1.00 95.94 709 SER A N 1
ATOM 4722 C CA . SER A 1 709 ? -0.420 -3.570 18.817 1.00 95.94 709 SER A CA 1
ATOM 4723 C C . SER A 1 709 ? -0.503 -2.298 17.988 1.00 95.94 709 SER A C 1
ATOM 4725 O O . SER A 1 709 ? 0.511 -1.849 17.457 1.00 95.94 709 SER A O 1
ATOM 4727 N N . LEU A 1 710 ? -1.705 -1.746 17.848 1.00 97.88 710 LEU A N 1
ATOM 4728 C CA . LEU A 1 710 ? -2.018 -0.766 16.812 1.00 97.88 710 LEU A CA 1
ATOM 4729 C C . LEU A 1 710 ? -2.531 0.553 17.402 1.00 97.88 710 LEU A C 1
ATOM 4731 O O . LEU A 1 710 ? -3.452 0.562 18.219 1.00 97.88 710 LEU A O 1
ATOM 4735 N N . LEU A 1 711 ? -1.977 1.674 16.939 1.00 98.12 711 LEU A N 1
ATOM 4736 C CA . LEU A 1 711 ? -2.572 3.000 17.105 1.00 98.12 711 LEU A CA 1
ATOM 4737 C C . LEU A 1 711 ? -3.529 3.278 15.939 1.00 98.12 711 LEU A C 1
ATOM 4739 O O . LEU A 1 711 ? -3.119 3.232 14.779 1.00 98.12 711 LEU A O 1
ATOM 4743 N N . VAL A 1 712 ? -4.789 3.593 16.236 1.00 98.25 712 VAL A N 1
ATOM 4744 C CA . VAL A 1 712 ? -5.828 3.840 15.226 1.00 98.25 712 VAL A CA 1
ATOM 4745 C C . VAL A 1 712 ? -6.438 5.222 15.385 1.00 98.25 712 VAL A C 1
ATOM 4747 O O . VAL A 1 712 ? -6.667 5.700 16.492 1.00 98.25 712 VAL A O 1
ATOM 4750 N N . SER A 1 713 ? -6.723 5.889 14.275 1.00 97.00 713 SER A N 1
ATOM 4751 C CA . SER A 1 713 ? -7.517 7.121 14.247 1.00 97.00 713 SER A CA 1
ATOM 4752 C C . SER A 1 713 ? -8.360 7.167 12.985 1.00 97.00 713 SER A C 1
ATOM 4754 O O . SER A 1 713 ? -7.911 6.690 11.949 1.00 97.00 713 SER A O 1
ATOM 4756 N N . ALA A 1 714 ? -9.553 7.758 13.063 1.00 96.44 714 ALA A N 1
ATOM 4757 C CA . ALA A 1 714 ? -10.438 7.964 11.909 1.00 96.44 714 ALA A CA 1
ATOM 4758 C C . ALA A 1 714 ? -10.757 6.691 11.089 1.00 96.44 714 ALA A C 1
ATOM 4760 O O . ALA A 1 714 ? -10.936 6.780 9.886 1.00 96.44 714 ALA A O 1
ATOM 4761 N N . VAL A 1 715 ? -10.799 5.513 11.723 1.00 98.00 715 VAL A N 1
ATOM 4762 C CA . VAL A 1 715 ? -11.267 4.260 11.101 1.00 98.00 715 VAL A CA 1
ATOM 4763 C C . VAL A 1 715 ? -12.656 3.938 11.642 1.00 98.00 715 VAL A C 1
ATOM 4765 O O . VAL A 1 715 ? -12.847 3.914 12.859 1.00 98.00 715 VAL A O 1
ATOM 4768 N N . GLU A 1 716 ? -13.617 3.655 10.763 1.00 97.75 716 GLU A N 1
ATOM 4769 C CA . GLU A 1 716 ? -15.013 3.427 11.158 1.00 97.75 716 GLU A CA 1
ATOM 4770 C C . GLU A 1 716 ? -15.283 2.004 11.654 1.00 97.75 716 GLU A C 1
ATOM 4772 O O . GLU A 1 716 ? -16.108 1.821 12.552 1.00 97.75 716 GLU A O 1
ATOM 4777 N N . LEU A 1 717 ? -14.630 0.991 11.075 1.00 97.81 717 LEU A N 1
ATOM 4778 C CA . LEU A 1 717 ? -14.804 -0.408 11.467 1.00 97.81 717 LEU A CA 1
ATOM 4779 C C . LEU A 1 717 ? -13.462 -1.139 11.523 1.00 97.81 717 LEU A C 1
ATOM 4781 O O . LEU A 1 717 ? -12.790 -1.312 10.508 1.00 97.81 717 LEU A O 1
ATOM 4785 N N . LEU A 1 718 ? -13.116 -1.627 12.711 1.00 98.31 718 LEU A N 1
ATOM 4786 C CA . LEU A 1 718 ? -11.910 -2.406 12.965 1.00 98.31 718 LEU A CA 1
ATOM 4787 C C . LEU A 1 718 ? -12.269 -3.802 13.469 1.00 98.31 718 LEU A C 1
ATOM 4789 O O . LEU A 1 718 ? -13.044 -3.961 14.412 1.00 98.31 718 LEU A O 1
ATOM 4793 N N . ILE A 1 719 ? -11.704 -4.818 12.831 1.00 97.94 719 ILE A N 1
ATOM 4794 C CA . ILE A 1 719 ? -11.966 -6.222 13.138 1.00 97.94 719 ILE A CA 1
ATOM 4795 C C . ILE A 1 719 ? -10.636 -6.901 13.451 1.00 97.94 719 ILE A C 1
ATOM 4797 O O . ILE A 1 719 ? -9.728 -6.884 12.619 1.00 97.94 719 ILE A O 1
ATOM 4801 N N . GLY A 1 720 ? -10.530 -7.483 14.642 1.00 96.69 720 GLY A N 1
ATOM 4802 C CA . GLY A 1 720 ? -9.370 -8.259 15.060 1.00 96.69 720 GLY A CA 1
ATOM 4803 C C . GLY A 1 720 ? -9.235 -9.603 14.351 1.00 96.69 720 GLY A C 1
ATOM 4804 O O . GLY A 1 720 ? -10.118 -10.060 13.618 1.00 96.69 720 GLY A O 1
ATOM 4805 N N . GLY A 1 721 ? -8.082 -10.224 14.553 1.00 95.06 721 GLY A N 1
ATOM 4806 C CA . GLY A 1 721 ? -7.782 -11.587 14.154 1.00 95.06 721 GLY A CA 1
ATOM 4807 C C . GLY A 1 721 ? -7.987 -12.574 15.305 1.00 95.06 721 GLY A C 1
ATOM 4808 O O . GLY A 1 721 ? -8.702 -12.341 16.266 1.00 95.06 721 GLY A O 1
ATOM 4809 N N . THR A 1 722 ? -7.356 -13.744 15.201 1.00 94.19 722 THR A N 1
ATOM 4810 C CA . THR A 1 722 ? -7.381 -14.767 16.267 1.00 94.19 722 THR A CA 1
ATOM 4811 C C . THR A 1 722 ? -6.288 -14.583 17.323 1.00 94.19 722 THR A C 1
ATOM 4813 O O . THR A 1 722 ? -6.210 -15.372 18.266 1.00 94.19 722 THR A O 1
ATOM 4816 N N . GLY A 1 723 ? -5.344 -13.676 17.075 1.00 94.81 723 GLY A N 1
ATOM 4817 C CA . GLY A 1 723 ? -4.270 -13.355 18.011 1.00 94.81 723 GLY A CA 1
ATOM 4818 C C . GLY A 1 723 ? -4.712 -12.243 18.955 1.00 94.81 723 GLY A C 1
ATOM 4819 O O . GLY A 1 723 ? -5.737 -11.628 18.724 1.00 94.81 723 GLY A O 1
ATOM 4820 N N . THR A 1 724 ? -3.936 -11.975 20.005 1.00 96.44 724 THR A N 1
ATOM 4821 C CA . THR A 1 724 ? -4.262 -10.884 20.933 1.00 96.44 724 THR A CA 1
ATOM 4822 C C . THR A 1 724 ? -4.051 -9.532 20.261 1.00 96.44 724 THR A C 1
ATOM 4824 O O . THR A 1 724 ? -2.911 -9.140 20.007 1.00 96.44 724 THR A O 1
ATOM 4827 N N . ASP A 1 725 ? -5.141 -8.825 20.011 1.00 97.94 725 ASP A N 1
ATOM 4828 C CA . ASP A 1 725 ? -5.178 -7.500 19.423 1.00 97.94 725 ASP A CA 1
ATOM 4829 C C . ASP A 1 725 ? -5.380 -6.429 20.504 1.00 97.94 725 ASP A C 1
ATOM 4831 O O . ASP A 1 725 ? -6.371 -6.384 21.239 1.00 97.94 725 ASP A O 1
ATOM 4835 N N . VAL A 1 726 ? -4.390 -5.544 20.598 1.00 97.94 726 VAL A N 1
ATOM 4836 C CA . VAL A 1 726 ? -4.341 -4.396 21.498 1.00 97.94 726 VAL A CA 1
ATOM 4837 C C . VAL A 1 726 ? -4.405 -3.130 20.657 1.00 97.94 726 VAL A C 1
ATOM 4839 O O . VAL A 1 726 ? -3.473 -2.804 19.921 1.00 97.94 726 VAL A O 1
ATOM 4842 N N . VAL A 1 727 ? -5.503 -2.393 20.782 1.00 98.44 727 VAL A N 1
ATOM 4843 C CA . VAL A 1 727 ? -5.756 -1.177 20.010 1.00 98.44 727 VAL A CA 1
ATOM 4844 C C . VAL A 1 727 ? -5.770 0.032 20.932 1.00 98.44 727 VAL A C 1
ATOM 4846 O O . VAL A 1 727 ? -6.456 0.052 21.952 1.00 98.44 727 VAL A O 1
ATOM 4849 N N . THR A 1 728 ? -5.016 1.061 20.558 1.00 98.31 728 THR A N 1
ATOM 4850 C CA . THR A 1 728 ? -5.086 2.392 21.168 1.00 98.31 728 THR A CA 1
ATOM 4851 C C . THR A 1 728 ? -5.712 3.363 20.175 1.00 98.31 728 THR A C 1
ATOM 4853 O O . THR A 1 728 ? -5.304 3.401 19.017 1.00 98.31 728 THR A O 1
ATOM 4856 N N . LEU A 1 729 ? -6.686 4.156 20.606 1.00 98.12 729 LEU A N 1
ATOM 4857 C CA . LEU A 1 729 ? -7.283 5.214 19.796 1.00 98.12 729 LEU A CA 1
ATOM 4858 C C . LEU A 1 729 ? -6.437 6.488 19.919 1.00 98.12 729 LEU A C 1
ATOM 4860 O O . LEU A 1 729 ? -5.955 6.817 21.002 1.00 98.12 729 LEU A O 1
ATOM 4864 N N . GLY A 1 730 ? -6.204 7.192 18.813 1.00 96.69 730 GLY A N 1
ATOM 4865 C CA . GLY A 1 730 ? -5.376 8.402 18.795 1.00 96.69 730 GLY A CA 1
ATOM 4866 C C . GLY A 1 730 ? -6.051 9.603 19.456 1.00 96.69 730 GLY A C 1
ATOM 4867 O O . GLY A 1 730 ? -7.243 9.586 19.714 1.00 96.69 730 GLY A O 1
ATOM 4868 N N . GLY A 1 731 ? -5.285 10.668 19.717 1.00 95.06 731 GLY A N 1
ATOM 4869 C CA . GLY A 1 731 ? -5.690 11.776 20.604 1.00 95.06 731 GLY A CA 1
ATOM 4870 C C . GLY A 1 731 ? -6.787 12.731 20.104 1.00 95.06 731 GLY A C 1
ATOM 4871 O O . GLY A 1 731 ? -6.918 13.831 20.644 1.00 95.06 731 GLY A O 1
ATOM 4872 N N . ALA A 1 732 ? -7.499 12.374 19.036 1.00 95.06 732 ALA A N 1
ATOM 4873 C CA . ALA A 1 732 ? -8.661 13.102 18.532 1.00 95.06 732 ALA A CA 1
ATOM 4874 C C . ALA A 1 732 ? -9.956 12.437 19.027 1.00 95.06 732 ALA A C 1
ATOM 4876 O O . ALA A 1 732 ? -9.917 11.416 19.692 1.00 95.06 732 ALA A O 1
ATOM 4877 N N . ASN A 1 733 ? -11.121 12.993 18.690 1.00 96.38 733 ASN A N 1
ATOM 4878 C CA . ASN A 1 733 ? -12.379 12.299 18.969 1.00 96.38 733 ASN A CA 1
ATOM 4879 C C . ASN A 1 733 ? -12.509 11.092 18.037 1.00 96.38 733 ASN A C 1
ATOM 4881 O O . ASN A 1 733 ? -12.497 11.275 16.816 1.00 96.38 733 ASN A O 1
ATOM 4885 N N . ASN A 1 734 ? -12.693 9.897 18.591 1.00 96.81 734 ASN A N 1
ATOM 4886 C CA . ASN A 1 734 ? -12.879 8.687 17.801 1.00 96.81 734 ASN A CA 1
ATOM 4887 C C . ASN A 1 734 ? -14.320 8.180 17.908 1.00 96.81 734 ASN A C 1
ATOM 4889 O O . ASN A 1 734 ? -14.950 8.201 18.963 1.00 96.81 734 ASN A O 1
ATOM 4893 N N . THR A 1 735 ? -14.862 7.707 16.790 1.00 96.75 735 THR A N 1
ATOM 4894 C CA . THR A 1 735 ? -16.123 6.960 16.747 1.00 96.75 735 THR A CA 1
ATOM 4895 C C . THR A 1 735 ? -15.885 5.728 15.897 1.00 96.75 735 THR A C 1
ATOM 4897 O O . THR A 1 735 ? -15.712 5.851 14.689 1.00 96.75 735 THR A O 1
ATOM 4900 N N . ILE A 1 736 ? -15.831 4.560 16.531 1.00 98.12 736 ILE A N 1
ATOM 4901 C CA . ILE A 1 736 ? -15.384 3.322 15.888 1.00 98.12 736 ILE A CA 1
ATOM 4902 C C . ILE A 1 736 ? -16.275 2.149 16.282 1.00 98.12 736 ILE A C 1
ATOM 4904 O O . ILE A 1 736 ? -16.691 2.017 17.436 1.00 98.12 736 ILE A O 1
ATOM 4908 N N . ILE A 1 737 ? -16.556 1.282 15.315 1.00 98.06 737 ILE A N 1
ATOM 4909 C CA . ILE A 1 737 ? -17.133 -0.034 15.560 1.00 98.06 737 ILE A CA 1
ATOM 4910 C C . ILE A 1 737 ? -15.987 -1.041 15.646 1.00 98.06 737 ILE A C 1
ATOM 4912 O O . ILE A 1 737 ? -15.142 -1.093 14.754 1.00 98.06 737 ILE A O 1
ATOM 4916 N N . VAL A 1 738 ? -15.970 -1.865 16.690 1.00 98.00 738 VAL A N 1
ATOM 4917 C CA . VAL A 1 738 ? -14.939 -2.892 16.889 1.00 98.00 738 VAL A CA 1
ATOM 4918 C C . VAL A 1 738 ? -15.535 -4.290 16.971 1.00 98.00 738 VAL A C 1
ATOM 4920 O O . VAL A 1 738 ? -16.666 -4.472 17.428 1.00 98.00 738 VAL A O 1
ATOM 4923 N N . ARG A 1 739 ? -14.779 -5.291 16.520 1.00 96.50 739 ARG A N 1
ATOM 4924 C CA . ARG A 1 739 ? -15.097 -6.718 16.678 1.00 96.50 739 ARG A CA 1
ATOM 4925 C C . ARG A 1 739 ? -13.836 -7.499 16.963 1.00 96.50 739 ARG A C 1
ATOM 4927 O O . ARG A 1 739 ? -12.794 -7.170 16.404 1.00 96.50 739 ARG A O 1
ATOM 4934 N N . ASP A 1 740 ? -13.980 -8.552 17.757 1.00 95.94 740 ASP A N 1
ATOM 4935 C CA . ASP A 1 740 ? -12.935 -9.552 17.971 1.00 95.94 740 ASP A CA 1
ATOM 4936 C C . ASP A 1 740 ? -11.596 -8.923 18.419 1.00 95.94 740 ASP A C 1
ATOM 4938 O O . ASP A 1 740 ? -10.537 -9.353 17.992 1.00 95.94 740 ASP A O 1
ATOM 4942 N N . LEU A 1 741 ? -11.651 -7.873 19.253 1.00 97.56 741 LEU A N 1
ATOM 4943 C CA . LEU A 1 741 ? -10.478 -7.242 19.871 1.00 97.56 741 LEU A CA 1
ATOM 4944 C C . LEU A 1 741 ? -10.415 -7.585 21.359 1.00 97.56 741 LEU A C 1
ATOM 4946 O O . LEU A 1 741 ? -11.428 -7.498 22.051 1.00 97.56 741 LEU A O 1
ATOM 4950 N N . GLU A 1 742 ? -9.224 -7.872 21.881 1.00 97.62 742 GLU A N 1
ATOM 4951 C CA . GLU A 1 742 ? -9.022 -8.165 23.304 1.00 97.62 742 GLU A CA 1
ATOM 4952 C C . GLU A 1 742 ? -8.841 -6.908 24.153 1.00 97.62 742 GLU A C 1
ATOM 4954 O O . GLU A 1 742 ? -9.142 -6.920 25.349 1.00 97.62 742 GLU A O 1
ATOM 4959 N N . THR A 1 743 ? -8.301 -5.823 23.594 1.00 97.88 743 THR A N 1
ATOM 4960 C CA . THR A 1 743 ? -8.084 -4.578 24.341 1.00 97.88 743 THR A CA 1
ATOM 4961 C C . THR A 1 743 ? -8.302 -3.348 23.473 1.00 97.88 743 THR A C 1
ATOM 4963 O O . THR A 1 743 ? -7.708 -3.222 22.405 1.00 97.88 743 THR A O 1
ATOM 4966 N N . VAL A 1 744 ? -9.098 -2.401 23.976 1.00 98.19 744 VAL A N 1
ATOM 4967 C CA . VAL A 1 744 ? -9.306 -1.083 23.363 1.00 98.19 744 VAL A CA 1
ATOM 4968 C C . VAL A 1 744 ? -9.054 0.004 24.402 1.00 98.19 744 VAL A C 1
ATOM 4970 O O . VAL A 1 744 ? -9.738 0.090 25.418 1.00 98.19 744 VAL A O 1
ATOM 4973 N N . THR A 1 745 ? -8.059 0.845 24.156 1.00 97.44 745 THR A N 1
ATOM 4974 C CA . THR A 1 745 ? -7.704 1.963 25.038 1.00 97.44 745 THR A CA 1
ATOM 4975 C C . THR A 1 745 ? -7.931 3.276 24.306 1.00 97.44 745 THR A C 1
ATOM 4977 O O . THR A 1 745 ? -7.384 3.473 23.225 1.00 97.44 745 THR A O 1
ATOM 4980 N N . GLY A 1 746 ? -8.734 4.167 24.873 1.00 96.00 746 GLY A N 1
ATOM 4981 C CA . GLY A 1 746 ? -8.860 5.538 24.391 1.00 96.00 746 GLY A CA 1
ATOM 4982 C C . GLY A 1 746 ? -7.645 6.381 24.753 1.00 96.00 746 GLY A C 1
ATOM 4983 O O . GLY A 1 746 ? -6.708 5.918 25.416 1.00 96.00 746 GLY A O 1
ATOM 4984 N N . SER A 1 747 ? -7.635 7.632 24.315 1.00 94.06 747 SER A N 1
ATOM 4985 C CA . SER A 1 747 ? -6.578 8.565 24.705 1.00 94.06 747 SER A CA 1
ATOM 4986 C C . SER A 1 747 ? -7.126 9.960 24.999 1.00 94.06 747 SER A C 1
ATOM 4988 O O . SER A 1 747 ? -8.011 10.111 25.830 1.00 94.06 747 SER A O 1
ATOM 4990 N N . GLY A 1 748 ? -6.540 11.012 24.430 1.00 90.25 748 GLY A N 1
ATOM 4991 C CA . GLY A 1 748 ? -7.164 12.332 24.487 1.00 90.25 748 GLY A CA 1
ATOM 4992 C C . GLY A 1 748 ? -8.337 12.403 23.509 1.00 90.25 748 GLY A C 1
ATOM 4993 O O . GLY A 1 748 ? -8.301 11.745 22.481 1.00 90.25 748 GLY A O 1
ATOM 4994 N N . GLY A 1 749 ? -9.325 13.253 23.781 1.00 94.19 749 GLY A N 1
ATOM 4995 C CA . GLY A 1 749 ? -10.515 13.380 22.933 1.00 94.19 749 GLY A CA 1
ATOM 4996 C C . GLY A 1 749 ? -11.755 12.806 23.608 1.00 94.19 749 GLY A C 1
ATOM 4997 O O . GLY A 1 749 ? -11.747 12.578 24.811 1.00 94.19 749 GLY A O 1
ATOM 4998 N N . ILE A 1 750 ? -12.841 12.682 22.845 1.00 96.06 750 ILE A N 1
ATOM 4999 C CA . ILE A 1 750 ? -14.048 11.951 23.245 1.00 96.06 750 ILE A CA 1
ATOM 5000 C C . ILE A 1 750 ? -14.126 10.700 22.378 1.00 96.06 750 ILE A C 1
ATOM 5002 O O . ILE A 1 750 ? -14.378 10.797 21.173 1.00 96.06 750 ILE A O 1
ATOM 5006 N N . ASP A 1 751 ? -13.944 9.549 23.006 1.00 97.75 751 ASP A N 1
ATOM 5007 C CA . ASP A 1 751 ? -13.915 8.238 22.385 1.00 97.75 751 ASP A CA 1
ATOM 5008 C C . ASP A 1 751 ? -15.259 7.523 22.570 1.00 97.75 751 ASP A C 1
ATOM 5010 O O . ASP A 1 751 ? -15.730 7.266 23.681 1.00 97.75 751 ASP A O 1
ATOM 5014 N N . THR A 1 752 ? -15.897 7.203 21.443 1.00 97.81 752 THR A N 1
ATOM 5015 C CA . THR A 1 752 ? -17.131 6.412 21.363 1.00 97.81 752 THR A CA 1
ATOM 5016 C C . THR A 1 752 ? -16.839 5.092 20.659 1.00 97.81 752 THR A C 1
ATOM 5018 O O . THR A 1 752 ? -16.613 5.059 19.448 1.00 97.81 752 THR A O 1
ATOM 5021 N N . VAL A 1 753 ? -16.882 3.989 21.403 1.00 98.44 753 VAL A N 1
ATOM 5022 C CA . VAL A 1 753 ? -16.675 2.638 20.870 1.00 98.44 753 VAL A CA 1
ATOM 5023 C C . VAL A 1 753 ? -18.002 1.897 20.840 1.00 98.44 753 VAL A C 1
ATOM 5025 O O . VAL A 1 753 ? -18.709 1.820 21.843 1.00 98.44 753 VAL A O 1
ATOM 5028 N N . THR A 1 754 ? -18.347 1.339 19.684 1.00 98.25 754 THR A N 1
ATOM 5029 C CA . THR A 1 754 ? -19.488 0.431 19.533 1.00 98.25 754 THR A CA 1
ATOM 5030 C C . THR A 1 754 ? -18.982 -0.981 19.279 1.00 98.25 754 THR A C 1
ATOM 5032 O O . THR A 1 754 ? -18.197 -1.213 18.363 1.00 98.25 754 THR A O 1
ATOM 5035 N N . LEU A 1 755 ? -19.435 -1.942 20.068 1.00 97.81 755 LEU A N 1
ATOM 5036 C CA . LEU A 1 755 ? -19.147 -3.351 19.859 1.00 97.81 755 LEU A CA 1
ATOM 5037 C C . LEU A 1 755 ? -20.029 -3.886 18.724 1.00 97.81 755 LEU A C 1
ATOM 5039 O O . LEU A 1 755 ? -21.195 -3.513 18.573 1.00 97.81 755 LEU A O 1
ATOM 5043 N N . GLY A 1 756 ? -19.450 -4.710 17.854 1.00 94.31 756 GLY A N 1
ATOM 5044 C CA . GLY A 1 756 ? -20.151 -5.242 16.692 1.00 94.31 756 GLY A CA 1
ATOM 5045 C C . GLY A 1 756 ? -21.205 -6.295 17.037 1.00 94.31 756 GLY A C 1
ATOM 5046 O O . GLY A 1 756 ? -21.613 -6.487 18.170 1.00 94.31 756 GLY A O 1
ATOM 5047 N N . ASN A 1 757 ? -21.690 -7.008 16.023 1.00 92.25 757 ASN A N 1
ATOM 5048 C CA . ASN A 1 757 ? -22.816 -7.936 16.174 1.00 92.25 757 ASN A CA 1
ATOM 5049 C C . ASN A 1 757 ? -22.439 -9.334 16.706 1.00 92.25 757 ASN A C 1
ATOM 5051 O O . ASN A 1 757 ? -23.333 -10.164 16.893 1.00 92.25 757 ASN A O 1
ATOM 5055 N N . THR A 1 758 ? -21.151 -9.616 16.899 1.00 91.94 758 THR A N 1
ATOM 5056 C CA . THR A 1 758 ? -20.649 -10.814 17.588 1.00 91.94 758 THR A CA 1
ATOM 5057 C C . THR A 1 758 ? -20.671 -10.593 19.102 1.00 91.94 758 THR A C 1
ATOM 5059 O O . THR A 1 758 ? -20.848 -9.467 19.547 1.00 91.94 758 THR A O 1
ATOM 5062 N N . GLY A 1 759 ? -20.575 -11.660 19.903 1.00 93.25 759 GLY A N 1
ATOM 5063 C CA . GLY A 1 759 ? -20.381 -11.501 21.348 1.00 93.25 759 GLY A CA 1
ATOM 5064 C C . GLY A 1 759 ? -18.927 -11.147 21.627 1.00 93.25 759 GLY A C 1
ATOM 5065 O O . GLY A 1 759 ? -18.041 -11.830 21.112 1.00 93.25 759 GLY A O 1
ATOM 5066 N N . ASN A 1 760 ? -18.686 -10.096 22.405 1.00 95.56 760 ASN A N 1
ATOM 5067 C CA . ASN A 1 760 ? -17.344 -9.568 22.625 1.00 95.56 760 ASN A CA 1
ATOM 5068 C C . ASN A 1 760 ? -16.851 -9.898 24.037 1.00 95.56 760 ASN A C 1
ATOM 5070 O O . ASN A 1 760 ? -17.614 -9.933 25.000 1.00 95.56 760 ASN A O 1
ATOM 5074 N N . THR A 1 761 ? -15.551 -10.144 24.175 1.00 96.25 761 THR A N 1
ATOM 5075 C CA . THR A 1 761 ? -14.880 -10.238 25.476 1.00 96.25 761 THR A CA 1
ATOM 5076 C C . THR A 1 761 ? -13.623 -9.386 25.410 1.00 96.25 761 THR A C 1
ATOM 5078 O O . THR A 1 761 ? -12.650 -9.803 24.790 1.00 96.25 761 THR A O 1
ATOM 5081 N N . LEU A 1 762 ? -13.647 -8.193 26.010 1.00 97.31 762 LEU A N 1
ATOM 5082 C CA . LEU A 1 762 ? -12.548 -7.230 25.885 1.00 97.31 762 LEU A CA 1
ATOM 5083 C C . LEU A 1 762 ? -12.271 -6.444 27.165 1.00 97.31 762 LEU A C 1
ATOM 5085 O O . LEU A 1 762 ? -13.132 -6.290 28.034 1.00 97.31 762 LEU A O 1
ATOM 5089 N N . VAL A 1 763 ? -11.064 -5.890 27.233 1.00 97.69 763 VAL A N 1
ATOM 5090 C CA . VAL A 1 763 ? -10.673 -4.881 28.218 1.00 97.69 763 VAL A CA 1
ATOM 5091 C C . VAL A 1 763 ? -10.771 -3.496 27.585 1.00 97.69 763 VAL A C 1
ATOM 5093 O O . VAL A 1 763 ? -10.201 -3.256 26.522 1.00 97.69 763 VAL A O 1
ATOM 5096 N N . VAL A 1 764 ? -11.452 -2.567 28.252 1.00 97.88 764 VAL A N 1
ATOM 5097 C CA . VAL A 1 764 ? -11.528 -1.159 27.843 1.00 97.88 764 VAL A CA 1
ATOM 5098 C C . VAL A 1 764 ? -10.837 -0.251 28.847 1.00 97.88 764 VAL A C 1
ATOM 5100 O O . VAL A 1 764 ? -10.796 -0.531 30.044 1.00 97.88 764 VAL A O 1
ATOM 5103 N N . SER A 1 765 ? -10.265 0.855 28.391 1.00 96.62 765 SER A N 1
ATOM 5104 C CA . SER A 1 765 ? -9.663 1.867 29.266 1.00 96.62 765 SER A CA 1
ATOM 5105 C C . SER A 1 765 ? -9.757 3.243 28.636 1.00 96.62 765 SER A C 1
ATOM 5107 O O . SER A 1 765 ? -9.632 3.353 27.423 1.00 96.62 765 SER A O 1
ATOM 5109 N N . ALA A 1 766 ? -9.935 4.278 29.461 1.00 95.75 766 ALA A N 1
ATOM 5110 C CA . ALA A 1 766 ? -9.953 5.675 29.019 1.00 95.75 766 ALA A CA 1
ATOM 5111 C C . ALA A 1 766 ? -10.928 5.955 27.853 1.00 95.75 766 ALA A C 1
ATOM 5113 O O . ALA A 1 766 ? -10.591 6.705 26.951 1.00 95.75 766 ALA A O 1
ATOM 5114 N N . LEU A 1 767 ? -12.105 5.316 27.856 1.00 97.50 767 LEU A N 1
ATOM 5115 C CA . LEU A 1 767 ? -13.184 5.597 26.903 1.00 97.50 767 LEU A CA 1
ATOM 5116 C C . LEU A 1 767 ? -14.260 6.451 27.577 1.00 97.50 767 LEU A C 1
ATOM 5118 O O . LEU A 1 767 ? -14.580 6.214 28.741 1.00 97.50 767 LEU A O 1
ATOM 5122 N N . GLU A 1 768 ? -14.886 7.364 26.836 1.00 97.56 768 GLU A N 1
ATOM 5123 C CA . GLU A 1 768 ? -16.030 8.141 27.331 1.00 97.56 768 GLU A CA 1
ATOM 5124 C C . GLU A 1 768 ? -17.360 7.420 27.109 1.00 97.56 768 GLU A C 1
ATOM 5126 O O . GLU A 1 768 ? -18.282 7.554 27.915 1.00 97.56 768 GLU A O 1
ATOM 5131 N N . THR A 1 769 ? -17.505 6.685 26.003 1.00 97.94 769 THR A N 1
ATOM 5132 C CA . THR A 1 769 ? -18.747 5.979 25.660 1.00 97.94 769 THR A CA 1
ATOM 5133 C C . THR A 1 769 ? -18.474 4.590 25.098 1.00 97.94 769 THR A C 1
ATOM 5135 O O . THR A 1 769 ? -17.702 4.424 24.154 1.00 97.94 769 THR A O 1
ATOM 5138 N N . LEU A 1 770 ? -19.176 3.599 25.644 1.00 98.25 770 LEU A N 1
ATOM 5139 C CA . LEU A 1 770 ? -19.194 2.221 25.176 1.00 98.25 770 LEU A CA 1
ATOM 5140 C C . LEU A 1 770 ? -20.631 1.775 24.894 1.00 98.25 770 LEU A C 1
ATOM 5142 O O . LEU A 1 770 ? -21.510 1.826 25.756 1.00 98.25 770 LEU A O 1
ATOM 5146 N N . VAL A 1 771 ? -20.866 1.312 23.674 1.00 97.94 771 VAL A N 1
ATOM 5147 C CA . VAL A 1 771 ? -22.156 0.779 23.233 1.00 97.94 771 VAL A CA 1
ATOM 5148 C C . VAL A 1 771 ? -21.963 -0.688 22.883 1.00 97.94 771 VAL A C 1
ATOM 5150 O O . VAL A 1 771 ? -21.168 -1.000 22.004 1.00 97.94 771 VAL A O 1
ATOM 5153 N N . GLY A 1 772 ? -22.663 -1.584 23.566 1.00 96.50 772 GLY A N 1
ATOM 5154 C CA . GLY A 1 772 ? -22.691 -3.000 23.223 1.00 96.50 772 GLY A CA 1
ATOM 5155 C C . GLY A 1 772 ? -23.475 -3.283 21.940 1.00 96.50 772 GLY A C 1
ATOM 5156 O O . GLY A 1 772 ? -24.205 -2.433 21.414 1.00 96.50 772 GLY A O 1
ATOM 5157 N N . GLY A 1 773 ? -23.284 -4.484 21.417 1.00 94.44 773 GLY A N 1
ATOM 5158 C CA . GLY A 1 773 ? -23.880 -4.978 20.191 1.00 94.44 773 GLY A CA 1
ATOM 5159 C C . GLY A 1 773 ? -25.107 -5.854 20.427 1.00 94.44 773 GLY A C 1
ATOM 5160 O O . GLY A 1 773 ? -25.854 -5.708 21.386 1.00 94.44 773 GLY A O 1
ATOM 5161 N N . THR A 1 774 ? -25.366 -6.762 19.485 1.00 93.06 774 THR A N 1
ATOM 5162 C CA . THR A 1 774 ? -26.445 -7.765 19.604 1.00 93.06 774 THR A CA 1
ATOM 5163 C C . THR A 1 774 ? -25.976 -9.090 20.202 1.00 93.06 774 THR A C 1
ATOM 5165 O O . THR A 1 774 ? -26.802 -9.963 20.475 1.00 93.06 774 THR A O 1
ATOM 5168 N N . GLY A 1 775 ? -24.660 -9.297 20.275 1.00 93.75 775 GLY A N 1
ATOM 5169 C CA . GLY A 1 775 ? -24.060 -10.446 20.941 1.00 93.75 775 GLY A CA 1
ATOM 5170 C C . GLY A 1 775 ? -23.962 -10.208 22.444 1.00 93.75 775 GLY A C 1
ATOM 5171 O O . GLY A 1 775 ? -24.186 -9.102 22.905 1.00 93.75 775 GLY A O 1
ATOM 5172 N N . THR A 1 776 ? -23.640 -11.252 23.208 1.00 95.88 776 THR A N 1
ATOM 5173 C CA . THR A 1 776 ? -23.360 -11.090 24.640 1.00 95.88 776 THR A CA 1
ATOM 5174 C C . THR A 1 776 ? -21.992 -10.453 24.820 1.00 95.88 776 THR A C 1
ATOM 5176 O O . THR A 1 776 ? -20.984 -11.060 24.452 1.00 95.88 776 THR A O 1
ATOM 5179 N N . ASP A 1 777 ? -21.975 -9.274 25.422 1.00 97.88 777 ASP A N 1
ATOM 5180 C CA . ASP A 1 777 ? -20.780 -8.483 25.648 1.00 97.88 777 ASP A CA 1
ATOM 5181 C C . ASP A 1 777 ? -20.312 -8.591 27.100 1.00 97.88 777 ASP A C 1
ATOM 5183 O O . ASP A 1 777 ? -21.042 -8.319 28.059 1.00 97.88 777 ASP A O 1
ATOM 5187 N N . VAL A 1 778 ? -19.053 -9.000 27.253 1.00 97.88 778 VAL A N 1
ATOM 5188 C CA . VAL A 1 778 ? -18.349 -9.125 28.528 1.00 97.88 778 VAL A CA 1
ATOM 5189 C C . VAL A 1 778 ? -17.173 -8.160 28.524 1.00 97.88 778 VAL A C 1
ATOM 5191 O O . VAL A 1 778 ? -16.172 -8.366 27.841 1.00 97.88 778 VAL A O 1
ATOM 5194 N N . VAL A 1 779 ? -17.293 -7.093 29.301 1.00 98.19 779 VAL A N 1
ATOM 5195 C CA . VAL A 1 779 ? -16.338 -5.987 29.304 1.00 98.19 779 VAL A CA 1
ATOM 5196 C C . VAL A 1 779 ? -15.679 -5.882 30.670 1.00 98.19 779 VAL A C 1
ATOM 5198 O O . VAL A 1 779 ? -16.352 -5.844 31.700 1.00 98.19 779 VAL A O 1
ATOM 5201 N N . ALA A 1 780 ? -14.354 -5.791 30.682 1.00 97.44 780 ALA A N 1
ATOM 5202 C CA . ALA A 1 780 ? -13.596 -5.401 31.862 1.00 97.44 780 ALA A CA 1
ATOM 5203 C C . ALA A 1 780 ? -13.039 -3.985 31.685 1.00 97.44 780 ALA A C 1
ATOM 5205 O O . ALA A 1 780 ? -12.515 -3.650 30.625 1.00 97.44 780 ALA A O 1
ATOM 5206 N N . ILE A 1 781 ? -13.111 -3.157 32.720 1.00 96.69 781 ILE A N 1
ATOM 5207 C CA . ILE A 1 781 ? -12.447 -1.853 32.748 1.00 96.69 781 ILE A CA 1
ATOM 5208 C C . ILE A 1 781 ? -11.002 -2.078 33.200 1.00 96.69 781 ILE A C 1
ATOM 5210 O O . ILE A 1 781 ? -10.722 -2.947 34.029 1.00 96.69 781 ILE A O 1
ATOM 5214 N N . GLY A 1 782 ? -10.051 -1.358 32.611 1.00 94.75 782 GLY A N 1
ATOM 5215 C CA . GLY A 1 782 ? -8.645 -1.448 32.995 1.00 94.75 782 GLY A CA 1
ATOM 5216 C C . GLY A 1 782 ? -8.350 -0.812 34.353 1.00 94.75 782 GLY A C 1
ATOM 5217 O O . GLY A 1 782 ? -9.218 -0.330 35.070 1.00 94.75 782 GLY A O 1
ATOM 5218 N N . THR A 1 783 ? -7.075 -0.792 34.730 1.00 94.06 783 THR A N 1
ATOM 5219 C CA . THR A 1 783 ? -6.656 -0.498 36.112 1.00 94.06 783 THR A CA 1
ATOM 5220 C C . THR A 1 783 ? -6.669 0.980 36.505 1.00 94.06 783 THR A C 1
ATOM 5222 O O . THR A 1 783 ? -6.416 1.286 37.667 1.00 94.06 783 THR A O 1
ATOM 5225 N N . VAL A 1 784 ? -6.862 1.902 35.555 1.00 89.12 784 VAL A N 1
ATOM 5226 C CA . VAL A 1 784 ? -6.751 3.356 35.793 1.00 89.12 784 VAL A CA 1
ATOM 5227 C C . VAL A 1 784 ? -8.051 3.950 36.360 1.00 89.12 784 VAL A C 1
ATOM 5229 O O . VAL A 1 784 ? -8.004 5.005 36.992 1.00 89.12 784 VAL A O 1
ATOM 5232 N N . GLY A 1 785 ? -9.182 3.250 36.232 1.00 85.75 785 GLY A N 1
ATOM 5233 C CA . GLY A 1 785 ? -10.502 3.779 36.574 1.00 85.75 785 GLY A CA 1
ATOM 5234 C C . GLY A 1 785 ? -10.934 4.923 35.656 1.00 85.75 785 GLY A C 1
ATOM 5235 O O . GLY A 1 785 ? -10.145 5.436 34.856 1.00 85.75 785 GLY A O 1
ATOM 5236 N N . GLY A 1 786 ? -12.190 5.342 35.751 1.00 91.00 786 GLY A N 1
ATOM 5237 C CA . GLY A 1 786 ? -12.704 6.446 34.944 1.00 91.00 786 GLY A CA 1
ATOM 5238 C C . GLY A 1 786 ? -14.222 6.546 34.923 1.00 91.00 786 GLY A C 1
ATOM 5239 O O . GLY A 1 786 ? -14.932 5.699 35.463 1.00 91.00 786 GLY A O 1
ATOM 5240 N N . ALA A 1 787 ? -14.711 7.613 34.290 1.00 94.75 787 ALA A N 1
ATOM 5241 C CA . ALA A 1 787 ? -16.125 7.770 33.988 1.00 94.75 787 ALA A CA 1
ATOM 5242 C C . ALA A 1 787 ? -16.430 7.155 32.617 1.00 94.75 787 ALA A C 1
ATOM 5244 O O . ALA A 1 787 ? -15.749 7.488 31.652 1.00 94.75 787 ALA A O 1
ATOM 5245 N N . LEU A 1 788 ? -17.451 6.303 32.525 1.00 97.75 788 LEU A N 1
ATOM 5246 C CA . LEU A 1 788 ? -17.849 5.653 31.275 1.00 97.75 788 LEU A CA 1
ATOM 5247 C C . LEU A 1 788 ? -19.374 5.662 31.123 1.00 97.75 788 LEU A C 1
ATOM 5249 O O . LEU A 1 788 ? -20.102 5.215 32.013 1.00 97.75 788 LEU A O 1
ATOM 5253 N N . LEU A 1 789 ? -19.860 6.146 29.979 1.00 98.19 789 LEU A N 1
ATOM 5254 C CA . LEU A 1 789 ? -21.249 5.966 29.560 1.00 98.19 789 LEU A CA 1
ATOM 5255 C C . LEU A 1 789 ? -21.393 4.602 28.881 1.00 98.19 789 LEU A C 1
ATOM 5257 O O . LEU A 1 789 ? -20.740 4.349 27.872 1.00 98.19 789 LEU A O 1
ATOM 5261 N N . VAL A 1 790 ? -22.260 3.740 29.405 1.00 98.19 790 VAL A N 1
ATOM 5262 C CA . VAL A 1 790 ? -22.453 2.371 28.912 1.00 98.19 790 VAL A CA 1
ATOM 5263 C C . VAL A 1 790 ? -23.895 2.156 28.484 1.00 98.19 790 VAL A C 1
ATOM 5265 O O . VAL A 1 790 ? -24.828 2.527 29.189 1.00 98.19 790 VAL A O 1
ATOM 5268 N N . SER A 1 791 ? -24.100 1.519 27.336 1.00 96.81 791 SER A N 1
ATOM 5269 C CA . SER A 1 791 ? -25.424 1.048 26.913 1.00 96.81 791 SER A CA 1
ATOM 5270 C C . SER A 1 791 ? -25.315 -0.308 26.236 1.00 96.81 791 SER A C 1
ATOM 5272 O O . SER A 1 791 ? -24.311 -0.577 25.585 1.00 96.81 791 SER A O 1
ATOM 5274 N N . SER A 1 792 ? -26.339 -1.149 26.383 1.00 96.00 792 SER A N 1
ATOM 5275 C CA . SER A 1 792 ? -26.431 -2.460 25.715 1.00 96.00 792 SER A CA 1
ATOM 5276 C C . SER A 1 792 ? -25.276 -3.436 25.997 1.00 96.00 792 SER A C 1
ATOM 5278 O O . SER A 1 792 ? -25.041 -4.321 25.193 1.00 96.00 792 SER A O 1
ATOM 5280 N N . VAL A 1 793 ? -24.546 -3.280 27.106 1.00 97.62 793 VAL A N 1
ATOM 5281 C CA . VAL A 1 793 ? -23.523 -4.243 27.555 1.00 97.62 793 VAL A CA 1
ATOM 5282 C C . VAL A 1 793 ? -24.137 -5.147 28.621 1.00 97.62 793 VAL A C 1
ATOM 5284 O O . VAL A 1 793 ? -24.749 -4.642 29.560 1.00 97.62 793 VAL A O 1
ATOM 5287 N N . GLU A 1 794 ? -23.965 -6.467 28.512 1.00 97.62 794 GLU A N 1
ATOM 5288 C CA . GLU A 1 794 ? -24.559 -7.425 29.457 1.00 97.62 794 GLU A CA 1
ATOM 5289 C C . GLU A 1 794 ? -23.729 -7.632 30.724 1.00 97.62 794 GLU A C 1
ATOM 5291 O O . GLU A 1 794 ? -24.296 -7.858 31.793 1.00 97.62 794 GLU A O 1
ATOM 5296 N N . THR A 1 795 ? -22.397 -7.616 30.631 1.00 97.88 795 THR A N 1
ATOM 5297 C CA . THR A 1 795 ? -21.501 -7.810 31.783 1.00 97.88 795 THR A CA 1
ATOM 5298 C C . THR A 1 795 ? -20.398 -6.761 31.801 1.00 97.88 795 THR A C 1
ATOM 5300 O O . THR A 1 795 ? -19.637 -6.647 30.844 1.00 97.88 795 THR A O 1
ATOM 5303 N N . LEU A 1 796 ? -20.270 -6.039 32.916 1.00 97.75 796 LEU A N 1
ATOM 5304 C CA . LEU A 1 796 ? -19.247 -5.015 33.121 1.00 97.75 796 LEU A CA 1
ATOM 5305 C C . LEU A 1 796 ? -18.519 -5.233 34.450 1.00 97.75 796 LEU A C 1
ATOM 5307 O O . LEU A 1 796 ? -19.126 -5.210 35.517 1.00 97.75 796 LEU A O 1
ATOM 5311 N N . THR A 1 797 ? -17.208 -5.440 34.399 1.00 96.56 797 THR A N 1
ATOM 5312 C CA . THR A 1 797 ? -16.380 -5.669 35.592 1.00 96.56 797 THR A CA 1
ATOM 5313 C C . THR A 1 797 ? -15.338 -4.569 35.739 1.00 96.56 797 THR A C 1
ATOM 5315 O O . THR A 1 797 ? -14.573 -4.328 34.808 1.00 96.56 797 THR A O 1
ATOM 5318 N N . GLY A 1 798 ? -15.295 -3.912 36.894 1.00 94.94 798 GLY A N 1
ATOM 5319 C CA . GLY A 1 798 ? -14.249 -2.952 37.235 1.00 94.94 798 GLY A CA 1
ATOM 5320 C C . GLY A 1 798 ? -12.946 -3.609 37.684 1.00 94.94 798 GLY A C 1
ATOM 5321 O O . GLY A 1 798 ? -12.828 -4.836 37.766 1.00 94.94 798 GLY A O 1
ATOM 5322 N N . ASN A 1 799 ? -11.941 -2.785 37.963 1.00 93.88 799 ASN A N 1
ATOM 5323 C CA . ASN A 1 799 ? -10.616 -3.226 38.418 1.00 93.88 799 ASN A CA 1
ATOM 5324 C C . ASN A 1 799 ? -10.090 -2.309 39.531 1.00 93.88 799 ASN A C 1
ATOM 5326 O O . ASN A 1 799 ? -10.848 -1.670 40.239 1.00 93.88 799 ASN A O 1
ATOM 5330 N N . THR A 1 800 ? -8.773 -2.253 39.745 1.00 87.94 800 THR A N 1
ATOM 5331 C CA . THR A 1 800 ? -8.135 -1.471 40.821 1.00 87.94 800 THR A CA 1
ATOM 5332 C C . THR A 1 800 ? -8.201 0.064 40.661 1.00 87.94 800 THR A C 1
ATOM 5334 O O . THR A 1 800 ? -7.351 0.762 41.213 1.00 87.94 800 THR A O 1
ATOM 5337 N N . GLY A 1 801 ? -9.157 0.601 39.908 1.00 91.56 801 GLY A N 1
ATOM 5338 C CA . GLY A 1 801 ? -9.412 2.034 39.740 1.00 91.56 801 GLY A CA 1
ATOM 5339 C C . GLY A 1 801 ? -10.660 2.478 40.506 1.00 91.56 801 GLY A C 1
ATOM 5340 O O . GLY A 1 801 ? -11.234 1.695 41.246 1.00 91.56 801 GLY A O 1
ATOM 5341 N N . VAL A 1 802 ? -11.060 3.744 40.354 1.00 94.44 802 VAL A N 1
ATOM 5342 C CA . VAL A 1 802 ? -12.411 4.182 40.743 1.00 94.44 802 VAL A CA 1
ATOM 5343 C C . VAL A 1 802 ? -13.245 4.258 39.474 1.00 94.44 802 VAL A C 1
ATOM 5345 O O . VAL A 1 802 ? -13.012 5.125 38.628 1.00 94.44 802 VAL A O 1
ATOM 5348 N N . ASP A 1 803 ? -14.203 3.354 39.352 1.00 96.56 803 ASP A N 1
ATOM 5349 C CA . ASP A 1 803 ? -15.058 3.178 38.190 1.00 96.56 803 ASP A CA 1
ATOM 5350 C C . ASP A 1 803 ? -16.410 3.871 38.421 1.00 96.56 803 ASP A C 1
ATOM 5352 O O . ASP A 1 803 ? -17.174 3.543 39.333 1.00 96.56 803 ASP A O 1
ATOM 5356 N N . THR A 1 804 ? -16.704 4.879 37.593 1.00 96.94 804 THR A N 1
ATOM 5357 C CA . THR A 1 804 ? -17.963 5.641 37.621 1.00 96.94 804 THR A CA 1
ATOM 5358 C C . THR A 1 804 ? -18.753 5.390 36.345 1.00 96.94 804 THR A C 1
ATOM 5360 O O . THR A 1 804 ? -18.440 5.928 35.286 1.00 96.94 804 THR A O 1
ATOM 5363 N N . ILE A 1 805 ? -19.811 4.593 36.433 1.00 98.25 805 ILE A N 1
ATOM 5364 C CA . ILE A 1 805 ? -20.601 4.186 35.272 1.00 98.25 805 ILE A CA 1
ATOM 5365 C C . ILE A 1 805 ? -21.901 4.969 35.214 1.00 98.25 805 ILE A C 1
ATOM 5367 O O . ILE A 1 805 ? -22.633 5.061 36.196 1.00 98.25 805 ILE A O 1
ATOM 5371 N N . THR A 1 806 ? -22.204 5.524 34.046 1.00 98.19 806 THR A N 1
ATOM 5372 C CA . THR A 1 806 ? -23.535 6.046 33.726 1.00 98.19 806 THR A CA 1
ATOM 5373 C C . THR A 1 806 ? -24.173 5.127 32.699 1.00 98.19 806 THR A C 1
ATOM 5375 O O . THR A 1 806 ? -23.537 4.796 31.702 1.00 98.19 806 THR A O 1
ATOM 5378 N N . LEU A 1 807 ? -25.410 4.703 32.924 1.00 98.12 807 LEU A N 1
ATOM 5379 C CA . LEU A 1 807 ? -26.147 3.884 31.973 1.00 98.12 807 LEU A CA 1
ATOM 5380 C C . LEU A 1 807 ? -26.852 4.766 30.935 1.00 98.12 807 LEU A C 1
ATOM 5382 O O . LEU A 1 807 ? -27.261 5.898 31.203 1.00 98.12 807 LEU A O 1
ATOM 5386 N N . GLY A 1 808 ? -26.957 4.260 29.709 1.00 96.38 808 GLY A N 1
ATOM 5387 C CA . GLY A 1 808 ? -27.605 4.957 28.605 1.00 96.38 808 GLY A CA 1
ATOM 5388 C C . GLY A 1 808 ? -29.094 5.206 28.852 1.00 96.38 808 GLY A C 1
ATOM 5389 O O . GLY A 1 808 ? -29.721 4.591 29.702 1.00 96.38 808 GLY A O 1
ATOM 5390 N N . SER A 1 809 ? -29.696 6.097 28.059 1.00 95.88 809 SER A N 1
ATOM 5391 C CA . SER A 1 809 ? -31.107 6.495 28.234 1.00 95.88 809 SER A CA 1
ATOM 5392 C C . SER A 1 809 ? -32.154 5.410 27.923 1.00 95.88 809 SER A C 1
ATOM 5394 O O . SER A 1 809 ? -33.321 5.587 28.271 1.00 95.88 809 SER A O 1
ATOM 5396 N N . ALA A 1 810 ? -31.767 4.320 27.253 1.00 94.56 810 ALA A N 1
ATOM 5397 C CA . ALA A 1 810 ? -32.616 3.138 27.086 1.00 94.56 810 ALA A CA 1
ATOM 5398 C C . ALA A 1 810 ? -32.685 2.343 28.402 1.00 94.56 810 ALA A C 1
ATOM 5400 O O . ALA A 1 810 ? -31.896 2.593 29.296 1.00 94.56 810 ALA A O 1
ATOM 5401 N N . GLY A 1 811 ? -33.617 1.395 28.534 1.00 93.81 811 GLY A N 1
ATOM 5402 C CA . GLY A 1 811 ? -33.614 0.502 29.698 1.00 93.81 811 GLY A CA 1
ATOM 5403 C C . GLY A 1 811 ? -32.468 -0.502 29.600 1.00 93.81 811 GLY A C 1
ATOM 5404 O O . GLY A 1 811 ? -32.331 -1.159 28.565 1.00 93.81 811 GLY A O 1
ATOM 5405 N N . ASN A 1 812 ? -31.656 -0.613 30.650 1.00 96.56 812 ASN A N 1
ATOM 5406 C CA . ASN A 1 812 ? -30.466 -1.459 30.660 1.00 96.56 812 ASN A CA 1
ATOM 5407 C C . ASN A 1 812 ? -30.677 -2.711 31.525 1.00 96.56 812 ASN A C 1
ATOM 5409 O O . ASN A 1 812 ? -31.405 -2.702 32.514 1.00 96.56 812 ASN A O 1
ATOM 5413 N N . THR A 1 813 ? -30.036 -3.819 31.153 1.00 96.69 813 THR A N 1
ATOM 5414 C CA . THR A 1 813 ? -29.930 -5.023 31.990 1.00 96.69 813 THR A CA 1
ATOM 5415 C C . THR A 1 813 ? -28.464 -5.405 32.069 1.00 96.69 813 THR A C 1
ATOM 5417 O O . THR A 1 813 ? -27.893 -5.812 31.062 1.00 96.69 813 THR A O 1
ATOM 5420 N N . LEU A 1 814 ? -27.858 -5.244 33.244 1.00 97.94 814 LEU A N 1
ATOM 5421 C CA . LEU A 1 814 ? -26.408 -5.291 33.401 1.00 97.94 814 LEU A CA 1
ATOM 5422 C C . LEU A 1 814 ? -26.006 -6.119 34.623 1.00 97.94 814 LEU A C 1
ATOM 5424 O O . LEU A 1 814 ? -26.490 -5.879 35.727 1.00 97.94 814 LEU A O 1
ATOM 5428 N N . LEU A 1 815 ? -25.081 -7.059 34.437 1.00 97.69 815 LEU A N 1
ATOM 5429 C CA . LEU A 1 815 ? -24.342 -7.702 35.521 1.00 97.69 815 LEU A CA 1
ATOM 5430 C C . LEU A 1 815 ? -23.061 -6.911 35.795 1.00 97.69 815 LEU A C 1
ATOM 5432 O O . LEU A 1 815 ? -22.221 -6.768 34.906 1.00 97.69 815 LEU A O 1
ATOM 5436 N N . THR A 1 816 ? -22.891 -6.428 37.022 1.00 97.12 816 THR A N 1
ATOM 5437 C CA . THR A 1 816 ? -21.731 -5.638 37.432 1.00 97.12 816 THR A CA 1
ATOM 5438 C C . THR A 1 816 ? -20.933 -6.289 38.545 1.00 97.12 816 THR A C 1
ATOM 5440 O O . THR A 1 816 ? -21.474 -6.966 39.411 1.00 97.12 816 THR A O 1
ATOM 5443 N N . SER A 1 817 ? -19.620 -6.082 38.553 1.00 95.50 817 SER A N 1
ATOM 5444 C CA . SER A 1 817 ? -18.756 -6.499 39.660 1.00 95.50 817 SER A CA 1
ATOM 5445 C C . SER A 1 817 ? -17.616 -5.509 39.832 1.00 95.50 817 SER A C 1
ATOM 5447 O O . SER A 1 817 ? -17.085 -5.022 38.838 1.00 95.50 817 SER A O 1
ATOM 5449 N N . ALA A 1 818 ? -17.215 -5.261 41.081 1.00 94.62 818 ALA A N 1
ATOM 5450 C CA . ALA A 1 818 ? -16.097 -4.378 41.422 1.00 94.62 818 ALA A CA 1
ATOM 5451 C C . ALA A 1 818 ? -16.199 -2.967 40.802 1.00 94.62 818 ALA A C 1
ATOM 5453 O O . ALA A 1 818 ? -15.205 -2.448 40.322 1.00 94.62 818 ALA A O 1
ATOM 5454 N N . LEU A 1 819 ? -17.404 -2.382 40.780 1.00 96.44 819 LEU A N 1
ATOM 5455 C CA . LEU A 1 819 ? -17.626 -0.986 40.391 1.00 96.44 819 LEU A CA 1
ATOM 5456 C C . LEU A 1 819 ? -17.935 -0.142 41.629 1.00 96.44 819 LEU A C 1
ATOM 5458 O O . LEU A 1 819 ? -18.681 -0.589 42.501 1.00 96.44 819 LEU A O 1
ATOM 5462 N N . GLU A 1 820 ? -17.441 1.095 41.674 1.00 96.88 820 GLU A N 1
ATOM 5463 C CA . GLU A 1 820 ? -17.666 2.003 42.804 1.00 96.88 820 GLU A CA 1
ATOM 5464 C C . GLU A 1 820 ? -18.946 2.828 42.663 1.00 96.88 820 GLU A C 1
ATOM 5466 O O . GLU A 1 820 ? -19.577 3.163 43.669 1.00 96.88 820 GLU A O 1
ATOM 5471 N N . THR A 1 821 ? -19.334 3.220 41.446 1.00 97.44 821 THR A N 1
ATOM 5472 C CA . THR A 1 821 ? -20.524 4.056 41.217 1.00 97.44 821 THR A CA 1
ATOM 5473 C C . THR A 1 821 ? -21.280 3.648 39.958 1.00 97.44 821 THR A C 1
ATOM 5475 O O . THR A 1 821 ? -20.687 3.503 38.892 1.00 97.44 821 THR A O 1
ATOM 5478 N N . ILE A 1 822 ? -22.607 3.533 40.064 1.00 98.12 822 ILE A N 1
ATOM 5479 C CA . ILE A 1 822 ? -23.529 3.378 38.932 1.00 98.12 822 ILE A CA 1
ATOM 5480 C C . ILE A 1 822 ? -24.620 4.447 39.018 1.00 98.12 822 ILE A C 1
ATOM 5482 O O . ILE A 1 822 ? -25.307 4.585 40.027 1.00 98.12 822 ILE A O 1
ATOM 5486 N N . THR A 1 823 ? -24.811 5.185 37.933 1.00 97.44 823 THR A N 1
ATOM 5487 C CA . THR A 1 823 ? -25.950 6.086 37.735 1.00 97.44 823 THR A CA 1
ATOM 5488 C C . THR A 1 823 ? -26.798 5.551 36.591 1.00 97.44 823 THR A C 1
ATOM 5490 O O . THR A 1 823 ? -26.281 5.366 35.492 1.00 97.44 823 THR A O 1
ATOM 5493 N N . GLY A 1 824 ? -28.075 5.282 36.838 1.00 96.31 824 GLY A N 1
ATOM 5494 C CA . GLY A 1 824 ? -29.012 4.860 35.803 1.00 96.31 824 GLY A CA 1
ATOM 5495 C C . GLY A 1 824 ? -29.402 5.984 34.838 1.00 96.31 824 GLY A C 1
ATOM 5496 O O . GLY A 1 824 ? -29.089 7.163 35.039 1.00 96.31 824 GLY A O 1
ATOM 5497 N N . GLY A 1 825 ? -30.048 5.589 33.749 1.00 95.00 825 GLY A N 1
ATOM 5498 C CA . GLY A 1 825 ? -30.569 6.449 32.701 1.00 95.00 825 GLY A CA 1
ATOM 5499 C C . GLY A 1 825 ? -32.032 6.839 32.925 1.00 95.00 825 GLY A C 1
ATOM 5500 O O . GLY A 1 825 ? -32.551 6.856 34.032 1.00 95.00 825 GLY A O 1
ATOM 5501 N N . ALA A 1 826 ? -32.714 7.220 31.842 1.00 94.44 826 ALA A N 1
ATOM 5502 C CA . ALA A 1 826 ? -34.147 7.540 31.874 1.00 94.44 826 ALA A CA 1
ATOM 5503 C C . ALA A 1 826 ? -35.050 6.310 31.652 1.00 94.44 826 ALA A C 1
ATOM 5505 O O . ALA A 1 826 ? -36.260 6.382 31.878 1.00 94.44 826 ALA A O 1
ATOM 5506 N N . GLY A 1 827 ? -34.484 5.227 31.113 1.00 94.88 827 GLY A N 1
ATOM 5507 C CA . GLY A 1 827 ? -35.161 3.949 30.940 1.00 94.88 827 GLY A CA 1
ATOM 5508 C C . GLY A 1 827 ? -35.168 3.147 32.237 1.00 94.88 827 GLY A C 1
ATOM 5509 O O . GLY A 1 827 ? -34.517 3.521 33.196 1.00 94.88 827 GLY A O 1
ATOM 5510 N N . THR A 1 828 ? -35.916 2.042 32.264 1.00 96.19 828 THR A N 1
ATOM 5511 C CA . THR A 1 828 ? -35.910 1.137 33.421 1.00 96.19 828 THR A CA 1
ATOM 5512 C C . THR A 1 828 ? -34.624 0.327 33.448 1.00 96.19 828 THR A C 1
ATOM 5514 O O . THR A 1 828 ? -34.407 -0.502 32.560 1.00 96.19 828 THR A O 1
ATOM 5517 N N . ASP A 1 829 ? -33.833 0.528 34.490 1.00 97.88 829 ASP A N 1
ATOM 5518 C CA . ASP A 1 829 ? -32.552 -0.126 34.685 1.00 97.88 829 ASP A CA 1
ATOM 5519 C C . ASP A 1 829 ? -32.644 -1.280 35.684 1.00 97.88 829 ASP A C 1
ATOM 5521 O O . ASP A 1 829 ? -33.141 -1.149 36.806 1.00 97.88 829 ASP A O 1
ATOM 5525 N N . LEU A 1 830 ? -32.137 -2.432 35.248 1.00 97.56 830 LEU A N 1
ATOM 5526 C CA . LEU A 1 830 ? -31.976 -3.648 36.030 1.00 97.56 830 LEU A CA 1
ATOM 5527 C C . LEU A 1 830 ? -30.485 -3.956 36.181 1.00 97.56 830 LEU A C 1
ATOM 5529 O O . LEU A 1 830 ? -29.819 -4.341 35.220 1.00 97.56 830 LEU A O 1
ATOM 5533 N N . VAL A 1 831 ? -29.975 -3.829 37.401 1.00 98.12 831 VAL A N 1
ATOM 5534 C CA . VAL A 1 831 ? -28.576 -4.105 37.735 1.00 98.12 831 VAL A CA 1
ATOM 5535 C C . VAL A 1 831 ? -28.491 -5.324 38.649 1.00 98.12 831 VAL A C 1
ATOM 5537 O O . VAL A 1 831 ? -29.155 -5.389 39.682 1.00 98.12 831 VAL A O 1
ATOM 5540 N N . PHE A 1 832 ? -27.653 -6.285 38.273 1.00 97.56 832 PHE A N 1
ATOM 5541 C CA . PHE A 1 832 ? -27.264 -7.420 39.104 1.00 97.56 832 PHE A CA 1
ATOM 5542 C C . PHE A 1 832 ? -25.849 -7.204 39.626 1.00 97.56 832 PHE A C 1
ATOM 5544 O O . PHE A 1 832 ? -24.962 -6.879 38.842 1.00 97.56 832 PHE A O 1
ATOM 5551 N N . LEU A 1 833 ? -25.618 -7.442 40.912 1.00 96.69 833 LEU A N 1
ATOM 5552 C CA . LEU A 1 833 ? -24.278 -7.456 41.488 1.00 96.69 833 LEU A CA 1
ATOM 5553 C C . LEU A 1 833 ? -23.634 -8.837 41.322 1.00 96.69 833 LEU A C 1
ATOM 5555 O O . LEU A 1 833 ? -24.292 -9.881 41.280 1.00 96.69 833 LEU A O 1
ATOM 5559 N N . GLY A 1 834 ? -22.315 -8.834 41.176 1.00 94.50 834 GLY A N 1
ATOM 5560 C CA . GLY A 1 834 ? -21.495 -10.025 41.037 1.00 94.50 834 GLY A CA 1
ATOM 5561 C C . GLY A 1 834 ? -21.285 -10.746 42.366 1.00 94.50 834 GLY A C 1
ATOM 5562 O O . GLY A 1 834 ? -21.569 -10.248 43.448 1.00 94.50 834 GLY A O 1
ATOM 5563 N N . THR A 1 835 ? -20.704 -11.942 42.305 1.00 93.94 835 THR A N 1
ATOM 5564 C CA . THR A 1 835 ? -20.517 -12.800 43.489 1.00 93.94 835 THR A CA 1
ATOM 5565 C C . THR A 1 835 ? -19.414 -12.334 44.445 1.00 93.94 835 THR A C 1
ATOM 5567 O O . THR A 1 835 ? -19.237 -12.940 45.499 1.00 93.94 835 THR A O 1
ATOM 5570 N N . ALA A 1 836 ? -18.613 -11.332 44.067 1.00 90.88 836 ALA A N 1
ATOM 5571 C CA . ALA A 1 836 ? -17.505 -10.839 44.886 1.00 90.88 836 ALA A CA 1
ATOM 5572 C C . ALA A 1 836 ? -17.981 -10.017 46.098 1.00 90.88 836 ALA A C 1
ATOM 5574 O O . ALA A 1 836 ? -17.260 -9.939 47.095 1.00 90.88 836 ALA A O 1
ATOM 5575 N N . GLY A 1 837 ? -19.186 -9.442 46.022 1.00 86.69 837 GLY A N 1
ATOM 5576 C CA . GLY A 1 837 ? -19.631 -8.390 46.930 1.00 86.69 837 GLY A CA 1
ATOM 5577 C C . GLY A 1 837 ? -18.852 -7.091 46.715 1.00 86.69 837 GLY A C 1
ATOM 5578 O O . GLY A 1 837 ? -17.968 -7.001 45.857 1.00 86.69 837 GLY A O 1
ATOM 5579 N N . GLY A 1 838 ? -19.162 -6.072 47.509 1.00 90.56 838 GLY A N 1
ATOM 5580 C CA . GLY A 1 838 ? -18.468 -4.789 47.444 1.00 90.56 838 GLY A CA 1
ATOM 5581 C C . GLY A 1 838 ? -19.320 -3.615 47.898 1.00 90.56 838 GLY A C 1
ATOM 5582 O O . GLY A 1 838 ? -20.517 -3.747 48.145 1.00 90.56 838 GLY A O 1
ATOM 5583 N N . ALA A 1 839 ? -18.668 -2.458 48.016 1.00 93.69 839 ALA A N 1
ATOM 5584 C CA . ALA A 1 839 ? -19.349 -1.194 48.240 1.00 93.69 839 ALA A CA 1
ATOM 5585 C C . ALA A 1 839 ? -19.702 -0.559 46.891 1.00 93.69 839 ALA A C 1
ATOM 5587 O O . ALA A 1 839 ? -18.809 -0.352 46.074 1.00 93.69 839 ALA A O 1
ATOM 5588 N N . LEU A 1 840 ? -20.974 -0.225 46.683 1.00 97.56 840 LEU A N 1
ATOM 5589 C CA . LEU A 1 840 ? -21.457 0.411 45.459 1.00 97.56 840 LEU A CA 1
ATOM 5590 C C . LEU A 1 840 ? -22.325 1.626 45.793 1.00 97.56 840 LEU A C 1
ATOM 5592 O O . LEU A 1 840 ? -23.278 1.530 46.570 1.00 97.56 840 LEU A O 1
ATOM 5596 N N . GLN A 1 841 ? -22.035 2.762 45.165 1.00 97.81 841 GLN A N 1
ATOM 5597 C CA . GLN A 1 841 ? -22.936 3.908 45.154 1.00 97.81 841 GLN A CA 1
ATOM 5598 C C . GLN A 1 841 ? -23.885 3.832 43.950 1.00 97.81 841 GLN A C 1
ATOM 5600 O O . GLN A 1 841 ? -23.433 3.647 42.822 1.00 97.81 841 GLN A O 1
ATOM 5605 N N . VAL A 1 842 ? -25.190 4.002 44.176 1.00 97.94 842 VAL A N 1
ATOM 5606 C CA . VAL A 1 842 ? -26.217 3.896 43.127 1.00 97.94 842 VAL A CA 1
ATOM 5607 C C . VAL A 1 842 ? -27.138 5.111 43.119 1.00 97.94 842 VAL A C 1
ATOM 5609 O O . VAL A 1 842 ? -27.575 5.571 44.169 1.00 97.94 842 VAL A O 1
ATOM 5612 N N . SER A 1 843 ? -27.483 5.615 41.937 1.00 96.56 843 SER A N 1
ATOM 5613 C CA . SER A 1 843 ? -28.566 6.589 41.755 1.00 96.56 843 SER A CA 1
ATOM 5614 C C . SER A 1 843 ? -29.338 6.290 40.476 1.00 96.56 843 SER A C 1
ATOM 5616 O O . SER A 1 843 ? -28.764 5.753 39.534 1.00 96.56 843 SER A O 1
ATOM 5618 N N . ALA A 1 844 ? -30.625 6.638 40.441 1.00 95.88 844 ALA A N 1
ATOM 5619 C CA . ALA A 1 844 ? -31.496 6.482 39.268 1.00 95.88 844 ALA A CA 1
ATOM 5620 C C . ALA A 1 844 ? -31.577 5.051 38.686 1.00 95.88 844 ALA A C 1
ATOM 5622 O O . ALA A 1 844 ? -31.831 4.898 37.504 1.00 95.88 844 ALA A O 1
ATOM 5623 N N . VAL A 1 845 ? -31.352 4.011 39.499 1.00 97.50 845 VAL A N 1
ATOM 5624 C CA . VAL A 1 845 ? -31.565 2.606 39.105 1.00 97.50 845 VAL A CA 1
ATOM 5625 C C . VAL A 1 845 ? -32.873 2.112 39.714 1.00 97.50 845 VAL A C 1
ATOM 5627 O O . VAL A 1 845 ? -33.069 2.230 40.925 1.00 97.50 845 VAL A O 1
ATOM 5630 N N . GLU A 1 846 ? -33.754 1.526 38.902 1.00 97.19 846 GLU A N 1
ATOM 5631 C CA . GLU A 1 846 ? -35.078 1.081 39.358 1.00 97.19 846 GLU A CA 1
ATOM 5632 C C . GLU A 1 846 ? -35.062 -0.282 40.054 1.00 97.19 846 GLU A C 1
ATOM 5634 O O . GLU A 1 846 ? -35.850 -0.500 40.979 1.00 97.19 846 GLU A O 1
ATOM 5639 N N . LEU A 1 847 ? -34.214 -1.217 39.608 1.00 97.12 847 LEU A N 1
ATOM 5640 C CA . LEU A 1 847 ? -34.164 -2.579 40.139 1.00 97.12 847 LEU A CA 1
ATOM 5641 C C . LEU A 1 847 ? -32.712 -3.028 40.350 1.00 97.12 847 LEU A C 1
ATOM 5643 O O . LEU A 1 847 ? -31.964 -3.215 39.393 1.00 97.12 847 LEU A O 1
ATOM 5647 N N . LEU A 1 848 ? -32.330 -3.236 41.609 1.00 97.56 848 LEU A N 1
ATOM 5648 C CA . LEU A 1 848 ? -30.989 -3.668 42.003 1.00 97.56 848 LEU A CA 1
ATOM 5649 C C . LEU A 1 848 ? -31.052 -5.007 42.736 1.00 97.56 848 LEU A C 1
ATOM 5651 O O . LEU A 1 848 ? -31.785 -5.165 43.710 1.00 97.56 848 LEU A O 1
ATOM 5655 N N . ILE A 1 849 ? -30.291 -5.986 42.264 1.00 96.50 849 ILE A N 1
ATOM 5656 C CA . ILE A 1 849 ? -30.320 -7.353 42.786 1.00 96.50 849 ILE A CA 1
ATOM 5657 C C . ILE A 1 849 ? -28.904 -7.750 43.190 1.00 96.50 849 ILE A C 1
ATOM 5659 O O . ILE A 1 849 ? -28.006 -7.745 42.351 1.00 96.50 849 ILE A O 1
ATOM 5663 N N . GLY A 1 850 ? -28.718 -8.085 44.463 1.00 94.69 850 GLY A N 1
ATOM 5664 C CA . GLY A 1 850 ? -27.472 -8.629 44.986 1.00 94.69 850 GLY A CA 1
ATOM 5665 C C . GLY A 1 850 ? -27.234 -10.089 44.609 1.00 94.69 850 GLY A C 1
ATOM 5666 O O . GLY A 1 850 ? -27.960 -10.687 43.806 1.00 94.69 850 GLY A O 1
ATOM 5667 N N . ASN A 1 851 ? -26.186 -10.678 45.171 1.00 93.56 851 ASN A N 1
ATOM 5668 C CA . ASN A 1 851 ? -25.836 -12.080 44.948 1.00 93.56 851 ASN A CA 1
ATOM 5669 C C . ASN A 1 851 ? -25.240 -12.710 46.215 1.00 93.56 851 ASN A C 1
ATOM 5671 O O . ASN A 1 851 ? -25.469 -12.259 47.322 1.00 93.56 851 ASN A O 1
ATOM 5675 N N . THR A 1 852 ? -24.477 -13.797 46.093 1.00 92.50 852 THR A N 1
ATOM 5676 C CA . THR A 1 852 ? -23.880 -14.478 47.256 1.00 92.50 852 THR A CA 1
ATOM 5677 C C . THR A 1 852 ? -22.769 -13.687 47.958 1.00 92.50 852 THR A C 1
ATOM 5679 O O . THR A 1 852 ? -22.255 -14.150 48.978 1.00 92.50 852 THR A O 1
ATOM 5682 N N . GLY A 1 853 ? -22.301 -12.590 47.356 1.00 91.75 853 GLY A N 1
ATOM 5683 C CA . GLY A 1 853 ? -21.299 -11.703 47.946 1.00 91.75 853 GLY A CA 1
ATOM 5684 C C . GLY A 1 853 ? -21.916 -10.826 49.035 1.00 91.75 853 GLY A C 1
ATOM 5685 O O . GLY A 1 853 ? -23.125 -10.751 49.142 1.00 91.75 853 GLY A O 1
ATOM 5686 N N . THR A 1 854 ? -21.095 -10.178 49.866 1.00 94.38 854 THR A N 1
ATOM 5687 C CA . THR A 1 854 ? -21.616 -9.173 50.808 1.00 94.38 854 THR A CA 1
ATOM 5688 C C . THR A 1 854 ? -21.771 -7.842 50.086 1.00 94.38 854 THR A C 1
ATOM 5690 O O . THR A 1 854 ? -20.780 -7.153 49.825 1.00 94.38 854 THR A O 1
ATOM 5693 N N . ASP A 1 855 ? -23.010 -7.491 49.782 1.00 96.19 855 ASP A N 1
ATOM 5694 C CA . ASP A 1 855 ? -23.387 -6.312 49.024 1.00 96.19 855 ASP A CA 1
ATOM 5695 C C . ASP A 1 855 ? -23.686 -5.137 49.965 1.00 96.19 855 ASP A C 1
ATOM 5697 O O . ASP A 1 855 ? -24.584 -5.175 50.814 1.00 96.19 855 ASP A O 1
ATOM 5701 N N . VAL A 1 856 ? -22.898 -4.067 49.820 1.00 96.88 856 VAL A N 1
ATOM 5702 C CA . VAL A 1 856 ? -23.022 -2.827 50.595 1.00 96.88 856 VAL A CA 1
ATOM 5703 C C . VAL A 1 856 ? -23.373 -1.687 49.649 1.00 96.88 856 VAL A C 1
ATOM 5705 O O . VAL A 1 856 ? -22.514 -1.122 48.978 1.00 96.88 856 VAL A O 1
ATOM 5708 N N . VAL A 1 857 ? -24.647 -1.315 49.603 1.00 98.00 857 VAL A N 1
ATOM 5709 C CA . VAL A 1 857 ? -25.153 -0.304 48.671 1.00 98.00 857 VAL A CA 1
ATOM 5710 C C . VAL A 1 857 ? -25.420 1.010 49.395 1.00 98.00 857 VAL A C 1
ATOM 5712 O O . VAL A 1 857 ? -26.021 1.041 50.468 1.00 98.00 857 VAL A O 1
ATOM 5715 N N . THR A 1 858 ? -24.992 2.118 48.796 1.00 97.69 858 THR A N 1
ATOM 5716 C CA . THR A 1 858 ? -25.353 3.476 49.223 1.00 97.69 858 THR A CA 1
ATOM 5717 C C . THR A 1 858 ? -26.107 4.179 48.106 1.00 97.69 858 THR A C 1
ATOM 5719 O O . THR A 1 858 ? -25.595 4.304 46.996 1.00 97.69 858 THR A O 1
ATOM 5722 N N . LEU A 1 859 ? -27.309 4.663 48.387 1.00 97.50 859 LEU A N 1
ATOM 5723 C CA . LEU A 1 859 ? -28.067 5.474 47.447 1.00 97.50 859 LEU A CA 1
ATOM 5724 C C . LEU A 1 859 ? -27.483 6.891 47.391 1.00 97.50 859 LEU A C 1
ATOM 5726 O O . LEU A 1 859 ? -27.021 7.438 48.393 1.00 97.50 859 LEU A O 1
ATOM 5730 N N . ALA A 1 860 ? -27.506 7.499 46.213 1.00 95.38 860 ALA A N 1
ATOM 5731 C CA . ALA A 1 860 ? -27.073 8.870 45.984 1.00 95.38 860 ALA A CA 1
ATOM 5732 C C . ALA A 1 860 ? -28.179 9.693 45.315 1.00 95.38 860 ALA A C 1
ATOM 5734 O O . ALA A 1 860 ? -29.098 9.155 44.703 1.00 95.38 860 ALA A O 1
ATOM 5735 N N . GLY A 1 861 ? -28.073 11.019 45.405 1.00 91.06 861 GLY A N 1
ATOM 5736 C CA . GLY A 1 861 ? -29.069 11.949 44.869 1.00 91.06 861 GLY A CA 1
ATOM 5737 C C . GLY A 1 861 ? -29.980 12.542 45.945 1.00 91.06 861 GLY A C 1
ATOM 5738 O O . GLY A 1 861 ? -29.586 12.635 47.105 1.00 91.06 861 GLY A O 1
ATOM 5739 N N . ASN A 1 862 ? -31.158 13.018 45.524 1.00 88.00 862 ASN A N 1
ATOM 5740 C CA . ASN A 1 862 ? -32.158 13.643 46.393 1.00 88.00 862 ASN A CA 1
ATOM 5741 C C . ASN A 1 862 ? -33.476 12.855 46.333 1.00 88.00 862 ASN A C 1
ATOM 5743 O O . ASN A 1 862 ? -34.371 13.224 45.571 1.00 88.00 862 ASN A O 1
ATOM 5747 N N . GLY A 1 863 ? -33.585 11.800 47.140 1.00 89.44 863 GLY A N 1
ATOM 5748 C CA . GLY A 1 863 ? -34.745 10.912 47.199 1.00 89.44 863 GLY A CA 1
ATOM 5749 C C . GLY A 1 863 ? -34.789 9.894 46.061 1.00 89.44 863 GLY A C 1
ATOM 5750 O O . GLY A 1 863 ? -34.846 10.243 44.881 1.00 89.44 863 GLY A O 1
ATOM 5751 N N . ASN A 1 864 ? -34.791 8.622 46.432 1.00 95.50 864 ASN A N 1
ATOM 5752 C CA . ASN A 1 864 ? -34.741 7.493 45.515 1.00 95.50 864 ASN A CA 1
ATOM 5753 C C . ASN A 1 864 ? -36.042 6.691 45.549 1.00 95.50 864 ASN A C 1
ATOM 5755 O O . ASN A 1 864 ? -36.748 6.643 46.553 1.00 95.50 864 ASN A O 1
ATOM 5759 N N . THR A 1 865 ? -36.367 6.028 44.444 1.00 95.56 865 THR A N 1
ATOM 5760 C CA . THR A 1 865 ? -37.405 4.992 44.402 1.00 95.56 865 THR A CA 1
ATOM 5761 C C . THR A 1 865 ? -36.806 3.769 43.736 1.00 95.56 865 THR A C 1
ATOM 5763 O O . THR A 1 865 ? -36.553 3.795 42.537 1.00 95.56 865 THR A O 1
ATOM 5766 N N . ILE A 1 866 ? -36.544 2.724 44.518 1.00 97.25 866 ILE A N 1
ATOM 5767 C CA . ILE A 1 866 ? -35.799 1.547 44.060 1.00 97.25 866 ILE A CA 1
ATOM 5768 C C . ILE A 1 866 ? -36.425 0.267 44.601 1.00 97.25 866 ILE A C 1
ATOM 5770 O O . ILE A 1 866 ? -36.896 0.208 45.741 1.00 97.25 866 ILE A O 1
ATOM 5774 N N . VAL A 1 867 ? -36.414 -0.775 43.776 1.00 97.19 867 VAL A N 1
ATOM 5775 C CA . VAL A 1 867 ? -36.704 -2.138 44.206 1.00 97.19 867 VAL A CA 1
ATOM 5776 C C . VAL A 1 867 ? -35.381 -2.870 44.416 1.00 97.19 867 VAL A C 1
ATOM 5778 O O . VAL A 1 867 ? -34.547 -2.907 43.512 1.00 97.19 867 VAL A O 1
ATOM 5781 N N . VAL A 1 868 ? -35.192 -3.476 45.587 1.00 97.19 868 VAL A N 1
ATOM 5782 C CA . VAL A 1 868 ? -33.967 -4.214 45.924 1.00 97.19 868 VAL A CA 1
ATOM 5783 C C . VAL A 1 868 ? -34.248 -5.673 46.270 1.00 97.19 868 VAL A C 1
ATOM 5785 O O . VAL A 1 868 ? -35.335 -6.014 46.745 1.00 97.19 868 VAL A O 1
ATOM 5788 N N . ARG A 1 869 ? -33.273 -6.549 46.026 1.00 94.44 869 ARG A N 1
ATOM 5789 C CA . ARG A 1 869 ? -33.284 -7.958 46.452 1.00 94.44 869 ARG A CA 1
ATOM 5790 C C . ARG A 1 869 ? -31.901 -8.389 46.874 1.00 94.44 869 ARG A C 1
ATOM 5792 O O . ARG A 1 869 ? -30.932 -7.943 46.269 1.00 94.44 869 ARG A O 1
ATOM 5799 N N . ASP A 1 870 ? -31.858 -9.305 47.834 1.00 93.44 870 ASP A N 1
ATOM 5800 C CA . ASP A 1 870 ? -30.657 -10.067 48.175 1.00 93.44 870 ASP A CA 1
ATOM 5801 C C . ASP A 1 870 ? -29.444 -9.157 48.475 1.00 93.44 870 ASP A C 1
ATOM 5803 O O . ASP A 1 870 ? -28.330 -9.473 48.091 1.00 93.44 870 ASP A O 1
ATOM 5807 N N . LEU A 1 871 ? -29.680 -8.005 49.124 1.00 96.00 871 LEU A N 1
ATOM 5808 C CA . LEU A 1 871 ? -28.635 -7.094 49.609 1.00 96.00 871 LEU A CA 1
ATOM 5809 C C . LEU A 1 871 ? -28.439 -7.265 51.120 1.00 96.00 871 LEU A C 1
ATOM 5811 O O . LEU A 1 871 ? -29.422 -7.368 51.859 1.00 96.00 871 LEU A O 1
ATOM 5815 N N . GLU A 1 872 ? -27.197 -7.182 51.600 1.00 96.50 872 GLU A N 1
ATOM 5816 C CA . GLU A 1 872 ? -26.891 -7.245 53.036 1.00 96.50 872 GLU A CA 1
ATOM 5817 C C . GLU A 1 872 ? -26.953 -5.879 53.719 1.00 96.50 872 GLU A C 1
ATOM 5819 O O . GLU A 1 872 ? -27.342 -5.785 54.886 1.00 96.50 872 GLU A O 1
ATOM 5824 N N . THR A 1 873 ? -26.536 -4.805 53.042 1.00 97.00 873 THR A N 1
ATOM 5825 C CA . THR A 1 873 ? -26.546 -3.445 53.602 1.00 97.00 873 THR A CA 1
ATOM 5826 C C . THR A 1 873 ? -27.035 -2.425 52.583 1.00 97.00 873 THR A C 1
ATOM 5828 O O . THR A 1 873 ? -26.524 -2.359 51.468 1.00 97.00 873 THR A O 1
ATOM 5831 N N . LEU A 1 874 ? -27.978 -1.575 52.995 1.00 97.69 874 LEU A N 1
ATOM 5832 C CA . LEU A 1 874 ? -28.489 -0.460 52.204 1.00 97.69 874 LEU A CA 1
ATOM 5833 C C . LEU A 1 874 ? -28.490 0.830 53.029 1.00 97.69 874 LEU A C 1
ATOM 5835 O O . LEU A 1 874 ? -29.119 0.927 54.080 1.00 97.69 874 LEU A O 1
ATOM 5839 N N . THR A 1 875 ? -27.798 1.842 52.530 1.00 96.62 875 THR A N 1
ATOM 5840 C CA . THR A 1 875 ? -27.792 3.191 53.102 1.00 96.62 875 THR A CA 1
ATOM 5841 C C . THR A 1 875 ? -28.526 4.125 52.156 1.00 96.62 875 THR A C 1
ATOM 5843 O O . THR A 1 875 ? -28.217 4.143 50.968 1.00 96.62 875 THR A O 1
ATOM 5846 N N . GLY A 1 876 ? -29.497 4.880 52.658 1.00 95.38 876 GLY A N 1
ATOM 5847 C CA . GLY A 1 876 ? -30.162 5.927 51.896 1.00 95.38 876 GLY A CA 1
ATOM 5848 C C . GLY A 1 876 ? -29.304 7.172 51.705 1.00 95.38 876 GLY A C 1
ATOM 5849 O O . GLY A 1 876 ? -28.101 7.204 51.974 1.00 95.38 876 GLY A O 1
ATOM 5850 N N . SER A 1 877 ? -29.953 8.212 51.218 1.00 94.69 877 SER A N 1
ATOM 5851 C CA . SER A 1 877 ? -29.387 9.481 50.800 1.00 94.69 877 SER A CA 1
ATOM 5852 C C . SER A 1 877 ? -30.113 10.642 51.489 1.00 94.69 877 SER A C 1
ATOM 5854 O O . SER A 1 877 ? -30.860 10.464 52.445 1.00 94.69 877 SER A O 1
ATOM 5856 N N . ALA A 1 878 ? -29.865 11.873 51.044 1.00 91.00 878 ALA A N 1
ATOM 5857 C CA . ALA A 1 878 ? -30.704 12.990 51.459 1.00 91.00 878 ALA A CA 1
ATOM 5858 C C . ALA A 1 878 ? -32.021 12.972 50.662 1.00 91.00 878 ALA A C 1
ATOM 5860 O O . ALA A 1 878 ? -32.024 12.670 49.474 1.00 91.00 878 ALA A O 1
ATOM 5861 N N . GLY A 1 879 ? -33.130 13.390 51.270 1.00 91.88 879 GLY A N 1
ATOM 5862 C CA . GLY A 1 879 ? -34.439 13.418 50.608 1.00 91.88 879 GLY A CA 1
ATOM 5863 C C . GLY A 1 879 ? -35.361 12.338 51.154 1.00 91.88 879 GLY A C 1
ATOM 5864 O O . GLY A 1 879 ? -35.196 11.948 52.297 1.00 91.88 879 GLY A O 1
ATOM 5865 N N . ASN A 1 880 ? -36.365 11.933 50.374 1.00 93.75 880 ASN A N 1
ATOM 5866 C CA . ASN A 1 880 ? -37.273 10.853 50.756 1.00 93.75 880 ASN A CA 1
ATOM 5867 C C . ASN A 1 880 ? -36.936 9.617 49.927 1.00 93.75 880 ASN A C 1
ATOM 5869 O O . ASN A 1 880 ? -37.268 9.571 48.739 1.00 93.75 880 ASN A O 1
ATOM 5873 N N . ASP A 1 881 ? -36.308 8.633 50.549 1.00 96.94 881 ASP A N 1
ATOM 5874 C CA . ASP A 1 881 ? -36.020 7.344 49.945 1.00 96.94 881 ASP A CA 1
ATOM 5875 C C . ASP A 1 881 ? -37.180 6.366 50.165 1.00 96.94 881 ASP A C 1
ATOM 5877 O O . ASP A 1 881 ? -37.609 6.102 51.290 1.00 96.94 881 ASP A O 1
ATOM 5881 N N . LEU A 1 882 ? -37.688 5.824 49.057 1.00 96.75 882 LEU A N 1
ATOM 5882 C CA . LEU A 1 882 ? -38.694 4.771 48.993 1.00 96.75 882 LEU A CA 1
ATOM 5883 C C . LEU A 1 882 ? -38.049 3.489 48.461 1.00 96.75 882 LEU A C 1
ATOM 5885 O O . LEU A 1 882 ? -37.820 3.336 47.260 1.00 96.75 882 LEU A O 1
ATOM 5889 N N . VAL A 1 883 ? -37.800 2.544 49.360 1.00 97.81 883 VAL A N 1
ATOM 5890 C CA . VAL A 1 883 ? -37.234 1.237 49.021 1.00 97.81 883 VAL A CA 1
ATOM 5891 C C . VAL A 1 883 ? -38.328 0.184 49.097 1.00 97.81 883 VAL A C 1
ATOM 5893 O O . VAL A 1 883 ? -39.030 0.077 50.099 1.00 97.81 883 VAL A O 1
ATOM 5896 N N . THR A 1 884 ? -38.472 -0.609 48.040 1.00 97.38 884 THR A N 1
ATOM 5897 C CA . THR A 1 884 ? -39.335 -1.796 48.041 1.00 97.38 884 THR A CA 1
ATOM 5898 C C . THR A 1 884 ? -38.476 -3.049 47.970 1.00 97.38 884 THR A C 1
ATOM 5900 O O . THR A 1 884 ? -37.625 -3.177 47.095 1.00 97.38 884 THR A O 1
ATOM 5903 N N . LEU A 1 885 ? -38.695 -3.995 48.870 1.00 96.50 885 LEU A N 1
ATOM 5904 C CA . LEU A 1 885 ? -38.049 -5.295 48.829 1.00 96.50 885 LEU A CA 1
ATOM 5905 C C . LEU A 1 885 ? -38.768 -6.192 47.819 1.00 96.50 885 LEU A C 1
ATOM 5907 O O . LEU A 1 885 ? -39.988 -6.139 47.649 1.00 96.50 885 LEU A O 1
ATOM 5911 N N . GLY A 1 886 ? -38.002 -6.996 47.090 1.00 91.94 886 GLY A N 1
ATOM 5912 C CA . GLY A 1 886 ? -38.563 -7.928 46.122 1.00 91.94 886 GLY A CA 1
ATOM 5913 C C . GLY A 1 886 ? -39.285 -9.116 46.759 1.00 91.94 886 GLY A C 1
ATOM 5914 O O . GLY A 1 886 ? -39.612 -9.146 47.933 1.00 91.94 886 GLY A O 1
ATOM 5915 N N . ASN A 1 887 ? -39.559 -10.141 45.958 1.00 90.00 887 ASN A N 1
ATOM 5916 C CA . ASN A 1 887 ? -40.359 -11.294 46.377 1.00 90.00 887 ASN A CA 1
ATOM 5917 C C . ASN A 1 887 ? -39.565 -12.411 47.086 1.00 90.00 887 ASN A C 1
ATOM 5919 O O . ASN A 1 887 ? -40.157 -13.439 47.422 1.00 90.00 887 ASN A O 1
ATOM 5923 N N . THR A 1 888 ? -38.254 -12.244 47.271 1.00 89.69 888 THR A N 1
ATOM 5924 C CA . THR A 1 888 ? -37.410 -13.110 48.109 1.00 89.69 888 THR A CA 1
ATOM 5925 C C . THR A 1 888 ? -37.498 -12.663 49.569 1.00 89.69 888 THR A C 1
ATOM 5927 O O . THR A 1 888 ? -37.966 -11.565 49.840 1.00 89.69 888 THR A O 1
ATOM 5930 N N . GLY A 1 889 ? -37.141 -13.532 50.522 1.00 91.31 889 GLY A N 1
ATOM 5931 C CA . GLY A 1 889 ? -37.037 -13.122 51.926 1.00 91.31 889 GLY A CA 1
ATOM 5932 C C . GLY A 1 889 ? -35.702 -12.428 52.158 1.00 91.31 889 GLY A C 1
ATOM 5933 O O . GLY A 1 889 ? -34.666 -13.012 51.840 1.00 91.31 889 GLY A O 1
ATOM 5934 N N . ASN A 1 890 ? -35.723 -11.206 52.685 1.00 94.12 890 ASN A N 1
ATOM 5935 C CA . ASN A 1 890 ? -34.532 -10.366 52.788 1.00 94.12 890 ASN A CA 1
ATOM 5936 C C . ASN A 1 890 ? -34.014 -10.315 54.229 1.00 94.12 890 ASN A C 1
ATOM 5938 O O . ASN A 1 890 ? -34.789 -10.242 55.178 1.00 94.12 890 ASN A O 1
ATOM 5942 N N . THR A 1 891 ? -32.691 -10.324 54.404 1.00 94.50 891 THR A N 1
ATOM 5943 C CA . THR A 1 891 ? -32.037 -10.003 55.683 1.00 94.50 891 THR A CA 1
ATOM 5944 C C . THR A 1 891 ? -31.143 -8.790 55.461 1.00 94.50 891 THR A C 1
ATOM 5946 O O . THR A 1 891 ? -30.034 -8.937 54.963 1.00 94.50 891 THR A O 1
ATOM 5949 N N . LEU A 1 892 ? -31.644 -7.597 55.789 1.00 96.88 892 LEU A N 1
ATOM 5950 C CA . LEU A 1 892 ? -31.064 -6.330 55.335 1.00 96.88 892 LEU A CA 1
ATOM 5951 C C . LEU A 1 892 ? -30.778 -5.381 56.504 1.00 96.88 892 LEU A C 1
ATOM 5953 O O . LEU A 1 892 ? -31.661 -5.065 57.305 1.00 96.88 892 LEU A O 1
ATOM 5957 N N . ALA A 1 893 ? -29.549 -4.869 56.567 1.00 97.00 893 ALA A N 1
ATOM 5958 C CA . ALA A 1 893 ? -29.196 -3.744 57.423 1.00 97.00 893 ALA A CA 1
ATOM 5959 C C . ALA A 1 893 ? -29.476 -2.421 56.693 1.00 97.00 893 ALA A C 1
ATOM 5961 O O . ALA A 1 893 ? -28.896 -2.164 55.639 1.00 97.00 893 ALA A O 1
ATOM 5962 N N . VAL A 1 894 ? -30.339 -1.571 57.251 1.00 97.56 894 VAL A N 1
ATOM 5963 C CA . VAL A 1 894 ? -30.737 -0.291 56.647 1.00 97.56 894 VAL A CA 1
ATOM 5964 C C . VAL A 1 894 ? -30.273 0.907 57.462 1.00 97.56 894 VAL A C 1
ATOM 5966 O O . VAL A 1 894 ? -30.249 0.876 58.691 1.00 97.56 894 VAL A O 1
ATOM 5969 N N . SER A 1 895 ? -29.940 2.001 56.789 1.00 95.69 895 SER A N 1
ATOM 5970 C CA . SER A 1 895 ? -29.684 3.291 57.432 1.00 95.69 895 SER A CA 1
ATOM 5971 C C . SER A 1 895 ? -30.155 4.438 56.546 1.00 95.69 895 SER A C 1
ATOM 5973 O O . SER A 1 895 ? -30.165 4.297 55.328 1.00 95.69 895 SER A O 1
ATOM 5975 N N . ALA A 1 896 ? -30.552 5.559 57.157 1.00 94.25 896 ALA A N 1
ATOM 5976 C CA . ALA A 1 896 ? -30.973 6.774 56.450 1.00 94.25 896 ALA A CA 1
ATOM 5977 C C . ALA A 1 896 ? -32.063 6.557 55.372 1.00 94.25 896 ALA A C 1
ATOM 5979 O O . ALA A 1 896 ? -31.999 7.179 54.324 1.00 94.25 896 ALA A O 1
ATOM 5980 N N . LEU A 1 897 ? -33.026 5.656 55.612 1.00 95.88 897 LEU A N 1
ATOM 5981 C CA . LEU A 1 897 ? -34.199 5.469 54.749 1.00 95.88 897 LEU A CA 1
ATOM 5982 C C . LEU A 1 897 ? -35.442 6.076 55.403 1.00 95.88 897 LEU A C 1
ATOM 5984 O O . LEU A 1 897 ? -35.640 5.900 56.605 1.00 95.88 897 LEU A O 1
ATOM 5988 N N . GLU A 1 898 ? -36.317 6.694 54.608 1.00 96.12 898 GLU A N 1
ATOM 5989 C CA . GLU A 1 898 ? -37.594 7.238 55.088 1.00 96.12 898 GLU A CA 1
ATOM 5990 C C . GLU A 1 898 ? -38.748 6.245 54.940 1.00 96.12 898 GLU A C 1
ATOM 5992 O O . GLU A 1 898 ? -39.654 6.222 55.774 1.00 96.12 898 GLU A O 1
ATOM 5997 N N . THR A 1 899 ? -38.773 5.442 53.871 1.00 96.75 899 THR A N 1
ATOM 5998 C CA . THR A 1 899 ? -39.832 4.453 53.626 1.00 96.75 899 THR A CA 1
ATOM 5999 C C . THR A 1 899 ? -39.267 3.126 53.132 1.00 96.75 899 THR A C 1
ATOM 6001 O O . THR A 1 899 ? -38.559 3.070 52.127 1.00 96.75 899 THR A O 1
ATOM 6004 N N . LEU A 1 900 ? -39.653 2.041 53.803 1.00 97.44 900 LEU A N 1
ATOM 6005 C CA . LEU A 1 900 ? -39.308 0.672 53.439 1.00 97.44 900 LEU A CA 1
ATOM 6006 C C . LEU A 1 900 ? -40.571 -0.187 53.330 1.00 97.44 900 LEU A C 1
ATOM 6008 O O . LEU A 1 900 ? -41.325 -0.347 54.288 1.00 97.44 900 LEU A O 1
ATOM 6012 N N . VAL A 1 901 ? -40.799 -0.765 52.159 1.00 96.75 901 VAL A N 1
ATOM 6013 C CA . VAL A 1 901 ? -41.924 -1.667 51.899 1.00 96.75 901 VAL A CA 1
ATOM 6014 C C . VAL A 1 901 ? -41.371 -3.063 51.666 1.00 96.75 901 VAL A C 1
ATOM 6016 O O . VAL A 1 901 ? -40.558 -3.251 50.767 1.00 96.75 901 VAL A O 1
ATOM 6019 N N . GLY A 1 902 ? -41.789 -4.031 52.469 1.00 94.81 902 GLY A N 1
ATOM 6020 C CA . GLY A 1 902 ? -41.421 -5.426 52.289 1.00 94.81 902 GLY A CA 1
ATOM 6021 C C . GLY A 1 902 ? -42.148 -6.104 51.135 1.00 94.81 902 GLY A C 1
ATOM 6022 O O . GLY A 1 902 ? -43.027 -5.534 50.477 1.00 94.81 902 GLY A O 1
ATOM 6023 N N . GLY A 1 903 ? -41.739 -7.337 50.878 1.00 92.62 903 GLY A N 1
ATOM 6024 C CA . GLY A 1 903 ? -42.232 -8.159 49.789 1.00 92.62 903 GLY A CA 1
ATOM 6025 C C . GLY A 1 903 ? -43.201 -9.248 50.236 1.00 92.62 903 GLY A C 1
ATOM 6026 O O . GLY A 1 903 ? -43.898 -9.159 51.238 1.00 92.62 903 GLY A O 1
ATOM 6027 N N . THR A 1 904 ? -43.273 -10.312 49.435 1.00 91.44 904 THR A N 1
ATOM 6028 C CA . THR A 1 904 ? -43.989 -11.549 49.804 1.00 91.44 904 THR A CA 1
ATOM 6029 C C . THR A 1 904 ? -43.106 -12.547 50.554 1.00 91.44 904 THR A C 1
ATOM 6031 O O . THR A 1 904 ? -43.598 -13.590 50.988 1.00 91.44 904 THR A O 1
ATOM 6034 N N . GLY A 1 905 ? -41.794 -12.300 50.585 1.00 92.44 905 GLY A N 1
ATOM 6035 C CA . GLY A 1 905 ? -40.841 -13.090 51.352 1.00 92.44 905 GLY A CA 1
ATOM 6036 C C . GLY A 1 905 ? -40.900 -12.736 52.835 1.00 92.44 905 GLY A C 1
ATOM 6037 O O . GLY A 1 905 ? -41.596 -11.813 53.223 1.00 92.44 905 GLY A O 1
ATOM 6038 N N . THR A 1 906 ? -40.193 -13.499 53.668 1.00 94.38 906 THR A N 1
ATOM 6039 C CA . THR A 1 906 ? -40.017 -13.135 55.079 1.00 94.38 906 THR A CA 1
ATOM 6040 C C . THR A 1 906 ? -38.860 -12.158 55.196 1.00 94.38 906 THR A C 1
ATOM 6042 O O . THR A 1 906 ? -37.715 -12.544 54.955 1.00 94.38 906 THR A O 1
ATOM 6045 N N . ASP A 1 907 ? -39.168 -10.930 55.588 1.00 96.56 907 ASP A N 1
ATOM 6046 C CA . ASP A 1 907 ? -38.227 -9.825 55.661 1.00 96.56 907 ASP A CA 1
ATOM 6047 C C . ASP A 1 907 ? -37.786 -9.561 57.107 1.00 96.56 907 ASP A C 1
ATOM 6049 O O . ASP A 1 907 ? -38.592 -9.372 58.025 1.00 96.56 907 ASP A O 1
ATOM 6053 N N . ALA A 1 908 ? -36.469 -9.557 57.307 1.00 95.94 908 ALA A N 1
ATOM 6054 C CA . ALA A 1 908 ? -35.797 -9.287 58.567 1.00 95.94 908 ALA A CA 1
ATOM 6055 C C . ALA A 1 908 ? -34.859 -8.086 58.419 1.00 95.94 908 ALA A C 1
ATOM 6057 O O . ALA A 1 908 ? -33.808 -8.162 57.784 1.00 95.94 908 ALA A O 1
ATOM 6058 N N . ILE A 1 909 ? -35.244 -6.968 59.025 1.00 97.62 909 ILE A N 1
ATOM 6059 C CA . ILE A 1 909 ? -34.589 -5.674 58.854 1.00 97.62 909 ILE A CA 1
ATOM 6060 C C . ILE A 1 909 ? -33.926 -5.237 60.156 1.00 97.62 909 ILE A C 1
ATOM 6062 O O . ILE A 1 909 ? -34.528 -5.317 61.229 1.00 97.62 909 ILE A O 1
ATOM 6066 N N . SER A 1 910 ? -32.694 -4.742 60.061 1.00 96.38 910 SER A N 1
ATOM 6067 C CA . SER A 1 910 ? -31.973 -4.123 61.176 1.00 96.38 910 SER A CA 1
ATOM 6068 C C . SER A 1 910 ? -31.649 -2.671 60.856 1.00 96.38 910 SER A C 1
ATOM 6070 O O . SER A 1 910 ? -31.026 -2.392 59.837 1.00 96.38 910 SER A O 1
ATOM 6072 N N . ILE A 1 911 ? -31.995 -1.743 61.742 1.00 95.50 911 ILE A N 1
ATOM 6073 C CA . ILE A 1 911 ? -31.562 -0.347 61.647 1.00 95.50 911 ILE A CA 1
ATOM 6074 C C . ILE A 1 911 ? -30.086 -0.280 62.070 1.00 95.50 911 ILE A C 1
ATOM 6076 O O . ILE A 1 911 ? -29.703 -0.743 63.144 1.00 95.50 911 ILE A O 1
ATOM 6080 N N . ASN A 1 912 ? -29.226 0.260 61.211 1.00 92.56 912 ASN A N 1
ATOM 6081 C CA . ASN A 1 912 ? -27.772 0.270 61.385 1.00 92.56 912 ASN A CA 1
ATOM 6082 C C . ASN A 1 912 ? -27.223 1.686 61.619 1.00 92.56 912 ASN A C 1
ATOM 6084 O O . ASN A 1 912 ? -26.238 2.102 61.011 1.00 92.56 912 ASN A O 1
ATOM 6088 N N . VAL A 1 913 ? -27.881 2.453 62.491 1.00 91.81 913 VAL A N 1
ATOM 6089 C CA . VAL A 1 913 ? -27.409 3.770 62.949 1.00 91.81 913 VAL A CA 1
ATOM 6090 C C . VAL A 1 913 ? -27.497 3.865 64.463 1.00 91.81 913 VAL A C 1
ATOM 6092 O O . VAL A 1 913 ? -28.433 3.352 65.056 1.00 91.81 913 VAL A O 1
ATOM 6095 N N . THR A 1 914 ? -26.540 4.547 65.097 1.00 90.75 914 THR A N 1
ATOM 6096 C CA . THR A 1 914 ? -26.523 4.731 66.563 1.00 90.75 914 THR A CA 1
ATOM 6097 C C . THR A 1 914 ? -27.185 6.036 67.025 1.00 90.75 914 THR A C 1
ATOM 6099 O O . THR A 1 914 ? -27.114 6.403 68.197 1.00 90.75 914 THR A O 1
ATOM 6102 N N . THR A 1 915 ? -27.720 6.826 66.093 1.00 91.00 915 THR A N 1
ATOM 6103 C CA . THR A 1 915 ? -28.349 8.129 66.368 1.00 91.00 915 THR A CA 1
ATOM 6104 C C . THR A 1 915 ? -29.871 8.053 66.446 1.00 91.00 915 THR A C 1
ATOM 6106 O O . THR A 1 915 ? -30.499 9.061 66.763 1.00 91.00 915 THR A O 1
ATOM 6109 N N . GLY A 1 916 ? -30.455 6.886 66.171 1.00 89.25 916 GLY A N 1
ATOM 6110 C CA . GLY A 1 916 ? -31.883 6.717 65.921 1.00 89.25 916 GLY A CA 1
ATOM 6111 C C . GLY A 1 916 ? -32.261 6.966 64.457 1.00 89.25 916 GLY A C 1
ATOM 6112 O O . GLY A 1 916 ? -31.541 7.654 63.722 1.00 89.25 916 GLY A O 1
ATOM 6113 N N . SER A 1 917 ? -33.393 6.405 64.044 1.00 93.69 917 SER A N 1
ATOM 6114 C CA . SER A 1 917 ? -33.981 6.518 62.706 1.00 93.69 917 SER A CA 1
ATOM 6115 C C . SER A 1 917 ? -35.471 6.871 62.775 1.00 93.69 917 SER A C 1
ATOM 6117 O O . SER A 1 917 ? -36.143 6.557 63.751 1.00 93.69 917 SER A O 1
ATOM 6119 N N . ASN A 1 918 ? -35.999 7.524 61.734 1.00 94.19 918 ASN A N 1
ATOM 6120 C CA . ASN A 1 918 ? -37.438 7.668 61.521 1.00 94.19 918 ASN A CA 1
ATOM 6121 C C . ASN A 1 918 ? -37.817 6.918 60.243 1.00 94.19 918 ASN A C 1
ATOM 6123 O O . ASN A 1 918 ? -37.418 7.344 59.162 1.00 94.19 918 ASN A O 1
ATOM 6127 N N . LEU A 1 919 ? -38.569 5.827 60.372 1.00 96.38 919 LEU A N 1
ATOM 6128 C CA . LEU A 1 919 ? -38.840 4.917 59.264 1.00 96.38 919 LEU A CA 1
ATOM 6129 C C . LEU A 1 919 ? -40.332 4.587 59.166 1.00 96.38 919 LEU A C 1
ATOM 6131 O O . LEU A 1 919 ? -40.948 4.102 60.118 1.00 96.38 919 LEU A O 1
ATOM 6135 N N . LEU A 1 920 ? -40.913 4.797 57.986 1.00 97.00 920 LEU A N 1
ATOM 6136 C CA . LEU A 1 920 ? -42.212 4.238 57.628 1.00 97.00 920 LEU A CA 1
ATOM 6137 C C . LEU A 1 920 ? -42.005 2.826 57.071 1.00 97.00 920 LEU A C 1
ATOM 6139 O O . LEU A 1 920 ? -41.335 2.666 56.051 1.00 97.00 920 LEU A O 1
ATOM 6143 N N . VAL A 1 921 ? -42.599 1.812 57.699 1.00 97.19 921 VAL A N 1
ATOM 6144 C CA . VAL A 1 921 ? -42.511 0.418 57.236 1.00 97.19 921 VAL A CA 1
ATOM 6145 C C . VAL A 1 921 ? -43.872 -0.167 56.889 1.00 97.19 921 VAL A C 1
ATOM 6147 O O . VAL A 1 921 ? -44.884 0.145 57.512 1.00 97.19 921 VAL A O 1
ATOM 6150 N N . SER A 1 922 ? -43.915 -1.066 55.912 1.00 95.44 922 SER A N 1
ATOM 6151 C CA . SER A 1 922 ? -45.089 -1.903 55.646 1.00 95.44 922 SER A CA 1
ATOM 6152 C C . SER A 1 922 ? -44.653 -3.267 55.131 1.00 95.44 922 SER A C 1
ATOM 6154 O O . SER A 1 922 ? -43.628 -3.348 54.465 1.00 95.44 922 SER A O 1
ATOM 6156 N N . ALA A 1 923 ? -45.429 -4.314 55.423 1.00 94.75 923 ALA A N 1
ATOM 6157 C CA . ALA A 1 923 ? -45.151 -5.685 54.980 1.00 94.75 923 ALA A CA 1
ATOM 6158 C C . ALA A 1 923 ? -43.763 -6.221 55.398 1.00 94.75 923 ALA A C 1
ATOM 6160 O O . ALA A 1 923 ? -43.134 -6.939 54.639 1.00 94.75 923 ALA A O 1
ATOM 6161 N N . ILE A 1 924 ? -43.285 -5.855 56.594 1.00 96.25 924 ILE A N 1
ATOM 6162 C CA . ILE A 1 924 ? -42.042 -6.376 57.186 1.00 96.25 924 ILE A CA 1
ATOM 6163 C C . ILE A 1 924 ? -42.395 -7.300 58.356 1.00 96.25 924 ILE A C 1
ATOM 6165 O O . ILE A 1 924 ? -43.204 -6.925 59.207 1.00 96.25 924 ILE A O 1
ATOM 6169 N N . GLU A 1 925 ? -41.771 -8.478 58.438 1.00 96.50 925 GLU A N 1
ATOM 6170 C CA . GLU A 1 925 ? -42.042 -9.457 59.501 1.00 96.50 925 GLU A CA 1
ATOM 6171 C C . GLU A 1 925 ? -41.178 -9.261 60.749 1.00 96.50 925 GLU A C 1
ATOM 6173 O O . GLU A 1 925 ? -41.634 -9.538 61.861 1.00 96.50 925 GLU A O 1
ATOM 6178 N N . THR A 1 926 ? -39.926 -8.820 60.600 1.00 96.44 926 THR A N 1
ATOM 6179 C CA . THR A 1 926 ? -39.011 -8.568 61.726 1.00 96.44 926 THR A CA 1
ATOM 6180 C C . THR A 1 926 ? -38.277 -7.245 61.547 1.00 96.44 926 THR A C 1
ATOM 6182 O O . THR A 1 926 ? -37.637 -7.025 60.524 1.00 96.44 926 THR A O 1
ATOM 6185 N N . LEU A 1 927 ? -38.317 -6.387 62.566 1.00 96.88 927 LEU A N 1
ATOM 6186 C CA . LEU A 1 927 ? -37.608 -5.112 62.604 1.00 96.88 927 LEU A CA 1
ATOM 6187 C C . LEU A 1 927 ? -36.847 -4.970 63.923 1.00 96.88 927 LEU A C 1
ATOM 6189 O O . LEU A 1 927 ? -37.428 -5.029 65.005 1.00 96.88 927 LEU A O 1
ATOM 6193 N N . THR A 1 928 ? -35.539 -4.776 63.831 1.00 95.31 928 THR A N 1
ATOM 6194 C CA . THR A 1 928 ? -34.663 -4.561 64.986 1.00 95.31 928 THR A CA 1
ATOM 6195 C C . THR A 1 928 ? -34.060 -3.165 64.903 1.00 95.31 928 THR A C 1
ATOM 6197 O O . THR A 1 928 ? -33.414 -2.842 63.909 1.00 95.31 928 THR A O 1
ATOM 6200 N N . GLY A 1 929 ? -34.287 -2.333 65.916 1.00 93.56 929 GLY A N 1
ATOM 6201 C CA . GLY A 1 929 ? -33.610 -1.051 66.073 1.00 93.56 929 GLY A CA 1
ATOM 6202 C C . GLY A 1 929 ? -32.197 -1.206 66.640 1.00 93.56 929 GLY A C 1
ATOM 6203 O O . GLY A 1 929 ? -31.647 -2.309 66.733 1.00 93.56 929 GLY A O 1
ATOM 6204 N N . ASN A 1 930 ? -31.584 -0.091 67.005 1.00 92.12 930 ASN A N 1
ATOM 6205 C CA . ASN A 1 930 ? -30.236 -0.020 67.554 1.00 92.12 930 ASN A CA 1
ATOM 6206 C C . ASN A 1 930 ? -30.226 0.960 68.736 1.00 92.12 930 ASN A C 1
ATOM 6208 O O . ASN A 1 930 ? -31.241 1.297 69.324 1.00 92.12 930 ASN A O 1
ATOM 6212 N N . THR A 1 931 ? -29.046 1.399 69.147 1.00 88.38 931 THR A N 1
ATOM 6213 C CA . THR A 1 931 ? -28.907 2.487 70.109 1.00 88.38 931 THR A CA 1
ATOM 6214 C C . THR A 1 931 ? -29.340 3.804 69.461 1.00 88.38 931 THR A C 1
ATOM 6216 O O . THR A 1 931 ? -29.000 4.072 68.313 1.00 88.38 931 THR A O 1
ATOM 6219 N N . GLY A 1 932 ? -30.070 4.645 70.188 1.00 89.44 932 GLY A N 1
ATOM 6220 C CA . GLY A 1 932 ? -30.655 5.867 69.634 1.00 89.44 932 GLY A CA 1
ATOM 6221 C C . GLY A 1 932 ? -32.143 5.934 69.945 1.00 89.44 932 GLY A C 1
ATOM 6222 O O . GLY A 1 932 ? -32.612 5.183 70.783 1.00 89.44 932 GLY A O 1
ATOM 6223 N N . ALA A 1 933 ? -32.855 6.883 69.340 1.00 92.31 933 ALA A N 1
ATOM 6224 C CA . ALA A 1 933 ? -34.313 6.917 69.392 1.00 92.31 933 ALA A CA 1
ATOM 6225 C C . ALA A 1 933 ? -34.850 6.518 68.018 1.00 92.31 933 ALA A C 1
ATOM 6227 O O . ALA A 1 933 ? -34.935 7.353 67.116 1.00 92.31 933 ALA A O 1
ATOM 6228 N N . ASP A 1 934 ? -35.164 5.241 67.863 1.00 95.19 934 ASP A N 1
ATOM 6229 C CA . ASP A 1 934 ? -35.791 4.685 66.680 1.00 95.19 934 ASP A CA 1
ATOM 6230 C C . ASP A 1 934 ? -37.311 4.899 66.754 1.00 95.19 934 ASP A C 1
ATOM 6232 O O . ASP A 1 934 ? -38.000 4.495 67.695 1.00 95.19 934 ASP A O 1
ATOM 6236 N N . ILE A 1 935 ? -37.831 5.598 65.747 1.00 95.75 935 ILE A N 1
ATOM 6237 C CA . ILE A 1 935 ? -39.236 5.958 65.581 1.00 95.75 935 ILE A CA 1
ATOM 6238 C C . ILE A 1 935 ? -39.739 5.257 64.325 1.00 95.75 935 ILE A C 1
ATOM 6240 O O . ILE A 1 935 ? -39.349 5.592 63.209 1.00 95.75 935 ILE A O 1
ATOM 6244 N N . VAL A 1 936 ? -40.636 4.293 64.495 1.00 97.19 936 VAL A N 1
ATOM 6245 C CA . VAL A 1 936 ? -41.212 3.539 63.382 1.00 97.19 936 VAL A CA 1
ATOM 6246 C C . VAL A 1 936 ? -42.697 3.833 63.280 1.00 97.19 936 VAL A C 1
ATOM 6248 O O . VAL A 1 936 ? -43.433 3.775 64.264 1.00 97.19 936 VAL A O 1
ATOM 6251 N N . THR A 1 937 ? -43.147 4.130 62.067 1.00 96.88 937 THR A N 1
ATOM 6252 C CA . THR A 1 937 ? -44.571 4.216 61.734 1.00 96.88 937 THR A CA 1
ATOM 6253 C C . THR A 1 937 ? -44.931 3.057 60.819 1.00 96.88 937 THR A C 1
ATOM 6255 O O . THR A 1 937 ? -44.187 2.746 59.892 1.00 96.88 937 THR A O 1
ATOM 6258 N N . LEU A 1 938 ? -46.066 2.413 61.061 1.00 96.56 938 LEU A N 1
ATOM 6259 C CA . LEU A 1 938 ? -46.562 1.332 60.222 1.00 96.56 938 LEU A CA 1
ATOM 6260 C C . LEU A 1 938 ? -47.466 1.867 59.106 1.00 96.56 938 LEU A C 1
ATOM 6262 O O . LEU A 1 938 ? -48.177 2.863 59.255 1.00 96.56 938 LEU A O 1
ATOM 6266 N N . GLY A 1 939 ? -47.435 1.194 57.958 1.00 94.19 939 GLY A N 1
ATOM 6267 C CA . GLY A 1 939 ? -48.297 1.491 56.821 1.00 94.19 939 GLY A CA 1
ATOM 6268 C C . GLY A 1 939 ? -49.782 1.259 57.121 1.00 94.19 939 GLY A C 1
ATOM 6269 O O . GLY A 1 939 ? -50.164 0.650 58.111 1.00 94.19 939 GLY A O 1
ATOM 6270 N N . SER A 1 940 ? -50.651 1.723 56.220 1.00 93.50 940 SER A N 1
ATOM 6271 C CA . SER A 1 940 ? -52.113 1.673 56.417 1.00 93.50 940 SER A CA 1
ATOM 6272 C C . SER A 1 940 ? -52.751 0.275 56.351 1.00 93.50 940 SER A C 1
ATOM 6274 O O . SER A 1 940 ? -53.901 0.123 56.764 1.00 93.50 940 SER A O 1
ATOM 6276 N N . ALA A 1 941 ? -52.046 -0.729 55.821 1.00 92.75 941 ALA A N 1
ATOM 6277 C CA . ALA A 1 941 ? -52.473 -2.128 55.881 1.00 92.75 941 ALA A CA 1
ATOM 6278 C C . ALA A 1 941 ? -52.288 -2.685 57.302 1.00 92.75 941 ALA A C 1
ATOM 6280 O O . ALA A 1 941 ? -51.513 -2.129 58.063 1.00 92.75 941 ALA A O 1
ATOM 6281 N N . GLY A 1 942 ? -52.980 -3.770 57.662 1.00 91.06 942 GLY A N 1
ATOM 6282 C CA . GLY A 1 942 ? -52.748 -4.425 58.955 1.00 91.06 942 GLY A CA 1
ATOM 6283 C C . GLY A 1 942 ? -51.405 -5.154 58.965 1.00 91.06 942 GLY A C 1
ATOM 6284 O O . GLY A 1 942 ? -51.113 -5.901 58.028 1.00 91.06 942 GLY A O 1
ATOM 6285 N N . ASN A 1 943 ? -50.601 -4.939 60.003 1.00 94.38 943 ASN A N 1
ATOM 6286 C CA . ASN A 1 943 ? -49.234 -5.451 60.079 1.00 94.38 943 ASN A CA 1
ATOM 6287 C C . ASN A 1 943 ? -49.114 -6.574 61.118 1.00 94.38 943 ASN A C 1
ATOM 6289 O O . ASN A 1 943 ? -49.768 -6.564 62.157 1.00 94.38 943 ASN A O 1
ATOM 6293 N N . THR A 1 944 ? -48.254 -7.557 60.850 1.00 94.50 944 THR A N 1
ATOM 6294 C CA . THR A 1 944 ? -47.815 -8.548 61.843 1.00 94.50 944 THR A CA 1
ATOM 6295 C C . THR A 1 944 ? -46.301 -8.473 61.936 1.00 94.50 944 THR A C 1
ATOM 6297 O O . THR A 1 944 ? -45.615 -8.951 61.039 1.00 94.50 944 THR A O 1
ATOM 6300 N N . LEU A 1 945 ? -45.790 -7.847 62.996 1.00 96.56 945 LEU A N 1
ATOM 6301 C CA . LEU A 1 945 ? -44.385 -7.454 63.087 1.00 96.56 945 LEU A CA 1
ATOM 6302 C C . LEU A 1 945 ? -43.768 -7.891 64.417 1.00 96.56 945 LEU A C 1
ATOM 6304 O O . LEU A 1 945 ? -44.333 -7.695 65.495 1.00 96.56 945 LEU A O 1
ATOM 6308 N N . VAL A 1 946 ? -42.568 -8.454 64.342 1.00 96.31 946 VAL A N 1
ATOM 6309 C CA . VAL A 1 946 ? -41.703 -8.681 65.498 1.00 96.31 946 VAL A CA 1
ATOM 6310 C C . VAL A 1 946 ? -40.762 -7.491 65.623 1.00 96.31 946 VAL A C 1
ATOM 6312 O O . VAL A 1 946 ? -39.960 -7.258 64.724 1.00 96.31 946 VAL A O 1
ATOM 6315 N N . VAL A 1 947 ? -40.839 -6.758 66.731 1.00 96.00 947 VAL A N 1
ATOM 6316 C CA . VAL A 1 947 ? -39.974 -5.600 66.998 1.00 96.00 947 VAL A CA 1
ATOM 6317 C C . VAL A 1 947 ? -38.961 -5.902 68.089 1.00 96.00 947 VAL A C 1
ATOM 6319 O O . VAL A 1 947 ? -39.207 -6.705 68.988 1.00 96.00 947 VAL A O 1
ATOM 6322 N N . SER A 1 948 ? -37.792 -5.284 68.023 1.00 94.19 948 SER A N 1
ATOM 6323 C CA . SER A 1 948 ? -36.728 -5.417 69.021 1.00 94.19 948 SER A CA 1
ATOM 6324 C C . SER A 1 948 ? -35.929 -4.126 69.084 1.00 94.19 948 SER A C 1
ATOM 6326 O O . SER A 1 948 ? -35.660 -3.561 68.032 1.00 94.19 948 SER A O 1
ATOM 6328 N N . ALA A 1 949 ? -35.548 -3.681 70.286 1.00 92.25 949 ALA A N 1
ATOM 6329 C CA . ALA A 1 949 ? -34.731 -2.476 70.486 1.00 92.25 949 ALA A CA 1
ATOM 6330 C C . ALA A 1 949 ? -35.273 -1.235 69.743 1.00 92.25 949 ALA A C 1
ATOM 6332 O O . ALA A 1 949 ? -34.533 -0.578 69.030 1.00 92.25 949 ALA A O 1
ATOM 6333 N N . LEU A 1 950 ? -36.581 -0.987 69.854 1.00 94.31 950 LEU A N 1
ATOM 6334 C CA . LEU A 1 950 ? -37.263 0.153 69.247 1.00 94.31 950 LEU A CA 1
ATOM 6335 C C . LEU A 1 950 ? -37.843 1.034 70.358 1.00 94.31 950 LEU A C 1
ATOM 6337 O O . LEU A 1 950 ? -38.483 0.503 71.264 1.00 94.31 950 LEU A O 1
ATOM 6341 N N . GLU A 1 951 ? -37.676 2.354 70.271 1.00 94.94 951 GLU A N 1
ATOM 6342 C CA . GLU A 1 951 ? -38.158 3.284 71.301 1.00 94.94 951 GLU A CA 1
ATOM 6343 C C . GLU A 1 951 ? -39.586 3.772 71.045 1.00 94.94 951 GLU A C 1
ATOM 6345 O O . GLU A 1 951 ? -40.336 4.021 71.990 1.00 94.94 951 GLU A O 1
ATOM 6350 N N . THR A 1 952 ? -39.986 3.960 69.784 1.00 95.25 952 THR A N 1
ATOM 6351 C CA . THR A 1 952 ? -41.329 4.441 69.425 1.00 95.25 952 THR A CA 1
ATOM 6352 C C . THR A 1 952 ? -41.905 3.677 68.240 1.00 95.25 952 THR A C 1
ATOM 6354 O O . THR A 1 952 ? -41.283 3.583 67.185 1.00 95.25 952 THR A O 1
ATOM 6357 N N . LEU A 1 953 ? -43.139 3.196 68.388 1.00 96.56 953 LEU A N 1
ATOM 6358 C CA . LEU A 1 953 ? -43.901 2.521 67.343 1.00 96.56 953 LEU A CA 1
ATOM 6359 C C . LEU A 1 953 ? -45.303 3.124 67.215 1.00 96.56 953 LEU A C 1
ATOM 6361 O O . LEU A 1 953 ? -46.090 3.115 68.158 1.00 96.56 953 LEU A O 1
ATOM 6365 N N . THR A 1 954 ? -45.645 3.612 66.030 1.00 96.00 954 THR A N 1
ATOM 6366 C CA . THR A 1 954 ? -46.997 4.091 65.713 1.00 96.00 954 THR A CA 1
ATOM 6367 C C . THR A 1 954 ? -47.640 3.166 64.690 1.00 96.00 954 THR A C 1
ATOM 6369 O O . THR A 1 954 ? -47.100 2.993 63.601 1.00 96.00 954 THR A O 1
ATOM 6372 N N . GLY A 1 955 ? -48.780 2.575 65.034 1.00 94.25 955 GLY A N 1
ATOM 6373 C CA . GLY A 1 955 ? -49.572 1.752 64.127 1.00 94.25 955 GLY A CA 1
ATOM 6374 C C . GLY A 1 955 ? -50.305 2.557 63.052 1.00 94.25 955 GLY A C 1
ATOM 6375 O O . GLY A 1 955 ? -50.384 3.791 63.091 1.00 94.25 955 GLY A O 1
ATOM 6376 N N . GLY A 1 956 ? -50.805 1.833 62.058 1.00 92.81 956 GLY A N 1
ATOM 6377 C CA . GLY A 1 956 ? -51.546 2.344 60.917 1.00 92.81 956 GLY A CA 1
ATOM 6378 C C . GLY A 1 956 ? -53.059 2.369 61.147 1.00 92.81 956 GLY A C 1
ATOM 6379 O O . GLY A 1 956 ? -53.558 2.414 62.263 1.00 92.81 956 GLY A O 1
ATOM 6380 N N . ALA A 1 957 ? -53.820 2.392 60.048 1.00 92.25 957 ALA A N 1
ATOM 6381 C CA . ALA A 1 957 ? -55.286 2.305 60.087 1.00 92.25 957 ALA A CA 1
ATOM 6382 C C . ALA A 1 957 ? -55.806 0.855 60.052 1.00 92.25 957 ALA A C 1
ATOM 6384 O O . ALA A 1 957 ? -56.995 0.617 60.281 1.00 92.25 957 ALA A O 1
ATOM 6385 N N . GLY A 1 958 ? -54.947 -0.091 59.665 1.00 92.81 958 GLY A N 1
ATOM 6386 C CA . GLY A 1 958 ? -55.234 -1.519 59.686 1.00 92.81 958 GLY A CA 1
ATOM 6387 C C . GLY A 1 958 ? -55.047 -2.102 61.083 1.00 92.81 958 GLY A C 1
ATOM 6388 O O . GLY A 1 958 ? -54.583 -1.423 61.982 1.00 92.81 958 GLY A O 1
ATOM 6389 N N . THR A 1 959 ? -55.418 -3.370 61.263 1.00 94.56 959 THR A N 1
ATOM 6390 C CA . THR A 1 959 ? -55.211 -4.063 62.541 1.00 94.56 959 THR A CA 1
ATOM 6391 C C . THR A 1 959 ? -53.759 -4.497 62.684 1.00 94.56 959 THR A C 1
ATOM 6393 O O . THR A 1 959 ? -53.315 -5.381 61.943 1.00 94.56 959 THR A O 1
ATOM 6396 N N . ASP A 1 960 ? -53.063 -3.932 63.659 1.00 96.44 960 ASP A N 1
ATOM 6397 C CA . ASP A 1 960 ? -51.653 -4.173 63.915 1.00 96.44 960 ASP A CA 1
ATOM 6398 C C . ASP A 1 960 ? -51.437 -5.149 65.074 1.00 96.44 960 ASP A C 1
ATOM 6400 O O . ASP A 1 960 ? -51.966 -4.999 66.179 1.00 96.44 960 ASP A O 1
ATOM 6404 N N . VAL A 1 961 ? -50.633 -6.177 64.802 1.00 96.44 961 VAL A N 1
ATOM 6405 C CA . VAL A 1 961 ? -50.245 -7.229 65.741 1.00 96.44 961 VAL A CA 1
ATOM 6406 C C . VAL A 1 961 ? -48.734 -7.210 65.907 1.00 96.44 961 VAL A C 1
ATOM 6408 O O . VAL A 1 961 ? -47.984 -7.635 65.027 1.00 96.44 961 VAL A O 1
ATOM 6411 N N . ILE A 1 962 ? -48.283 -6.738 67.062 1.00 97.00 962 ILE A N 1
ATOM 6412 C CA . ILE A 1 962 ? -46.873 -6.511 67.358 1.00 97.00 962 ILE A CA 1
ATOM 6413 C C . ILE A 1 962 ? -46.409 -7.476 68.439 1.00 97.00 962 ILE A C 1
ATOM 6415 O O . ILE A 1 962 ? -47.076 -7.664 69.456 1.00 97.00 962 ILE A O 1
ATOM 6419 N N . ARG A 1 963 ? -45.240 -8.082 68.235 1.00 95.75 963 ARG A N 1
ATOM 6420 C CA . ARG A 1 963 ? -44.581 -8.929 69.232 1.00 95.75 963 ARG A CA 1
ATOM 6421 C C . ARG A 1 963 ? -43.205 -8.381 69.575 1.00 95.75 963 ARG A C 1
ATOM 6423 O O . ARG A 1 963 ? -42.392 -8.169 68.681 1.00 95.75 963 ARG A O 1
ATOM 6430 N N . ILE A 1 964 ? -42.907 -8.245 70.860 1.00 93.75 964 ILE A N 1
ATOM 6431 C CA . ILE A 1 964 ? -41.569 -7.889 71.334 1.00 93.75 964 ILE A CA 1
ATOM 6432 C C . ILE A 1 964 ? -40.667 -9.128 71.229 1.00 93.75 964 ILE A C 1
ATOM 6434 O O . ILE A 1 964 ? -40.999 -10.219 71.699 1.00 93.75 964 ILE A O 1
ATOM 6438 N N . GLY A 1 965 ? -39.546 -8.980 70.526 1.00 89.38 965 GLY A N 1
ATOM 6439 C CA . GLY A 1 965 ? -38.645 -10.071 70.154 1.00 89.38 965 GLY A CA 1
ATOM 6440 C C . GLY A 1 965 ? -37.495 -10.332 71.129 1.00 89.38 965 GLY A C 1
ATOM 6441 O O . GLY A 1 965 ? -36.980 -11.450 71.147 1.00 89.38 965 GLY A O 1
ATOM 6442 N N . VAL A 1 966 ? -37.097 -9.349 71.945 1.00 85.62 966 VAL A N 1
ATOM 6443 C CA . VAL A 1 966 ? -35.948 -9.463 72.864 1.00 85.62 966 VAL A CA 1
ATOM 6444 C C . VAL A 1 966 ? -36.338 -10.035 74.219 1.00 85.62 966 VAL A C 1
ATOM 6446 O O . VAL A 1 966 ? -37.231 -9.530 74.878 1.00 85.62 966 VAL A O 1
ATOM 6449 N N . THR A 1 967 ? -35.598 -11.027 74.713 1.00 84.56 967 THR A N 1
ATOM 6450 C CA . THR A 1 967 ? -35.894 -11.669 76.009 1.00 84.56 967 THR A CA 1
ATOM 6451 C C . THR A 1 967 ? -35.438 -10.867 77.233 1.00 84.56 967 THR A C 1
ATOM 6453 O O . THR A 1 967 ? -35.599 -11.328 78.361 1.00 84.56 967 THR A O 1
ATOM 6456 N N . THR A 1 968 ? -34.789 -9.717 77.035 1.00 85.44 968 THR A N 1
ATOM 6457 C CA . THR A 1 968 ? -34.274 -8.853 78.112 1.00 85.44 968 THR A CA 1
ATOM 6458 C C . THR A 1 968 ? -35.300 -7.847 78.627 1.00 85.44 968 THR A C 1
ATOM 6460 O O . THR A 1 968 ? -35.021 -7.192 79.628 1.00 85.44 968 THR A O 1
ATOM 6463 N N . GLY A 1 969 ? -36.464 -7.744 77.980 1.00 83.06 969 GLY A N 1
ATOM 6464 C CA . GLY A 1 969 ? -37.430 -6.666 78.189 1.00 83.06 969 GLY A CA 1
ATOM 6465 C C . GLY A 1 969 ? -37.226 -5.523 77.192 1.00 83.06 969 GLY A C 1
ATOM 6466 O O . GLY A 1 969 ? -36.147 -5.405 76.600 1.00 83.06 969 GLY A O 1
ATOM 6467 N N . SER A 1 970 ? -38.261 -4.715 76.971 1.00 89.69 970 SER A N 1
ATOM 6468 C CA . SER A 1 970 ? -38.232 -3.520 76.113 1.00 89.69 970 SER A CA 1
ATOM 6469 C C . SER A 1 970 ? -38.986 -2.351 76.732 1.00 89.69 970 SER A C 1
ATOM 6471 O O . SER A 1 970 ? -40.055 -2.551 77.300 1.00 89.69 970 SER A O 1
ATOM 6473 N N . ASP A 1 971 ? -38.464 -1.142 76.523 1.00 92.38 971 ASP A N 1
ATOM 6474 C CA . ASP A 1 971 ? -39.140 0.117 76.835 1.00 92.38 971 ASP A CA 1
ATOM 6475 C C . ASP A 1 971 ? -39.682 0.704 75.524 1.00 92.38 971 ASP A C 1
ATOM 6477 O O . ASP A 1 971 ? -38.912 1.215 74.714 1.00 92.38 971 ASP A O 1
ATOM 6481 N N . LEU A 1 972 ? -40.993 0.607 75.286 1.00 94.62 972 LEU A N 1
ATOM 6482 C CA . LEU A 1 972 ? -41.605 0.980 74.006 1.00 94.62 972 LEU A CA 1
ATOM 6483 C C . LEU A 1 972 ? -42.748 1.985 74.194 1.00 94.62 972 LEU A C 1
ATOM 6485 O O . LEU A 1 972 ? -43.727 1.719 74.894 1.00 94.62 972 LEU A O 1
ATOM 6489 N N . LEU A 1 973 ? -42.663 3.128 73.513 1.00 95.81 973 LEU A N 1
ATOM 6490 C CA . LEU A 1 973 ? -43.796 4.032 73.327 1.00 95.81 973 LEU A CA 1
ATOM 6491 C C . LEU A 1 973 ? -44.634 3.543 72.141 1.00 95.81 973 LEU A C 1
ATOM 6493 O O . LEU A 1 973 ? -44.143 3.518 71.015 1.00 95.81 973 LEU A O 1
ATOM 6497 N N . VAL A 1 974 ? -45.899 3.192 72.371 1.00 96.25 974 VAL A N 1
ATOM 6498 C CA . VAL A 1 974 ? -46.818 2.749 71.313 1.00 96.25 974 VAL A CA 1
ATOM 6499 C C . VAL A 1 974 ? -47.990 3.700 71.129 1.00 96.25 974 VAL A C 1
ATOM 6501 O O . VAL A 1 974 ? -48.492 4.300 72.076 1.00 96.25 974 VAL A O 1
ATOM 6504 N N . SER A 1 975 ? -48.459 3.846 69.897 1.00 95.00 975 SER A N 1
ATOM 6505 C CA . SER A 1 975 ? -49.709 4.542 69.568 1.00 95.00 975 SER A CA 1
ATOM 6506 C C . SER A 1 975 ? -50.424 3.801 68.455 1.00 95.00 975 SER A C 1
ATOM 6508 O O . SER A 1 975 ? -49.762 3.305 67.551 1.00 95.00 975 SER A O 1
ATOM 6510 N N . SER A 1 976 ? -51.756 3.742 68.499 1.00 93.94 976 SER A N 1
ATOM 6511 C CA . SER A 1 976 ? -52.570 3.116 67.439 1.00 93.94 976 SER A CA 1
ATOM 6512 C C . SER A 1 976 ? -52.189 1.660 67.112 1.00 93.94 976 SER A C 1
ATOM 6514 O O . SER A 1 976 ? -52.294 1.254 65.968 1.00 93.94 976 SER A O 1
ATOM 6516 N N . VAL A 1 977 ? -51.713 0.886 68.094 1.00 95.75 977 VAL A N 1
ATOM 6517 C CA . VAL A 1 977 ? -51.436 -0.553 67.941 1.00 95.75 977 VAL A CA 1
ATOM 6518 C C . VAL A 1 977 ? -52.555 -1.345 68.611 1.00 95.75 977 VAL A C 1
ATOM 6520 O O . VAL A 1 977 ? -52.796 -1.169 69.806 1.00 95.75 977 VAL A O 1
ATOM 6523 N N . GLU A 1 978 ? -53.220 -2.237 67.874 1.00 96.25 978 GLU A N 1
ATOM 6524 C CA . GLU A 1 978 ? -54.367 -2.995 68.390 1.00 96.25 978 GLU A CA 1
ATOM 6525 C C . GLU A 1 978 ? -53.966 -4.180 69.266 1.00 96.25 978 GLU A C 1
ATOM 6527 O O . GLU A 1 978 ? -54.685 -4.509 70.207 1.00 96.25 978 GLU A O 1
ATOM 6532 N N . THR A 1 979 ? -52.867 -4.872 68.960 1.00 96.25 979 THR A N 1
ATOM 6533 C CA . THR A 1 979 ? -52.392 -6.027 69.738 1.00 96.25 979 THR A CA 1
ATOM 6534 C C . THR A 1 979 ? -50.893 -5.934 69.976 1.00 96.25 979 THR A C 1
ATOM 6536 O O . THR A 1 979 ? -50.118 -5.875 69.026 1.00 96.25 979 THR A O 1
ATOM 6539 N N . LEU A 1 980 ? -50.480 -5.993 71.243 1.00 96.06 980 LEU A N 1
ATOM 6540 C CA . LEU A 1 980 ? -49.077 -6.032 71.645 1.00 96.06 980 LEU A CA 1
ATOM 6541 C C . LEU A 1 980 ? -48.824 -7.231 72.555 1.00 96.06 980 LEU A C 1
ATOM 6543 O O . LEU A 1 980 ? -49.473 -7.409 73.587 1.00 96.06 980 LEU A O 1
ATOM 6547 N N . VAL A 1 981 ? -47.861 -8.050 72.152 1.00 94.69 981 VAL A N 1
ATOM 6548 C CA . VAL A 1 981 ? -47.449 -9.265 72.848 1.00 94.69 981 VAL A CA 1
ATOM 6549 C C . VAL A 1 981 ? -46.019 -9.083 73.340 1.00 94.69 981 VAL A C 1
ATOM 6551 O O . VAL A 1 981 ? -45.097 -8.975 72.528 1.00 94.69 981 VAL A O 1
ATOM 6554 N N . GLY A 1 982 ? -45.830 -9.061 74.653 1.00 92.06 982 GLY A N 1
ATOM 6555 C CA . GLY A 1 982 ? -44.513 -9.113 75.271 1.00 92.06 982 GLY A CA 1
ATOM 6556 C C . GLY A 1 982 ? -43.936 -10.523 75.313 1.00 92.06 982 GLY A C 1
ATOM 6557 O O . GLY A 1 982 ? -44.355 -11.436 74.589 1.00 92.06 982 GLY A O 1
ATOM 6558 N N . ASN A 1 983 ? -42.922 -10.704 76.142 1.00 88.12 983 ASN A N 1
ATOM 6559 C CA . ASN A 1 983 ? -42.196 -11.953 76.297 1.00 88.12 983 ASN A CA 1
ATOM 6560 C C . ASN A 1 983 ? -41.897 -12.239 77.781 1.00 88.12 983 ASN A C 1
ATOM 6562 O O . ASN A 1 983 ? -42.728 -11.997 78.641 1.00 88.12 983 ASN A O 1
ATOM 6566 N N . THR A 1 984 ? -40.784 -12.910 78.083 1.00 88.00 984 THR A N 1
ATOM 6567 C CA . THR A 1 984 ? -40.407 -13.265 79.464 1.00 88.00 984 THR A CA 1
ATOM 6568 C C . THR A 1 984 ? -39.548 -12.204 80.154 1.00 88.00 984 THR A C 1
ATOM 6570 O O . THR A 1 984 ? -39.259 -12.339 81.343 1.00 88.00 984 THR A O 1
ATOM 6573 N N . GLY A 1 985 ? -39.025 -11.242 79.391 1.00 87.75 985 GLY A N 1
ATOM 6574 C CA . GLY A 1 985 ? -38.323 -10.072 79.904 1.00 87.75 985 GLY A CA 1
ATOM 6575 C C . GLY A 1 985 ? -39.301 -9.050 80.475 1.00 87.75 985 GLY A C 1
ATOM 6576 O O . GLY A 1 985 ? -40.499 -9.197 80.307 1.00 87.75 985 GLY A O 1
ATOM 6577 N N . ALA A 1 986 ? -38.794 -8.032 81.173 1.00 90.88 986 ALA A N 1
ATOM 6578 C CA . ALA A 1 986 ? -39.645 -6.978 81.718 1.00 90.88 986 ALA A CA 1
ATOM 6579 C C . ALA A 1 986 ? -39.997 -5.967 80.620 1.00 90.88 986 ALA A C 1
ATOM 6581 O O . ALA A 1 986 ? -39.183 -5.104 80.294 1.00 90.88 986 ALA A O 1
ATOM 6582 N N . ASP A 1 987 ? -41.188 -6.090 80.049 1.00 93.75 987 ASP A N 1
ATOM 6583 C CA . ASP A 1 987 ? -41.681 -5.219 78.992 1.00 93.75 987 ASP A CA 1
ATOM 6584 C C . ASP A 1 987 ? -42.454 -4.031 79.593 1.00 93.75 987 ASP A C 1
ATOM 6586 O O . ASP A 1 987 ? -43.476 -4.183 80.274 1.00 93.75 987 ASP A O 1
ATOM 6590 N N . ILE A 1 988 ? -41.934 -2.826 79.348 1.00 93.75 988 ILE A N 1
ATOM 6591 C CA . ILE A 1 988 ? -42.488 -1.546 79.782 1.00 93.75 988 ILE A CA 1
ATOM 6592 C C . ILE A 1 988 ? -43.050 -0.822 78.565 1.00 93.75 988 ILE A C 1
ATOM 6594 O O . ILE A 1 988 ? -42.328 -0.381 77.674 1.00 93.75 988 ILE A O 1
ATOM 6598 N N . VAL A 1 989 ? -44.365 -0.648 78.546 1.00 95.75 989 VAL A N 1
ATOM 6599 C CA . VAL A 1 989 ? -45.067 -0.006 77.439 1.00 95.75 989 VAL A CA 1
ATOM 6600 C C . VAL A 1 989 ? -45.679 1.300 77.911 1.00 95.75 989 VAL A C 1
ATOM 6602 O O . VAL A 1 989 ? -46.413 1.344 78.896 1.00 95.75 989 VAL A O 1
ATOM 6605 N N . THR A 1 990 ? -45.391 2.380 77.195 1.00 95.62 990 THR A N 1
ATOM 6606 C CA . THR A 1 990 ? -46.084 3.659 77.371 1.00 95.62 990 THR A CA 1
ATOM 6607 C C . THR A 1 990 ? -47.029 3.862 76.197 1.00 95.62 990 THR A C 1
ATOM 6609 O O . THR A 1 990 ? -46.634 3.667 75.052 1.00 95.62 990 THR A O 1
ATOM 6612 N N . LEU A 1 991 ? -48.274 4.240 76.457 1.00 95.31 991 LEU A N 1
ATOM 6613 C CA . LEU A 1 991 ? -49.238 4.584 75.421 1.00 95.31 991 LEU A CA 1
ATOM 6614 C C . LEU A 1 991 ? -49.096 6.072 75.067 1.00 95.31 991 LEU A C 1
ATOM 6616 O O . LEU A 1 991 ? -48.820 6.912 75.926 1.00 95.31 991 LEU A O 1
ATOM 6620 N N . GLY A 1 992 ? -49.228 6.407 73.786 1.00 93.25 992 GLY A N 1
ATOM 6621 C CA . GLY A 1 992 ? -49.092 7.782 73.312 1.00 93.25 992 GLY A CA 1
ATOM 6622 C C . GLY A 1 992 ? -50.256 8.686 73.710 1.00 93.25 992 GLY A C 1
ATOM 6623 O O . GLY A 1 992 ? -51.217 8.269 74.338 1.00 93.25 992 GLY A O 1
ATOM 6624 N N . SER A 1 993 ? -50.185 9.956 73.309 1.00 91.69 993 SER A N 1
ATOM 6625 C CA . SER A 1 993 ? -51.130 11.013 73.715 1.00 91.69 993 SER A CA 1
ATOM 6626 C C . SER A 1 993 ? -52.475 11.036 72.970 1.00 91.69 993 SER A C 1
ATOM 6628 O O . SER A 1 993 ? -53.267 11.967 73.154 1.00 91.69 993 SER A O 1
ATOM 6630 N N . ALA A 1 994 ? -52.722 10.063 72.095 1.00 88.25 994 ALA A N 1
ATOM 6631 C CA . ALA A 1 994 ? -54.049 9.791 71.551 1.00 88.25 994 ALA A CA 1
ATOM 6632 C C . ALA A 1 994 ? -54.789 8.817 72.482 1.00 88.25 994 ALA A C 1
ATOM 6634 O O . ALA A 1 994 ? -54.152 8.116 73.247 1.00 88.25 994 ALA A O 1
ATOM 6635 N N . GLY A 1 995 ? -56.121 8.728 72.412 1.00 88.56 995 GLY A N 1
ATOM 6636 C CA . GLY A 1 995 ? -56.826 7.657 73.128 1.00 88.56 995 GLY A CA 1
ATOM 6637 C C . GLY A 1 995 ? -56.539 6.305 72.476 1.00 88.56 995 GLY A C 1
ATOM 6638 O O . GLY A 1 995 ? -56.898 6.113 71.312 1.00 88.56 995 GLY A O 1
ATOM 6639 N N . ASN A 1 996 ? -55.897 5.389 73.199 1.00 93.81 996 ASN A N 1
ATOM 6640 C CA . ASN A 1 996 ? -55.467 4.101 72.656 1.00 93.81 996 ASN A CA 1
ATOM 6641 C C . ASN A 1 996 ? -56.473 2.990 72.976 1.00 93.81 996 ASN A C 1
ATOM 6643 O O . ASN A 1 996 ? -57.141 3.004 74.007 1.00 93.81 996 ASN A O 1
ATOM 6647 N N . THR A 1 997 ? -56.586 2.000 72.089 1.00 94.12 997 THR A N 1
ATOM 6648 C CA . THR A 1 997 ? -57.297 0.741 72.361 1.00 94.12 997 THR A CA 1
ATOM 6649 C C . THR A 1 997 ? -56.345 -0.414 72.095 1.00 94.12 997 THR A C 1
ATOM 6651 O O . THR A 1 997 ? -56.049 -0.696 70.939 1.00 94.12 997 THR A O 1
ATOM 6654 N N . LEU A 1 998 ? -55.865 -1.063 73.155 1.00 96.44 998 LEU A N 1
ATOM 6655 C CA . LEU A 1 998 ? -54.801 -2.063 73.082 1.00 96.44 998 LEU A CA 1
ATOM 6656 C C . LEU A 1 998 ? -55.236 -3.392 73.703 1.00 96.44 998 LEU A C 1
ATOM 6658 O O . LEU A 1 998 ? -55.702 -3.429 74.839 1.00 96.44 998 LEU A O 1
ATOM 6662 N N . LEU A 1 999 ? -55.004 -4.496 72.998 1.00 96.19 999 LEU A N 1
ATOM 6663 C CA . LEU A 1 999 ? -54.957 -5.834 73.575 1.00 96.19 999 LEU A CA 1
ATOM 6664 C C . LEU A 1 999 ? -53.512 -6.152 73.991 1.00 96.19 999 LEU A C 1
ATOM 6666 O O . LEU A 1 999 ? -52.643 -6.371 73.148 1.00 96.19 999 LEU A O 1
ATOM 6670 N N . ALA A 1 1000 ? -53.272 -6.179 75.296 1.00 95.25 1000 ALA A N 1
ATOM 6671 C CA . ALA A 1 1000 ? -51.985 -6.446 75.920 1.00 95.25 1000 ALA A CA 1
ATOM 6672 C C . ALA A 1 1000 ? -51.871 -7.916 76.350 1.00 95.25 1000 ALA A C 1
ATOM 6674 O O . ALA A 1 1000 ? -52.716 -8.438 77.082 1.00 95.25 1000 ALA A O 1
ATOM 6675 N N . LEU A 1 1001 ? -50.804 -8.590 75.922 1.00 93.69 1001 LEU A N 1
ATOM 6676 C CA . LEU A 1 1001 ? -50.475 -9.952 76.341 1.00 93.69 1001 LEU A CA 1
ATOM 6677 C C . LEU A 1 1001 ? -49.048 -9.992 76.874 1.00 93.69 1001 LEU A C 1
ATOM 6679 O O . LEU A 1 1001 ? -48.145 -9.534 76.184 1.00 93.69 1001 LEU A O 1
ATOM 6683 N N . ALA A 1 1002 ? -48.847 -10.612 78.040 1.00 91.44 1002 ALA A N 1
ATOM 6684 C CA . ALA A 1 1002 ? -47.518 -10.823 78.624 1.00 91.44 1002 ALA A CA 1
ATOM 6685 C C . ALA A 1 1002 ? -46.682 -9.528 78.714 1.00 91.44 1002 ALA A C 1
ATOM 6687 O O . ALA A 1 1002 ? -45.535 -9.515 78.296 1.00 91.44 1002 ALA A O 1
ATOM 6688 N N . LEU A 1 1003 ? -47.296 -8.441 79.197 1.00 93.50 1003 LEU A N 1
ATOM 6689 C CA . LEU A 1 1003 ? -46.619 -7.177 79.497 1.00 93.50 1003 LEU A CA 1
ATOM 6690 C C . LEU A 1 1003 ? -46.553 -6.980 81.014 1.00 93.50 1003 LEU A C 1
ATOM 6692 O O . LEU A 1 1003 ? -47.537 -7.237 81.713 1.00 93.50 1003 LEU A O 1
ATOM 6696 N N . GLU A 1 1004 ? -45.423 -6.486 81.514 1.00 94.44 1004 GLU A N 1
ATOM 6697 C CA . GLU A 1 1004 ? -45.185 -6.277 82.945 1.00 94.44 1004 GLU A CA 1
ATOM 6698 C C . GLU A 1 1004 ? -45.568 -4.872 83.400 1.00 94.44 1004 GLU A C 1
ATOM 6700 O O . GLU A 1 1004 ? -45.990 -4.696 84.545 1.00 94.44 1004 GLU A O 1
ATOM 6705 N N . THR A 1 1005 ? -45.427 -3.858 82.541 1.00 94.19 1005 THR A N 1
ATOM 6706 C CA . THR A 1 1005 ? -45.798 -2.472 82.862 1.00 94.19 1005 THR A CA 1
ATOM 6707 C C . THR A 1 1005 ? -46.504 -1.796 81.692 1.00 94.19 1005 THR A C 1
ATOM 6709 O O . THR A 1 1005 ? -45.999 -1.799 80.574 1.00 94.19 1005 THR A O 1
ATOM 6712 N N . ILE A 1 1006 ? -47.646 -1.155 81.959 1.00 95.62 1006 ILE A N 1
ATOM 6713 C CA . ILE A 1 1006 ? -48.339 -0.276 81.009 1.00 95.62 1006 ILE A CA 1
ATOM 6714 C C . ILE A 1 1006 ? -48.584 1.081 81.666 1.00 95.62 1006 ILE A C 1
ATOM 6716 O O . ILE A 1 1006 ? -49.226 1.181 82.711 1.00 95.62 1006 ILE A O 1
ATOM 6720 N N . THR A 1 1007 ? -48.105 2.145 81.034 1.00 94.50 1007 THR A N 1
ATOM 6721 C CA . THR A 1 1007 ? -48.410 3.526 81.421 1.00 94.50 1007 THR A CA 1
ATOM 6722 C C . THR A 1 1007 ? -49.242 4.171 80.324 1.00 94.50 1007 THR A C 1
ATOM 6724 O O . THR A 1 1007 ? -48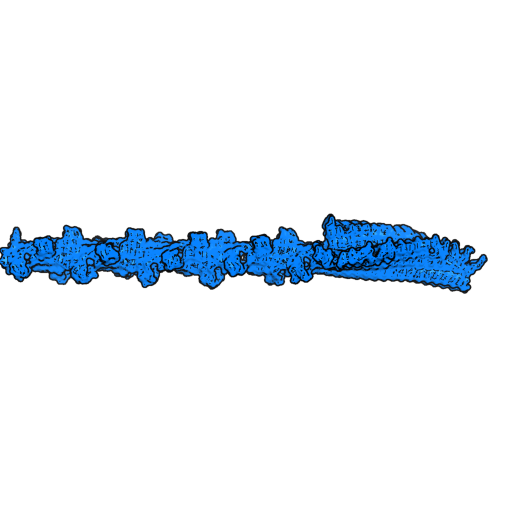.789 4.237 79.187 1.00 94.50 1007 THR A O 1
ATOM 6727 N N . GLY A 1 1008 ? -50.451 4.625 80.637 1.00 91.88 1008 GLY A N 1
ATOM 6728 C CA . GLY A 1 1008 ? -51.278 5.372 79.695 1.00 91.88 1008 GLY A CA 1
ATOM 6729 C C . GLY A 1 1008 ? -50.739 6.778 79.420 1.00 91.88 1008 GLY A C 1
ATOM 6730 O O . GLY A 1 1008 ? -49.875 7.299 80.137 1.00 91.88 1008 GLY A O 1
ATOM 6731 N N . GLY A 1 1009 ? -51.224 7.366 78.335 1.00 90.62 1009 GLY A N 1
ATOM 6732 C CA . GLY A 1 1009 ? -50.857 8.689 77.865 1.00 90.62 1009 GLY A CA 1
ATOM 6733 C C . GLY A 1 1009 ? -51.892 9.748 78.236 1.00 90.62 1009 GLY A C 1
ATOM 6734 O O . GLY A 1 1009 ? -52.671 9.626 79.174 1.00 90.62 1009 GLY A O 1
ATOM 6735 N N . ALA A 1 1010 ? -51.889 10.850 77.488 1.00 86.94 1010 ALA A N 1
ATOM 6736 C CA . ALA A 1 1010 ? -53.044 11.743 77.471 1.00 86.94 1010 ALA A CA 1
ATOM 6737 C C . ALA A 1 1010 ? -54.123 11.142 76.555 1.00 86.94 1010 ALA A C 1
ATOM 6739 O O . ALA A 1 1010 ? -53.790 10.577 75.525 1.00 86.94 1010 ALA A O 1
ATOM 6740 N N . GLY A 1 1011 ? -55.405 11.313 76.876 1.00 88.19 1011 GLY A N 1
ATOM 6741 C CA . GLY A 1 1011 ? -56.494 10.716 76.097 1.00 88.19 1011 GLY A CA 1
ATOM 6742 C C . GLY A 1 1011 ? -57.337 9.786 76.957 1.00 88.19 1011 GLY A C 1
ATOM 6743 O O . GLY A 1 1011 ? -57.321 9.903 78.174 1.00 88.19 1011 GLY A O 1
ATOM 6744 N N . THR A 1 1012 ? -58.143 8.936 76.326 1.00 92.06 1012 THR A N 1
ATOM 6745 C CA . THR A 1 1012 ? -58.854 7.856 77.021 1.00 92.06 1012 THR A CA 1
ATOM 6746 C C . THR A 1 1012 ? -58.286 6.533 76.550 1.00 92.06 1012 THR A C 1
ATOM 6748 O O . THR A 1 1012 ? -58.575 6.118 75.424 1.00 92.06 1012 THR A O 1
ATOM 6751 N N . ASP A 1 1013 ? -57.505 5.893 77.405 1.00 95.25 1013 ASP A N 1
ATOM 6752 C CA . ASP A 1 1013 ? -56.856 4.624 77.134 1.00 95.25 1013 ASP A CA 1
ATOM 6753 C C . ASP A 1 1013 ? -57.721 3.451 77.594 1.00 95.25 1013 ASP A C 1
ATOM 6755 O O . ASP A 1 1013 ? -58.182 3.369 78.738 1.00 95.25 1013 ASP A O 1
ATOM 6759 N N . LEU A 1 1014 ? -57.945 2.530 76.660 1.00 94.88 1014 LEU A N 1
ATOM 6760 C CA . LEU A 1 1014 ? -58.658 1.276 76.835 1.00 94.88 1014 LEU A CA 1
ATOM 6761 C C . LEU A 1 1014 ? -57.686 0.117 76.628 1.00 94.88 1014 LEU A C 1
ATOM 6763 O O . LEU A 1 1014 ? -57.235 -0.132 75.512 1.00 94.88 1014 LEU A O 1
ATOM 6767 N N . VAL A 1 1015 ? -57.410 -0.631 77.689 1.00 96.12 1015 VAL A N 1
ATOM 6768 C CA . VAL A 1 1015 ? -56.541 -1.809 77.636 1.00 96.12 1015 VAL A CA 1
ATOM 6769 C C . VAL A 1 1015 ? -57.350 -3.064 77.951 1.00 96.12 1015 VAL A C 1
ATOM 6771 O O . VAL A 1 1015 ? -58.040 -3.139 78.967 1.00 96.12 1015 VAL A O 1
ATOM 6774 N N . PHE A 1 1016 ? -57.251 -4.062 77.080 1.00 95.25 1016 PHE A N 1
ATOM 6775 C CA . PHE A 1 1016 ? -57.719 -5.424 77.311 1.00 95.25 1016 PHE A CA 1
ATOM 6776 C C . PHE A 1 1016 ? -56.528 -6.308 77.651 1.00 95.25 1016 PHE A C 1
ATOM 6778 O O . PHE A 1 1016 ? -55.500 -6.239 76.980 1.00 95.25 1016 PHE A O 1
ATOM 6785 N N . LEU A 1 1017 ? -56.672 -7.170 78.648 1.00 93.12 1017 LEU A N 1
ATOM 6786 C CA . LEU A 1 1017 ? -55.685 -8.191 78.964 1.00 93.12 1017 LEU A CA 1
ATOM 6787 C C . LEU A 1 1017 ? -56.010 -9.502 78.239 1.00 93.12 1017 LEU A C 1
ATOM 6789 O O . LEU A 1 1017 ? -57.170 -9.841 77.991 1.00 93.12 1017 LEU A O 1
ATOM 6793 N N . GLY A 1 1018 ? -54.966 -10.243 77.872 1.00 90.12 1018 GLY A N 1
ATOM 6794 C CA . GLY A 1 1018 ? -55.098 -11.559 77.249 1.00 90.12 1018 GLY A CA 1
ATOM 6795 C C . GLY A 1 1018 ? -55.749 -12.608 78.159 1.00 90.12 1018 GLY A C 1
ATOM 6796 O O . GLY A 1 1018 ? -55.898 -12.429 79.359 1.00 90.12 1018 GLY A O 1
ATOM 6797 N N . SER A 1 1019 ? -56.087 -13.772 77.596 1.00 90.19 1019 SER A N 1
ATOM 6798 C CA . SER A 1 1019 ? -56.733 -14.870 78.337 1.00 90.19 1019 SER A CA 1
ATOM 6799 C C . SER A 1 1019 ? -55.820 -15.618 79.322 1.00 90.19 1019 SER A C 1
ATOM 6801 O O . SER A 1 1019 ? -56.309 -16.450 80.088 1.00 90.19 1019 SER A O 1
ATOM 6803 N N . ALA A 1 1020 ? -54.502 -15.400 79.255 1.00 88.56 1020 ALA A N 1
ATOM 6804 C CA . ALA A 1 1020 ? -53.554 -15.883 80.259 1.00 88.56 1020 ALA A CA 1
ATOM 6805 C C . ALA A 1 1020 ? -53.673 -15.040 81.539 1.00 88.56 1020 ALA A C 1
ATOM 6807 O O . ALA A 1 1020 ? -54.190 -13.937 81.479 1.00 88.56 1020 ALA A O 1
ATOM 6808 N N . GLY A 1 1021 ? -53.219 -15.546 82.689 1.00 86.81 1021 GLY A N 1
ATOM 6809 C CA . GLY A 1 1021 ? -53.177 -14.723 83.902 1.00 86.81 1021 GLY A CA 1
ATOM 6810 C C . GLY A 1 1021 ? -52.067 -13.680 83.812 1.00 86.81 1021 GLY A C 1
ATOM 6811 O O . GLY A 1 1021 ? -50.932 -14.038 83.490 1.00 86.81 1021 GLY A O 1
ATOM 6812 N N . ASN A 1 1022 ? -52.391 -12.419 84.087 1.00 90.25 1022 ASN A N 1
ATOM 6813 C CA . ASN A 1 1022 ? -51.463 -11.299 83.950 1.00 90.25 1022 ASN A CA 1
ATOM 6814 C C . ASN A 1 1022 ? -51.021 -10.768 85.321 1.00 90.25 1022 ASN A C 1
ATOM 6816 O O . ASN A 1 1022 ? -51.793 -10.756 86.277 1.00 90.25 1022 ASN A O 1
ATOM 6820 N N . SER A 1 1023 ? -49.774 -10.304 85.415 1.00 91.62 1023 SER A N 1
ATOM 6821 C CA . SER A 1 1023 ? -49.252 -9.571 86.574 1.00 91.62 1023 SER A CA 1
ATOM 6822 C C . SER A 1 1023 ? -48.694 -8.244 86.082 1.00 91.62 1023 SER A C 1
ATOM 6824 O O . SER A 1 1023 ? -47.579 -8.210 85.571 1.00 91.62 1023 SER A O 1
ATOM 6826 N N . LEU A 1 1024 ? -49.467 -7.171 86.224 1.00 93.69 1024 LEU A N 1
ATOM 6827 C CA . LEU A 1 1024 ? -49.231 -5.920 85.508 1.00 93.69 1024 LEU A CA 1
ATOM 6828 C C . LEU A 1 1024 ? -49.135 -4.725 86.464 1.00 93.69 1024 LEU A C 1
ATOM 6830 O O . LEU A 1 1024 ? -49.992 -4.534 87.327 1.00 93.69 1024 LEU A O 1
ATOM 6834 N N . LEU A 1 1025 ? -48.118 -3.887 86.281 1.00 93.94 1025 LEU A N 1
ATOM 6835 C CA . LEU A 1 1025 ? -48.059 -2.543 86.851 1.00 93.94 1025 LEU A CA 1
ATOM 6836 C C . LEU A 1 1025 ? -48.737 -1.560 85.889 1.00 93.94 1025 LEU A C 1
ATOM 6838 O O . LEU A 1 1025 ? -48.325 -1.442 84.738 1.00 93.94 1025 LEU A O 1
ATOM 6842 N N . VAL A 1 1026 ? -49.761 -0.845 86.350 1.00 95.06 1026 VAL A N 1
ATOM 6843 C CA . VAL A 1 1026 ? -50.536 0.091 85.524 1.00 95.06 1026 VAL A CA 1
ATOM 6844 C C . VAL A 1 1026 ? -50.515 1.487 86.117 1.00 95.06 1026 VAL A C 1
ATOM 6846 O O . VAL A 1 1026 ? -50.743 1.660 87.309 1.00 95.06 1026 VAL A O 1
ATOM 6849 N N . SER A 1 1027 ? -50.296 2.499 85.287 1.00 93.44 1027 SER A N 1
ATOM 6850 C CA . SER A 1 1027 ? -50.479 3.903 85.665 1.00 93.44 1027 SER A CA 1
ATOM 6851 C C . SER A 1 1027 ? -51.192 4.652 84.550 1.00 93.44 1027 SER A C 1
ATOM 6853 O O . SER A 1 1027 ? -50.982 4.338 83.385 1.00 93.44 1027 SER A O 1
ATOM 6855 N N . ALA A 1 1028 ? -51.997 5.659 84.894 1.00 91.94 1028 ALA A N 1
ATOM 6856 C CA . ALA A 1 1028 ? -52.616 6.579 83.927 1.00 91.94 1028 ALA A CA 1
ATOM 6857 C C . ALA A 1 1028 ? -53.439 5.916 82.794 1.00 91.94 1028 ALA A C 1
ATOM 6859 O O . ALA A 1 1028 ? -53.547 6.485 81.722 1.00 91.94 1028 ALA A O 1
ATOM 6860 N N . VAL A 1 1029 ? -54.013 4.727 83.020 1.00 94.38 1029 VAL A N 1
ATOM 6861 C CA . VAL A 1 1029 ? -54.956 4.073 82.091 1.00 94.38 1029 VAL A CA 1
ATOM 6862 C C . VAL A 1 1029 ? -56.385 4.295 82.586 1.00 94.38 1029 VAL A C 1
ATOM 6864 O O . VAL A 1 1029 ? -56.683 3.997 83.744 1.00 94.38 1029 VAL A O 1
ATOM 6867 N N . GLU A 1 1030 ? -57.285 4.773 81.724 1.00 94.88 1030 GLU A N 1
ATOM 6868 C CA . GLU A 1 1030 ? -58.666 5.102 82.111 1.00 94.88 1030 GLU A CA 1
ATOM 6869 C C . GLU A 1 1030 ? -59.590 3.881 82.209 1.00 94.88 1030 GLU A C 1
ATOM 6871 O O . GLU A 1 1030 ? -60.481 3.858 83.064 1.00 94.88 1030 GLU A O 1
ATOM 6876 N N . LEU A 1 1031 ? -59.428 2.875 81.344 1.00 94.12 1031 LEU A N 1
ATOM 6877 C CA . LEU A 1 1031 ? -60.256 1.667 81.338 1.00 94.12 1031 LEU A CA 1
ATOM 6878 C C . LEU A 1 1031 ? -59.407 0.416 81.098 1.00 94.12 1031 LEU A C 1
ATOM 6880 O O . LEU A 1 1031 ? -58.833 0.232 80.030 1.00 94.12 1031 LEU A O 1
ATOM 6884 N N . LEU A 1 1032 ? -59.401 -0.483 82.079 1.00 94.06 1032 LEU A N 1
ATOM 6885 C CA . LEU A 1 1032 ? -58.700 -1.761 82.020 1.00 94.06 1032 LEU A CA 1
ATOM 6886 C C . LEU A 1 1032 ? -59.685 -2.919 82.174 1.00 94.06 1032 LEU A C 1
ATOM 6888 O O . LEU A 1 1032 ? -60.490 -2.960 83.108 1.00 94.06 1032 LEU A O 1
ATOM 6892 N N . ILE A 1 1033 ? -59.627 -3.859 81.240 1.00 93.19 1033 ILE A N 1
ATOM 6893 C CA . ILE A 1 1033 ? -60.511 -5.021 81.181 1.00 93.19 1033 ILE A CA 1
ATOM 6894 C C . ILE A 1 1033 ? -59.648 -6.278 81.213 1.00 93.19 1033 ILE A C 1
ATOM 6896 O O . ILE A 1 1033 ? -58.776 -6.447 80.364 1.00 93.19 1033 ILE A O 1
ATOM 6900 N N . GLY A 1 1034 ? -59.883 -7.136 82.200 1.00 90.19 1034 GLY A N 1
ATOM 6901 C CA . GLY A 1 1034 ? -59.189 -8.407 82.358 1.00 90.19 1034 GLY A CA 1
ATOM 6902 C C . GLY A 1 1034 ? -59.666 -9.474 81.375 1.00 90.19 1034 GLY A C 1
ATOM 6903 O O . GLY A 1 1034 ? -60.630 -9.292 80.623 1.00 90.19 1034 GLY A O 1
ATOM 6904 N N . GLY A 1 1035 ? -58.942 -10.585 81.357 1.00 88.69 1035 GLY A N 1
ATOM 6905 C CA . GLY A 1 1035 ? -59.235 -11.758 80.551 1.00 88.69 1035 GLY A CA 1
ATOM 6906 C C . GLY A 1 1035 ? -59.955 -12.848 81.343 1.00 88.69 1035 GLY A C 1
ATOM 6907 O O . GLY A 1 1035 ? -60.590 -12.627 82.364 1.00 88.69 1035 GLY A O 1
ATOM 6908 N N . THR A 1 1036 ? -59.869 -14.085 80.852 1.00 88.88 1036 THR A N 1
ATOM 6909 C CA . THR A 1 1036 ? -60.360 -15.273 81.580 1.00 88.88 1036 THR A CA 1
ATOM 6910 C C . THR A 1 1036 ? -59.334 -15.851 82.560 1.00 88.88 1036 THR A C 1
ATOM 6912 O O . THR A 1 1036 ? -59.626 -16.838 83.239 1.00 88.88 1036 THR A O 1
ATOM 6915 N N . GLY A 1 1037 ? -58.100 -15.339 82.527 1.00 88.00 1037 GLY A N 1
ATOM 6916 C CA . GLY A 1 1037 ? -57.006 -15.741 83.406 1.00 88.00 1037 GLY A CA 1
ATOM 6917 C C . GLY A 1 1037 ? -57.139 -15.125 84.797 1.00 88.00 1037 GLY A C 1
ATOM 6918 O O . GLY A 1 1037 ? -58.118 -14.460 85.087 1.00 88.00 1037 GLY A O 1
ATOM 6919 N N . THR A 1 1038 ? -56.171 -15.381 85.680 1.00 90.38 1038 THR A N 1
ATOM 6920 C CA . THR A 1 1038 ? -56.084 -14.658 86.959 1.00 90.38 1038 THR A CA 1
ATOM 6921 C C . THR A 1 1038 ? -55.246 -13.405 86.768 1.00 90.38 1038 THR A C 1
ATOM 6923 O O . THR A 1 1038 ? -54.030 -13.510 86.611 1.00 90.38 1038 THR A O 1
ATOM 6926 N N . ASP A 1 1039 ? -55.893 -12.249 86.817 1.00 92.00 1039 ASP A N 1
ATOM 6927 C CA . ASP A 1 1039 ? -55.295 -10.944 86.591 1.00 92.00 1039 ASP A CA 1
ATOM 6928 C C . ASP A 1 1039 ? -55.009 -10.224 87.910 1.00 92.00 1039 ASP A C 1
ATOM 6930 O O . ASP A 1 1039 ? -55.889 -9.958 88.737 1.00 92.00 1039 ASP A O 1
ATOM 6934 N N . VAL A 1 1040 ? -53.731 -9.907 88.105 1.00 92.81 1040 VAL A N 1
ATOM 6935 C CA . VAL A 1 1040 ? -53.190 -9.185 89.253 1.00 92.81 1040 VAL A CA 1
ATOM 6936 C C . VAL A 1 1040 ? -52.619 -7.863 88.765 1.00 92.81 1040 VAL A C 1
ATOM 6938 O O . VAL A 1 1040 ? -51.595 -7.820 88.090 1.00 92.81 1040 VAL A O 1
ATOM 6941 N N . VAL A 1 1041 ? -53.269 -6.767 89.136 1.00 93.94 1041 VAL A N 1
ATOM 6942 C CA . VAL A 1 1041 ? -52.864 -5.417 88.747 1.00 93.94 1041 VAL A CA 1
ATOM 6943 C C . VAL A 1 1041 ? -52.377 -4.646 89.964 1.00 93.94 1041 VAL A C 1
ATOM 6945 O O . VAL A 1 1041 ? -53.043 -4.585 90.996 1.00 93.94 1041 VAL A O 1
ATOM 6948 N N . THR A 1 1042 ? -51.207 -4.032 89.841 1.00 94.25 1042 THR A N 1
ATOM 6949 C CA . THR A 1 1042 ? -50.712 -3.037 90.793 1.00 94.25 1042 THR A CA 1
ATOM 6950 C C . THR A 1 1042 ? -50.820 -1.663 90.149 1.00 94.25 1042 THR A C 1
ATOM 6952 O O . THR A 1 1042 ? -50.365 -1.484 89.026 1.00 94.25 1042 THR A O 1
ATOM 69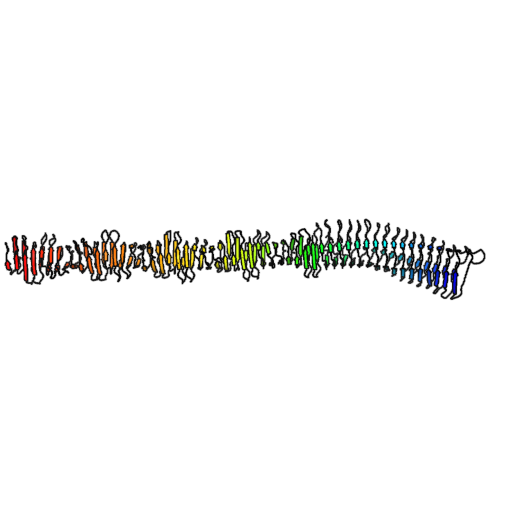55 N N . LEU A 1 1043 ? -51.421 -0.691 90.828 1.00 92.94 1043 LEU A N 1
ATOM 6956 C CA . LEU A 1 1043 ? -51.468 0.693 90.364 1.00 92.94 1043 LEU A CA 1
ATOM 6957 C C . LEU A 1 1043 ? -50.158 1.390 90.734 1.00 92.94 1043 LEU A C 1
ATOM 6959 O O . LEU A 1 1043 ? -49.684 1.230 91.858 1.00 92.94 1043 LEU A O 1
ATOM 6963 N N . GLY A 1 1044 ? -49.549 2.121 89.801 1.00 90.50 1044 GLY A N 1
ATOM 6964 C CA . GLY A 1 1044 ? -48.271 2.813 89.998 1.00 90.50 1044 GLY A CA 1
ATOM 6965 C C . GLY A 1 1044 ? -48.356 3.958 91.011 1.00 90.50 1044 GLY A C 1
ATOM 6966 O O . GLY A 1 1044 ? -49.438 4.424 91.330 1.00 90.50 1044 GLY A O 1
ATOM 6967 N N . GLY A 1 1045 ? -47.213 4.451 91.496 1.00 87.88 1045 GLY A N 1
ATOM 6968 C CA . GLY A 1 1045 ? -47.139 5.413 92.614 1.00 87.88 1045 GLY A CA 1
ATOM 6969 C C . GLY A 1 1045 ? -47.652 6.848 92.358 1.00 87.88 1045 GLY A C 1
ATOM 6970 O O . GLY A 1 1045 ? -47.343 7.749 93.142 1.00 87.88 1045 GLY A O 1
ATOM 6971 N N . ALA A 1 1046 ? -48.345 7.092 91.243 1.00 88.62 1046 ALA A N 1
ATOM 6972 C CA . ALA A 1 1046 ? -48.972 8.368 90.890 1.00 88.62 1046 ALA A CA 1
ATOM 6973 C C . ALA A 1 1046 ? -50.463 8.379 91.285 1.00 88.62 1046 ALA A C 1
ATOM 6975 O O . ALA A 1 1046 ? -50.984 7.396 91.789 1.00 88.62 1046 ALA A O 1
ATOM 6976 N N . ASN A 1 1047 ? -51.179 9.488 91.066 1.00 89.94 1047 ASN A N 1
ATOM 6977 C CA . ASN A 1 1047 ? -52.636 9.476 91.243 1.00 89.94 1047 ASN A CA 1
ATOM 6978 C C . ASN A 1 1047 ? -53.283 8.698 90.092 1.00 89.94 1047 ASN A C 1
ATOM 6980 O O . ASN A 1 1047 ? -53.149 9.112 88.939 1.00 89.94 1047 ASN A O 1
ATOM 6984 N N . ASN A 1 1048 ? -54.023 7.637 90.401 1.00 90.38 1048 ASN A N 1
ATOM 6985 C CA . ASN A 1 1048 ? -54.693 6.813 89.401 1.00 90.38 1048 ASN A CA 1
ATOM 6986 C C . ASN A 1 1048 ? -56.209 7.009 89.465 1.00 90.38 1048 ASN A C 1
ATOM 6988 O O . ASN A 1 1048 ? -56.811 7.043 90.536 1.00 90.38 1048 ASN A O 1
ATOM 6992 N N . THR A 1 1049 ? -56.854 7.136 88.307 1.00 91.62 1049 THR A N 1
ATOM 6993 C CA . THR A 1 1049 ? -58.316 7.086 88.180 1.00 91.62 1049 THR A CA 1
ATOM 6994 C C . THR A 1 1049 ? -58.655 6.109 87.069 1.00 91.62 1049 THR A C 1
ATOM 6996 O O . THR A 1 1049 ? -58.462 6.427 85.902 1.00 91.62 1049 THR A O 1
ATOM 6999 N N . ILE A 1 1050 ? -59.126 4.918 87.436 1.00 93.19 1050 ILE A N 1
ATOM 7000 C CA . ILE A 1 1050 ? -59.265 3.792 86.509 1.00 93.19 1050 ILE A CA 1
ATOM 7001 C C . ILE A 1 1050 ? -60.613 3.099 86.676 1.00 93.19 1050 ILE A C 1
ATOM 7003 O O . ILE A 1 1050 ? -61.077 2.844 87.788 1.00 93.19 1050 ILE A O 1
ATOM 7007 N N . ILE A 1 1051 ? -61.246 2.760 85.558 1.00 92.88 1051 ILE A N 1
ATOM 7008 C CA . ILE A 1 1051 ? -62.388 1.852 85.530 1.00 92.88 1051 ILE A CA 1
ATOM 7009 C C . ILE A 1 1051 ? -61.856 0.443 85.280 1.00 92.88 1051 ILE A C 1
ATOM 7011 O O . ILE A 1 1051 ? -61.135 0.220 84.312 1.00 92.88 1051 ILE A O 1
ATOM 7015 N N . VAL A 1 1052 ? -62.243 -0.518 86.119 1.00 92.50 1052 VAL A N 1
ATOM 7016 C CA . VAL A 1 1052 ? -61.814 -1.920 85.984 1.00 92.50 1052 VAL A CA 1
ATOM 7017 C C . VAL A 1 1052 ? -62.997 -2.859 85.751 1.00 92.50 1052 VAL A C 1
ATOM 7019 O O . VAL A 1 1052 ? -64.092 -2.658 86.296 1.00 92.50 1052 VAL A O 1
ATOM 7022 N N . ARG A 1 1053 ? -62.789 -3.897 84.936 1.00 91.38 1053 ARG A N 1
ATOM 7023 C CA . ARG A 1 1053 ? -63.755 -4.980 84.674 1.00 91.38 1053 ARG A CA 1
ATOM 7024 C C . ARG A 1 1053 ? -63.039 -6.310 84.577 1.00 91.38 1053 ARG A C 1
ATOM 7026 O O . ARG A 1 1053 ? -62.022 -6.367 83.909 1.00 91.38 1053 ARG A O 1
ATOM 7033 N N . ASP A 1 1054 ? -63.610 -7.351 85.167 1.00 89.25 1054 ASP A N 1
ATOM 7034 C CA . ASP A 1 1054 ? -63.138 -8.729 85.015 1.00 89.25 1054 ASP A CA 1
ATOM 7035 C C . ASP A 1 1054 ? -61.673 -8.920 85.480 1.00 89.25 1054 ASP A C 1
ATOM 7037 O O . ASP A 1 1054 ? -60.927 -9.674 84.881 1.00 89.25 1054 ASP A O 1
ATOM 7041 N N . LEU A 1 1055 ? -61.262 -8.210 86.546 1.00 90.44 1055 LEU A N 1
ATOM 7042 C CA . LEU A 1 1055 ? -59.967 -8.386 87.229 1.00 90.44 1055 LEU A CA 1
ATOM 7043 C C . LEU A 1 1055 ? -60.153 -9.132 88.560 1.00 90.44 1055 LEU A C 1
ATOM 7045 O O . LEU A 1 1055 ? -61.096 -8.845 89.308 1.00 90.44 1055 LEU A O 1
ATOM 7049 N N . GLU A 1 1056 ? -5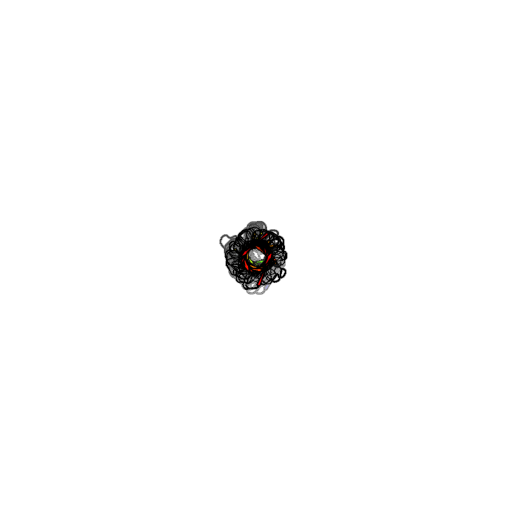9.196 -9.993 88.921 1.00 92.62 1056 GLU A N 1
ATOM 7050 C CA . GLU A 1 1056 ? -59.200 -10.735 90.189 1.00 92.62 1056 GLU A CA 1
ATOM 7051 C C . GLU A 1 1056 ? -58.537 -9.972 91.338 1.00 92.62 1056 GLU A C 1
ATOM 7053 O O . GLU A 1 1056 ? -58.994 -10.074 92.478 1.00 92.62 1056 GLU A O 1
ATOM 7058 N N . THR A 1 1057 ? -57.453 -9.228 91.090 1.00 91.75 1057 THR A N 1
ATOM 7059 C CA . THR A 1 1057 ? -56.729 -8.479 92.134 1.00 91.75 1057 THR A CA 1
ATOM 7060 C C . THR A 1 1057 ? -56.293 -7.097 91.655 1.00 91.75 1057 THR A C 1
ATOM 7062 O O . THR A 1 1057 ? -55.660 -6.979 90.612 1.00 91.75 1057 THR A O 1
ATOM 7065 N N . VAL A 1 1058 ? -56.565 -6.057 92.450 1.00 92.62 1058 VAL A N 1
ATOM 7066 C CA . VAL A 1 1058 ? -56.063 -4.687 92.234 1.00 92.62 1058 VAL A CA 1
ATOM 7067 C C . VAL A 1 1058 ? -55.431 -4.158 93.524 1.00 92.62 1058 VAL A C 1
ATOM 7069 O O . VAL A 1 1058 ? -56.067 -4.140 94.577 1.00 92.62 1058 VAL A O 1
ATOM 7072 N N . THR A 1 1059 ? -54.176 -3.722 93.463 1.00 93.25 1059 THR A N 1
ATOM 7073 C CA . THR A 1 1059 ? -53.432 -3.194 94.619 1.00 93.25 1059 THR A CA 1
ATOM 7074 C C . THR A 1 1059 ? -52.871 -1.807 94.324 1.00 93.25 1059 THR A C 1
ATOM 7076 O O . THR A 1 1059 ? -52.197 -1.641 93.317 1.00 93.25 1059 THR A O 1
ATOM 7079 N N . GLY A 1 1060 ? -53.109 -0.818 95.184 1.00 89.56 1060 GLY A N 1
ATOM 7080 C CA . GLY A 1 1060 ? -52.456 0.495 95.085 1.00 89.56 1060 GLY A CA 1
ATOM 7081 C C . GLY A 1 1060 ? -50.999 0.463 95.557 1.00 89.56 1060 GLY A C 1
ATOM 7082 O O . GLY A 1 1060 ? -50.631 -0.378 96.385 1.00 89.56 1060 GLY A O 1
ATOM 7083 N N . SER A 1 1061 ? -50.145 1.355 95.043 1.00 82.62 1061 SER A N 1
ATOM 7084 C CA . SER A 1 1061 ? -48.725 1.434 95.450 1.00 82.62 1061 SER A CA 1
ATOM 7085 C C . SER A 1 1061 ? -48.230 2.833 95.856 1.00 82.62 1061 SER A C 1
ATOM 7087 O O . SER A 1 1061 ? -47.030 3.034 96.058 1.00 82.62 1061 SER A O 1
ATOM 7089 N N . GLY A 1 1062 ? -49.155 3.772 96.099 1.00 80.19 1062 GLY A N 1
ATOM 7090 C CA . GLY A 1 1062 ? -48.909 5.147 96.559 1.00 80.19 1062 GLY A CA 1
ATOM 7091 C C . GLY A 1 1062 ? -49.553 6.181 95.626 1.00 80.19 1062 GLY A C 1
ATOM 7092 O O . GLY A 1 1062 ? -49.745 5.894 94.457 1.00 80.19 1062 GLY A O 1
ATOM 7093 N N . GLY A 1 1063 ? -49.871 7.383 96.124 1.00 85.00 1063 GLY A N 1
ATOM 7094 C CA . GLY A 1 1063 ? -50.691 8.364 95.388 1.00 85.00 1063 GLY A CA 1
ATOM 7095 C C . GLY A 1 1063 ? -52.138 8.384 95.890 1.00 85.00 1063 GLY A C 1
ATOM 7096 O O . GLY A 1 1063 ? -52.398 7.916 96.993 1.00 85.00 1063 GLY A O 1
ATOM 7097 N N . ILE A 1 1064 ? -53.059 9.000 95.141 1.00 88.62 1064 ILE A N 1
ATOM 7098 C CA . ILE A 1 1064 ? -54.510 8.847 95.351 1.00 88.62 1064 ILE A CA 1
ATOM 7099 C C . ILE A 1 1064 ? -55.046 7.919 94.262 1.00 88.62 1064 ILE A C 1
ATOM 7101 O O . ILE A 1 1064 ? -55.151 8.330 93.104 1.00 88.62 1064 ILE A O 1
ATOM 7105 N N . ASP A 1 1065 ? -55.432 6.712 94.654 1.00 92.44 1065 ASP A N 1
ATOM 7106 C CA . ASP A 1 1065 ? -55.996 5.681 93.795 1.00 92.44 1065 ASP A CA 1
ATOM 7107 C C . ASP A 1 1065 ? -57.529 5.688 93.877 1.00 92.44 1065 ASP A C 1
ATOM 7109 O O . ASP A 1 1065 ? -58.135 5.441 94.924 1.00 92.44 1065 ASP A O 1
ATOM 7113 N N . THR A 1 1066 ? -58.171 5.986 92.746 1.00 91.94 1066 THR A N 1
ATOM 7114 C CA . THR A 1 1066 ? -59.624 5.914 92.549 1.00 91.94 1066 THR A CA 1
ATOM 7115 C C . THR A 1 1066 ? -59.944 4.839 91.521 1.00 91.94 1066 THR A C 1
ATOM 7117 O O . THR A 1 1066 ? -59.762 5.030 90.320 1.00 91.94 1066 THR A O 1
ATOM 7120 N N . VAL A 1 1067 ? -60.453 3.706 91.986 1.00 91.81 1067 VAL A N 1
ATOM 7121 C CA . VAL A 1 1067 ? -60.925 2.616 91.131 1.00 91.81 1067 VAL A CA 1
ATOM 7122 C C . VAL A 1 1067 ? -62.440 2.712 91.030 1.00 91.81 1067 VAL A C 1
ATOM 7124 O O . VAL A 1 1067 ? -63.110 2.936 92.022 1.00 91.81 1067 VAL A O 1
ATOM 7127 N N . THR A 1 1068 ? -63.006 2.566 89.838 1.00 92.06 1068 THR A N 1
ATOM 7128 C CA . THR A 1 1068 ? -64.455 2.426 89.647 1.00 92.06 1068 THR A CA 1
ATOM 7129 C C . THR A 1 1068 ? -64.744 1.061 89.047 1.00 92.06 1068 THR A C 1
ATOM 7131 O O . THR A 1 1068 ? -64.192 0.691 88.011 1.00 92.06 1068 THR A O 1
ATOM 7134 N N . LEU A 1 1069 ? -65.640 0.301 89.671 1.00 88.81 1069 LEU A N 1
ATOM 7135 C CA . LEU A 1 1069 ? -66.085 -0.970 89.105 1.00 88.81 1069 LEU A CA 1
ATOM 7136 C C . LEU A 1 1069 ? -66.992 -0.723 87.896 1.00 88.81 1069 LEU A C 1
ATOM 7138 O O . LEU A 1 1069 ? -67.956 0.042 87.964 1.00 88.81 1069 LEU A O 1
ATOM 7142 N N . GLY A 1 1070 ? -66.685 -1.381 86.779 1.00 83.81 1070 GLY A N 1
ATOM 7143 C CA . GLY A 1 1070 ? -67.524 -1.339 85.589 1.00 83.81 1070 GLY A CA 1
ATOM 7144 C C . GLY A 1 1070 ? -68.848 -2.100 85.739 1.00 83.81 1070 GLY A C 1
ATOM 7145 O O . GLY A 1 1070 ? -69.266 -2.510 86.817 1.00 83.81 1070 GLY A O 1
ATOM 7146 N N . ASN A 1 1071 ? -69.536 -2.292 84.617 1.00 81.69 1071 ASN A N 1
ATOM 7147 C CA . ASN A 1 1071 ? -70.889 -2.851 84.555 1.00 81.69 1071 ASN A CA 1
ATOM 7148 C C . ASN A 1 1071 ? -70.952 -4.393 84.461 1.00 81.69 1071 ASN A C 1
ATOM 7150 O O . ASN A 1 1071 ? -72.018 -4.927 84.150 1.00 81.69 1071 ASN A O 1
ATOM 7154 N N . THR A 1 1072 ? -69.849 -5.100 84.721 1.00 74.06 1072 THR A N 1
ATOM 7155 C CA . THR A 1 1072 ? -69.779 -6.571 84.794 1.00 74.06 1072 THR A CA 1
ATOM 7156 C C . THR A 1 1072 ? -69.714 -7.046 86.252 1.00 74.06 1072 THR A C 1
ATOM 7158 O O . THR A 1 1072 ? -69.384 -6.285 87.163 1.00 74.06 1072 THR A O 1
ATOM 7161 N N . GLY A 1 1073 ? -70.124 -8.292 86.513 1.00 65.88 1073 GLY A N 1
ATOM 7162 C CA . GLY A 1 1073 ? -70.097 -8.862 87.861 1.00 65.88 1073 GLY A CA 1
ATOM 7163 C C . GLY A 1 1073 ? -68.681 -9.285 88.246 1.00 65.88 1073 GLY A C 1
ATOM 7164 O O . GLY A 1 1073 ? -68.228 -10.325 87.788 1.00 65.88 1073 GLY A O 1
ATOM 7165 N N . ASN A 1 1074 ? -68.013 -8.510 89.103 1.00 62.44 1074 ASN A N 1
ATOM 7166 C CA . ASN A 1 1074 ? -66.609 -8.729 89.464 1.00 62.44 1074 ASN A CA 1
ATOM 7167 C C . ASN A 1 1074 ? -66.455 -9.441 90.819 1.00 62.44 1074 ASN A C 1
ATOM 7169 O O . ASN A 1 1074 ? -67.140 -9.099 91.786 1.00 62.44 1074 ASN A O 1
ATOM 7173 N N . THR A 1 1075 ? -65.501 -10.373 90.912 1.00 76.00 1075 THR A N 1
ATOM 7174 C CA . THR A 1 1075 ? -65.007 -10.916 92.192 1.00 76.00 1075 THR A CA 1
ATOM 7175 C C . THR A 1 1075 ? -63.594 -10.384 92.414 1.00 76.00 1075 THR A C 1
ATOM 7177 O O . THR A 1 1075 ? -62.619 -11.061 92.117 1.00 76.00 1075 THR A O 1
ATOM 7180 N N . LEU A 1 1076 ? -63.500 -9.137 92.880 1.00 86.31 1076 LEU A N 1
ATOM 7181 C CA . LEU A 1 1076 ? -62.243 -8.394 92.952 1.00 86.31 1076 LEU A CA 1
ATOM 7182 C C . LEU A 1 1076 ? -61.689 -8.356 94.383 1.00 86.31 1076 LEU A C 1
ATOM 7184 O O . LEU A 1 1076 ? -62.379 -7.937 95.316 1.00 86.31 1076 LEU A O 1
ATOM 7188 N N . VAL A 1 1077 ? -60.422 -8.729 94.548 1.00 88.50 1077 VAL A N 1
ATOM 7189 C CA . VAL A 1 1077 ? -59.648 -8.474 95.766 1.00 88.50 1077 VAL A CA 1
ATOM 7190 C C . VAL A 1 1077 ? -58.936 -7.137 95.614 1.00 88.50 1077 VAL A C 1
ATOM 7192 O O . VAL A 1 1077 ? -58.095 -6.973 94.735 1.00 88.50 1077 VAL A O 1
ATOM 7195 N N . VAL A 1 1078 ? -59.256 -6.182 96.486 1.00 90.00 1078 VAL A N 1
ATOM 7196 C CA . VAL A 1 1078 ? -58.585 -4.879 96.511 1.00 90.00 1078 VAL A CA 1
ATOM 7197 C C . VAL A 1 1078 ? -57.708 -4.710 97.742 1.00 90.00 1078 VAL A C 1
ATOM 7199 O O . VAL A 1 1078 ? -58.057 -5.172 98.832 1.00 90.00 1078 VAL A O 1
ATOM 7202 N N . SER A 1 1079 ? -56.590 -4.003 97.600 1.00 91.25 1079 SER A N 1
ATOM 7203 C CA . SER A 1 1079 ? -55.795 -3.557 98.745 1.00 91.25 1079 SER A CA 1
ATOM 7204 C C . SER A 1 1079 ? -55.104 -2.220 98.475 1.00 91.25 1079 SER A C 1
ATOM 7206 O O . SER A 1 1079 ? -54.817 -1.891 97.330 1.00 91.25 1079 SER A O 1
ATOM 7208 N N . ALA A 1 1080 ? -54.875 -1.438 99.536 1.00 87.81 1080 ALA A N 1
ATOM 7209 C CA . ALA A 1 1080 ? -54.183 -0.146 99.472 1.00 87.81 1080 ALA A CA 1
ATOM 7210 C C . ALA A 1 1080 ? -54.774 0.873 98.465 1.00 87.81 1080 ALA A C 1
ATOM 7212 O O . ALA A 1 1080 ? -54.017 1.596 97.840 1.00 87.81 1080 ALA A O 1
ATOM 7213 N N . LEU A 1 1081 ? -56.107 0.929 98.326 1.00 88.81 1081 LEU A N 1
ATOM 7214 C CA . LEU A 1 1081 ? -56.816 1.934 97.515 1.00 88.81 1081 LEU A CA 1
ATOM 7215 C C . LEU A 1 1081 ? -57.439 3.021 98.405 1.00 88.81 1081 LEU A C 1
ATOM 7217 O O . LEU A 1 1081 ? -58.006 2.697 99.454 1.00 88.81 1081 LEU A O 1
ATOM 7221 N N . GLU A 1 1082 ? -57.420 4.283 97.971 1.00 92.88 1082 GLU A N 1
ATOM 7222 C CA . GLU A 1 1082 ? -58.109 5.387 98.657 1.00 92.88 1082 GLU A CA 1
ATOM 7223 C C . GLU A 1 1082 ? -59.613 5.420 98.358 1.00 92.88 1082 GLU A C 1
ATOM 7225 O O . GLU A 1 1082 ? -60.404 5.751 99.244 1.00 92.88 1082 GLU A O 1
ATOM 7230 N N . THR A 1 1083 ? -60.021 5.115 97.120 1.00 88.00 1083 THR A N 1
ATOM 7231 C CA . THR A 1 1083 ? -61.426 5.117 96.671 1.00 88.00 1083 THR A CA 1
ATOM 7232 C C . THR A 1 1083 ? -61.705 3.927 95.741 1.00 88.00 1083 THR A C 1
ATOM 7234 O O . THR A 1 1083 ? -60.945 3.686 94.805 1.00 88.00 1083 THR A O 1
ATOM 7237 N N . LEU A 1 1084 ? -62.802 3.200 95.996 1.00 87.75 1084 LEU A N 1
ATOM 7238 C CA . LEU A 1 1084 ? -63.342 2.107 95.169 1.00 87.75 1084 LEU A CA 1
ATOM 7239 C C . LEU A 1 1084 ? -64.829 2.335 94.862 1.00 87.75 1084 LEU A C 1
ATOM 7241 O O . LEU A 1 1084 ? -65.536 2.778 95.801 1.00 87.75 1084 LEU A O 1
#

Organism: NCBI:txid92933

Foldseek 3Di:
DPQADDDDDDDDPDPDADEAPDEAEAEDHAEYEDYQDDDANYEYDYAYAYEYEDEHYAEQETYQEDENYEYPYQEEYEYEYAQYAEYEYYAPEENYEDHAHYEYEYEHYAEYDYDYADEENYEDDAAAYEYEHYQYAEYEYEQHYEPYEAADHAYEYEYENYAEYEYYQADENYEYHDAEHYEYEYYQYAEYYYENYEENYEDDHHAYEYEHYRYAEYEHYAHEENYEAAEQYEYEAENYAEYEYDAEAYENYEYHYANYEYHYEHYAEYEYYAHEENYEHAAQYEYEHEQYEEYEYDHAAYENYEYQYANYEYHYEQYAEYEYEAHYEHYEYAEARYEYEAYQYAEQEYYAAEENYEYNEAHYEYHAENYAEQEYDPHYANYEDAYAHYEYEHEQYAEQEFDAAPYFVYDDDDPDYDYAYEYYNYAEGETYQPDAAAHEYEQDEEHYEYEDHAEYEYHVDAYAYEYDDPEEEHYEYEAHAEYEYDPYAYEYEYEQAAEHYEYENHAEYEYHVYAYAYEYEQQADHHEYEDHAEYEYHVHAHAYEYEAAAEHHEYEDHAEYEYHVYAYAYEYEADADAYEYENHAEYEYYPHAYAYEYEQEADHYEYEDHAEYEYHNYAHAYEYEQAEDNYEYEDHAEYEYHVYAYAYEDDDQAEDHYAYEAHAEYAYHHHAHAYEYEQAADHYEYEPHAEYEYHVYAYAYEYDQQEDNYEYENHAEYEYHVHAHAYEYDQEEHHYEYEDHAEYEYDHYAYAYEYEAAEDHYEYEDHAEYEYHVYAYAYEYDQAEDEYEYEPHAEYEYHNHAHAYEYDQAEHHYEYEPHAEYEYHVYAYAYEYDLQADEHEYENHAEYEYDVHAHAYEYDDAEGHHEYEDHAEYEYYHHAYAYEYEAAEDQYEYEDHAEYEYHVYAYAYEDDDQAEDHYEYEPHAEYEYHHHAHAYEYEQAEDHYEYEPHAEYEYHVYAYAYEDDDLQEDHYEYEAHAEYAYHNHAHAYEYEQEAHHYEYEPHAEYEYHNYAHAYEYDQAEDHYEYENHAEYEYHVYAYAYEYDAEEHHYEYYAHAEYEYDHYAYAYHYDPDDDNYDYYDHPHD

Secondary structure (DSSP, 8-state):
--SSEE--TTS-S------SS-EEEEES-SEEE--SSS--SEEE--SS--EEEEEEEEEEE-BTTB-SEEE--SS--EEEEEEEEEEE-BTTB-SEEE-TT-EEEEEEEEEEE---SS--SEEE-SS--EEEEEEEEEEE--SS--SEEE-SS--EEEEEEEEEEE--SSS-SEEE-SSS--EEEEEEEEEEE--SSS-SEEEPSS--EEEEEEEEEEE--SSS-SEEE-SS-EEEEEEEEEEE--SSS--SEEEESTT-EEEEEEEEEEE-BTTB-SEEEESS-EEEEEEEEEEE--SSS--SEEE-STT-EEEEEEEEEEE--TT--SEEE-STT-EEEEEEEEEEE-BTTB-SEEE-SSS-EEEEEEEEEEE-BTTB-SEEE-STT-EEEEEEEEEEE-BTTTB-SEE---SSS--EEEEEEEEEEE--SSS--EEEE-SS--EEEEES-SEEE--SS--EEEE-SSSPPEEEEES-SEEE--SS--EEEE-SS--EEEEES-SEEE--SS--EEEE-TT-EEEEEES-SEEE--SS-EEEEE-SSPPEEEEES-SEEE--SS--EEEE-SSPPEEEEES-SEEE--SS--EEEE-SSPPEEEEES-SEEE--SS--EEEE-SS--EEEEES-SEEE--SS--EEEE--SS--EEEEES-SEEE--SS--EEEE-SSPPEEEEES-SEEE--SS--EEEE-TT--EEEEES-SEEE--SS--EEEE-SS-EEEEEES-SEEE--SS-EEEEE-SS--EEEEES-SEEE--SSPPEEEE-TT-EEEEEES-SEEE--SS-EEEEE-SS--EEEEES-SEEE--SSPPEEEE-TT-EEEEEES-SEEE--SS-EEEEE-SBS-EEEEES-SEEE--BS--EEEE-SS--EEEEES-SEEE--SS--EEEE--SS--EEEEES-SEEE--SS--EEEE-SS--EEEEES-SEEE--SS--EEEE--TT--EEEEES-SEEE--SS--EEEE-SSPPEEEEES-SEEE--SS--EEEEPSS--EEEEES-SEEE--SS--EEEE-SS-EEEEEES-SEEE--SS-EEEEE-SS----EEES-SB-

pLDDT: mean 79.57, std 18.16, range [38.94, 98.56]

InterPro domains:
  IPR011049 Serralysin-like metalloprotease, C-terminal [SSF51120] (139-343)
  IPR011049 Serralysin-like metalloprotease, C-terminal [SSF51120] (972-1079)